Protein AF-0000000067925933 (afdb_homodimer)

pLDDT: mean 91.71, std 9.94, range [34.78, 98.81]

Foldseek 3Di:
DVLEEAAEEEEADLDPVQQVLVLLLQVLLCVVSVHQYHYEEAHDDSVVVSPYDYPDHSPLLPQPDDVSCVVCVVVLVVVLLVRLVVCLVVLGLAYEYEDSCVRRLSSQVSNCVSHVLHAYEYEADDPCVFFVLVVQQVSAVRHQEYEYAALCVQVSSVVSNHHHYDDLFHPLLVDPLLVLLLVLQPDDDDLDQADAAEEEEAQDADLVSCVVVLVLQLLLVVLLVVVPHHYAYAYEYADVCQVVNVVSCVPHPDHYDYHHDPSVVSVSLSRHLEYEYEADPVLLSSLSSLHHYAYETEDDPVCCVVCVVGTDDPDSHSLCVRLVHPLHHYYYHPRSHSNVRNVVVVCSSHPHPSVVSSSVSSVVSSVSRDDPDHSSNVVNVVRVVSSVVSVVVVD/DVLEEAAEEEEADLDPVQQVLVLLLQVLLCVVSVHQYHYEEAHDDSVVVSPYDYPDHSPLLPQPDDVSCVVCVVVLVVVLLVRLVVCLVVQGLAYEYEDSCVRRLSSQVSNCVSHVLHAYEYEADDPCVFFVLVVQQVSASRHQEYEYAALCVQVSSVVSNHHHYDDLFHPLLPDPLLVLLLVLQPDDDDLDQQDAAEEEEAQDADQVSCVVVLVLQLLLVVLLVVVPHHYAYAYEYADVCQVVNVVSQVPHPDHYDYHHDPSVVSVSLSRHLEYEYEADPVLLSSLSSLHHYAYETEDDPVCCVVCVVGTDDPDSHSLCVRLVHPLHHYYYHPRSHSNVRNVVVVCSSHPHPSVVSSSVSSVVSSVSRDDPDHSSNVVNVVRVVSSVVSVVVVD

InterPro domains:
  IPR003835 Glycosyl transferase, family 19 [PF02684] (10-360)
  IPR003835 Glycosyl transferase, family 19 [PTHR30372] (3-387)
  IPR003835 Glycosyl transferase, family 19 [TIGR00215] (1-377)

Secondary structure (DSSP, 8-state):
-GGGS-EEEEEEE-SHHHHHHHHHHHHHHHHHH---EEEEEE--HHHHHTT---SS-GGGT---SHHHHHHTHHHHHHHHHHHHHHHHHH--SEEEEES-HHHHHHHHHHHHHH-TTS-EEEES---TTTS-THHHHHHTTT--EEEESSTTHHHHHHHTT---EEE---GGGG-HHHHHHHHHHHS-----TTSEEEEEEE--SSHHHHHHHHHHHHHHHHHHHHTT-EEEEEEE--HHHHHHHHHHHTT-SS--EEE--HHHHHHHHHH-SEEEEESSTHHHHHHHHT--EEEEE---HHHHHHHTTT---S-S-HHHHHHTS--S-EEEGGG--HHHHHHHHHTTSSS-HHHHHHHHHHHHHHHHH--SS-HHHHHHHHHHHHHHHHHHHH-/-GGGS-EEEEEEE-SHHHHHHHHHHHHHHHHHH---EEEEEE--HHHHHTT---SS-GGGT---SHHHHHHTHHHHHHHHHHHHHHHHHH--SEEEEES-HHHHHHHHHHHHHH-TTS-EEEES---TTTS-THHHHHHTTT--EEEESSTTHHHHHHHTT---EEE---GGGG-HHHHHHHHHHHS-----TTSEEEEEEE--SSHHHHHHHHHHHHHHHHHHHHTT-EEEEEEE--HHHHHHHHHHHTT-SS--EEE--HHHHHHHHHH-SEEEEESSTHHHHHHHHT--EEEEE---HHHHHHHTTT---S-S-HHHHHHTS--S-EEEGGG--HHHHHHHHHTTSSS-HHHHHHHHHHHHHHHHH--SS-HHHHHHHHHHHHHHHHHHHH-

Nearest PDB structures (foldseek):
  5w8n-assembly1_A-2  TM=6.876E-01  e=6.886E-20  Escherichia coli BL21(DE3)
  5w8s-assembly1_A-2  TM=6.786E-01  e=6.526E-20  Escherichia coli BL21(DE3)
  8gym-assembly1_t1  TM=6.819E-01  e=8.592E-19  Tetrahymena thermophila SB210
  5w8x-assembly1_A-2  TM=6.739E-01  e=7.667E-20  Escherichia coli BL21(DE3)
  3l7j-assembly1_B  TM=4.997E-01  e=3.028E-06  Staphylococcus epidermidis RP62A

Organism: Mesorhizobium plurifarium (NCBI:txid69974)

Sequence (790 aa):
MVADRPLKLAIVAGEESGDLLGADIVRALERTTGRKVQLVGIGGRHLQQLGLTPLFDGSEIALMGFSAVLRDLPRLMRRISQTAAAIAAERPDCLLTIDSPDFSLRVAKKVRAAAPGIPIVHYVCPSVWAWRPGRAVAMKPYVDHILCILPFEVKALARLGGPPGTYVGHRLTRDPGVLGAAKGQSQPRDLSDDRVKTVLVLPGSRRGEVRRLMEPFGKAMSALRQRGHSLRLLLPTVPHVAELVKASVASWDDKPEIITEPERKWQAFGKADAALIASGTVSLELALAGVPMVSCYKLDPIARQLLQHMVTTWSALLPNLISDRALVPEFYDQYVRPENLARQLEALFADTGMRAWQKAGFAEIARRMATERPSGEIAAEVVMGCVRKAVGSRQMVADRPLKLAIVAGEESGDLLGADIVRALERTTGRKVQLVGIGGRHLQQLGLTPLFDGSEIALMGFSAVLRDLPRLMRRISQTAAAIAAERPDCLLTIDSPDFSLRVAKKVRAAAPGIPIVHYVCPSVWAWRPGRAVAMKPYVDHILCILPFEVKALARLGGPPGTYVGHRLTRDPGVLGAAKGQSQPRDLSDDRVKTVLVLPGSRRGEVRRLMEPFGKAMSALRQRGHSLRLLLPTVPHVAELVKASVASWDDKPEIITEPERKWQAFGKADAALIASGTVSLELALAGVPMVSCYKLDPIARQLLQHMVTTWSALLPNLISDRALVPEFYDQYVRPENLARQLEALFADTGMRAWQKAGFAEIARRMATERPSGEIAAEVVMGCVRKAVGSRQ

Structure (mmCIF, N/CA/C/O backbone):
data_AF-0000000067925933-model_v1
#
loop_
_entity.id
_entity.type
_entity.pdbx_description
1 polymer 'Lipid-A-disaccharide synthase'
#
loop_
_atom_site.group_PDB
_atom_site.id
_atom_site.type_symbol
_atom_site.label_atom_id
_atom_site.label_alt_id
_atom_site.label_comp_id
_atom_site.label_asym_id
_atom_site.label_entity_id
_atom_site.label_seq_id
_atom_site.pdbx_PDB_ins_code
_atom_site.Cartn_x
_atom_site.Cartn_y
_atom_site.Cartn_z
_atom_site.occupancy
_atom_site.B_iso_or_equiv
_atom_site.auth_seq_id
_atom_site.auth_comp_id
_atom_site.auth_asym_id
_atom_site.auth_atom_id
_atom_site.pdbx_PDB_model_num
ATOM 1 N N . MET A 1 1 ? 5.203 -51.938 -34.844 1 34.78 1 MET A N 1
ATOM 2 C CA . MET A 1 1 ? 3.793 -51.938 -34.469 1 34.78 1 MET A CA 1
ATOM 3 C C . MET A 1 1 ? 3.617 -51.594 -32.969 1 34.78 1 MET A C 1
ATOM 5 O O . MET A 1 1 ? 2.768 -52.188 -32.312 1 34.78 1 MET A O 1
ATOM 9 N N . VAL A 1 2 ? 4.617 -51.031 -32.406 1 47.81 2 VAL A N 1
ATOM 10 C CA . VAL A 1 2 ? 5.117 -50.5 -31.141 1 47.81 2 VAL A CA 1
ATOM 11 C C . VAL A 1 2 ? 4.176 -49.375 -30.656 1 47.81 2 VAL A C 1
ATOM 13 O O . VAL A 1 2 ? 4.195 -49.031 -29.484 1 47.81 2 VAL A O 1
ATOM 16 N N . ALA A 1 3 ? 3.471 -48.719 -31.641 1 53.84 3 ALA A N 1
ATOM 17 C CA . ALA A 1 3 ? 2.312 -47.844 -31.656 1 53.84 3 ALA A CA 1
ATOM 18 C C . ALA A 1 3 ? 1.137 -48.438 -30.906 1 53.84 3 ALA A C 1
ATOM 20 O O . ALA A 1 3 ? 0.185 -47.75 -30.547 1 53.84 3 ALA A O 1
ATOM 21 N N . ASP A 1 4 ? 1.271 -49.75 -30.656 1 63.41 4 ASP A N 1
ATOM 22 C CA . ASP A 1 4 ? 0.041 -50.438 -30.328 1 63.41 4 ASP A CA 1
ATOM 23 C C . ASP A 1 4 ? -0.086 -50.688 -28.828 1 63.41 4 ASP A C 1
ATOM 25 O O . ASP A 1 4 ? -1.178 -50.969 -28.328 1 63.41 4 ASP A O 1
ATOM 29 N N . ARG A 1 5 ? 1.119 -50.438 -27.984 1 87.12 5 ARG A N 1
ATOM 30 C CA . ARG A 1 5 ? 0.956 -50.781 -26.578 1 87.12 5 ARG A CA 1
ATOM 31 C C . ARG A 1 5 ? 0.407 -49.594 -25.797 1 87.12 5 ARG A C 1
ATOM 33 O O . ARG A 1 5 ? 0.842 -48.438 -26 1 87.12 5 ARG A O 1
ATOM 40 N N . PRO A 1 6 ? -0.507 -49.875 -24.922 1 94.12 6 PRO A N 1
ATOM 41 C CA . PRO A 1 6 ? -1.072 -48.812 -24.109 1 94.12 6 PRO A CA 1
ATOM 42 C C . PRO A 1 6 ? -0.026 -48.125 -23.25 1 94.12 6 PRO A C 1
ATOM 44 O O . PRO A 1 6 ? 0.98 -48.719 -22.875 1 94.12 6 PRO A O 1
ATOM 47 N N . LEU A 1 7 ? -0.134 -46.875 -23.141 1 96.19 7 LEU A N 1
ATOM 48 C CA . LEU A 1 7 ? 0.691 -46.094 -22.234 1 96.19 7 LEU A CA 1
ATOM 49 C C . LEU A 1 7 ? 0.173 -46.219 -20.797 1 96.19 7 LEU A C 1
ATOM 51 O O . LEU A 1 7 ? -0.973 -45.844 -20.516 1 96.19 7 LEU A O 1
ATOM 55 N N . LYS A 1 8 ? 0.935 -46.812 -19.906 1 97.56 8 LYS A N 1
ATOM 56 C CA . LYS A 1 8 ? 0.536 -46.906 -18.516 1 97.56 8 LYS A CA 1
ATOM 57 C C . LYS A 1 8 ? 0.99 -45.656 -17.734 1 97.56 8 LYS A C 1
ATOM 59 O O . LYS A 1 8 ? 2.189 -45.438 -17.562 1 97.56 8 LYS A O 1
ATOM 64 N N . LEU A 1 9 ? 0.029 -44.906 -17.328 1 98.12 9 LEU A N 1
ATOM 65 C CA . LEU A 1 9 ? 0.287 -43.656 -16.625 1 98.12 9 LEU A CA 1
ATOM 66 C C . LEU A 1 9 ? -0.205 -43.719 -15.188 1 98.12 9 LEU A C 1
ATOM 68 O O . LEU A 1 9 ? -1.385 -43.969 -14.938 1 98.12 9 LEU A O 1
ATOM 72 N N . ALA A 1 10 ? 0.714 -43.594 -14.25 1 98.56 10 ALA A N 1
ATOM 73 C CA . ALA A 1 10 ? 0.31 -43.375 -12.859 1 98.56 10 ALA A CA 1
ATOM 74 C C . ALA A 1 10 ? 0.02 -41.906 -12.602 1 98.56 10 ALA A C 1
ATOM 76 O O . ALA A 1 10 ? 0.785 -41.031 -13.023 1 98.56 10 ALA A O 1
ATOM 77 N N . ILE A 1 11 ? -1.091 -41.625 -11.969 1 97.88 11 ILE A N 1
ATOM 78 C CA . ILE A 1 11 ? -1.487 -40.25 -11.719 1 97.88 11 ILE A CA 1
ATOM 79 C C . ILE A 1 11 ? -1.898 -40.094 -10.258 1 97.88 11 ILE A C 1
ATOM 81 O O . ILE A 1 11 ? -2.578 -40.969 -9.703 1 97.88 11 ILE A O 1
ATOM 85 N N . VAL A 1 12 ? -1.375 -39.031 -9.641 1 96.31 12 VAL A N 1
ATOM 86 C CA . VAL A 1 12 ? -1.764 -38.656 -8.281 1 96.31 12 VAL A CA 1
ATOM 87 C C . VAL A 1 12 ? -2.365 -37.25 -8.281 1 96.31 12 VAL A C 1
ATOM 89 O O . VAL A 1 12 ? -1.637 -36.281 -8.328 1 96.31 12 VAL A O 1
ATOM 92 N N . ALA A 1 13 ? -3.645 -37.219 -8.227 1 92.56 13 ALA A N 1
ATOM 93 C CA . ALA A 1 13 ? -4.398 -35.969 -8.172 1 92.56 13 ALA A CA 1
ATOM 94 C C . ALA A 1 13 ? -5.328 -35.938 -6.961 1 92.56 13 ALA A C 1
ATOM 96 O O . ALA A 1 13 ? -6.297 -36.688 -6.898 1 92.56 13 ALA A O 1
ATOM 97 N N . GLY A 1 14 ? -5.082 -35.062 -6.004 1 81.06 14 GLY A N 1
ATOM 98 C CA . GLY A 1 14 ? -5.801 -35.094 -4.738 1 81.06 14 GLY A CA 1
ATOM 99 C C . GLY A 1 14 ? -7.008 -34.156 -4.73 1 81.06 14 GLY A C 1
ATOM 100 O O . GLY A 1 14 ? -7.91 -34.312 -3.908 1 81.06 14 GLY A O 1
ATOM 101 N N . GLU A 1 15 ? -7.02 -33.094 -5.531 1 81.75 15 GLU A N 1
ATOM 102 C CA . GLU A 1 15 ? -8.086 -32.094 -5.531 1 81.75 15 GLU A CA 1
ATOM 103 C C . GLU A 1 15 ? -8.797 -32.062 -6.87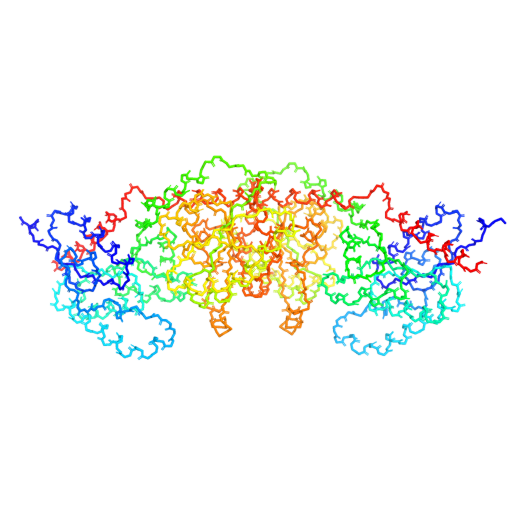9 1 81.75 15 GLU A C 1
ATOM 105 O O . GLU A 1 15 ? -8.281 -32.562 -7.879 1 81.75 15 GLU A O 1
ATOM 110 N N . GLU A 1 16 ? -9.977 -31.484 -6.844 1 77.75 16 GLU A N 1
ATOM 111 C CA . GLU A 1 16 ? -10.781 -31.406 -8.062 1 77.75 16 GLU A CA 1
ATOM 112 C C . GLU A 1 16 ? -10.031 -30.688 -9.172 1 77.75 16 GLU A C 1
ATOM 114 O O . GLU A 1 16 ? -10.07 -31.109 -10.328 1 77.75 16 GLU A O 1
ATOM 119 N N . SER A 1 17 ? -9.352 -29.656 -8.867 1 81.25 17 SER A N 1
ATOM 120 C CA . SER A 1 17 ? -8.594 -28.906 -9.875 1 81.25 17 SER A CA 1
ATOM 121 C C . SER A 1 17 ? -7.512 -29.781 -10.5 1 81.25 17 SER A C 1
ATOM 123 O O . SER A 1 17 ? -7.32 -29.766 -11.719 1 81.25 17 SER A O 1
ATOM 125 N N . GLY A 1 18 ? -6.867 -30.562 -9.672 1 88 18 GLY A N 1
ATOM 126 C CA . GLY A 1 18 ? -5.859 -31.484 -10.18 1 88 18 GLY A CA 1
ATOM 127 C C . GLY A 1 18 ? -6.441 -32.594 -11.039 1 88 18 GLY A C 1
ATOM 128 O O . GLY A 1 18 ? -5.836 -33 -12.039 1 88 18 GLY A O 1
ATOM 129 N N . ASP A 1 19 ? -7.633 -33.062 -10.602 1 89.19 19 ASP A N 1
ATOM 130 C CA . ASP A 1 19 ? -8.328 -34.094 -11.359 1 89.19 19 ASP A CA 1
ATOM 131 C C . ASP A 1 19 ? -8.641 -33.625 -12.773 1 89.19 19 ASP A C 1
ATOM 133 O O . ASP A 1 19 ? -8.461 -34.375 -13.742 1 89.19 19 ASP A O 1
ATOM 137 N N . LEU A 1 20 ? -9.031 -32.375 -12.898 1 87.19 20 LEU A N 1
ATOM 138 C CA . LEU A 1 20 ? -9.344 -31.797 -14.195 1 87.19 20 LEU A CA 1
ATOM 139 C C . LEU A 1 20 ? -8.086 -31.656 -15.055 1 87.19 20 LEU A C 1
ATOM 141 O O . LEU A 1 20 ? -8.117 -31.969 -16.25 1 87.19 20 LEU A O 1
ATOM 145 N N . LEU A 1 21 ? -7.004 -31.203 -14.469 1 92.31 21 LEU A N 1
ATOM 146 C CA . LEU A 1 21 ? -5.738 -31.078 -15.172 1 92.31 21 LEU A CA 1
ATOM 147 C C . LEU A 1 21 ? -5.238 -32.438 -15.664 1 92.31 21 LEU A C 1
ATOM 149 O O . LEU A 1 21 ? -4.785 -32.562 -16.797 1 92.31 21 LEU A O 1
ATOM 153 N N . GLY A 1 22 ? -5.375 -33.438 -14.828 1 95.25 22 GLY A N 1
ATOM 154 C CA . GLY A 1 22 ? -4.977 -34.781 -15.195 1 95.25 22 GLY A CA 1
ATOM 155 C C . GLY A 1 22 ? -5.762 -35.344 -16.359 1 95.25 22 GLY A C 1
ATOM 156 O O . GLY A 1 22 ? -5.184 -35.906 -17.297 1 95.25 22 GLY A O 1
ATOM 157 N N . ALA A 1 23 ? -7.051 -35.094 -16.266 1 94.5 23 ALA A N 1
ATOM 158 C CA . ALA A 1 23 ? -7.91 -35.594 -17.344 1 94.5 23 ALA A CA 1
ATOM 159 C C . ALA A 1 23 ? -7.535 -34.938 -18.688 1 94.5 23 ALA A C 1
ATOM 161 O O . ALA A 1 23 ? -7.543 -35.594 -19.719 1 94.5 23 ALA A O 1
ATOM 162 N N . ASP A 1 24 ? -7.242 -33.719 -18.609 1 94 24 ASP A N 1
ATOM 163 C CA . ASP A 1 24 ? -6.859 -33 -19.812 1 94 24 ASP A CA 1
ATOM 164 C C . ASP A 1 24 ? -5.59 -33.562 -20.438 1 94 24 ASP A C 1
ATOM 166 O O . ASP A 1 24 ? -5.508 -33.719 -21.656 1 94 24 ASP A O 1
ATOM 170 N N . ILE A 1 25 ? -4.633 -33.938 -19.656 1 95.88 25 ILE A N 1
ATOM 171 C CA . ILE A 1 25 ? -3.379 -34.5 -20.141 1 95.88 25 ILE A CA 1
ATOM 172 C C . ILE A 1 25 ? -3.635 -35.875 -20.75 1 95.88 25 ILE A C 1
ATOM 174 O O . ILE A 1 25 ? -3.074 -36.219 -21.797 1 95.88 25 ILE A O 1
ATOM 178 N N . VAL A 1 26 ? -4.453 -36.656 -20.078 1 97.06 26 VAL A N 1
ATOM 179 C CA . VAL A 1 26 ? -4.746 -38.031 -20.531 1 97.06 26 VAL A CA 1
ATOM 180 C C . VAL A 1 26 ? -5.379 -37.969 -21.922 1 97.06 26 VAL A C 1
ATOM 182 O O . VAL A 1 26 ? -4.957 -38.688 -22.828 1 97.06 26 VAL A O 1
ATOM 185 N N . ARG A 1 27 ? -6.316 -37.062 -22.062 1 96.44 27 ARG A N 1
ATOM 186 C CA . ARG A 1 27 ? -6.969 -36.906 -23.359 1 96.44 27 ARG A CA 1
ATOM 187 C C . ARG A 1 27 ? -5.973 -36.438 -24.422 1 96.44 27 ARG A C 1
ATOM 189 O O . ARG A 1 27 ? -6.004 -36.938 -25.547 1 96.44 27 ARG A O 1
ATOM 196 N N . ALA A 1 28 ? -5.16 -35.531 -24.047 1 95.94 28 ALA A N 1
ATOM 197 C CA . ALA A 1 28 ? -4.156 -35.031 -24.984 1 95.94 28 ALA A CA 1
ATOM 198 C C . ALA A 1 28 ? -3.162 -36.125 -25.375 1 95.94 28 ALA A C 1
ATOM 200 O O . ALA A 1 28 ? -2.76 -36.219 -26.531 1 95.94 28 ALA A O 1
ATOM 201 N N . LEU A 1 29 ? -2.754 -36.938 -24.422 1 96.81 29 LEU A N 1
ATOM 202 C CA . LEU A 1 29 ? -1.84 -38.062 -24.688 1 96.81 29 LEU A CA 1
ATOM 203 C C . LEU A 1 29 ? -2.451 -39.031 -25.672 1 96.81 29 LEU A C 1
ATOM 205 O O . LEU A 1 29 ? -1.79 -39.469 -26.625 1 96.81 29 LEU A O 1
ATOM 209 N N . GLU A 1 30 ? -3.68 -39.312 -25.391 1 96.62 30 GLU A N 1
ATOM 210 C CA . GLU A 1 30 ? -4.352 -40.25 -26.297 1 96.62 30 GLU A CA 1
ATOM 211 C C . GLU A 1 30 ? -4.453 -39.688 -27.703 1 96.62 30 GLU A C 1
ATOM 213 O O . GLU A 1 30 ? -4.184 -40.375 -28.688 1 96.62 30 GLU A O 1
ATOM 218 N N . ARG A 1 31 ? -4.77 -38.469 -27.781 1 94.75 31 ARG A N 1
ATOM 219 C CA . ARG A 1 31 ? -4.949 -37.812 -29.062 1 94.75 31 ARG A CA 1
ATOM 220 C C . ARG A 1 31 ? -3.621 -37.688 -29.812 1 94.75 31 ARG A C 1
ATOM 222 O O . ARG A 1 31 ? -3.559 -37.938 -31.016 1 94.75 31 ARG A O 1
ATOM 229 N N . THR A 1 32 ? -2.59 -37.406 -29.141 1 92.56 32 THR A N 1
ATOM 230 C CA . THR A 1 32 ? -1.329 -37.094 -29.797 1 92.56 32 THR A CA 1
ATOM 231 C C . THR A 1 32 ? -0.524 -38.344 -30.094 1 92.56 32 THR A C 1
ATOM 233 O O . THR A 1 32 ? 0.252 -38.375 -31.047 1 92.56 32 THR A O 1
ATOM 236 N N . THR A 1 33 ? -0.716 -39.406 -29.312 1 92.69 33 THR A N 1
ATOM 237 C CA . THR A 1 33 ? 0.082 -40.594 -29.484 1 92.69 33 THR A CA 1
ATOM 238 C C . THR A 1 33 ? -0.715 -41.688 -30.219 1 92.69 33 THR A C 1
ATOM 240 O O . THR A 1 33 ? -0.139 -42.625 -30.766 1 92.69 33 THR A O 1
ATOM 243 N N . GLY A 1 34 ? -1.971 -41.531 -30.141 1 92.88 34 GLY A N 1
ATOM 244 C CA . GLY A 1 34 ? -2.83 -42.562 -30.703 1 92.88 34 GLY A CA 1
ATOM 245 C C . GLY A 1 34 ? -2.881 -43.812 -29.859 1 92.88 34 GLY A C 1
ATOM 246 O O . GLY A 1 34 ? -3.445 -44.844 -30.281 1 92.88 34 GLY A O 1
ATOM 247 N N . ARG A 1 35 ? -2.35 -43.781 -28.672 1 93.75 35 ARG A N 1
ATOM 248 C CA . ARG A 1 35 ? -2.311 -44.938 -27.766 1 93.75 35 ARG A CA 1
ATOM 249 C C . ARG A 1 35 ? -3.381 -44.812 -26.688 1 93.75 35 ARG A C 1
ATOM 251 O O . ARG A 1 35 ? -3.715 -43.688 -26.25 1 93.75 35 ARG A O 1
ATOM 258 N N . LYS A 1 36 ? -3.883 -45.938 -26.312 1 95.25 36 LYS A N 1
ATOM 259 C CA . LYS A 1 36 ? -4.727 -45.938 -25.125 1 95.25 36 LYS A CA 1
ATOM 260 C C . LYS A 1 36 ? -3.896 -45.656 -23.875 1 95.25 36 LYS A C 1
ATOM 262 O O . LYS A 1 36 ? -2.768 -46.156 -23.75 1 95.25 36 LYS A O 1
ATOM 267 N N . VAL A 1 37 ? -4.512 -44.906 -22.969 1 97.25 37 VAL A N 1
ATOM 268 C CA . VAL A 1 37 ? -3.822 -44.625 -21.719 1 97.25 37 VAL A CA 1
ATOM 269 C C . VAL A 1 37 ? -4.445 -45.438 -20.578 1 97.25 37 VAL A C 1
ATOM 271 O O . VAL A 1 37 ? -5.652 -45.344 -20.344 1 97.25 37 VAL A O 1
ATOM 274 N N . GLN A 1 38 ? -3.68 -46.312 -20.031 1 97.5 38 GLN A N 1
ATOM 275 C CA . GLN A 1 38 ? -4.086 -47.031 -18.828 1 97.5 38 GLN A CA 1
ATOM 276 C C . GLN A 1 38 ? -3.68 -46.312 -17.562 1 97.5 38 GLN A C 1
ATOM 278 O O . GLN A 1 38 ? -2.502 -46 -17.375 1 97.5 38 GLN A O 1
ATOM 283 N N . LEU A 1 39 ? -4.652 -46.062 -16.734 1 98 39 LEU A N 1
ATOM 284 C CA . LEU A 1 39 ? -4.41 -45.219 -15.578 1 98 39 LEU A CA 1
ATOM 285 C C . LEU A 1 39 ? -4.309 -46.031 -14.297 1 98 39 LEU A C 1
ATOM 287 O O . LEU A 1 39 ? -5.047 -47 -14.125 1 98 39 LEU A O 1
ATOM 291 N N . VAL A 1 40 ? -3.41 -45.656 -13.414 1 97.06 40 VAL A N 1
ATOM 292 C CA . VAL A 1 40 ? -3.312 -46.188 -12.047 1 97.06 40 VAL A CA 1
ATOM 293 C C . VAL A 1 40 ? -3.043 -45.031 -11.078 1 97.06 40 VAL A C 1
ATOM 295 O O . VAL A 1 40 ? -2.418 -44.031 -11.445 1 97.06 40 VAL A O 1
ATOM 298 N N . GLY A 1 41 ? -3.559 -45.125 -9.93 1 96.62 41 GLY A N 1
ATOM 299 C CA . GLY A 1 41 ? -3.248 -44.094 -8.938 1 96.62 41 GLY A CA 1
ATOM 300 C C . GLY A 1 41 ? -4.48 -43.531 -8.258 1 96.62 41 GLY A C 1
ATOM 301 O O . GLY A 1 41 ? -5.363 -44.281 -7.836 1 96.62 41 GLY A O 1
ATOM 302 N N . ILE A 1 42 ? -4.406 -42.25 -8.023 1 95.38 42 ILE A N 1
ATOM 303 C CA . ILE A 1 42 ? -5.441 -41.531 -7.281 1 95.38 42 ILE A CA 1
ATOM 304 C C . ILE A 1 42 ? -6 -40.406 -8.133 1 95.38 42 ILE A C 1
ATOM 306 O O . ILE A 1 42 ? -5.242 -39.656 -8.766 1 95.38 42 ILE A O 1
ATOM 310 N N . GLY A 1 43 ? -7.348 -40.312 -8.188 1 92.25 43 GLY A N 1
ATOM 311 C CA . GLY A 1 43 ? -8.008 -39.25 -8.93 1 92.25 43 GLY A CA 1
ATOM 312 C C . GLY A 1 43 ? -9.5 -39.156 -8.672 1 92.25 43 GLY A C 1
ATOM 313 O O . GLY A 1 43 ? -10.07 -40.062 -8.039 1 92.25 43 GLY A O 1
ATOM 314 N N . GLY A 1 44 ? -10.078 -38.156 -9.109 1 90.12 44 GLY A N 1
ATOM 315 C CA . GLY A 1 44 ? -11.5 -37.906 -8.891 1 90.12 44 GLY A CA 1
ATOM 316 C C . GLY A 1 44 ? -12.367 -38.375 -10.055 1 90.12 44 GLY A C 1
ATOM 317 O O . GLY A 1 44 ? -12.023 -39.312 -10.758 1 90.12 44 GLY A O 1
ATOM 318 N N . ARG A 1 45 ? -13.531 -37.75 -10.18 1 89.19 45 ARG A N 1
ATOM 319 C CA . ARG A 1 45 ? -14.578 -38.188 -11.109 1 89.19 45 ARG A CA 1
ATOM 320 C C . ARG A 1 45 ? -14.094 -38.094 -12.555 1 89.19 45 ARG A C 1
ATOM 322 O O . ARG A 1 45 ? -14.422 -38.969 -13.375 1 89.19 45 ARG A O 1
ATOM 329 N N . HIS A 1 46 ? -13.352 -37.094 -12.992 1 91.62 46 HIS A N 1
ATOM 330 C CA . HIS A 1 46 ? -12.938 -36.906 -14.375 1 91.62 46 HIS A CA 1
ATOM 331 C C . HIS A 1 46 ? -11.961 -38 -14.82 1 91.62 46 HIS A C 1
ATOM 333 O O . HIS A 1 46 ? -12.078 -38.531 -15.922 1 91.62 46 HIS A O 1
ATOM 339 N N . LEU A 1 47 ? -11.062 -38.312 -13.938 1 95.31 47 LEU A N 1
ATOM 340 C CA . LEU A 1 47 ? -10.109 -39.344 -14.25 1 95.31 47 LEU A CA 1
ATOM 341 C C . LEU A 1 47 ? -10.773 -40.719 -14.203 1 95.31 47 LEU A C 1
ATOM 343 O O . LEU A 1 47 ? -10.422 -41.625 -14.969 1 95.31 47 LEU A O 1
ATOM 347 N N . GLN A 1 48 ? -11.672 -40.844 -13.32 1 95.31 48 GLN A N 1
ATOM 348 C CA . GLN A 1 48 ? -12.422 -42.094 -13.242 1 95.31 48 GLN A CA 1
ATOM 349 C C . GLN A 1 48 ? -13.211 -42.344 -14.523 1 95.31 48 GLN A C 1
ATOM 351 O O . GLN A 1 48 ? -13.32 -43.469 -14.984 1 95.31 48 GLN A O 1
ATOM 356 N N . GLN A 1 49 ? -13.711 -41.344 -15.062 1 95.12 49 GLN A N 1
ATOM 357 C CA . GLN A 1 49 ? -14.43 -41.438 -16.328 1 95.12 49 GLN A CA 1
ATOM 358 C C . GLN A 1 49 ? -13.5 -41.875 -17.453 1 95.12 49 GLN A C 1
ATOM 360 O O . GLN A 1 49 ? -13.953 -42.438 -18.469 1 95.12 49 GLN A O 1
ATOM 365 N N . LEU A 1 50 ? -12.219 -41.688 -17.25 1 95.94 50 LEU A N 1
ATOM 366 C CA . LEU A 1 50 ? -11.234 -42.062 -18.25 1 95.94 50 LEU A CA 1
ATOM 367 C C . LEU A 1 50 ? -10.641 -43.438 -17.938 1 95.94 50 LEU A C 1
ATOM 369 O O . LEU A 1 50 ? -9.664 -43.844 -18.562 1 95.94 50 LEU A O 1
ATOM 373 N N . GLY A 1 51 ? -11.18 -44.062 -16.844 1 95.19 51 GLY A N 1
ATOM 374 C CA . GLY A 1 51 ? -10.805 -45.438 -16.609 1 95.19 51 GLY A CA 1
ATOM 375 C C . GLY A 1 51 ? -9.977 -45.656 -15.359 1 95.19 51 GLY A C 1
ATOM 376 O O . GLY A 1 51 ? -9.562 -46.75 -15.055 1 95.19 51 GLY A O 1
ATOM 377 N N . LEU A 1 52 ? -9.82 -44.562 -14.578 1 96.25 52 LEU A N 1
ATOM 378 C CA . LEU A 1 52 ? -9.039 -44.688 -13.359 1 96.25 52 LEU A CA 1
ATOM 379 C C . LEU A 1 52 ? -9.875 -45.312 -12.234 1 96.25 52 LEU A C 1
ATOM 381 O O . LEU A 1 52 ? -11 -44.875 -11.984 1 96.25 52 LEU A O 1
ATOM 385 N N . THR A 1 53 ? -9.367 -46.344 -11.648 1 95 53 THR A N 1
ATOM 386 C CA . THR A 1 53 ? -9.875 -46.844 -10.375 1 95 53 THR A CA 1
ATOM 387 C C . THR A 1 53 ? -8.969 -46.406 -9.227 1 95 53 THR A C 1
ATOM 389 O O . THR A 1 53 ? -7.887 -46.969 -9.039 1 95 53 THR A O 1
ATOM 392 N N . PRO A 1 54 ? -9.445 -45.406 -8.484 1 94.12 54 PRO A N 1
ATOM 393 C CA . PRO A 1 54 ? -8.547 -44.844 -7.48 1 94.12 54 PRO A CA 1
ATOM 394 C C . PRO A 1 54 ? -8.188 -45.844 -6.375 1 94.12 54 PRO A C 1
ATOM 396 O O . PRO A 1 54 ? -9.016 -46.656 -5.984 1 94.12 54 PRO A O 1
ATOM 399 N N . LEU A 1 55 ? -6.973 -45.719 -5.855 1 92.25 55 LEU A N 1
ATOM 400 C CA . LEU A 1 55 ? -6.504 -46.531 -4.746 1 92.25 55 LEU A CA 1
ATOM 401 C C . LEU A 1 55 ? -7.309 -46.25 -3.482 1 92.25 55 LEU A C 1
ATOM 403 O O . LEU A 1 55 ? -7.504 -47.156 -2.654 1 92.25 55 LEU A O 1
ATOM 407 N N . PHE A 1 56 ? -7.641 -45.062 -3.336 1 89.5 56 PHE A N 1
ATOM 408 C CA . PHE A 1 56 ? -8.516 -44.594 -2.27 1 89.5 56 PHE A CA 1
ATOM 409 C C . PHE A 1 56 ? -9.164 -43.281 -2.645 1 89.5 56 PHE A C 1
ATOM 411 O O . PHE A 1 56 ? -8.898 -42.719 -3.717 1 89.5 56 PHE A O 1
ATOM 418 N N . ASP A 1 57 ? -10.023 -42.812 -1.762 1 80.75 57 ASP A N 1
ATOM 419 C CA . ASP A 1 57 ? -10.727 -41.562 -2.045 1 80.75 57 ASP A CA 1
ATOM 420 C C . ASP A 1 57 ? -9.797 -40.375 -1.893 1 80.75 57 ASP A C 1
ATOM 422 O O . ASP A 1 57 ? -9.117 -40.219 -0.872 1 80.75 57 ASP A O 1
ATOM 426 N N . GLY A 1 58 ? -9.75 -39.562 -2.996 1 76.44 58 GLY A N 1
ATOM 427 C CA . GLY A 1 58 ? -8.891 -38.406 -3.027 1 76.44 58 GLY A CA 1
ATOM 428 C C . GLY A 1 58 ? -9.109 -37.469 -1.856 1 76.44 58 GLY A C 1
ATOM 429 O O . GLY A 1 58 ? -8.203 -36.75 -1.446 1 76.44 58 GLY A O 1
ATOM 430 N N . SER A 1 59 ? -10.305 -37.406 -1.328 1 71.5 59 SER A N 1
ATOM 431 C CA . SER A 1 59 ? -10.656 -36.531 -0.194 1 71.5 59 SER A CA 1
ATOM 432 C C . SER A 1 59 ? -9.781 -36.844 1.019 1 71.5 59 SER A C 1
ATOM 434 O O . SER A 1 59 ? -9.648 -36.031 1.924 1 71.5 59 SER A O 1
ATOM 436 N N . GLU A 1 60 ? -9.188 -38.062 0.984 1 71.81 60 GLU A N 1
ATOM 437 C CA . GLU A 1 60 ? -8.328 -38.469 2.094 1 71.81 60 GLU A CA 1
ATOM 438 C C . GLU A 1 60 ? -7 -37.719 2.059 1 71.81 60 GLU A C 1
ATOM 440 O O . GLU A 1 60 ? -6.258 -37.688 3.045 1 71.81 60 GLU A O 1
ATOM 445 N N . ILE A 1 61 ? -6.691 -37.125 0.907 1 71.88 61 ILE A N 1
ATOM 446 C CA . ILE A 1 61 ? -5.465 -36.344 0.753 1 71.88 61 ILE A CA 1
ATOM 447 C C . ILE A 1 61 ? -5.707 -34.906 1.185 1 71.88 61 ILE A C 1
ATOM 449 O O . ILE A 1 61 ? -4.789 -34.219 1.654 1 71.88 61 ILE A O 1
ATOM 453 N N . ALA A 1 62 ? -6.871 -34.406 0.952 1 60.5 62 ALA A N 1
ATOM 454 C CA . ALA A 1 62 ? -7.199 -33 1.174 1 60.5 62 ALA A CA 1
ATOM 455 C C . ALA A 1 62 ? -7.18 -32.688 2.662 1 60.5 62 ALA A C 1
ATOM 457 O O . ALA A 1 62 ? -7.918 -33.281 3.449 1 60.5 62 ALA A O 1
ATOM 458 N N . LEU A 1 63 ? -5.824 -32.406 3.201 1 55.41 63 LEU A N 1
ATOM 459 C CA . LEU A 1 63 ? -5.711 -32.062 4.613 1 55.41 63 LEU A CA 1
ATOM 460 C C . LEU A 1 63 ? -6.113 -30.609 4.844 1 55.41 63 LEU A C 1
ATOM 462 O O . LEU A 1 63 ? -5.512 -29.703 4.281 1 55.41 63 LEU A O 1
ATOM 466 N N . MET A 1 64 ? -7.457 -30.312 5.082 1 48.81 64 MET A N 1
ATOM 467 C CA . MET A 1 64 ? -7.93 -28.984 5.434 1 48.81 64 MET A CA 1
ATOM 468 C C . MET A 1 64 ? -7.535 -28.625 6.863 1 48.81 64 MET A C 1
ATOM 470 O O . MET A 1 64 ? -7.672 -29.453 7.773 1 48.81 64 MET A O 1
ATOM 474 N N . GLY A 1 65 ? -6.801 -27.641 7.262 1 48.19 65 GLY A N 1
ATOM 475 C CA . GLY A 1 65 ? -6.5 -26.953 8.508 1 48.19 65 GLY A CA 1
ATOM 476 C C . GLY A 1 65 ? -5.332 -27.578 9.258 1 48.19 65 GLY A C 1
ATOM 477 O O . GLY A 1 65 ? -5.02 -28.75 9.07 1 48.19 65 GLY A O 1
ATOM 478 N N . PHE A 1 66 ? -4.535 -26.766 9.891 1 49.88 66 PHE A N 1
ATOM 479 C CA . PHE A 1 66 ? -3.32 -27.109 10.617 1 49.88 66 PHE A CA 1
ATOM 480 C C . PHE A 1 66 ? -3.568 -28.266 11.57 1 49.88 66 PHE A C 1
ATOM 482 O O . PHE A 1 66 ? -2.791 -29.219 11.617 1 49.88 66 PHE A O 1
ATOM 489 N N . SER A 1 67 ? -4.566 -28.125 12.367 1 52.19 67 SER A N 1
ATOM 490 C CA . SER A 1 67 ? -4.82 -29.125 13.398 1 52.19 67 SER A CA 1
ATOM 491 C C . SER A 1 67 ? -5.168 -30.469 12.773 1 52.19 67 SER A C 1
ATOM 493 O O . SER A 1 67 ? -4.773 -31.531 13.289 1 52.19 67 SER A O 1
ATOM 495 N N . ALA A 1 68 ? -5.809 -30.438 11.695 1 53.78 68 ALA A N 1
ATOM 496 C CA . ALA A 1 68 ? -6.184 -31.672 10.992 1 53.78 68 ALA A CA 1
ATOM 497 C C . ALA A 1 68 ? -4.957 -32.344 10.375 1 53.78 68 ALA A C 1
ATOM 499 O O . ALA A 1 68 ? -4.871 -33.562 10.336 1 53.78 68 ALA A O 1
ATOM 500 N N . VAL A 1 69 ? -4.102 -31.531 10.109 1 60 69 VAL A N 1
ATOM 501 C CA . VAL A 1 69 ? -2.891 -32.062 9.5 1 60 69 VAL A CA 1
ATOM 502 C C . VAL A 1 69 ? -2.154 -32.938 10.5 1 60 69 VAL A C 1
ATOM 504 O O . VAL A 1 69 ? -1.752 -34.062 10.18 1 60 69 VAL A O 1
ATOM 507 N N . LEU A 1 70 ? -2.17 -32.438 11.781 1 63.12 70 LEU A N 1
ATOM 508 C CA . LEU A 1 70 ? -1.415 -33.188 12.773 1 63.12 70 LEU A CA 1
ATOM 509 C C . LEU A 1 70 ? -2.107 -34.5 13.102 1 63.12 70 LEU A C 1
ATOM 511 O O . LEU A 1 70 ? -1.448 -35.531 13.258 1 63.12 70 LEU A O 1
ATOM 515 N N . ARG A 1 71 ? -3.43 -34.406 13.352 1 65.31 71 ARG A N 1
ATOM 516 C CA . ARG A 1 71 ? -4.203 -35.594 13.758 1 65.31 71 ARG A CA 1
ATOM 517 C C . ARG A 1 71 ? -4.203 -36.656 12.664 1 65.31 71 ARG A C 1
ATOM 519 O O . ARG A 1 71 ? -4.227 -37.844 12.953 1 65.31 71 ARG A O 1
ATOM 526 N N . ASP A 1 72 ? -4.008 -36.156 11.477 1 75.81 72 ASP A N 1
ATOM 527 C CA . ASP A 1 72 ? -4.164 -37.094 10.359 1 75.81 72 ASP A CA 1
ATOM 528 C C . ASP A 1 72 ? -2.811 -37.438 9.75 1 75.81 72 ASP A C 1
ATOM 530 O O . ASP A 1 72 ? -2.744 -38.156 8.758 1 75.81 72 ASP A O 1
ATOM 534 N N . LEU A 1 73 ? -1.85 -37.062 10.398 1 82.44 73 LEU A N 1
ATOM 535 C CA . LEU A 1 73 ? -0.508 -37.219 9.844 1 82.44 73 LEU A CA 1
ATOM 536 C C . LEU A 1 73 ? -0.153 -38.688 9.68 1 82.44 73 LEU A C 1
ATOM 538 O O . LEU A 1 73 ? 0.333 -39.094 8.625 1 82.44 73 LEU A O 1
ATOM 542 N N . PRO A 1 74 ? -0.454 -39.562 10.727 1 84.44 74 PRO A N 1
ATOM 543 C CA . PRO A 1 74 ? -0.125 -41 10.531 1 84.44 74 PRO A CA 1
ATOM 544 C C . PRO A 1 74 ? -0.886 -41.625 9.367 1 84.44 74 PRO A C 1
ATOM 546 O O . PRO A 1 74 ? -0.331 -42.438 8.633 1 84.44 74 PRO A O 1
ATOM 549 N N . ARG A 1 75 ? -2.084 -41.281 9.289 1 85.62 75 ARG A N 1
ATOM 550 C CA . ARG A 1 75 ? -2.891 -41.781 8.18 1 85.62 75 ARG A CA 1
ATOM 551 C C . ARG A 1 75 ? -2.338 -41.312 6.84 1 85.62 75 ARG A C 1
ATOM 553 O O . ARG A 1 75 ? -2.264 -42.062 5.883 1 85.62 75 ARG A O 1
ATOM 560 N N . LEU A 1 76 ? -2.008 -40.094 6.797 1 87.19 76 LEU A N 1
ATOM 561 C CA . LEU A 1 76 ? -1.448 -39.5 5.578 1 87.19 76 LEU A CA 1
ATOM 562 C C . LEU A 1 76 ? -0.146 -40.219 5.199 1 87.19 76 LEU A C 1
ATOM 564 O O . LEU A 1 76 ? 0.081 -40.5 4.023 1 87.19 76 LEU A O 1
ATOM 568 N N . MET A 1 77 ? 0.649 -40.562 6.184 1 91.06 77 MET A N 1
ATOM 569 C CA . MET A 1 77 ? 1.923 -41.219 5.93 1 91.06 77 MET A CA 1
ATOM 570 C C . MET A 1 77 ? 1.7 -42.656 5.406 1 91.06 77 MET A C 1
ATOM 572 O O . MET A 1 77 ? 2.426 -43.094 4.523 1 91.06 77 MET A O 1
ATOM 576 N N . ARG A 1 78 ? 0.729 -43.219 5.965 1 91.5 78 ARG A N 1
ATOM 577 C CA . ARG A 1 78 ? 0.382 -44.562 5.5 1 91.5 78 ARG A CA 1
ATOM 578 C C . ARG A 1 78 ? -0.107 -44.531 4.059 1 91.5 78 ARG A C 1
ATOM 580 O O . ARG A 1 78 ? 0.279 -45.375 3.248 1 91.5 78 ARG A O 1
ATOM 587 N N . ARG A 1 79 ? -0.93 -43.562 3.816 1 92.44 79 ARG A N 1
ATOM 588 C CA . ARG A 1 79 ? -1.471 -43.438 2.467 1 92.44 79 ARG A CA 1
ATOM 589 C C . ARG A 1 79 ? -0.37 -43.125 1.464 1 92.44 79 ARG A C 1
ATOM 591 O O . ARG A 1 79 ? -0.401 -43.594 0.324 1 92.44 79 ARG A O 1
ATOM 598 N N . ILE A 1 80 ? 0.542 -42.312 1.871 1 95.44 80 ILE A N 1
ATOM 599 C CA . ILE A 1 80 ? 1.681 -41.969 1.022 1 95.44 80 ILE A CA 1
ATOM 600 C C . ILE A 1 80 ? 2.447 -43.25 0.666 1 95.44 80 ILE A C 1
ATOM 602 O O . ILE A 1 80 ? 2.719 -43.5 -0.509 1 95.44 80 ILE A O 1
ATOM 606 N N . SER A 1 81 ? 2.701 -44.031 1.668 1 95.94 81 SER A N 1
ATOM 607 C CA . SER A 1 81 ? 3.457 -45.281 1.463 1 95.94 81 SER A CA 1
ATOM 608 C C . SER A 1 81 ? 2.668 -46.281 0.622 1 95.94 81 SER A C 1
ATOM 610 O O . SER A 1 81 ? 3.229 -46.938 -0.257 1 95.94 81 SER A O 1
ATOM 612 N N . GLN A 1 82 ? 1.457 -46.344 0.906 1 95.69 82 GLN A N 1
ATOM 613 C CA . GLN A 1 82 ? 0.58 -47.219 0.156 1 95.69 82 GLN A CA 1
ATOM 614 C C . GLN A 1 82 ? 0.532 -46.844 -1.319 1 95.69 82 GLN A C 1
ATOM 616 O O . GLN A 1 82 ? 0.616 -47.719 -2.195 1 95.69 82 GLN A O 1
ATOM 621 N N . THR A 1 83 ? 0.36 -45.594 -1.539 1 96.69 83 THR A N 1
ATOM 622 C CA . THR A 1 83 ? 0.297 -45.094 -2.904 1 96.69 83 THR A CA 1
ATOM 623 C C . THR A 1 83 ? 1.608 -45.344 -3.641 1 96.69 83 THR A C 1
ATOM 625 O O . THR A 1 83 ? 1.605 -45.844 -4.766 1 96.69 83 THR A O 1
ATOM 628 N N . ALA A 1 84 ? 2.674 -45.094 -2.996 1 98 84 ALA A N 1
ATOM 629 C CA . ALA A 1 84 ? 3.988 -45.281 -3.604 1 98 84 ALA A CA 1
ATOM 630 C C . ALA A 1 84 ? 4.238 -46.75 -3.936 1 98 84 ALA A C 1
ATOM 632 O O . ALA A 1 84 ? 4.719 -47.062 -5.027 1 98 84 ALA A O 1
ATOM 633 N N . ALA A 1 85 ? 3.918 -47.594 -3.012 1 97.44 85 ALA A N 1
ATOM 634 C CA . ALA A 1 85 ? 4.129 -49 -3.205 1 97.44 85 ALA A CA 1
ATOM 635 C C . ALA A 1 85 ? 3.287 -49.531 -4.363 1 97.44 85 ALA A C 1
ATOM 637 O O . ALA A 1 85 ? 3.766 -50.344 -5.176 1 97.44 85 ALA A O 1
ATOM 638 N N . ALA A 1 86 ? 2.07 -49.094 -4.391 1 97.38 86 ALA A N 1
ATOM 639 C CA . ALA A 1 86 ? 1.168 -49.531 -5.449 1 97.38 86 ALA A CA 1
ATOM 640 C C . ALA A 1 86 ? 1.672 -49.094 -6.82 1 97.38 86 ALA A C 1
ATOM 642 O O . ALA A 1 86 ? 1.646 -49.875 -7.781 1 97.38 86 ALA A O 1
ATOM 643 N N . ILE A 1 87 ? 2.1 -47.875 -6.91 1 97.81 87 ILE A N 1
ATOM 644 C CA . ILE A 1 87 ? 2.584 -47.344 -8.164 1 97.81 87 ILE A CA 1
ATOM 645 C C . ILE A 1 87 ? 3.863 -48.062 -8.594 1 97.81 87 ILE A C 1
ATOM 647 O O . ILE A 1 87 ? 4.004 -48.438 -9.75 1 97.81 87 ILE A O 1
ATOM 651 N N . ALA A 1 88 ? 4.734 -48.281 -7.676 1 97.56 88 ALA A N 1
ATOM 652 C CA . ALA A 1 88 ? 5.988 -48.969 -7.984 1 97.56 88 ALA A CA 1
ATOM 653 C C . ALA A 1 88 ? 5.727 -50.375 -8.5 1 97.56 88 ALA A C 1
ATOM 655 O O . ALA A 1 88 ? 6.398 -50.844 -9.43 1 97.56 88 ALA A O 1
ATOM 656 N N . ALA A 1 89 ? 4.742 -50.969 -7.906 1 97.06 89 ALA A N 1
ATOM 657 C CA . ALA A 1 89 ? 4.414 -52.344 -8.273 1 97.06 89 ALA A CA 1
ATOM 658 C C . ALA A 1 89 ? 3.838 -52.406 -9.688 1 97.06 89 ALA A C 1
ATOM 660 O O . ALA A 1 89 ? 4.043 -53.406 -10.398 1 97.06 89 ALA A O 1
ATOM 661 N N . GLU A 1 90 ? 3.219 -51.375 -10.148 1 96.75 90 GLU A N 1
ATOM 662 C CA . GLU A 1 90 ? 2.549 -51.344 -11.445 1 96.75 90 GLU A CA 1
ATOM 663 C C . GLU A 1 90 ? 3.537 -51.062 -12.57 1 96.75 90 GLU A C 1
ATOM 665 O O . GLU A 1 90 ? 3.236 -51.281 -13.742 1 96.75 90 GLU A O 1
ATOM 670 N N . ARG A 1 91 ? 4.676 -50.5 -12.211 1 95.31 91 ARG A N 1
ATOM 671 C CA . ARG A 1 91 ? 5.734 -50.156 -13.156 1 95.31 91 ARG A CA 1
ATOM 672 C C . ARG A 1 91 ? 5.188 -49.312 -14.312 1 95.31 91 ARG A C 1
ATOM 674 O O . ARG A 1 91 ? 5.363 -49.688 -15.484 1 95.31 91 ARG A O 1
ATOM 681 N N . PRO A 1 92 ? 4.594 -48.188 -14.016 1 97.75 92 PRO A N 1
ATOM 682 C CA . PRO A 1 92 ? 4.066 -47.312 -15.078 1 97.75 92 PRO A CA 1
ATOM 683 C C . PRO A 1 92 ? 5.164 -46.719 -15.961 1 97.75 92 PRO A C 1
ATOM 685 O O . PRO A 1 92 ? 6.336 -46.75 -15.578 1 97.75 92 PRO A O 1
ATOM 688 N N . ASP A 1 93 ? 4.727 -46.344 -17.156 1 97.12 93 ASP A N 1
ATOM 689 C CA . ASP A 1 93 ? 5.656 -45.656 -18.062 1 97.12 93 ASP A CA 1
ATOM 690 C C . ASP A 1 93 ? 6.059 -44.281 -17.516 1 97.12 93 ASP A C 1
ATOM 692 O O . ASP A 1 93 ? 7.125 -43.781 -17.859 1 97.12 93 ASP A O 1
ATOM 696 N N . CYS A 1 94 ? 5.195 -43.719 -16.719 1 98.25 94 CYS A N 1
ATOM 697 C CA . CYS A 1 94 ? 5.434 -42.406 -16.141 1 98.25 94 CYS A CA 1
ATOM 698 C C . CYS A 1 94 ? 4.555 -42.188 -14.914 1 98.25 94 CYS A C 1
ATOM 700 O O . CYS A 1 94 ? 3.428 -42.656 -14.859 1 98.25 94 CYS A O 1
ATOM 702 N N . LEU A 1 95 ? 5.086 -41.5 -13.945 1 98.75 95 LEU A N 1
ATOM 703 C CA . LEU A 1 95 ? 4.305 -41 -12.82 1 98.75 95 LEU A CA 1
ATOM 704 C C . LEU A 1 95 ? 4.062 -39.5 -12.953 1 98.75 95 LEU A C 1
ATOM 706 O O . LEU A 1 95 ? 5.008 -38.719 -13.062 1 98.75 95 LEU A O 1
ATOM 710 N N . LEU A 1 96 ? 2.793 -39.156 -12.992 1 98.56 96 LEU A N 1
ATOM 711 C CA . LEU A 1 96 ? 2.355 -37.75 -13.008 1 98.56 96 LEU A CA 1
ATOM 712 C C . LEU A 1 96 ? 1.714 -37.375 -11.68 1 98.56 96 LEU A C 1
ATOM 714 O O . LEU A 1 96 ? 0.603 -37.812 -11.375 1 98.56 96 LEU A O 1
ATOM 718 N N . THR A 1 97 ? 2.414 -36.562 -10.898 1 97.75 97 THR A N 1
ATOM 719 C CA . THR A 1 97 ? 1.805 -36 -9.695 1 97.75 97 THR A CA 1
ATOM 720 C C . THR A 1 97 ? 1.287 -34.594 -9.953 1 97.75 97 THR A C 1
ATOM 722 O O . THR A 1 97 ? 1.923 -33.812 -10.672 1 97.75 97 THR A O 1
ATOM 725 N N . ILE A 1 98 ? 0.098 -34.344 -9.383 1 95.75 98 ILE A N 1
ATOM 726 C CA . ILE A 1 98 ? -0.539 -33.062 -9.688 1 95.75 98 ILE A CA 1
ATOM 727 C C . ILE A 1 98 ? -0.878 -32.312 -8.391 1 95.75 98 ILE A C 1
ATOM 729 O O . ILE A 1 98 ? -1.68 -32.812 -7.586 1 95.75 98 ILE A O 1
ATOM 733 N N . ASP A 1 99 ? -0.323 -31.156 -8.203 1 91.38 99 ASP A N 1
ATOM 734 C CA . ASP A 1 99 ? -0.587 -30.281 -7.066 1 91.38 99 ASP A CA 1
ATOM 735 C C . ASP A 1 99 ? -0.463 -31.031 -5.742 1 91.38 99 ASP A C 1
ATOM 737 O O . ASP A 1 99 ? 0.132 -32.094 -5.691 1 91.38 99 ASP A O 1
ATOM 741 N N . SER A 1 100 ? -0.796 -30.422 -4.59 1 88 100 SER A N 1
ATOM 742 C CA . SER A 1 100 ? -0.715 -31.016 -3.26 1 88 100 SER A CA 1
ATOM 743 C C . SER A 1 100 ? 0.699 -31.5 -2.953 1 88 100 SER A C 1
ATOM 745 O O . SER A 1 100 ? 0.903 -32.656 -2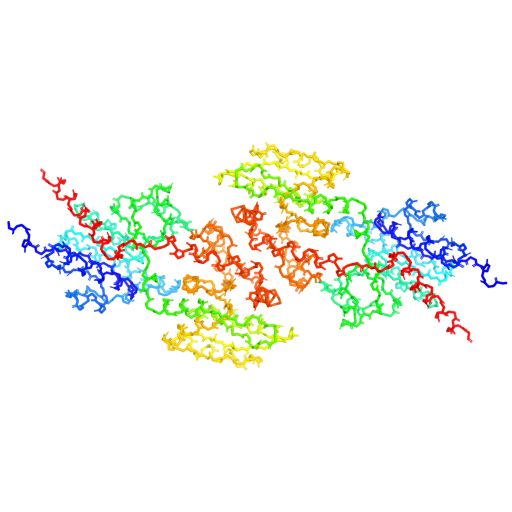.611 1 88 100 SER A O 1
ATOM 747 N N . PRO A 1 101 ? 1.565 -30.531 -2.992 1 90.12 101 PRO A N 1
ATOM 748 C CA . PRO A 1 101 ? 2.979 -30.922 -2.92 1 90.12 101 PRO A CA 1
ATOM 749 C C . PRO A 1 101 ? 3.311 -31.719 -1.656 1 90.12 101 PRO A C 1
ATOM 751 O O . PRO A 1 101 ? 4.168 -32.594 -1.688 1 90.12 101 PRO A O 1
ATOM 754 N N . ASP A 1 102 ? 2.744 -31.531 -0.583 1 86.5 102 ASP A N 1
ATOM 755 C CA . ASP A 1 102 ? 3.066 -32.219 0.667 1 86.5 102 ASP A CA 1
ATOM 756 C C . ASP A 1 102 ? 2.75 -33.688 0.576 1 86.5 102 ASP A C 1
ATOM 758 O O . ASP A 1 102 ? 3.375 -34.5 1.258 1 86.5 102 ASP A O 1
ATOM 762 N N . PHE A 1 103 ? 1.796 -34.062 -0.183 1 91 103 PHE A N 1
ATOM 763 C CA . PHE A 1 103 ? 1.457 -35.469 -0.415 1 91 103 PHE A CA 1
ATOM 764 C C . PHE A 1 103 ? 2.16 -36 -1.659 1 91 103 PHE A C 1
ATOM 766 O O . PHE A 1 103 ? 2.885 -37 -1.594 1 91 103 PHE A O 1
ATOM 773 N N . SER A 1 104 ? 1.994 -35.281 -2.744 1 94.56 104 SER A N 1
ATOM 774 C CA . SER A 1 104 ? 2.404 -35.719 -4.066 1 94.56 104 SER A CA 1
ATOM 775 C C . SER A 1 104 ? 3.918 -35.875 -4.156 1 94.56 104 SER A C 1
ATOM 777 O O . SER A 1 104 ? 4.418 -36.844 -4.73 1 94.56 104 SER A O 1
ATOM 779 N N . LEU A 1 105 ? 4.594 -34.969 -3.568 1 95.06 105 LEU A N 1
ATOM 780 C CA . LEU A 1 105 ? 6.047 -35.031 -3.676 1 95.06 105 LEU A CA 1
ATOM 781 C C . LEU A 1 105 ? 6.617 -36.125 -2.787 1 95.06 105 LEU A C 1
ATOM 783 O O . LEU A 1 105 ? 7.648 -36.719 -3.113 1 95.06 105 LEU A O 1
ATOM 787 N N . ARG A 1 106 ? 5.965 -36.406 -1.716 1 95.69 106 ARG A N 1
ATOM 788 C CA . ARG A 1 106 ? 6.395 -37.531 -0.868 1 95.69 106 ARG A CA 1
ATOM 789 C C . ARG A 1 106 ? 6.164 -38.875 -1.561 1 95.69 106 ARG A C 1
ATOM 791 O O . ARG A 1 106 ? 6.992 -39.781 -1.461 1 95.69 106 ARG A O 1
ATOM 798 N N . VAL A 1 107 ? 5.047 -38.906 -2.201 1 97.06 107 VAL A N 1
ATOM 799 C CA . VAL A 1 107 ? 4.785 -40.094 -3.004 1 97.06 107 VAL A CA 1
ATOM 800 C C . VAL A 1 107 ? 5.863 -40.25 -4.074 1 97.06 107 VAL A C 1
ATOM 802 O O . VAL A 1 107 ? 6.434 -41.344 -4.242 1 97.06 107 VAL A O 1
ATOM 805 N N . ALA A 1 108 ? 6.152 -39.188 -4.754 1 98.06 108 ALA A N 1
ATOM 806 C CA . ALA A 1 108 ? 7.156 -39.188 -5.812 1 98.06 108 ALA A CA 1
ATOM 807 C C . ALA A 1 108 ? 8.508 -39.656 -5.289 1 98.06 108 ALA A C 1
ATOM 809 O O . ALA A 1 108 ? 9.18 -40.469 -5.922 1 98.06 108 ALA A O 1
ATOM 810 N N . LYS A 1 109 ? 8.867 -39.156 -4.172 1 98.06 109 LYS A N 1
ATOM 811 C CA . LYS A 1 109 ? 10.148 -39.5 -3.566 1 98.06 109 LYS A CA 1
ATOM 812 C C . LYS A 1 109 ? 10.219 -41 -3.256 1 98.06 109 LYS A C 1
ATOM 814 O O . LYS A 1 109 ? 11.227 -41.656 -3.537 1 98.06 109 LYS A O 1
ATOM 819 N N . LYS A 1 110 ? 9.219 -41.5 -2.709 1 98.12 110 LYS A N 1
ATOM 820 C CA . LYS A 1 110 ? 9.172 -42.906 -2.355 1 98.12 110 LYS A CA 1
ATOM 821 C C . LYS A 1 110 ? 9.164 -43.781 -3.604 1 98.12 110 LYS A C 1
ATOM 823 O O . LYS A 1 110 ? 9.773 -44.875 -3.623 1 98.12 110 LYS A O 1
ATOM 828 N N . VAL A 1 111 ? 8.461 -43.344 -4.602 1 98.25 111 VAL A N 1
ATOM 829 C CA . VAL A 1 111 ? 8.422 -44.125 -5.848 1 98.25 111 VAL A CA 1
ATOM 830 C C . VAL A 1 111 ? 9.82 -44.156 -6.477 1 98.25 111 VAL A C 1
ATOM 832 O O . VAL A 1 111 ? 10.273 -45.188 -6.945 1 98.25 111 VAL A O 1
ATOM 835 N N . ARG A 1 112 ? 10.445 -42.969 -6.484 1 98.06 112 ARG A N 1
ATOM 836 C CA . ARG A 1 112 ? 11.797 -42.906 -7.012 1 98.06 112 ARG A CA 1
ATOM 837 C C . ARG A 1 112 ? 12.711 -43.906 -6.309 1 98.06 112 ARG A C 1
ATOM 839 O O . ARG A 1 112 ? 13.523 -44.562 -6.953 1 98.06 112 ARG A O 1
ATOM 846 N N . ALA A 1 113 ? 12.586 -44 -5.039 1 97.31 113 ALA A N 1
ATOM 847 C CA . ALA A 1 113 ? 13.414 -44.938 -4.25 1 97.31 113 ALA A CA 1
ATOM 848 C C . ALA A 1 113 ? 13.094 -46.375 -4.582 1 97.31 113 ALA A C 1
ATOM 850 O O . ALA A 1 113 ? 14 -47.219 -4.676 1 97.31 113 ALA A O 1
ATOM 851 N N . ALA A 1 114 ? 11.875 -46.688 -4.836 1 97.44 114 ALA A N 1
ATOM 852 C CA . ALA A 1 114 ? 11.422 -48.062 -5.035 1 97.44 114 ALA A CA 1
ATOM 853 C C . ALA A 1 114 ? 11.609 -48.5 -6.484 1 97.44 114 ALA A C 1
ATOM 855 O O . ALA A 1 114 ? 11.859 -49.688 -6.758 1 97.44 114 ALA A O 1
ATOM 856 N N . ALA A 1 115 ? 11.461 -47.562 -7.391 1 97.12 115 ALA A N 1
ATOM 857 C CA . ALA A 1 115 ? 11.531 -47.844 -8.82 1 97.12 115 ALA A CA 1
ATOM 858 C C . ALA A 1 115 ? 12.195 -46.688 -9.57 1 97.12 115 ALA A C 1
ATOM 860 O O . ALA A 1 115 ? 11.531 -45.969 -10.305 1 97.12 115 ALA A O 1
ATOM 861 N N . PRO A 1 116 ? 13.492 -46.594 -9.547 1 95.94 116 PRO A N 1
ATOM 862 C CA . PRO A 1 116 ? 14.234 -45.438 -10.055 1 95.94 116 PRO A CA 1
ATOM 863 C C . PRO A 1 116 ? 14.078 -45.25 -11.562 1 95.94 116 PRO A C 1
ATOM 865 O O . PRO A 1 116 ? 14.344 -44.156 -12.078 1 95.94 116 PRO A O 1
ATOM 868 N N . GLY A 1 117 ? 13.633 -46.219 -12.211 1 95.44 117 GLY A N 1
ATOM 869 C CA . GLY A 1 117 ? 13.531 -46.125 -13.664 1 95.44 117 GLY A CA 1
ATOM 870 C C . GLY A 1 117 ? 12.266 -45.438 -14.133 1 95.44 117 GLY A C 1
ATOM 871 O O . GLY A 1 117 ? 12.148 -45.094 -15.305 1 95.44 117 GLY A O 1
ATOM 872 N N . ILE A 1 118 ? 11.312 -45.219 -13.25 1 97.31 118 ILE A N 1
ATOM 873 C CA . ILE A 1 118 ? 10.047 -44.594 -13.609 1 97.31 118 ILE A CA 1
ATOM 874 C C . ILE A 1 118 ? 10.234 -43.062 -13.719 1 97.31 118 ILE A C 1
ATOM 876 O O . ILE A 1 118 ? 10.586 -42.406 -12.734 1 97.31 118 ILE A O 1
ATOM 880 N N . PRO A 1 119 ? 10.055 -42.5 -14.898 1 98.25 119 PRO A N 1
ATOM 881 C CA . PRO A 1 119 ? 10.094 -41.031 -14.953 1 98.25 119 PRO A CA 1
ATOM 882 C C . PRO A 1 119 ? 8.969 -40.375 -14.148 1 98.25 119 PRO A C 1
ATOM 884 O O . PRO A 1 119 ? 7.844 -40.875 -14.141 1 98.25 119 PRO A O 1
ATOM 887 N N . ILE A 1 120 ? 9.312 -39.25 -13.5 1 98.69 120 ILE A N 1
ATOM 888 C CA . ILE A 1 120 ? 8.359 -38.562 -12.625 1 98.69 120 ILE A CA 1
ATOM 889 C C . ILE A 1 120 ? 8.203 -37.125 -13.07 1 98.69 120 ILE A C 1
ATOM 891 O O . ILE A 1 120 ? 9.172 -36.344 -13.117 1 98.69 120 ILE A O 1
ATOM 895 N N . VAL A 1 121 ? 6.965 -36.75 -13.445 1 98.69 121 VAL A N 1
ATOM 896 C CA . VAL A 1 121 ? 6.586 -35.375 -13.805 1 98.69 121 VAL A CA 1
ATOM 897 C C . VAL A 1 121 ? 5.625 -34.812 -12.758 1 98.69 121 VAL A C 1
ATOM 899 O O . VAL A 1 121 ? 4.68 -35.5 -12.352 1 98.69 121 VAL A O 1
ATOM 902 N N . HIS A 1 122 ? 5.934 -33.625 -12.297 1 98.31 122 HIS A N 1
ATOM 903 C CA . HIS A 1 122 ? 5.031 -32.969 -11.359 1 98.31 122 HIS A CA 1
ATOM 904 C C . HIS A 1 122 ? 4.34 -31.781 -12.016 1 98.31 122 HIS A C 1
ATOM 906 O O . HIS A 1 122 ? 4.996 -30.922 -12.617 1 98.31 122 HIS A O 1
ATOM 912 N N . TYR A 1 123 ? 3.027 -31.797 -11.969 1 97.25 123 TYR A N 1
ATOM 913 C CA . TYR A 1 123 ? 2.193 -30.75 -12.547 1 97.25 123 TYR A CA 1
ATOM 914 C C . TYR A 1 123 ? 1.736 -29.766 -11.484 1 97.25 123 TYR A C 1
ATOM 916 O O . TYR A 1 123 ? 1.224 -30.172 -10.438 1 97.25 123 TYR A O 1
ATOM 924 N N . VAL A 1 124 ? 1.868 -28.469 -11.805 1 95.31 124 VAL A N 1
ATOM 925 C CA . VAL A 1 124 ? 1.637 -27.328 -10.914 1 95.31 124 VAL A CA 1
ATOM 926 C C . VAL A 1 124 ? 2.832 -27.156 -9.984 1 95.31 124 VAL A C 1
ATOM 928 O O . VAL A 1 124 ? 2.949 -27.859 -8.977 1 95.31 124 VAL A O 1
ATOM 931 N N . CYS A 1 125 ? 3.627 -26.266 -10.312 1 94.81 125 CYS A N 1
ATOM 932 C CA . CYS A 1 125 ? 4.855 -26 -9.57 1 94.81 125 CYS A CA 1
ATOM 933 C C . CYS A 1 125 ? 4.551 -25.578 -8.141 1 94.81 125 CYS A C 1
ATOM 935 O O . CYS A 1 125 ? 3.727 -24.688 -7.91 1 94.81 125 CYS A O 1
ATOM 937 N N . PRO A 1 126 ? 5.188 -26.297 -7.164 1 92 126 PRO A N 1
ATOM 938 C CA . PRO A 1 126 ? 5.074 -25.75 -5.805 1 92 126 PRO A CA 1
ATOM 939 C C . PRO A 1 126 ? 5.578 -24.312 -5.703 1 92 126 PRO A C 1
ATOM 941 O O . PRO A 1 126 ? 6.461 -23.906 -6.461 1 92 126 PRO A O 1
ATOM 944 N N . SER A 1 127 ? 5.039 -23.562 -4.852 1 87.19 127 SER A N 1
ATOM 945 C CA . SER A 1 127 ? 5.395 -22.156 -4.727 1 87.19 127 SER A CA 1
ATOM 946 C C . SER A 1 127 ? 6.742 -21.984 -4.031 1 87.19 127 SER A C 1
ATOM 948 O O . SER A 1 127 ? 6.859 -21.219 -3.074 1 87.19 127 SER A O 1
ATOM 950 N N . VAL A 1 128 ? 7.68 -22.625 -4.551 1 86 128 VAL A N 1
ATOM 951 C CA . VAL A 1 128 ? 9.016 -22.625 -3.957 1 86 128 VAL A CA 1
ATOM 952 C C . VAL A 1 128 ? 9.609 -21.219 -4.023 1 86 128 VAL A C 1
ATOM 954 O O . VAL A 1 128 ? 10.516 -20.891 -3.262 1 86 128 VAL A O 1
ATOM 957 N N . TRP A 1 129 ? 9.07 -20.438 -4.914 1 81.94 129 TRP A N 1
ATOM 958 C CA . TRP A 1 129 ? 9.547 -19.078 -5.105 1 81.94 129 TRP A CA 1
ATOM 959 C C . TRP A 1 129 ? 8.961 -18.141 -4.059 1 81.94 129 TRP A C 1
ATOM 961 O O . TRP A 1 129 ? 9.453 -17.031 -3.863 1 81.94 129 TRP A O 1
ATOM 971 N N . ALA A 1 130 ? 7.941 -18.531 -3.482 1 77.44 130 ALA A N 1
ATOM 972 C CA . ALA A 1 130 ? 7.277 -17.703 -2.486 1 77.44 130 ALA A CA 1
ATOM 973 C C . ALA A 1 130 ? 7.766 -18.031 -1.079 1 77.44 130 ALA A C 1
ATOM 975 O O . ALA A 1 130 ? 7.926 -17.141 -0.245 1 77.44 130 ALA A O 1
ATOM 976 N N . TRP A 1 131 ? 7.875 -19.328 -0.905 1 78.44 131 TRP A N 1
ATOM 977 C CA . TRP A 1 131 ? 8.25 -19.781 0.432 1 78.44 131 TRP A CA 1
ATOM 978 C C . TRP A 1 131 ? 8.992 -21.109 0.371 1 78.44 131 TRP A C 1
ATOM 980 O O . TRP A 1 131 ? 8.938 -21.812 -0.641 1 78.44 131 TRP A O 1
ATOM 990 N N . ARG A 1 132 ? 9.945 -21.484 1.196 1 80.06 132 ARG A N 1
ATOM 991 C CA . ARG A 1 132 ? 10.734 -22.703 1.337 1 80.06 132 ARG A CA 1
ATOM 992 C C . ARG A 1 132 ? 11.57 -22.969 0.087 1 80.06 132 ARG A C 1
ATOM 994 O O . ARG A 1 132 ? 11.453 -24.016 -0.537 1 80.06 132 ARG A O 1
ATOM 1001 N N . PRO A 1 133 ? 12.352 -22.062 -0.342 1 81.06 133 PRO A N 1
ATOM 1002 C CA . PRO A 1 133 ? 13.133 -22.219 -1.571 1 81.06 133 PRO A CA 1
ATOM 1003 C C . PRO A 1 133 ? 13.977 -23.484 -1.577 1 81.06 133 PRO A C 1
ATOM 1005 O O . PRO A 1 133 ? 14.297 -24.016 -2.645 1 81.06 133 PRO A O 1
ATOM 1008 N N . GLY A 1 134 ? 14.18 -24 -0.45 1 87.62 134 GLY A N 1
ATOM 1009 C CA . GLY A 1 134 ? 14.945 -25.234 -0.354 1 87.62 134 GLY A CA 1
ATOM 1010 C C . GLY A 1 134 ? 14.258 -26.422 -1.002 1 87.62 134 GLY A C 1
ATOM 1011 O O . GLY A 1 134 ? 14.914 -27.375 -1.415 1 87.62 134 GLY A O 1
ATOM 1012 N N . ARG A 1 135 ? 12.977 -26.328 -1.175 1 89.62 135 ARG A N 1
ATOM 1013 C CA . ARG A 1 135 ? 12.203 -27.406 -1.78 1 89.62 135 ARG A CA 1
ATOM 1014 C C . ARG A 1 135 ? 12.578 -27.594 -3.248 1 89.62 135 ARG A C 1
ATOM 1016 O O . ARG A 1 135 ? 12.516 -28.703 -3.775 1 89.62 135 ARG A O 1
ATOM 1023 N N . ALA A 1 136 ? 12.93 -26.531 -3.871 1 93.06 136 ALA A N 1
ATOM 1024 C CA . ALA A 1 136 ? 13.305 -26.625 -5.281 1 93.06 136 ALA A CA 1
ATOM 1025 C C . ALA A 1 136 ? 14.469 -27.594 -5.473 1 93.06 136 ALA A C 1
ATOM 1027 O O . ALA A 1 136 ? 14.391 -28.516 -6.285 1 93.06 136 ALA A O 1
ATOM 1028 N N . VAL A 1 137 ? 15.477 -27.469 -4.668 1 94.38 137 VAL A N 1
ATOM 1029 C CA . VAL A 1 137 ? 16.641 -28.344 -4.758 1 94.38 137 VAL A CA 1
ATOM 1030 C C . VAL A 1 137 ? 16.297 -29.75 -4.27 1 94.38 137 VAL A C 1
ATOM 1032 O O . VAL A 1 137 ? 16.766 -30.734 -4.828 1 94.38 137 VAL A O 1
ATOM 1035 N N . ALA A 1 138 ? 15.484 -29.75 -3.301 1 95.06 138 ALA A N 1
ATOM 1036 C CA . ALA A 1 138 ? 15.125 -31.016 -2.68 1 95.06 138 ALA A CA 1
ATOM 1037 C C . ALA A 1 138 ? 14.352 -31.906 -3.652 1 95.06 138 ALA A C 1
ATOM 1039 O O . ALA A 1 138 ? 14.414 -33.125 -3.562 1 95.06 138 ALA A O 1
ATOM 1040 N N . MET A 1 139 ? 13.68 -31.328 -4.617 1 95.94 139 MET A N 1
ATOM 1041 C CA . MET A 1 139 ? 12.852 -32.094 -5.555 1 95.94 139 MET A CA 1
ATOM 1042 C C . MET A 1 139 ? 13.703 -32.656 -6.68 1 95.94 139 MET A C 1
ATOM 1044 O O . MET A 1 139 ? 13.297 -33.625 -7.324 1 95.94 139 MET A O 1
ATOM 1048 N N . LYS A 1 140 ? 14.812 -32.156 -6.898 1 95.31 140 LYS A N 1
ATOM 1049 C CA . LYS A 1 140 ? 15.617 -32.438 -8.086 1 95.31 140 LYS A CA 1
ATOM 1050 C C . LYS A 1 140 ? 15.984 -33.906 -8.188 1 95.31 140 LYS A C 1
ATOM 1052 O O . LYS A 1 140 ? 15.938 -34.5 -9.273 1 95.31 140 LYS A O 1
ATOM 1057 N N . PRO A 1 141 ? 16.266 -34.562 -7.051 1 95.75 141 PRO A N 1
ATOM 1058 C CA . PRO A 1 141 ? 16.734 -35.938 -7.164 1 95.75 141 PRO A CA 1
ATOM 1059 C C . PRO A 1 141 ? 15.609 -36.906 -7.555 1 95.75 141 PRO A C 1
ATOM 1061 O O . PRO A 1 141 ? 15.875 -38.031 -7.996 1 95.75 141 PRO A O 1
ATOM 1064 N N . TYR A 1 142 ? 14.383 -36.406 -7.406 1 97 142 TYR A N 1
ATOM 1065 C CA . TYR A 1 142 ? 13.359 -37.438 -7.617 1 97 142 TYR A CA 1
ATOM 1066 C C . TYR A 1 142 ? 12.281 -36.938 -8.57 1 97 142 TYR A C 1
ATOM 1068 O O . TYR A 1 142 ? 11.414 -37.688 -8.984 1 97 142 TYR A O 1
ATOM 1076 N N . VAL A 1 143 ? 12.234 -35.719 -8.977 1 98.12 143 VAL A N 1
ATOM 1077 C CA . VAL A 1 143 ? 11.328 -35.188 -9.992 1 98.12 143 VAL A CA 1
ATOM 1078 C C . VAL A 1 143 ? 12.102 -34.875 -11.273 1 98.12 143 VAL A C 1
ATOM 1080 O O . VAL A 1 143 ? 13.055 -34.094 -11.266 1 98.12 143 VAL A O 1
ATOM 1083 N N . ASP A 1 144 ? 11.648 -35.469 -12.352 1 98 144 ASP A N 1
ATOM 1084 C CA . ASP A 1 144 ? 12.383 -35.344 -13.609 1 98 144 ASP A CA 1
ATOM 1085 C C . ASP A 1 144 ? 12 -34.031 -14.328 1 98 144 ASP A C 1
ATOM 1087 O O . ASP A 1 144 ? 12.789 -33.5 -15.086 1 98 144 ASP A O 1
ATOM 1091 N N . HIS A 1 145 ? 10.758 -33.594 -14.125 1 98.44 145 HIS A N 1
ATOM 1092 C CA . HIS A 1 145 ? 10.297 -32.406 -14.82 1 98.44 145 HIS A CA 1
ATOM 1093 C C . HIS A 1 145 ? 9.094 -31.781 -14.109 1 98.44 145 HIS A C 1
ATOM 1095 O O . HIS A 1 145 ? 8.281 -32.5 -13.516 1 98.44 145 HIS A O 1
ATOM 1101 N N . ILE A 1 146 ? 9.023 -30.469 -14.148 1 98.25 146 ILE A N 1
ATOM 1102 C CA . ILE A 1 146 ? 7.902 -29.766 -13.555 1 98.25 146 ILE A CA 1
ATOM 1103 C C . ILE A 1 146 ? 7.094 -29.062 -14.648 1 98.25 146 ILE A C 1
ATOM 1105 O O . ILE A 1 146 ? 7.66 -28.391 -15.516 1 98.25 146 ILE A O 1
ATOM 1109 N N . LEU A 1 147 ? 5.789 -29.297 -14.656 1 98.06 147 LEU A N 1
ATOM 1110 C CA . LEU A 1 147 ? 4.859 -28.547 -15.484 1 98.06 147 LEU A CA 1
ATOM 1111 C C . LEU A 1 147 ? 4.355 -27.312 -14.742 1 98.06 147 LEU A C 1
ATOM 1113 O O . LEU A 1 147 ? 3.592 -27.422 -13.781 1 98.06 147 LEU A O 1
ATOM 1117 N N . CYS A 1 148 ? 4.785 -26.156 -15.234 1 97.06 148 CYS A N 1
ATOM 1118 C CA . CYS A 1 148 ? 4.516 -24.891 -14.57 1 97.06 148 CYS A CA 1
ATOM 1119 C C . CYS A 1 148 ? 3.25 -24.234 -15.125 1 97.06 148 CYS A C 1
ATOM 1121 O O . CYS A 1 148 ? 3.025 -24.234 -16.328 1 97.06 148 CYS A O 1
ATOM 1123 N N . ILE A 1 149 ? 2.521 -23.641 -14.164 1 94.62 149 ILE A N 1
ATOM 1124 C CA . ILE A 1 149 ? 1.285 -23.031 -14.633 1 94.62 149 ILE A CA 1
ATOM 1125 C C . ILE A 1 149 ? 1.413 -21.516 -14.578 1 94.62 149 ILE A C 1
ATOM 1127 O O . ILE A 1 149 ? 0.494 -20.781 -14.977 1 94.62 149 ILE A O 1
ATOM 1131 N N . LEU A 1 150 ? 2.531 -20.969 -14.109 1 94.69 150 LEU A N 1
ATOM 1132 C CA . LEU A 1 150 ? 2.855 -19.547 -14.148 1 94.69 150 LEU A CA 1
ATOM 1133 C C . LEU A 1 150 ? 4.141 -19.297 -14.938 1 94.69 150 LEU A C 1
ATOM 1135 O O . LEU A 1 150 ? 5.094 -20.078 -14.82 1 94.69 150 LEU A O 1
ATOM 1139 N N . PRO A 1 151 ? 4.152 -18.297 -15.695 1 93.75 151 PRO A N 1
ATOM 1140 C CA . PRO A 1 151 ? 5.25 -18.094 -16.641 1 93.75 151 PRO A CA 1
ATOM 1141 C C . PRO A 1 151 ? 6.594 -17.875 -15.953 1 93.75 151 PRO A C 1
ATOM 1143 O O . PRO A 1 151 ? 7.637 -18.281 -16.484 1 93.75 151 PRO A O 1
ATOM 1146 N N . PHE A 1 152 ? 6.637 -17.312 -14.844 1 92.12 152 PHE A N 1
ATOM 1147 C CA . PHE A 1 152 ? 7.91 -16.969 -14.211 1 92.12 152 PHE A CA 1
ATOM 1148 C C . PHE A 1 152 ? 8.484 -18.172 -13.469 1 92.12 152 PHE A C 1
ATOM 1150 O O . PHE A 1 152 ? 9.648 -18.156 -13.062 1 92.12 152 PHE A O 1
ATOM 1157 N N . GLU A 1 153 ? 7.727 -19.219 -13.289 1 95.25 153 GLU A N 1
ATOM 1158 C CA . GLU A 1 153 ? 8.117 -20.359 -12.469 1 95.25 153 GLU A CA 1
ATOM 1159 C C . GLU A 1 153 ? 9.297 -21.094 -13.078 1 95.25 153 GLU A C 1
ATOM 1161 O O . GLU A 1 153 ? 10.148 -21.625 -12.359 1 95.25 153 GLU A O 1
ATOM 1166 N N . VAL A 1 154 ? 9.352 -21.156 -14.383 1 95.75 154 VAL A N 1
ATOM 1167 C CA . VAL A 1 154 ? 10.43 -21.859 -15.062 1 95.75 154 VAL A CA 1
ATOM 1168 C C . VAL A 1 154 ? 11.773 -21.234 -14.695 1 95.75 154 VAL A C 1
ATOM 1170 O O . VAL A 1 154 ? 12.688 -21.938 -14.258 1 95.75 154 VAL A O 1
ATOM 1173 N N . LYS A 1 155 ? 11.82 -19.922 -14.797 1 93.94 155 LYS A N 1
ATOM 1174 C CA . LYS A 1 155 ? 13.047 -19.203 -14.438 1 93.94 155 LYS A CA 1
ATOM 1175 C C . LYS A 1 155 ? 13.32 -19.328 -12.938 1 93.94 155 LYS A C 1
ATOM 1177 O O . LYS A 1 155 ? 14.477 -19.438 -12.523 1 93.94 155 LYS A O 1
ATOM 1182 N N . ALA A 1 156 ? 12.289 -19.312 -12.172 1 92.62 156 ALA A N 1
ATOM 1183 C CA . ALA A 1 156 ? 12.438 -19.422 -10.727 1 92.62 156 ALA A CA 1
ATOM 1184 C C . ALA A 1 156 ? 13.023 -20.781 -10.344 1 92.62 156 ALA A C 1
ATOM 1186 O O . ALA A 1 156 ? 13.906 -20.875 -9.492 1 92.62 156 ALA A O 1
ATOM 1187 N N . LEU A 1 157 ? 12.523 -21.859 -10.984 1 94.94 157 LEU A N 1
ATOM 1188 C CA . LEU A 1 157 ? 13.039 -23.203 -10.742 1 94.94 157 LEU A CA 1
ATOM 1189 C C . LEU A 1 157 ? 14.516 -23.297 -11.094 1 94.94 157 LEU A C 1
ATOM 1191 O O . LEU A 1 157 ? 15.312 -23.828 -10.312 1 94.94 157 LEU A O 1
ATOM 1195 N N . ALA A 1 158 ? 14.852 -22.734 -12.188 1 95.25 158 ALA A N 1
ATOM 1196 C CA . ALA A 1 158 ? 16.25 -22.75 -12.625 1 95.25 158 ALA A CA 1
ATOM 1197 C C . ALA A 1 158 ? 17.141 -22 -11.641 1 95.25 158 ALA A C 1
ATOM 1199 O O . ALA A 1 158 ? 18.188 -22.5 -11.234 1 95.25 158 ALA A O 1
ATOM 1200 N N . ARG A 1 159 ? 16.719 -20.859 -11.227 1 92.75 159 ARG A N 1
ATOM 1201 C CA . ARG A 1 159 ? 17.469 -20.016 -10.305 1 92.75 159 ARG A CA 1
ATOM 1202 C C . ARG A 1 159 ? 17.656 -20.719 -8.961 1 92.75 159 ARG A C 1
ATOM 1204 O O . ARG A 1 159 ? 18.719 -20.578 -8.336 1 92.75 159 ARG A O 1
ATOM 1211 N N . LEU A 1 160 ? 16.703 -21.438 -8.539 1 93.38 160 LEU A N 1
ATOM 1212 C CA . LEU A 1 160 ? 16.719 -22.047 -7.211 1 93.38 160 LEU A CA 1
ATOM 1213 C C . LEU A 1 160 ? 17.359 -23.438 -7.266 1 93.38 160 LEU A C 1
ATOM 1215 O O . LEU A 1 160 ? 17.422 -24.141 -6.25 1 93.38 160 LEU A O 1
ATOM 1219 N N . GLY A 1 161 ? 17.734 -23.891 -8.469 1 95.44 161 GLY A N 1
ATOM 1220 C CA . GLY A 1 161 ? 18.406 -25.172 -8.617 1 95.44 161 GLY A CA 1
ATOM 1221 C C . GLY A 1 161 ? 17.438 -26.344 -8.602 1 95.44 161 GLY A C 1
ATOM 1222 O O . GLY A 1 161 ? 17.797 -27.438 -8.18 1 95.44 161 GLY A O 1
ATOM 1223 N N . GLY A 1 162 ? 16.203 -26.078 -9.016 1 96.38 162 GLY A N 1
ATOM 1224 C CA . GLY A 1 162 ? 15.203 -27.141 -9.07 1 96.38 162 GLY A CA 1
ATOM 1225 C C . GLY A 1 162 ? 15.219 -27.922 -10.367 1 96.38 162 GLY A C 1
ATOM 1226 O O . GLY A 1 162 ? 16.141 -27.766 -11.18 1 96.38 162 GLY A O 1
ATOM 1227 N N . PRO A 1 163 ? 14.312 -28.875 -10.5 1 97.38 163 PRO A N 1
ATOM 1228 C CA . PRO A 1 163 ? 14.18 -29.609 -11.766 1 97.38 163 PRO A CA 1
ATOM 1229 C C . PRO A 1 163 ? 13.852 -28.688 -12.938 1 97.38 163 PRO A C 1
ATOM 1231 O O . PRO A 1 163 ? 13.43 -27.547 -12.742 1 97.38 163 PRO A O 1
ATOM 1234 N N . PRO A 1 164 ? 14.141 -29.203 -14.156 1 97.25 164 PRO A N 1
ATOM 1235 C CA . PRO A 1 164 ? 13.688 -28.406 -15.297 1 97.25 164 PRO A CA 1
ATOM 1236 C C . PRO A 1 164 ? 12.172 -28.234 -15.336 1 97.25 164 PRO A C 1
ATOM 1238 O O . PRO A 1 164 ? 11.438 -29.125 -14.93 1 97.25 164 PRO A O 1
ATOM 1241 N N . GLY A 1 165 ? 11.75 -27.047 -15.789 1 97.5 165 GLY A N 1
ATOM 1242 C CA . GLY A 1 165 ? 10.328 -26.75 -15.867 1 97.5 165 GLY A CA 1
ATOM 1243 C C . GLY A 1 165 ? 9.883 -26.312 -17.25 1 97.5 165 GLY A C 1
ATOM 1244 O O . GLY A 1 165 ? 10.695 -25.812 -18.047 1 97.5 165 GLY A O 1
ATOM 1245 N N . THR A 1 166 ? 8.648 -26.609 -17.562 1 97.62 166 THR A N 1
ATOM 1246 C CA . THR A 1 166 ? 8.008 -26.109 -18.781 1 97.62 166 THR A CA 1
ATOM 1247 C C . THR A 1 166 ? 6.695 -25.406 -18.438 1 97.62 166 THR A C 1
ATOM 1249 O O . THR A 1 166 ? 5.875 -25.922 -17.688 1 97.62 166 THR A O 1
ATOM 1252 N N . TYR A 1 167 ? 6.586 -24.219 -19.016 1 97.19 167 TYR A N 1
ATOM 1253 C CA . TYR A 1 167 ? 5.32 -23.5 -18.859 1 97.19 167 TYR A CA 1
ATOM 1254 C C . TYR A 1 167 ? 4.246 -24.094 -19.766 1 97.19 167 TYR A C 1
ATOM 1256 O O . TYR A 1 167 ? 4.383 -24.078 -21 1 97.19 167 TYR A O 1
ATOM 1264 N N . VAL A 1 168 ? 3.182 -24.531 -19.141 1 96.56 168 VAL A N 1
ATOM 1265 C CA . VAL A 1 168 ? 2.176 -25.219 -19.938 1 96.56 168 VAL A CA 1
ATOM 1266 C C . VAL A 1 168 ? 0.91 -24.375 -20.016 1 96.56 168 VAL A C 1
ATOM 1268 O O . VAL A 1 168 ? -0.032 -24.734 -20.734 1 96.56 168 VAL A O 1
ATOM 1271 N N . GLY A 1 169 ? 0.917 -23.312 -19.312 1 94.12 169 GLY A N 1
ATOM 1272 C CA . GLY A 1 169 ? -0.271 -22.469 -19.312 1 94.12 169 GLY A CA 1
ATOM 1273 C C . GLY A 1 169 ? -1.147 -22.688 -18.094 1 94.12 169 GLY A C 1
ATOM 1274 O O . GLY A 1 169 ? -0.882 -23.578 -17.281 1 94.12 169 GLY A O 1
ATOM 1275 N N . HIS A 1 170 ? -2.115 -21.766 -17.953 1 91.12 170 HIS A N 1
ATOM 1276 C CA . HIS A 1 170 ? -3.068 -21.828 -16.859 1 91.12 170 HIS A CA 1
ATOM 1277 C C . HIS A 1 170 ? -4.484 -22.062 -17.359 1 91.12 170 HIS A C 1
ATOM 1279 O O . HIS A 1 170 ? -4.898 -21.453 -18.359 1 91.12 170 HIS A O 1
ATOM 1285 N N . ARG A 1 171 ? -5.199 -22.969 -16.703 1 84.5 171 ARG A N 1
ATOM 1286 C CA . ARG A 1 171 ? -6.543 -23.344 -17.141 1 84.5 171 ARG A CA 1
ATOM 1287 C C . ARG A 1 171 ? -7.449 -22.109 -17.234 1 84.5 171 ARG A C 1
ATOM 1289 O O . ARG A 1 171 ? -8.367 -22.078 -18.047 1 84.5 171 ARG A O 1
ATOM 1296 N N . LEU A 1 172 ? -7.191 -21.078 -16.453 1 88.25 172 LEU A N 1
ATOM 1297 C CA . LEU A 1 172 ? -8.055 -19.906 -16.375 1 88.25 172 LEU A CA 1
ATOM 1298 C C . LEU A 1 172 ? -8.031 -19.109 -17.672 1 88.25 172 LEU A C 1
ATOM 1300 O O . LEU A 1 172 ? -8.969 -18.375 -17.969 1 88.25 172 LEU A O 1
ATOM 1304 N N . THR A 1 173 ? -6.965 -19.266 -18.438 1 91.5 173 THR A N 1
ATOM 1305 C CA . THR A 1 173 ? -6.828 -18.469 -19.656 1 91.5 173 THR A CA 1
ATOM 1306 C C . THR A 1 173 ? -7.84 -18.906 -20.703 1 91.5 173 THR A C 1
ATOM 1308 O O . THR A 1 173 ? -8.148 -18.156 -21.625 1 91.5 173 THR A O 1
ATOM 1311 N N . ARG A 1 174 ? -8.375 -20.125 -20.562 1 88.62 174 ARG A N 1
ATOM 1312 C CA . ARG A 1 174 ? -9.328 -20.641 -21.531 1 88.62 174 ARG A CA 1
ATOM 1313 C C . ARG A 1 174 ? -10.68 -20.922 -20.891 1 88.62 174 ARG A C 1
ATOM 1315 O O . ARG A 1 174 ? -11.57 -21.5 -21.516 1 88.62 174 ARG A O 1
ATOM 1322 N N . ASP A 1 175 ? -10.766 -20.516 -19.656 1 88.44 175 ASP A N 1
ATOM 1323 C CA . ASP A 1 175 ? -12.023 -20.734 -18.938 1 88.44 175 ASP A CA 1
ATOM 1324 C C . ASP A 1 175 ? -13.141 -19.891 -19.531 1 88.44 175 ASP A C 1
ATOM 1326 O O . ASP A 1 175 ? -13.008 -18.672 -19.656 1 88.44 175 ASP A O 1
ATOM 1330 N N . PRO A 1 176 ? -14.227 -20.562 -19.953 1 92.69 176 PRO A N 1
ATOM 1331 C CA . PRO A 1 176 ? -15.305 -19.812 -20.594 1 92.69 176 PRO A CA 1
ATOM 1332 C C . PRO A 1 176 ? -15.867 -18.703 -19.703 1 92.69 176 PRO A C 1
ATOM 1334 O O . PRO A 1 176 ? -16.281 -17.656 -20.203 1 92.69 176 PRO A O 1
ATOM 1337 N N . GLY A 1 177 ? -15.938 -18.938 -18.438 1 94.38 177 GLY A N 1
ATOM 1338 C CA . GLY A 1 177 ? -16.391 -17.922 -17.516 1 94.38 177 GLY A CA 1
ATOM 1339 C C . GLY A 1 177 ? -15.484 -16.688 -17.5 1 94.38 177 GLY A C 1
ATOM 1340 O O . GLY A 1 177 ? -15.969 -15.562 -17.594 1 94.38 177 GLY A O 1
ATOM 1341 N N . VAL A 1 178 ? -14.219 -16.906 -17.422 1 95.31 178 VAL A N 1
ATOM 1342 C CA . VAL A 1 178 ? -13.234 -15.82 -17.406 1 95.31 178 VAL A CA 1
ATOM 1343 C C . VAL A 1 178 ? -13.305 -15.039 -18.719 1 95.31 178 VAL A C 1
ATOM 1345 O O . VAL A 1 178 ? -13.32 -13.805 -18.719 1 95.31 178 VAL A O 1
ATOM 1348 N N . LEU A 1 179 ? -13.383 -15.781 -19.812 1 95.75 179 LEU A N 1
ATOM 1349 C CA . LEU A 1 179 ? -13.461 -15.148 -21.125 1 95.75 179 LEU A CA 1
ATOM 1350 C C . LEU A 1 179 ? -14.727 -14.312 -21.25 1 95.75 179 LEU A C 1
ATOM 1352 O O . LEU A 1 179 ? -14.695 -13.219 -21.812 1 95.75 179 LEU A O 1
ATOM 1356 N N . GLY A 1 180 ? -15.812 -14.898 -20.75 1 96.94 180 GLY A N 1
ATOM 1357 C CA . GLY A 1 180 ? -17.062 -14.148 -20.766 1 96.94 180 GLY A CA 1
ATOM 1358 C C . GLY A 1 180 ? -16.984 -12.875 -19.938 1 96.94 180 GLY A C 1
ATOM 1359 O O . GLY A 1 180 ? -17.469 -11.828 -20.375 1 96.94 180 GLY A O 1
ATOM 1360 N N . ALA A 1 181 ? -16.453 -12.914 -18.781 1 97.88 181 ALA A N 1
ATOM 1361 C CA . ALA A 1 181 ? -16.297 -11.742 -17.922 1 97.88 181 ALA A CA 1
ATOM 1362 C C . ALA A 1 181 ? -15.391 -10.703 -18.578 1 97.88 181 ALA A C 1
ATOM 1364 O O . ALA A 1 181 ? -15.672 -9.5 -18.5 1 97.88 181 ALA A O 1
ATOM 1365 N N . ALA A 1 182 ? -14.336 -11.188 -19.172 1 97.88 182 ALA A N 1
ATOM 1366 C CA . ALA A 1 182 ? -13.414 -10.297 -19.875 1 97.88 182 ALA A CA 1
ATOM 1367 C C . ALA A 1 182 ? -14.125 -9.539 -21 1 97.88 182 ALA A C 1
ATOM 1369 O O . ALA A 1 182 ? -13.867 -8.352 -21.203 1 97.88 182 ALA A O 1
ATOM 1370 N N . LYS A 1 183 ? -14.938 -10.266 -21.719 1 97.38 183 LYS A N 1
ATOM 1371 C CA . LYS A 1 183 ? -15.727 -9.625 -22.766 1 97.38 183 LYS A CA 1
ATOM 1372 C C . LYS A 1 183 ? -16.625 -8.531 -22.188 1 97.38 183 LYS A C 1
ATOM 1374 O O . LYS A 1 183 ? -16.75 -7.449 -22.766 1 97.38 183 LYS A O 1
ATOM 1379 N N . GLY A 1 184 ? -17.25 -8.852 -21.094 1 96.88 184 GLY A N 1
ATOM 1380 C CA . GLY A 1 184 ? -18.047 -7.844 -20.406 1 96.88 184 GLY A CA 1
ATOM 1381 C C . GLY A 1 184 ? -17.234 -6.633 -19.969 1 96.88 184 GLY A C 1
ATOM 1382 O O . GLY A 1 184 ? -17.688 -5.496 -20.141 1 96.88 184 GLY A O 1
ATOM 1383 N N . GLN A 1 185 ? -16.078 -6.859 -19.5 1 97.38 185 GLN A N 1
ATOM 1384 C CA . GLN A 1 185 ? -15.203 -5.809 -19 1 97.38 185 GLN A CA 1
ATOM 1385 C C . GLN A 1 185 ? -14.664 -4.945 -20.141 1 97.38 185 GLN A C 1
ATOM 1387 O O . GLN A 1 185 ? -14.266 -3.801 -19.922 1 97.38 185 GLN A O 1
ATOM 1392 N N . SER A 1 186 ? -14.602 -5.48 -21.266 1 95.12 186 SER A N 1
ATOM 1393 C CA . SER A 1 186 ? -14.047 -4.773 -22.422 1 95.12 186 SER A CA 1
ATOM 1394 C C . SER A 1 186 ? -15.07 -3.818 -23.031 1 95.12 186 SER A C 1
ATOM 1396 O O . SER A 1 186 ? -14.711 -2.955 -23.844 1 95.12 186 SER A O 1
ATOM 1398 N N . GLN A 1 187 ? -16.281 -3.984 -22.625 1 93.94 187 GLN A N 1
ATOM 1399 C CA . GLN A 1 187 ? -17.312 -3.082 -23.125 1 93.94 187 GLN A CA 1
ATOM 1400 C C . GLN A 1 187 ? -17.172 -1.693 -22.5 1 93.94 187 GLN A C 1
ATOM 1402 O O . GLN A 1 187 ? -16.703 -1.555 -21.375 1 93.94 187 GLN A O 1
ATOM 1407 N N . PRO A 1 188 ? -17.516 -0.674 -23.328 1 91.12 188 PRO A N 1
ATOM 1408 C CA . PRO A 1 188 ? -17.5 0.671 -22.75 1 91.12 188 PRO A CA 1
ATOM 1409 C C . PRO A 1 188 ? -18.344 0.785 -21.484 1 91.12 188 PRO A C 1
ATOM 1411 O O . PRO A 1 188 ? -19.422 0.194 -21.406 1 91.12 188 PRO A O 1
ATOM 1414 N N . ARG A 1 189 ? -17.766 1.48 -20.531 1 89.56 189 ARG A N 1
ATOM 1415 C CA . ARG A 1 189 ? -18.438 1.662 -19.25 1 89.56 189 ARG A CA 1
ATOM 1416 C C . ARG A 1 189 ? -18.578 3.143 -18.906 1 89.56 189 ARG A C 1
ATOM 1418 O O . ARG A 1 189 ? -17.641 3.922 -19.125 1 89.56 189 ARG A O 1
ATOM 1425 N N . ASP A 1 190 ? -19.75 3.445 -18.375 1 89.75 190 ASP A N 1
ATOM 1426 C CA . ASP A 1 190 ? -19.969 4.785 -17.844 1 89.75 190 ASP A CA 1
ATOM 1427 C C . ASP A 1 190 ? -19.328 4.926 -16.453 1 89.75 190 ASP A C 1
ATOM 1429 O O . ASP A 1 190 ? -19.766 4.297 -15.492 1 89.75 190 ASP A O 1
ATOM 1433 N N . LEU A 1 191 ? -18.297 5.754 -16.375 1 88.56 191 LEU A N 1
ATOM 1434 C CA . LEU A 1 191 ? -17.547 5.926 -15.133 1 88.56 191 LEU A CA 1
ATOM 1435 C C . LEU A 1 191 ? -17.844 7.289 -14.516 1 88.56 191 LEU A C 1
ATOM 1437 O O . LEU A 1 191 ? -17.031 7.809 -13.734 1 88.56 191 LEU A O 1
ATOM 1441 N N . SER A 1 192 ? -18.984 7.758 -14.883 1 89.31 192 SER A N 1
ATOM 1442 C CA . SER A 1 192 ? -19.359 9.062 -14.344 1 89.31 192 SER A CA 1
ATOM 1443 C C . SER A 1 192 ? -19.547 9 -12.828 1 89.31 192 SER A C 1
ATOM 1445 O O . SER A 1 192 ? -19.875 7.945 -12.289 1 89.31 192 SER A O 1
ATOM 1447 N N . ASP A 1 193 ? -19.406 10.117 -12.164 1 85.5 193 ASP A N 1
ATOM 1448 C CA . ASP A 1 193 ? -19.391 10.203 -10.703 1 85.5 193 ASP A CA 1
ATOM 1449 C C . ASP A 1 193 ? -20.766 9.875 -10.125 1 85.5 193 ASP A C 1
ATOM 1451 O O . ASP A 1 193 ? -20.875 9.266 -9.055 1 85.5 193 ASP A O 1
ATOM 1455 N N . ASP A 1 194 ? -21.812 10.172 -10.789 1 88.75 194 ASP A N 1
ATOM 1456 C CA . ASP A 1 194 ? -23.156 10.094 -10.227 1 88.75 194 ASP A CA 1
ATOM 1457 C C . ASP A 1 194 ? -23.781 8.719 -10.484 1 88.75 194 ASP A C 1
ATOM 1459 O O . ASP A 1 194 ? -24.859 8.422 -9.984 1 88.75 194 ASP A O 1
ATOM 1463 N N . ARG A 1 195 ? -23.078 7.93 -11.086 1 92.94 195 ARG A N 1
ATOM 1464 C CA . ARG A 1 195 ? -23.625 6.621 -11.422 1 92.94 195 ARG A CA 1
ATOM 1465 C C . ARG A 1 195 ? -23.5 5.66 -10.242 1 92.94 195 ARG A C 1
ATOM 1467 O O . ARG A 1 195 ? -22.609 5.82 -9.398 1 92.94 195 ARG A O 1
ATOM 1474 N N . VAL A 1 196 ? -24.406 4.703 -10.289 1 96.19 196 VAL A N 1
ATOM 1475 C CA . VAL A 1 196 ? -24.297 3.611 -9.328 1 96.19 196 VAL A CA 1
ATOM 1476 C C . VAL A 1 196 ? -23.062 2.766 -9.648 1 96.19 196 VAL A C 1
ATOM 1478 O O . VAL A 1 196 ? -22.891 2.309 -10.781 1 96.19 196 VAL A O 1
ATOM 1481 N N . LYS A 1 197 ? -22.188 2.656 -8.727 1 97.44 197 LYS A N 1
ATOM 1482 C CA . LYS A 1 197 ? -20.984 1.858 -8.914 1 97.44 197 LYS A CA 1
ATOM 1483 C C . LYS A 1 197 ? -21.219 0.406 -8.508 1 97.44 197 LYS A C 1
ATOM 1485 O O . LYS A 1 197 ? -21.688 0.133 -7.406 1 97.44 197 LYS A O 1
ATOM 1490 N N . THR A 1 198 ? -20.906 -0.508 -9.391 1 97.81 198 THR A N 1
ATOM 1491 C CA . THR A 1 198 ? -21 -1.931 -9.086 1 97.81 198 THR A CA 1
ATOM 1492 C C . THR A 1 198 ? -19.703 -2.434 -8.453 1 97.81 198 THR A C 1
ATOM 1494 O O . THR A 1 198 ? -18.641 -2.434 -9.102 1 97.81 198 THR A O 1
ATOM 1497 N N . VAL A 1 199 ? -19.797 -2.877 -7.199 1 98.56 199 VAL A N 1
ATOM 1498 C CA . VAL A 1 199 ? -18.609 -3.295 -6.457 1 98.56 199 VAL A CA 1
ATOM 1499 C C . VAL A 1 199 ? -18.719 -4.777 -6.113 1 98.56 199 VAL A C 1
ATOM 1501 O O . VAL A 1 199 ? -19.734 -5.227 -5.57 1 98.56 199 VAL A O 1
ATOM 1504 N N . LEU A 1 200 ? -17.641 -5.535 -6.484 1 98.75 200 LEU A N 1
ATOM 1505 C CA . LEU A 1 200 ? -17.5 -6.91 -6.02 1 98.75 200 LEU A CA 1
ATOM 1506 C C . LEU A 1 200 ? -16.875 -6.953 -4.629 1 98.75 200 LEU A C 1
ATOM 1508 O O . LEU A 1 200 ? -15.836 -6.336 -4.395 1 98.75 200 LEU A O 1
ATOM 1512 N N . VAL A 1 201 ? -17.547 -7.617 -3.766 1 98.56 201 VAL A N 1
ATOM 1513 C CA . VAL A 1 201 ? -17 -7.852 -2.43 1 98.56 201 VAL A CA 1
ATOM 1514 C C . VAL A 1 201 ? -16.734 -9.344 -2.234 1 98.56 201 VAL A C 1
ATOM 1516 O O . VAL A 1 201 ? -17.672 -10.141 -2.15 1 98.56 201 VAL A O 1
ATOM 1519 N N . LEU A 1 202 ? -15.414 -9.688 -2.176 1 98 202 LEU A N 1
ATOM 1520 C CA . LEU A 1 202 ? -15 -11.086 -2.102 1 98 202 LEU A CA 1
ATOM 1521 C C . LEU A 1 202 ? -14.172 -11.336 -0.848 1 98 202 LEU A C 1
ATOM 1523 O O . LEU A 1 202 ? -12.938 -11.344 -0.903 1 98 202 LEU A O 1
ATOM 1527 N N . PRO A 1 203 ? -14.836 -11.688 0.226 1 96.62 203 PRO A N 1
ATOM 1528 C CA . PRO A 1 203 ? -14.156 -11.766 1.521 1 96.62 203 PRO A CA 1
ATOM 1529 C C . PRO A 1 203 ? -13.383 -13.07 1.699 1 96.62 203 PRO A C 1
ATOM 1531 O O . PRO A 1 203 ? -12.734 -13.273 2.732 1 96.62 203 PRO A O 1
ATOM 1534 N N . GLY A 1 204 ? -13.422 -13.906 0.71 1 91.31 204 GLY A N 1
ATOM 1535 C CA . GLY A 1 204 ? -12.656 -15.141 0.792 1 91.31 204 GLY A CA 1
ATOM 1536 C C . GLY A 1 204 ? -13.516 -16.391 0.812 1 91.31 204 GLY A C 1
ATOM 1537 O O . GLY A 1 204 ? -14.742 -16.297 0.952 1 91.31 204 GLY A O 1
ATOM 1538 N N . SER A 1 205 ? -12.859 -17.547 0.729 1 85.12 205 SER A N 1
ATOM 1539 C CA . SER A 1 205 ? -13.57 -18.812 0.667 1 85.12 205 SER A CA 1
ATOM 1540 C C . SER A 1 205 ? -13.43 -19.594 1.972 1 85.12 205 SER A C 1
ATOM 1542 O O . SER A 1 205 ? -14.125 -20.578 2.189 1 85.12 205 SER A O 1
ATOM 1544 N N . ARG A 1 206 ? -12.492 -19.219 2.816 1 81.5 206 ARG A N 1
ATOM 1545 C CA . ARG A 1 206 ? -12.289 -19.875 4.102 1 81.5 206 ARG A CA 1
ATOM 1546 C C . ARG A 1 206 ? -13.039 -19.141 5.215 1 81.5 206 ARG A C 1
ATOM 1548 O O . ARG A 1 206 ? -13.094 -17.922 5.227 1 81.5 206 ARG A O 1
ATOM 1555 N N . ARG A 1 207 ? -13.57 -19.922 6.094 1 87.31 207 ARG A N 1
ATOM 1556 C CA . ARG A 1 207 ? -14.383 -19.375 7.176 1 87.31 207 ARG A CA 1
ATOM 1557 C C . ARG A 1 207 ? -13.602 -18.312 7.957 1 87.31 207 ARG A C 1
ATOM 1559 O O . ARG A 1 207 ? -14.148 -17.266 8.305 1 87.31 207 ARG A O 1
ATOM 1566 N N . GLY A 1 208 ? -12.352 -18.594 8.258 1 88.69 208 GLY A N 1
ATOM 1567 C CA . GLY A 1 208 ? -11.523 -17.656 8.992 1 88.69 208 GLY A CA 1
ATOM 1568 C C . GLY A 1 208 ? -11.359 -16.328 8.273 1 88.69 208 GLY A C 1
ATOM 1569 O O . GLY A 1 208 ? -11.391 -15.266 8.906 1 88.69 208 GLY A O 1
ATOM 1570 N N . GLU A 1 209 ? -11.164 -16.359 6.957 1 90.25 209 GLU A N 1
ATOM 1571 C CA . GLU A 1 209 ? -11.062 -15.148 6.145 1 90.25 209 GLU A CA 1
ATOM 1572 C C . GLU A 1 209 ? -12.344 -14.32 6.215 1 90.25 209 GLU A C 1
ATOM 1574 O O . GLU A 1 209 ? -12.297 -13.117 6.48 1 90.25 209 GLU A O 1
ATOM 1579 N N . VAL A 1 210 ? -13.414 -15.016 5.988 1 93.5 210 VAL A N 1
ATOM 1580 C CA . VAL A 1 210 ? -14.711 -14.352 5.973 1 93.5 210 VAL A CA 1
ATOM 1581 C C . VAL A 1 210 ? -14.969 -13.672 7.32 1 93.5 210 VAL A C 1
ATOM 1583 O O . VAL A 1 210 ? -15.328 -12.492 7.375 1 93.5 210 VAL A O 1
ATOM 1586 N N . ARG A 1 211 ? -14.711 -14.375 8.375 1 93.94 211 ARG A N 1
ATOM 1587 C CA . ARG A 1 211 ? -14.953 -13.852 9.719 1 93.94 211 ARG A CA 1
ATOM 1588 C C . ARG A 1 211 ? -14.133 -12.586 9.961 1 93.94 211 ARG A C 1
ATOM 1590 O O . ARG A 1 211 ? -14.609 -11.648 10.602 1 93.94 211 ARG A O 1
ATOM 1597 N N . ARG A 1 212 ? -12.977 -12.523 9.438 1 95.19 212 ARG A N 1
ATOM 1598 C CA . ARG A 1 212 ? -12.055 -11.445 9.781 1 95.19 212 ARG A CA 1
ATOM 1599 C C . ARG A 1 212 ? -12.211 -10.266 8.828 1 95.19 212 ARG A C 1
ATOM 1601 O O . ARG A 1 212 ? -11.898 -9.133 9.188 1 95.19 212 ARG A O 1
ATOM 1608 N N . LEU A 1 213 ? -12.727 -10.469 7.617 1 97.38 213 LEU A N 1
ATOM 1609 C CA . LEU A 1 213 ? -12.664 -9.414 6.609 1 97.38 213 LEU A CA 1
ATOM 1610 C C . LEU A 1 213 ? -14.047 -8.805 6.383 1 97.38 213 LEU A C 1
ATOM 1612 O O . LEU A 1 213 ? -14.164 -7.711 5.82 1 97.38 213 LEU A O 1
ATOM 1616 N N . MET A 1 214 ? -15.117 -9.461 6.82 1 97.31 214 MET A N 1
ATOM 1617 C CA . MET A 1 214 ? -16.469 -8.977 6.527 1 97.31 214 MET A CA 1
ATOM 1618 C C . MET A 1 214 ? -16.719 -7.625 7.191 1 97.31 214 MET A C 1
ATOM 1620 O O . MET A 1 214 ? -17.312 -6.734 6.59 1 97.31 214 MET A O 1
ATOM 1624 N N . GLU A 1 215 ? -16.266 -7.508 8.383 1 96.88 215 GLU A N 1
ATOM 1625 C CA . GLU A 1 215 ? -16.516 -6.258 9.102 1 96.88 215 GLU A CA 1
ATOM 1626 C C . GLU A 1 215 ? -15.797 -5.09 8.43 1 96.88 215 GLU A C 1
ATOM 1628 O O . GLU A 1 215 ? -16.422 -4.102 8.055 1 96.88 215 GLU A O 1
ATOM 1633 N N . PRO A 1 216 ? -14.453 -5.184 8.227 1 97.25 216 PRO A N 1
ATOM 1634 C CA . PRO A 1 216 ? -13.805 -4.047 7.562 1 97.25 216 PRO A CA 1
ATOM 1635 C C . PRO A 1 216 ? -14.328 -3.82 6.145 1 97.25 216 PRO A C 1
ATOM 1637 O O . PRO A 1 216 ? -14.359 -2.682 5.672 1 97.25 216 PRO A O 1
ATOM 1640 N N . PHE A 1 217 ? -14.742 -4.816 5.453 1 98.5 217 PHE A N 1
ATOM 1641 C CA . PHE A 1 217 ? -15.312 -4.652 4.121 1 98.5 217 PHE A CA 1
ATOM 1642 C C . PHE A 1 217 ? -16.625 -3.869 4.184 1 98.5 217 PHE A C 1
ATOM 1644 O O . PHE A 1 217 ? -16.828 -2.932 3.41 1 98.5 217 PHE A O 1
ATOM 1651 N N . GLY A 1 218 ? -17.469 -4.262 5.113 1 98.19 218 GLY A N 1
ATOM 1652 C CA . GLY A 1 218 ? -18.703 -3.521 5.297 1 98.19 218 GLY A CA 1
ATOM 1653 C C . GLY A 1 218 ? -18.484 -2.062 5.648 1 98.19 218 GLY A C 1
ATOM 1654 O O . GLY A 1 218 ? -19.141 -1.178 5.094 1 98.19 218 GLY A O 1
ATOM 1655 N N . LYS A 1 219 ? -17.562 -1.8 6.496 1 97.81 219 LYS A N 1
ATOM 1656 C CA . LYS A 1 219 ? -17.234 -0.433 6.891 1 97.81 219 LYS A CA 1
ATOM 1657 C C . LYS A 1 219 ? -16.688 0.359 5.707 1 97.81 219 LYS A C 1
ATOM 1659 O O . LYS A 1 219 ? -16.922 1.562 5.59 1 97.81 219 LYS A O 1
ATOM 1664 N N . ALA A 1 220 ? -15.93 -0.302 4.863 1 98.25 220 ALA A N 1
ATOM 1665 C CA . ALA A 1 220 ? -15.414 0.356 3.662 1 98.25 220 ALA A CA 1
ATOM 1666 C C . ALA A 1 220 ? -16.562 0.771 2.738 1 98.25 220 ALA A C 1
ATOM 1668 O O . ALA A 1 220 ? -16.547 1.864 2.17 1 98.25 220 ALA A O 1
ATOM 1669 N N . MET A 1 221 ? -17.531 -0.118 2.605 1 98.38 221 MET A N 1
ATOM 1670 C CA . MET A 1 221 ? -18.703 0.217 1.783 1 98.38 221 MET A CA 1
ATOM 1671 C C . MET A 1 221 ? -19.453 1.396 2.375 1 98.38 221 MET A C 1
ATOM 1673 O O . MET A 1 221 ? -19.891 2.295 1.646 1 98.38 221 MET A O 1
ATOM 1677 N N . SER A 1 222 ? -19.594 1.366 3.684 1 97.81 222 SER A N 1
ATOM 1678 C CA . SER A 1 222 ? -20.25 2.473 4.363 1 97.81 222 SER A CA 1
ATOM 1679 C C . SER A 1 222 ? -19.5 3.781 4.156 1 97.81 222 SER A C 1
ATOM 1681 O O . SER A 1 222 ? -20.109 4.832 3.939 1 97.81 222 SER A O 1
ATOM 1683 N N . ALA A 1 223 ? -18.219 3.699 4.258 1 97.31 223 ALA A N 1
ATOM 1684 C CA . ALA A 1 223 ? -17.391 4.879 4.035 1 97.31 223 ALA A CA 1
ATOM 1685 C C . ALA A 1 223 ? -17.594 5.43 2.625 1 97.31 223 ALA A C 1
ATOM 1687 O O . ALA A 1 223 ? -17.672 6.645 2.43 1 97.31 223 ALA A O 1
ATOM 1688 N N . LEU A 1 224 ? -17.672 4.57 1.628 1 97.56 224 LEU A N 1
ATOM 1689 C CA . LEU A 1 224 ? -17.906 4.984 0.249 1 97.56 224 LEU A CA 1
ATOM 1690 C C . LEU A 1 224 ? -19.25 5.691 0.109 1 97.56 224 LEU A C 1
ATOM 1692 O O . LEU A 1 224 ? -19.359 6.703 -0.589 1 97.56 224 LEU A O 1
ATOM 1696 N N . ARG A 1 225 ? -20.219 5.188 0.763 1 96.56 225 ARG A N 1
ATOM 1697 C CA . ARG A 1 225 ? -21.531 5.816 0.74 1 96.56 225 ARG A CA 1
ATOM 1698 C C . ARG A 1 225 ? -21.484 7.207 1.363 1 96.56 225 ARG A C 1
ATOM 1700 O O . ARG A 1 225 ? -22.062 8.156 0.826 1 96.56 225 ARG A O 1
ATOM 1707 N N . GLN A 1 226 ? -20.844 7.309 2.457 1 95.5 226 GLN A N 1
ATOM 1708 C CA . GLN A 1 226 ? -20.719 8.586 3.15 1 95.5 226 GLN A CA 1
ATOM 1709 C C . GLN A 1 226 ? -19.969 9.609 2.297 1 95.5 226 GLN A C 1
ATOM 1711 O O . GLN A 1 226 ? -20.203 10.812 2.416 1 95.5 226 GLN A O 1
ATOM 1716 N N . ARG A 1 227 ? -19.234 9.102 1.433 1 94.69 227 ARG A N 1
ATOM 1717 C CA . ARG A 1 227 ? -18.453 9.969 0.555 1 94.69 227 ARG A CA 1
ATOM 1718 C C . ARG A 1 227 ? -19.234 10.344 -0.693 1 94.69 227 ARG A C 1
ATOM 1720 O O . ARG A 1 227 ? -18.719 11.016 -1.586 1 94.69 227 ARG A O 1
ATOM 1727 N N . GLY A 1 228 ? -20.453 9.797 -0.812 1 94.88 228 GLY A N 1
ATOM 1728 C CA . GLY A 1 228 ? -21.375 10.273 -1.832 1 94.88 228 GLY A CA 1
ATOM 1729 C C . GLY A 1 228 ? -21.609 9.273 -2.945 1 94.88 228 GLY A C 1
ATOM 1730 O O . GLY A 1 228 ? -22.281 9.57 -3.928 1 94.88 228 GLY A O 1
ATOM 1731 N N . HIS A 1 229 ? -21.109 8.047 -2.783 1 96.31 229 HIS A N 1
ATOM 1732 C CA . HIS A 1 229 ? -21.266 7.066 -3.854 1 96.31 229 HIS A CA 1
ATOM 1733 C C . HIS A 1 229 ? -22.531 6.227 -3.652 1 96.31 229 HIS A C 1
ATOM 1735 O O . HIS A 1 229 ? -22.859 5.871 -2.523 1 96.31 229 HIS A O 1
ATOM 1741 N N . SER A 1 230 ? -23.188 5.988 -4.766 1 96.38 230 SER A N 1
ATOM 1742 C CA . SER A 1 230 ? -24.219 4.949 -4.797 1 96.38 230 SER A CA 1
ATOM 1743 C C . SER A 1 230 ? -23.625 3.611 -5.242 1 96.38 230 SER A C 1
ATOM 1745 O O . SER A 1 230 ? -22.938 3.533 -6.262 1 96.38 230 SER A O 1
ATOM 1747 N N . LEU A 1 231 ? -23.984 2.576 -4.457 1 97.31 231 LEU A N 1
ATOM 1748 C CA . LEU A 1 231 ? -23.281 1.318 -4.703 1 97.31 231 LEU A CA 1
ATOM 1749 C C . LEU A 1 231 ? -24.281 0.198 -4.996 1 97.31 231 LEU A C 1
ATOM 1751 O O . LEU A 1 231 ? -25.344 0.129 -4.375 1 97.31 231 LEU A O 1
ATOM 1755 N N . ARG A 1 232 ? -23.984 -0.611 -5.945 1 97.81 232 ARG A N 1
ATOM 1756 C CA . ARG A 1 232 ? -24.516 -1.96 -6.109 1 97.81 232 ARG A CA 1
ATOM 1757 C C . ARG A 1 232 ? -23.484 -3.008 -5.695 1 97.81 232 ARG A C 1
ATOM 1759 O O . ARG A 1 232 ? -22.453 -3.174 -6.355 1 97.81 232 ARG A O 1
ATOM 1766 N N . LEU A 1 233 ? -23.812 -3.68 -4.602 1 98.5 233 LEU A N 1
ATOM 1767 C CA . LEU A 1 233 ? -22.859 -4.629 -4.051 1 98.5 233 LEU A CA 1
ATOM 1768 C C . LEU A 1 233 ? -23.172 -6.047 -4.508 1 98.5 233 LEU A C 1
ATOM 1770 O O . LEU A 1 233 ? -24.312 -6.512 -4.367 1 98.5 233 LEU A O 1
ATOM 1774 N N . LEU A 1 234 ? -22.203 -6.684 -5.141 1 98.69 234 LEU A N 1
ATOM 1775 C CA . LEU A 1 234 ? -22.281 -8.094 -5.52 1 98.69 234 LEU A CA 1
ATOM 1776 C C . LEU A 1 234 ? -21.266 -8.922 -4.734 1 98.69 234 LEU A C 1
ATOM 1778 O O . LEU A 1 234 ? -20.078 -8.562 -4.672 1 98.69 234 LEU A O 1
ATOM 1782 N N . LEU A 1 235 ? -21.75 -10.023 -4.133 1 98.44 235 LEU A N 1
ATOM 1783 C CA . LEU A 1 235 ? -20.891 -10.82 -3.258 1 98.44 235 LEU A CA 1
ATOM 1784 C C . LEU A 1 235 ? -20.953 -12.297 -3.633 1 98.44 235 LEU A C 1
ATOM 1786 O O . LEU A 1 235 ? -21.656 -13.078 -2.994 1 98.44 235 LEU A O 1
ATOM 1790 N N . PRO A 1 236 ? -20.156 -12.633 -4.625 1 96.94 236 PRO A N 1
ATOM 1791 C CA . PRO A 1 236 ? -20 -14.062 -4.906 1 96.94 236 PRO A CA 1
ATOM 1792 C C . PRO A 1 236 ? -19.344 -14.82 -3.758 1 96.94 236 PRO A C 1
ATOM 1794 O O . PRO A 1 236 ? -18.375 -14.336 -3.17 1 96.94 236 PRO A O 1
ATOM 1797 N N . THR A 1 237 ? -19.875 -15.93 -3.402 1 94.56 237 THR A N 1
ATOM 1798 C CA . THR A 1 237 ? -19.312 -16.75 -2.342 1 94.56 237 THR A CA 1
ATOM 1799 C C . THR A 1 237 ? -19.516 -18.234 -2.646 1 94.56 237 THR A C 1
ATOM 1801 O O . THR A 1 237 ? -19.984 -18.594 -3.729 1 94.56 237 THR A O 1
ATOM 1804 N N . VAL A 1 238 ? -18.984 -19.078 -1.812 1 86.69 238 VAL A N 1
ATOM 1805 C CA . VAL A 1 238 ? -19.109 -20.516 -1.979 1 86.69 238 VAL A CA 1
ATOM 1806 C C . VAL A 1 238 ? -20.109 -21.078 -0.976 1 86.69 238 VAL A C 1
ATOM 1808 O O . VAL A 1 238 ? -20.312 -20.5 0.092 1 86.69 238 VAL A O 1
ATOM 1811 N N . PRO A 1 239 ? -20.672 -22.125 -1.314 1 87.06 239 PRO A N 1
ATOM 1812 C CA . PRO A 1 239 ? -21.781 -22.641 -0.521 1 87.06 239 PRO A CA 1
ATOM 1813 C C . PRO A 1 239 ? -21.422 -22.859 0.945 1 87.06 239 PRO A C 1
ATOM 1815 O O . PRO A 1 239 ? -22.203 -22.531 1.837 1 87.06 239 PRO A O 1
ATOM 1818 N N . HIS A 1 240 ? -20.281 -23.297 1.256 1 85.19 240 HIS A N 1
ATOM 1819 C CA . HIS A 1 240 ? -19.969 -23.734 2.613 1 85.19 240 HIS A CA 1
ATOM 1820 C C . HIS A 1 240 ? -19.734 -22.531 3.531 1 85.19 240 HIS A C 1
ATOM 1822 O O . HIS A 1 240 ? -19.703 -22.688 4.754 1 85.19 240 HIS A O 1
ATOM 1828 N N . VAL A 1 241 ? -19.625 -21.328 3.004 1 91.44 241 VAL A N 1
ATOM 1829 C CA . VAL A 1 241 ? -19.484 -20.172 3.869 1 91.44 241 VAL A CA 1
ATOM 1830 C C . VAL A 1 241 ? -20.656 -19.219 3.635 1 91.44 241 VAL A C 1
ATOM 1832 O O . VAL A 1 241 ? -20.688 -18.109 4.168 1 91.44 241 VAL A O 1
ATOM 1835 N N . ALA A 1 242 ? -21.625 -19.625 2.861 1 94.25 242 ALA A N 1
ATOM 1836 C CA . ALA A 1 242 ? -22.734 -18.766 2.459 1 94.25 242 ALA A CA 1
ATOM 1837 C C . ALA A 1 242 ? -23.531 -18.297 3.674 1 94.25 242 ALA A C 1
ATOM 1839 O O . ALA A 1 242 ? -23.906 -17.125 3.762 1 94.25 242 ALA A O 1
ATOM 1840 N N . GLU A 1 243 ? -23.766 -19.172 4.578 1 95.81 243 GLU A N 1
ATOM 1841 C CA . GLU A 1 243 ? -24.547 -18.812 5.762 1 95.81 243 GLU A CA 1
ATOM 1842 C C . GLU A 1 243 ? -23.797 -17.812 6.625 1 95.81 243 GLU A C 1
ATOM 1844 O O . GLU A 1 243 ? -24.391 -16.891 7.172 1 95.81 243 GLU A O 1
ATOM 1849 N N . LEU A 1 244 ? -22.562 -18.062 6.773 1 95.88 244 LEU A N 1
ATOM 1850 C CA . LEU A 1 244 ? -21.734 -17.125 7.523 1 95.88 244 LEU A CA 1
ATOM 1851 C C . LEU A 1 244 ? -21.75 -15.75 6.871 1 95.88 244 LEU A C 1
ATOM 1853 O O . LEU A 1 244 ? -21.859 -14.734 7.562 1 95.88 244 LEU A O 1
ATOM 1857 N N . VAL A 1 245 ? -21.656 -15.688 5.586 1 97 245 VAL A N 1
ATOM 1858 C CA . VAL A 1 245 ? -21.703 -14.445 4.82 1 97 245 VAL A CA 1
ATOM 1859 C C . VAL A 1 245 ? -23.047 -13.742 5.039 1 97 245 VAL A C 1
ATOM 1861 O O . VAL A 1 245 ? -23.078 -12.555 5.355 1 97 245 VAL A O 1
ATOM 1864 N N . LYS A 1 246 ? -24.141 -14.484 4.934 1 97 246 LYS A N 1
ATOM 1865 C CA . LYS A 1 246 ? -25.484 -13.945 5.105 1 97 246 LYS A CA 1
ATOM 1866 C C . LYS A 1 246 ? -25.641 -13.312 6.488 1 97 246 LYS A C 1
ATOM 1868 O O . LYS A 1 246 ? -26.203 -12.219 6.617 1 97 246 LYS A O 1
ATOM 1873 N N . ALA A 1 247 ? -25.156 -13.992 7.422 1 96.81 247 ALA A N 1
ATOM 1874 C CA . ALA A 1 247 ? -25.234 -13.492 8.789 1 96.81 247 ALA A CA 1
ATOM 1875 C C . ALA A 1 247 ? -24.406 -12.219 8.969 1 96.81 247 ALA A C 1
ATOM 1877 O O . ALA A 1 247 ? -24.812 -11.297 9.68 1 96.81 247 ALA A O 1
ATOM 1878 N N . SER A 1 248 ? -23.297 -12.188 8.367 1 95.88 248 SER A N 1
ATOM 1879 C CA . SER A 1 248 ? -22.359 -11.094 8.539 1 95.88 248 SER A CA 1
ATOM 1880 C C . SER A 1 248 ? -22.859 -9.82 7.859 1 95.88 248 SER A C 1
ATOM 1882 O O . SER A 1 248 ? -22.609 -8.711 8.344 1 95.88 248 SER A O 1
ATOM 1884 N N . VAL A 1 249 ? -23.562 -9.93 6.766 1 96.62 249 VAL A N 1
ATOM 1885 C CA . VAL A 1 249 ? -23.969 -8.758 5.992 1 96.62 249 VAL A CA 1
ATOM 1886 C C . VAL A 1 249 ? -25.219 -8.141 6.613 1 96.62 249 VAL A C 1
ATOM 1888 O O . VAL A 1 249 ? -25.625 -7.035 6.246 1 96.62 249 VAL A O 1
ATOM 1891 N N . ALA A 1 250 ? -25.828 -8.836 7.48 1 94.19 250 ALA A N 1
ATOM 1892 C CA . ALA A 1 250 ? -27.031 -8.336 8.133 1 94.19 250 ALA A CA 1
ATOM 1893 C C . ALA A 1 250 ? -26.781 -6.992 8.812 1 94.19 250 ALA A C 1
ATOM 1895 O O . ALA A 1 250 ? -27.672 -6.145 8.875 1 94.19 250 ALA A O 1
ATOM 1896 N N . SER A 1 251 ? -25.609 -6.75 9.203 1 91.94 251 SER A N 1
ATOM 1897 C CA . SER A 1 251 ? -25.266 -5.535 9.938 1 91.94 251 SER A CA 1
ATOM 1898 C C . SER A 1 251 ? -24.812 -4.426 8.992 1 91.94 251 SER A C 1
ATOM 1900 O O . SER A 1 251 ? -24.562 -3.299 9.422 1 91.94 251 SER A O 1
ATOM 1902 N N . TRP A 1 252 ? -24.672 -4.824 7.734 1 95.69 252 TRP A N 1
ATOM 1903 C CA . TRP A 1 252 ? -24.188 -3.832 6.789 1 95.69 252 TRP A CA 1
ATOM 1904 C C . TRP A 1 252 ? -25.266 -2.803 6.469 1 95.69 252 TRP A C 1
ATOM 1906 O O . TRP A 1 252 ? -26.453 -3.129 6.438 1 95.69 252 TRP A O 1
ATOM 1916 N N . ASP A 1 253 ? -24.891 -1.528 6.238 1 91.94 253 ASP A N 1
ATOM 1917 C CA . ASP A 1 253 ? -25.812 -0.482 5.805 1 91.94 253 ASP A CA 1
ATOM 1918 C C . ASP A 1 253 ? -26.406 -0.801 4.434 1 91.94 253 ASP A C 1
ATOM 1920 O O . ASP A 1 253 ? -27.609 -0.635 4.215 1 91.94 253 ASP A O 1
ATOM 1924 N N . ASP A 1 254 ? -25.547 -1.22 3.531 1 91.12 254 ASP A N 1
ATOM 1925 C CA . ASP A 1 254 ? -25.938 -1.643 2.189 1 91.12 254 ASP A CA 1
ATOM 1926 C C . ASP A 1 254 ? -25.828 -3.158 2.041 1 91.12 254 ASP A C 1
ATOM 1928 O O . ASP A 1 254 ? -24.766 -3.736 2.229 1 91.12 254 ASP A O 1
ATOM 1932 N N . LYS A 1 255 ? -26.906 -3.732 1.599 1 94.56 255 LYS A N 1
ATOM 1933 C CA . LYS A 1 255 ? -26.938 -5.188 1.501 1 94.56 255 LYS A CA 1
ATOM 1934 C C . LYS A 1 255 ? -26.469 -5.656 0.126 1 94.56 255 LYS A C 1
ATOM 1936 O O . LYS A 1 255 ? -27.016 -5.238 -0.896 1 94.56 255 LYS A O 1
ATOM 1941 N N . PRO A 1 256 ? -25.5 -6.488 0.168 1 98 256 PRO A N 1
ATOM 1942 C CA . PRO A 1 256 ? -25.062 -7.031 -1.121 1 98 256 PRO A CA 1
ATOM 1943 C C . PRO A 1 256 ? -25.984 -8.133 -1.64 1 98 256 PRO A C 1
ATOM 1945 O O . PRO A 1 256 ? -26.703 -8.758 -0.858 1 98 256 PRO A O 1
ATOM 1948 N N . GLU A 1 257 ? -26 -8.258 -2.932 1 98.12 257 GLU A N 1
ATOM 1949 C CA . GLU A 1 257 ? -26.547 -9.477 -3.537 1 98.12 257 GLU A CA 1
ATOM 1950 C C . GLU A 1 257 ? -25.578 -10.648 -3.367 1 98.12 257 GLU A C 1
ATOM 1952 O O . GLU A 1 257 ? -24.484 -10.641 -3.912 1 98.12 257 GLU A O 1
ATOM 1957 N N . ILE A 1 258 ? -26.031 -11.656 -2.615 1 98 258 ILE A N 1
ATOM 1958 C CA . ILE A 1 258 ? -25.188 -12.836 -2.383 1 98 258 ILE A CA 1
ATOM 1959 C C . ILE A 1 258 ? -25.359 -13.812 -3.541 1 98 258 ILE A C 1
ATOM 1961 O O . ILE A 1 258 ? -26.469 -14.211 -3.879 1 98 258 ILE A O 1
ATOM 1965 N N . ILE A 1 259 ? -24.266 -14.18 -4.137 1 97.56 259 ILE A N 1
ATOM 1966 C CA . ILE A 1 259 ? -24.281 -15.008 -5.34 1 97.56 259 ILE A CA 1
ATOM 1967 C C . ILE A 1 259 ? -23.562 -16.328 -5.066 1 97.56 259 ILE A C 1
ATOM 1969 O O . ILE A 1 259 ? -22.391 -16.344 -4.727 1 97.56 259 ILE A O 1
ATOM 1973 N N . THR A 1 260 ? -24.234 -17.438 -5.254 1 94.12 260 THR A N 1
ATOM 1974 C CA . THR A 1 260 ? -23.625 -18.734 -5.004 1 94.12 260 THR A CA 1
ATOM 1975 C C . THR A 1 260 ? -23.484 -19.531 -6.305 1 94.12 260 THR A C 1
ATOM 1977 O O . THR A 1 260 ? -22.766 -20.531 -6.355 1 94.12 260 THR A O 1
ATOM 1980 N N . GLU A 1 261 ? -24.141 -19.031 -7.387 1 91.75 261 GLU A N 1
ATOM 1981 C CA . GLU A 1 261 ? -24.109 -19.719 -8.672 1 91.75 261 GLU A CA 1
ATOM 1982 C C . GLU A 1 261 ? -22.859 -19.344 -9.461 1 91.75 261 GLU A C 1
ATOM 1984 O O . GLU A 1 261 ? -22.609 -18.172 -9.711 1 91.75 261 GLU A O 1
ATOM 1989 N N . PRO A 1 262 ? -22.172 -20.328 -9.922 1 87.38 262 PRO A N 1
ATOM 1990 C CA . PRO A 1 262 ? -20.922 -20.047 -10.633 1 87.38 262 PRO A CA 1
ATOM 1991 C C . PRO A 1 262 ? -21.125 -19.156 -11.859 1 87.38 262 PRO A C 1
ATOM 1993 O O . PRO A 1 262 ? -20.312 -18.266 -12.109 1 87.38 262 PRO A O 1
ATOM 1996 N N . GLU A 1 263 ? -22.125 -19.422 -12.625 1 91.06 263 GLU A N 1
ATOM 1997 C CA . GLU A 1 263 ? -22.359 -18.625 -13.828 1 91.06 263 GLU A CA 1
ATOM 1998 C C . GLU A 1 263 ? -22.625 -17.156 -13.477 1 91.06 263 GLU A C 1
ATOM 2000 O O . GLU A 1 263 ? -22.172 -16.266 -14.188 1 91.06 263 GLU A O 1
ATOM 2005 N N . ARG A 1 264 ? -23.266 -16.984 -12.406 1 96.12 264 ARG A N 1
ATOM 2006 C CA . ARG A 1 264 ? -23.594 -15.625 -11.977 1 96.12 264 ARG A CA 1
ATOM 2007 C C . ARG A 1 264 ? -22.359 -14.906 -11.445 1 96.12 264 ARG A C 1
ATOM 2009 O O . ARG A 1 264 ? -22.25 -13.68 -11.562 1 96.12 264 ARG A O 1
ATOM 2016 N N . LYS A 1 265 ? -21.516 -15.672 -10.922 1 96.62 265 LYS A N 1
ATOM 2017 C CA . LYS A 1 265 ? -20.234 -15.102 -10.5 1 96.62 265 LYS A CA 1
ATOM 2018 C C . LYS A 1 265 ? -19.531 -14.414 -11.664 1 96.62 265 LYS A C 1
ATOM 2020 O O . LYS A 1 265 ? -19.109 -13.258 -11.539 1 96.62 265 LYS A O 1
ATOM 2025 N N . TRP A 1 266 ? -19.5 -15.055 -12.758 1 97.25 266 TRP A N 1
ATOM 2026 C CA . TRP A 1 266 ? -18.781 -14.531 -13.914 1 97.25 266 TRP A CA 1
ATOM 2027 C C . TRP A 1 266 ? -19.516 -13.328 -14.516 1 97.25 266 TRP A C 1
ATOM 2029 O O . TRP A 1 266 ? -18.875 -12.375 -14.969 1 97.25 266 TRP A O 1
ATOM 2039 N N . GLN A 1 267 ? -20.797 -13.367 -14.477 1 97.69 267 GLN A N 1
ATOM 2040 C CA . GLN A 1 267 ? -21.578 -12.203 -14.914 1 97.69 267 GLN A CA 1
ATOM 2041 C C . GLN A 1 267 ? -21.281 -10.992 -14.031 1 97.69 267 GLN A C 1
ATOM 2043 O O . GLN A 1 267 ? -21.141 -9.875 -14.531 1 97.69 267 GLN A O 1
ATOM 2048 N N . ALA A 1 268 ? -21.188 -11.289 -12.781 1 98.44 268 ALA A N 1
ATOM 2049 C CA . ALA A 1 268 ? -20.859 -10.227 -11.836 1 98.44 268 ALA A CA 1
ATOM 2050 C C . ALA A 1 268 ? -19.484 -9.641 -12.117 1 98.44 268 ALA A C 1
ATOM 2052 O O . ALA A 1 268 ? -19.297 -8.414 -12.078 1 98.44 268 ALA A O 1
ATOM 2053 N N . PHE A 1 269 ? -18.516 -10.477 -12.391 1 98.56 269 PHE A N 1
ATOM 2054 C CA . PHE A 1 269 ? -17.188 -10.016 -12.758 1 98.56 269 PHE A CA 1
ATOM 2055 C C . PHE A 1 269 ? -17.234 -9.094 -13.969 1 98.56 269 PHE A C 1
ATOM 2057 O O . PHE A 1 269 ? -16.609 -8.039 -13.984 1 98.56 269 PHE A O 1
ATOM 2064 N N . GLY A 1 270 ? -18.062 -9.477 -14.922 1 97.81 270 GLY A N 1
ATOM 2065 C CA . GLY A 1 270 ? -18.156 -8.719 -16.156 1 97.81 270 GLY A CA 1
ATOM 2066 C C . GLY A 1 270 ? -18.75 -7.336 -15.961 1 97.81 270 GLY A C 1
ATOM 2067 O O . GLY A 1 270 ? -18.438 -6.402 -16.703 1 97.81 270 GLY A O 1
ATOM 2068 N N . LYS A 1 271 ? -19.531 -7.191 -14.898 1 96.69 271 LYS A N 1
ATOM 2069 C CA . LYS A 1 271 ? -20.281 -5.949 -14.688 1 96.69 271 LYS A CA 1
ATOM 2070 C C . LYS A 1 271 ? -19.594 -5.066 -13.648 1 96.69 271 LYS A C 1
ATOM 2072 O O . LYS A 1 271 ? -19.922 -3.889 -13.516 1 96.69 271 LYS A O 1
ATOM 2077 N N . ALA A 1 272 ? -18.656 -5.527 -13 1 97.94 272 ALA A N 1
ATOM 2078 C CA . ALA A 1 272 ? -18.109 -4.855 -11.828 1 97.94 272 ALA A CA 1
ATOM 2079 C C . ALA A 1 272 ? -17.25 -3.662 -12.234 1 97.94 272 ALA A C 1
ATOM 2081 O O . ALA A 1 272 ? -16.516 -3.727 -13.227 1 97.94 272 ALA A O 1
ATOM 2082 N N . ASP A 1 273 ? -17.328 -2.576 -11.492 1 97.81 273 ASP A N 1
ATOM 2083 C CA . ASP A 1 273 ? -16.438 -1.434 -11.672 1 97.81 273 ASP A CA 1
ATOM 2084 C C . ASP A 1 273 ? -15.125 -1.634 -10.898 1 97.81 273 ASP A C 1
ATOM 2086 O O . ASP A 1 273 ? -14.07 -1.165 -11.328 1 97.81 273 ASP A O 1
ATOM 2090 N N . ALA A 1 274 ? -15.234 -2.266 -9.805 1 98.44 274 ALA A N 1
ATOM 2091 C CA . ALA A 1 274 ? -14.078 -2.574 -8.969 1 98.44 274 ALA A CA 1
ATOM 2092 C C . ALA A 1 274 ? -14.383 -3.723 -8.008 1 98.44 274 ALA A C 1
ATOM 2094 O O . ALA A 1 274 ? -15.547 -4.105 -7.84 1 98.44 274 ALA A O 1
ATOM 2095 N N . ALA A 1 275 ? -13.336 -4.254 -7.418 1 98.81 275 ALA A N 1
ATOM 2096 C CA . ALA A 1 275 ? -13.484 -5.371 -6.488 1 98.81 275 ALA A CA 1
ATOM 2097 C C . ALA A 1 275 ? -12.641 -5.156 -5.23 1 98.81 275 ALA A C 1
ATOM 2099 O O . ALA A 1 275 ? -11.523 -4.656 -5.309 1 98.81 275 ALA A O 1
ATOM 2100 N N . LEU A 1 276 ? -13.195 -5.43 -4.09 1 98.81 276 LEU A N 1
ATOM 2101 C CA . LEU A 1 276 ? -12.484 -5.594 -2.824 1 98.81 276 LEU A CA 1
ATOM 2102 C C . LEU A 1 276 ? -12.398 -7.066 -2.439 1 98.81 276 LEU A C 1
ATOM 2104 O O . LEU A 1 276 ? -13.414 -7.73 -2.264 1 98.81 276 LEU A O 1
ATOM 2108 N N . ILE A 1 277 ? -11.117 -7.531 -2.289 1 98.38 277 ILE A N 1
ATOM 2109 C CA . ILE A 1 277 ? -11.016 -8.984 -2.258 1 98.38 277 ILE A CA 1
ATOM 2110 C C . ILE A 1 277 ? -10.117 -9.422 -1.103 1 98.38 277 ILE A C 1
ATOM 2112 O O . ILE A 1 277 ? -9.242 -8.664 -0.675 1 98.38 277 ILE A O 1
ATOM 2116 N N . ALA A 1 278 ? -10.375 -10.633 -0.622 1 96.06 278 ALA A N 1
ATOM 2117 C CA . ALA A 1 278 ? -9.367 -11.367 0.144 1 96.06 278 ALA A CA 1
ATOM 2118 C C . ALA A 1 278 ? -8.273 -11.906 -0.768 1 96.06 278 ALA A C 1
ATOM 2120 O O . ALA A 1 278 ? -8.562 -12.5 -1.81 1 96.06 278 ALA A O 1
ATOM 2121 N N . SER A 1 279 ? -7.055 -11.641 -0.318 1 92.44 279 SER A N 1
ATOM 2122 C CA . SER A 1 279 ? -5.926 -12.125 -1.104 1 92.44 279 SER A CA 1
ATOM 2123 C C . SER A 1 279 ? -6.062 -13.617 -1.395 1 92.44 279 SER A C 1
ATOM 2125 O O . SER A 1 279 ? -6.305 -14.414 -0.485 1 92.44 279 SER A O 1
ATOM 2127 N N . GLY A 1 280 ? -5.895 -14.047 -2.734 1 85.44 280 GLY A N 1
ATOM 2128 C CA . GLY A 1 280 ? -6.023 -15.445 -3.115 1 85.44 280 GLY A CA 1
ATOM 2129 C C . GLY A 1 280 ? -6.105 -15.648 -4.617 1 85.44 280 GLY A C 1
ATOM 2130 O O . GLY A 1 280 ? -5.781 -14.742 -5.391 1 85.44 280 GLY A O 1
ATOM 2131 N N . THR A 1 281 ? -6.594 -16.797 -5.004 1 81.44 281 THR A N 1
ATOM 2132 C CA . THR A 1 281 ? -6.621 -17.219 -6.398 1 81.44 281 THR A CA 1
ATOM 2133 C C . THR A 1 281 ? -7.605 -16.359 -7.199 1 81.44 281 THR A C 1
ATOM 2135 O O . THR A 1 281 ? -7.43 -16.172 -8.406 1 81.44 281 THR A O 1
ATOM 2138 N N . VAL A 1 282 ? -8.555 -15.766 -6.484 1 91.94 282 VAL A N 1
ATOM 2139 C CA . VAL A 1 282 ? -9.57 -14.961 -7.156 1 91.94 282 VAL A CA 1
ATOM 2140 C C . VAL A 1 282 ? -8.914 -13.758 -7.832 1 91.94 282 VAL A C 1
ATOM 2142 O O . VAL A 1 282 ? -9.422 -13.234 -8.828 1 91.94 282 VAL A O 1
ATOM 2145 N N . SER A 1 283 ? -7.758 -13.344 -7.301 1 96.62 283 SER A N 1
ATOM 2146 C CA . SER A 1 283 ? -7.078 -12.188 -7.871 1 96.62 283 SER A CA 1
ATOM 2147 C C . SER A 1 283 ? -6.68 -12.445 -9.32 1 96.62 283 SER A C 1
ATOM 2149 O O . SER A 1 283 ? -6.723 -11.531 -10.156 1 96.62 283 SER A O 1
ATOM 2151 N N . LEU A 1 284 ? -6.277 -13.68 -9.602 1 95.38 284 LEU A N 1
ATOM 2152 C CA . LEU A 1 284 ? -5.898 -13.992 -10.969 1 95.38 284 LEU A CA 1
ATOM 2153 C C . LEU A 1 284 ? -7.121 -14.031 -11.883 1 95.38 284 LEU A C 1
ATOM 2155 O O . LEU A 1 284 ? -7.066 -13.57 -13.023 1 95.38 284 LEU A O 1
ATOM 2159 N N . GLU A 1 285 ? -8.195 -14.609 -11.367 1 95.19 285 GLU A N 1
ATOM 2160 C CA . GLU A 1 285 ? -9.445 -14.602 -12.125 1 95.19 285 GLU A CA 1
ATOM 2161 C C . GLU A 1 285 ? -9.859 -13.18 -12.484 1 95.19 285 GLU A C 1
ATOM 2163 O O . GLU A 1 285 ? -10.195 -12.906 -13.641 1 95.19 285 GLU A O 1
ATOM 2168 N N . LEU A 1 286 ? -9.797 -12.328 -11.531 1 98.31 286 LEU A N 1
ATOM 2169 C CA . LEU A 1 286 ? -10.188 -10.938 -11.727 1 98.31 286 LEU A CA 1
ATOM 2170 C C . LEU A 1 286 ? -9.25 -10.242 -12.703 1 98.31 286 LEU A C 1
ATOM 2172 O O . LEU A 1 286 ? -9.688 -9.484 -13.57 1 98.31 286 LEU A O 1
ATOM 2176 N N . ALA A 1 287 ? -7.957 -10.5 -12.547 1 98.5 287 ALA A N 1
ATOM 2177 C CA . ALA A 1 287 ? -6.977 -9.883 -13.438 1 98.5 287 ALA A CA 1
ATOM 2178 C C . ALA A 1 287 ? -7.211 -10.297 -14.891 1 98.5 287 ALA A C 1
ATOM 2180 O O . ALA A 1 287 ? -7.23 -9.453 -15.789 1 98.5 287 ALA A O 1
ATOM 2181 N N . LEU A 1 288 ? -7.43 -11.586 -15.07 1 97.5 288 LEU A N 1
ATOM 2182 C CA . LEU A 1 288 ? -7.656 -12.094 -16.422 1 97.5 288 LEU A CA 1
ATOM 2183 C C . LEU A 1 288 ? -8.977 -11.586 -16.984 1 97.5 288 LEU A C 1
ATOM 2185 O O . LEU A 1 288 ? -9.117 -11.398 -18.188 1 97.5 288 LEU A O 1
ATOM 2189 N N . ALA A 1 289 ? -9.93 -11.336 -16.109 1 97.94 289 ALA A N 1
ATOM 2190 C CA . ALA A 1 289 ? -11.211 -10.773 -16.531 1 97.94 289 ALA A CA 1
ATOM 2191 C C . ALA A 1 289 ? -11.086 -9.273 -16.781 1 97.94 289 ALA A C 1
ATOM 2193 O O . ALA A 1 289 ? -11.953 -8.672 -17.422 1 97.94 289 ALA A O 1
ATOM 2194 N N . GLY A 1 290 ? -10.07 -8.641 -16.219 1 98.12 290 GLY A N 1
ATOM 2195 C CA . GLY A 1 290 ? -9.867 -7.211 -16.406 1 98.12 290 GLY A CA 1
ATOM 2196 C C . GLY A 1 290 ? -10.578 -6.371 -15.359 1 98.12 290 GLY A C 1
ATOM 2197 O O . GLY A 1 290 ? -10.906 -5.211 -15.609 1 98.12 290 GLY A O 1
ATOM 2198 N N . VAL A 1 291 ? -10.836 -6.883 -14.172 1 98.62 291 VAL A N 1
ATOM 2199 C CA . VAL A 1 291 ? -11.562 -6.164 -13.125 1 98.62 291 VAL A CA 1
ATOM 2200 C C . VAL A 1 291 ? -10.57 -5.48 -12.18 1 98.62 291 VAL A C 1
ATOM 2202 O O . VAL A 1 291 ? -9.789 -6.148 -11.5 1 98.62 291 VAL A O 1
ATOM 2205 N N . PRO A 1 292 ? -10.602 -4.148 -12.102 1 98.56 292 PRO A N 1
ATOM 2206 C CA . PRO A 1 292 ? -9.758 -3.482 -11.109 1 98.56 292 PRO A CA 1
ATOM 2207 C C . PRO A 1 292 ? -10.07 -3.93 -9.68 1 98.56 292 PRO A C 1
ATOM 2209 O O . PRO A 1 292 ? -11.227 -4.234 -9.367 1 98.56 292 PRO A O 1
ATOM 2212 N N . MET A 1 293 ? -8.992 -3.932 -8.852 1 98.81 293 MET A N 1
ATOM 2213 C CA . MET A 1 293 ? -9.258 -4.523 -7.547 1 98.81 293 MET A CA 1
ATOM 2214 C C . MET A 1 293 ? -8.32 -3.949 -6.492 1 98.81 293 MET A C 1
ATOM 2216 O O . MET A 1 293 ? -7.32 -3.307 -6.824 1 98.81 293 MET A O 1
ATOM 2220 N N . VAL A 1 294 ? -8.695 -4.09 -5.227 1 98.81 294 VAL A N 1
ATOM 2221 C CA . VAL A 1 294 ? -7.898 -3.887 -4.02 1 98.81 294 VAL A CA 1
ATOM 2222 C C . VAL A 1 294 ? -7.875 -5.172 -3.193 1 98.81 294 VAL A C 1
ATOM 2224 O O . VAL A 1 294 ? -8.914 -5.812 -3.006 1 98.81 294 VAL A O 1
ATOM 2227 N N . SER A 1 295 ? -6.672 -5.555 -2.719 1 98.31 295 SER A N 1
ATOM 2228 C CA . SER A 1 295 ? -6.543 -6.836 -2.031 1 98.31 295 SER A CA 1
ATOM 2229 C C . SER A 1 295 ? -6.25 -6.641 -0.548 1 98.31 295 SER A C 1
ATOM 2231 O O . SER A 1 295 ? -5.484 -5.75 -0.174 1 98.31 295 SER A O 1
ATOM 2233 N N . CYS A 1 296 ? -6.879 -7.5 0.235 1 97.38 296 CYS A N 1
ATOM 2234 C CA . CYS A 1 296 ? -6.703 -7.48 1.683 1 97.38 296 CYS A CA 1
ATOM 2235 C C . CYS A 1 296 ? -6.508 -8.891 2.229 1 97.38 296 CYS A C 1
ATOM 2237 O O . CYS A 1 296 ? -6.934 -9.867 1.609 1 97.38 296 CYS A O 1
ATOM 2239 N N . TYR A 1 297 ? -5.859 -8.914 3.381 1 93.62 297 TYR A N 1
ATOM 2240 C CA . TYR A 1 297 ? -5.781 -10.18 4.09 1 93.62 297 TYR A CA 1
ATOM 2241 C C . TYR A 1 297 ? -5.504 -9.961 5.574 1 93.62 297 TYR A C 1
ATOM 2243 O O . TYR A 1 297 ? -4.738 -9.07 5.941 1 93.62 297 TYR A O 1
ATOM 2251 N N . LYS A 1 298 ? -6.18 -10.719 6.379 1 92 298 LYS A N 1
ATOM 2252 C CA . LYS A 1 298 ? -5.945 -10.742 7.82 1 92 298 LYS A CA 1
ATOM 2253 C C . LYS A 1 298 ? -5.629 -12.156 8.305 1 92 298 LYS A C 1
ATOM 2255 O O . LYS A 1 298 ? -6.426 -13.078 8.117 1 92 298 LYS A O 1
ATOM 2260 N N . LEU A 1 299 ? -4.477 -12.281 8.828 1 81.62 299 LEU A N 1
ATOM 2261 C CA . LEU A 1 299 ? -4.078 -13.57 9.383 1 81.62 299 LEU A CA 1
ATOM 2262 C C . LEU A 1 299 ? -4.391 -13.648 10.875 1 81.62 299 LEU A C 1
ATOM 2264 O O . LEU A 1 299 ? -4.461 -12.617 11.547 1 81.62 299 LEU A O 1
ATOM 2268 N N . ASP A 1 300 ? -4.648 -14.914 11.281 1 79.69 300 ASP A N 1
ATOM 2269 C CA . ASP A 1 300 ? -4.68 -15.094 12.727 1 79.69 300 ASP A CA 1
ATOM 2270 C C . ASP A 1 300 ? -3.334 -14.742 13.352 1 79.69 300 ASP A C 1
ATOM 2272 O O . ASP A 1 300 ? -2.287 -14.891 12.719 1 79.69 300 ASP A O 1
ATOM 2276 N N . PRO A 1 301 ? -3.404 -14.18 14.531 1 74.75 301 PRO A N 1
ATOM 2277 C CA . PRO A 1 301 ? -2.174 -13.703 15.164 1 74.75 301 PRO A CA 1
ATOM 2278 C C . PRO A 1 301 ? -1.076 -14.758 15.195 1 74.75 301 PRO A C 1
ATOM 2280 O O . PRO A 1 301 ? 0.104 -14.438 15.039 1 74.75 301 PRO A O 1
ATOM 2283 N N . ILE A 1 302 ? -1.429 -16.031 15.375 1 71.19 302 ILE A N 1
ATOM 2284 C CA . ILE A 1 302 ? -0.438 -17.109 15.43 1 71.19 302 ILE A CA 1
ATOM 2285 C C . ILE A 1 302 ? 0.159 -17.328 14.047 1 71.19 302 ILE A C 1
ATOM 2287 O O . ILE A 1 302 ? 1.381 -17.422 13.898 1 71.19 302 ILE A O 1
ATOM 2291 N N . ALA A 1 303 ? -0.677 -17.328 13.109 1 71.94 303 ALA A N 1
ATOM 2292 C CA . ALA A 1 303 ? -0.214 -17.516 11.734 1 71.94 303 ALA A CA 1
ATOM 2293 C C . ALA A 1 303 ? 0.628 -16.328 11.273 1 71.94 303 ALA A C 1
ATOM 2295 O O . ALA A 1 303 ? 1.627 -16.516 10.57 1 71.94 303 ALA A O 1
ATOM 2296 N N . ARG A 1 304 ? 0.226 -15.242 11.758 1 72.94 304 ARG A N 1
ATOM 2297 C CA . ARG A 1 304 ? 0.94 -14.023 11.391 1 72.94 304 ARG A CA 1
ATOM 2298 C C . ARG A 1 304 ? 2.389 -14.078 11.867 1 72.94 304 ARG A C 1
ATOM 2300 O O . ARG A 1 304 ? 3.305 -13.742 11.117 1 72.94 304 ARG A O 1
ATOM 2307 N N . GLN A 1 305 ? 2.529 -14.539 12.977 1 70.19 305 GLN A N 1
ATOM 2308 C CA . GLN A 1 305 ? 3.863 -14.602 13.562 1 70.19 305 GLN A CA 1
ATOM 2309 C C . GLN A 1 305 ? 4.723 -15.656 12.867 1 70.19 305 GLN A C 1
ATOM 2311 O O . GLN A 1 305 ? 5.934 -15.477 12.711 1 70.19 305 GLN A O 1
ATOM 2316 N N . LEU A 1 306 ? 4.074 -16.656 12.406 1 67.38 306 LEU A N 1
ATOM 2317 C CA . LEU A 1 306 ? 4.805 -17.766 11.812 1 67.38 306 LEU A CA 1
ATOM 2318 C C . LEU A 1 306 ? 5.148 -17.484 10.359 1 67.38 306 LEU A C 1
ATOM 2320 O O . LEU A 1 306 ? 6.266 -17.766 9.914 1 67.38 306 LEU A O 1
ATOM 2324 N N . LEU A 1 307 ? 4.25 -16.828 9.742 1 66.88 307 LEU A N 1
ATOM 2325 C CA . LEU A 1 307 ? 4.359 -16.75 8.297 1 66.88 307 LEU A CA 1
ATOM 2326 C C . LEU A 1 307 ? 5.125 -15.5 7.871 1 66.88 307 LEU A C 1
ATOM 2328 O O . LEU A 1 307 ? 5.707 -15.453 6.785 1 66.88 307 LEU A O 1
ATOM 2332 N N . GLN A 1 308 ? 5.109 -14.555 8.75 1 65.56 308 GLN A N 1
ATOM 2333 C CA . GLN A 1 308 ? 5.695 -13.266 8.391 1 65.56 308 GLN A CA 1
ATOM 2334 C C . GLN A 1 308 ? 7.176 -13.414 8.039 1 65.56 308 GLN A C 1
ATOM 2336 O O . GLN A 1 308 ? 7.699 -12.672 7.203 1 65.56 308 GLN A O 1
ATOM 2341 N N . HIS A 1 309 ? 7.754 -14.484 8.523 1 67.56 309 HIS A N 1
ATOM 2342 C CA . HIS A 1 309 ? 9.188 -14.625 8.297 1 67.56 309 HIS A CA 1
ATOM 2343 C C . HIS A 1 309 ? 9.477 -15.641 7.195 1 67.56 309 HIS A C 1
ATOM 2345 O O . HIS A 1 309 ? 10.594 -15.719 6.688 1 67.56 309 HIS A O 1
ATOM 2351 N N . MET A 1 310 ? 8.414 -16.266 6.762 1 69.94 310 MET A N 1
ATOM 2352 C CA . MET A 1 310 ? 8.625 -17.328 5.797 1 69.94 310 MET A CA 1
ATOM 2353 C C . MET A 1 310 ? 8.383 -16.844 4.371 1 69.94 310 MET A C 1
ATOM 2355 O O . MET A 1 310 ? 8.977 -17.359 3.424 1 69.94 310 MET A O 1
ATOM 2359 N N . VAL A 1 311 ? 7.602 -15.836 4.281 1 72.81 311 VAL A N 1
ATOM 2360 C CA . VAL A 1 311 ? 7.258 -15.336 2.951 1 72.81 311 VAL A CA 1
ATOM 2361 C C . VAL A 1 311 ? 8.344 -14.383 2.463 1 72.81 311 VAL A C 1
ATOM 2363 O O . VAL A 1 311 ? 8.648 -13.391 3.129 1 72.81 311 VAL A O 1
ATOM 2366 N N . THR A 1 312 ? 8.898 -14.742 1.36 1 77.56 312 THR A N 1
ATOM 2367 C CA . THR A 1 312 ? 10.039 -13.977 0.869 1 77.56 312 THR A CA 1
ATOM 2368 C C . THR A 1 312 ? 9.648 -13.156 -0.356 1 77.56 312 THR A C 1
ATOM 2370 O O . THR A 1 312 ? 10.414 -12.297 -0.799 1 77.56 312 THR A O 1
ATOM 2373 N N . THR A 1 313 ? 8.461 -13.43 -0.847 1 87.56 313 THR A N 1
ATOM 2374 C CA . THR A 1 313 ? 8.047 -12.719 -2.053 1 87.56 313 THR A CA 1
ATOM 2375 C C . THR A 1 313 ? 7.703 -11.273 -1.731 1 87.56 313 THR A C 1
ATOM 2377 O O . THR A 1 313 ? 7.262 -10.961 -0.622 1 87.56 313 THR A O 1
ATOM 2380 N N . TRP A 1 314 ? 7.883 -10.445 -2.705 1 92.19 314 TRP A N 1
ATOM 2381 C CA . TRP A 1 314 ? 7.625 -9.023 -2.525 1 92.19 314 TRP A CA 1
ATOM 2382 C C . TRP A 1 314 ? 6.133 -8.727 -2.609 1 92.19 314 TRP A C 1
ATOM 2384 O O . TRP A 1 314 ? 5.68 -7.66 -2.184 1 92.19 314 TRP A O 1
ATOM 2394 N N . SER A 1 315 ? 5.391 -9.594 -3.15 1 93.5 315 SER A N 1
ATOM 2395 C CA . SER A 1 315 ? 3.938 -9.547 -3.266 1 93.5 315 SER A CA 1
ATOM 2396 C C . SER A 1 315 ? 3.314 -10.906 -2.982 1 93.5 315 SER A C 1
ATOM 2398 O O . SER A 1 315 ? 3.959 -11.945 -3.168 1 93.5 315 SER A O 1
ATOM 2400 N N . ALA A 1 316 ? 2.105 -10.867 -2.555 1 90.5 316 ALA A N 1
ATOM 2401 C CA . ALA A 1 316 ? 1.374 -12.109 -2.334 1 90.5 316 ALA A CA 1
ATOM 2402 C C . ALA A 1 316 ? 0.365 -12.359 -3.451 1 90.5 316 ALA A C 1
ATOM 2404 O O . ALA A 1 316 ? -0.317 -13.391 -3.463 1 90.5 316 ALA A O 1
ATOM 2405 N N . LEU A 1 317 ? 0.327 -11.477 -4.395 1 94.38 317 LEU A N 1
ATOM 2406 C CA . LEU A 1 317 ? -0.7 -11.562 -5.43 1 94.38 317 LEU A CA 1
ATOM 2407 C C . LEU A 1 317 ? -0.107 -12.07 -6.742 1 94.38 317 LEU A C 1
ATOM 2409 O O . LEU A 1 317 ? 0.871 -11.508 -7.238 1 94.38 317 LEU A O 1
ATOM 2413 N N . LEU A 1 318 ? -0.746 -13.016 -7.27 1 93.75 318 LEU A N 1
ATOM 2414 C CA . LEU A 1 318 ? -0.284 -13.617 -8.516 1 93.75 318 LEU A CA 1
ATOM 2415 C C . LEU A 1 318 ? -0.228 -12.578 -9.633 1 93.75 318 LEU A C 1
ATOM 2417 O O . LEU A 1 318 ? 0.745 -12.523 -10.391 1 93.75 318 LEU A O 1
ATOM 2421 N N . PRO A 1 319 ? -1.271 -11.688 -9.766 1 97.06 319 PRO A N 1
ATOM 2422 C CA . PRO A 1 319 ? -1.183 -10.695 -10.844 1 97.06 319 PRO A CA 1
ATOM 2423 C C . PRO A 1 319 ? 0.067 -9.82 -10.734 1 97.06 319 PRO A C 1
ATOM 2425 O O . PRO A 1 319 ? 0.734 -9.57 -11.742 1 97.06 319 PRO A O 1
ATOM 2428 N N . ASN A 1 320 ? 0.397 -9.375 -9.539 1 97.31 320 ASN A N 1
ATOM 2429 C CA . ASN A 1 320 ? 1.616 -8.594 -9.359 1 97.31 320 ASN A CA 1
ATOM 2430 C C . ASN A 1 320 ? 2.859 -9.406 -9.719 1 97.31 320 ASN A C 1
ATOM 2432 O O . ASN A 1 320 ? 3.746 -8.914 -10.414 1 97.31 320 ASN A O 1
ATOM 2436 N N . LEU A 1 321 ? 2.895 -10.633 -9.266 1 94.19 321 LEU A N 1
ATOM 2437 C CA . LEU A 1 321 ? 4.055 -11.492 -9.469 1 94.19 321 LEU A CA 1
ATOM 2438 C C . LEU A 1 321 ? 4.23 -11.82 -10.953 1 94.19 321 LEU A C 1
ATOM 2440 O O . LEU A 1 321 ? 5.352 -11.797 -11.469 1 94.19 321 LEU A O 1
ATOM 2444 N N . ILE A 1 322 ? 3.121 -12.102 -11.648 1 95.44 322 ILE A N 1
ATOM 2445 C CA . ILE A 1 322 ? 3.176 -12.484 -13.055 1 95.44 322 ILE A CA 1
ATOM 2446 C C . ILE A 1 322 ? 3.637 -11.297 -13.898 1 95.44 322 ILE A C 1
ATOM 2448 O O . ILE A 1 322 ? 4.473 -11.453 -14.789 1 95.44 322 ILE A O 1
ATOM 2452 N N . SER A 1 323 ? 3.123 -10.164 -13.609 1 96.31 323 SER A N 1
ATOM 2453 C CA . SER A 1 323 ? 3.473 -8.977 -14.391 1 96.31 323 SER A CA 1
ATOM 2454 C C . SER A 1 323 ? 4.805 -8.391 -13.93 1 96.31 323 SER A C 1
ATOM 2456 O O . SER A 1 323 ? 5.387 -7.547 -14.617 1 96.31 323 SER A O 1
ATOM 2458 N N . ASP A 1 324 ? 5.223 -8.828 -12.727 1 95.38 324 ASP A N 1
ATOM 2459 C CA . ASP A 1 324 ? 6.402 -8.258 -12.086 1 95.38 324 ASP A CA 1
ATOM 2460 C C . ASP A 1 324 ? 6.246 -6.746 -11.906 1 95.38 324 ASP A C 1
ATOM 2462 O O . ASP A 1 324 ? 7.18 -5.984 -12.164 1 95.38 324 ASP A O 1
ATOM 2466 N N . ARG A 1 325 ? 5.059 -6.309 -11.578 1 96.62 325 ARG A N 1
ATOM 2467 C CA . ARG A 1 325 ? 4.68 -4.922 -11.32 1 96.62 325 ARG A CA 1
ATOM 2468 C C . ARG A 1 325 ? 3.766 -4.828 -10.102 1 96.62 325 ARG A C 1
ATOM 2470 O O . ARG A 1 325 ? 3.002 -5.754 -9.82 1 96.62 325 ARG A O 1
ATOM 2477 N N . ALA A 1 326 ? 3.883 -3.684 -9.414 1 96.56 326 ALA A N 1
ATOM 2478 C CA . ALA A 1 326 ? 2.969 -3.424 -8.297 1 96.56 326 ALA A CA 1
ATOM 2479 C C . ALA A 1 326 ? 1.641 -2.867 -8.805 1 96.56 326 ALA A C 1
ATOM 2481 O O . ALA A 1 326 ? 1.338 -1.688 -8.602 1 96.56 326 ALA A O 1
ATOM 2482 N N . LEU A 1 327 ? 0.833 -3.713 -9.383 1 98.06 327 LEU A N 1
ATOM 2483 C CA . LEU A 1 327 ? -0.414 -3.291 -10.008 1 98.06 327 LEU A CA 1
ATOM 2484 C C . LEU A 1 327 ? -1.502 -3.076 -8.961 1 98.06 327 LEU A C 1
ATOM 2486 O O . LEU A 1 327 ? -2.16 -2.033 -8.945 1 98.06 327 LEU A O 1
ATOM 2490 N N . VAL A 1 328 ? -1.688 -4.113 -8.148 1 98.38 328 VAL A N 1
ATOM 2491 C CA . VAL A 1 328 ? -2.807 -4.16 -7.215 1 98.38 328 VAL A CA 1
ATOM 2492 C C . VAL A 1 328 ? -2.318 -3.814 -5.809 1 98.38 328 VAL A C 1
ATOM 2494 O O . VAL A 1 328 ? -1.388 -4.441 -5.297 1 98.38 328 VAL A O 1
ATOM 2497 N N . PRO A 1 329 ? -2.902 -2.781 -5.203 1 97.94 329 PRO A N 1
ATOM 2498 C CA . PRO A 1 329 ? -2.523 -2.514 -3.814 1 97.94 329 PRO A CA 1
ATOM 2499 C C . PRO A 1 329 ? -2.936 -3.635 -2.865 1 97.94 329 PRO A C 1
ATOM 2501 O O . PRO A 1 329 ? -4.008 -4.223 -3.027 1 97.94 329 PRO A O 1
ATOM 2504 N N . GLU A 1 330 ? -2.023 -3.93 -1.896 1 96.94 330 GLU A N 1
ATOM 2505 C CA . GLU A 1 330 ? -2.223 -4.984 -0.908 1 96.94 330 GLU A CA 1
ATOM 2506 C C . GLU A 1 330 ? -2.176 -4.43 0.512 1 96.94 330 GLU A C 1
ATOM 2508 O O . GLU A 1 330 ? -1.263 -3.68 0.862 1 96.94 330 GLU A O 1
ATOM 2513 N N . PHE A 1 331 ? -3.162 -4.805 1.298 1 96.19 331 PHE A N 1
ATOM 2514 C CA . PHE A 1 331 ? -3.178 -4.395 2.697 1 96.19 331 PHE A CA 1
ATOM 2515 C C . PHE A 1 331 ? -3.34 -5.598 3.615 1 96.19 331 PHE A C 1
ATOM 2517 O O . PHE A 1 331 ? -4.164 -6.477 3.355 1 96.19 331 PHE A O 1
ATOM 2524 N N . TYR A 1 332 ? -2.596 -5.613 4.707 1 92.62 332 TYR A N 1
ATOM 2525 C CA . TYR A 1 332 ? -2.562 -6.773 5.59 1 92.62 332 TYR A CA 1
ATOM 2526 C C . TYR A 1 332 ? -2.805 -6.367 7.035 1 92.62 332 TYR A C 1
ATOM 2528 O O . TYR A 1 332 ? -2.324 -5.324 7.484 1 92.62 332 TYR A O 1
ATOM 2536 N N . ASP A 1 333 ? -3.572 -7.09 7.699 1 90.88 333 ASP A N 1
ATOM 2537 C CA . ASP A 1 333 ? -3.746 -7.035 9.148 1 90.88 333 ASP A CA 1
ATOM 2538 C C . ASP A 1 333 ? -4.137 -5.633 9.602 1 90.88 333 ASP A C 1
ATOM 2540 O O . ASP A 1 333 ? -5.168 -5.105 9.188 1 90.88 333 ASP A O 1
ATOM 2544 N N . GLN A 1 334 ? -3.277 -4.926 10.375 1 87.88 334 GLN A N 1
ATOM 2545 C CA . GLN A 1 334 ? -3.643 -3.641 10.969 1 87.88 334 GLN A CA 1
ATOM 2546 C C . GLN A 1 334 ? -3.779 -2.564 9.891 1 87.88 334 GLN A C 1
ATOM 2548 O O . GLN A 1 334 ? -4.332 -1.492 10.148 1 87.88 334 GLN A O 1
ATOM 2553 N N . TYR A 1 335 ? -3.41 -2.859 8.727 1 91.19 335 TYR A N 1
ATOM 2554 C CA . TYR A 1 335 ? -3.455 -1.85 7.672 1 91.19 335 TYR A CA 1
ATOM 2555 C C . TYR A 1 335 ? -4.688 -2.027 6.797 1 91.19 335 TYR A C 1
ATOM 2557 O O . TYR A 1 335 ? -4.91 -1.259 5.859 1 91.19 335 TYR A O 1
ATOM 2565 N N . VAL A 1 336 ? -5.434 -3.049 7.102 1 94.75 336 VAL A N 1
ATOM 2566 C CA . VAL A 1 336 ? -6.762 -3.152 6.512 1 94.75 336 VAL A CA 1
ATOM 2567 C C . VAL A 1 336 ? -7.699 -2.145 7.176 1 94.75 336 VAL A C 1
ATOM 2569 O O . VAL A 1 336 ? -8.453 -2.494 8.086 1 94.75 336 VAL A O 1
ATOM 2572 N N . ARG A 1 337 ? -7.637 -0.927 6.707 1 94.94 337 ARG A N 1
ATOM 2573 C CA . ARG A 1 337 ? -8.398 0.19 7.258 1 94.94 337 ARG A CA 1
ATOM 2574 C C . ARG A 1 337 ? -9.539 0.588 6.324 1 94.94 337 ARG A C 1
ATOM 2576 O O . ARG A 1 337 ? -9.297 1.009 5.191 1 94.94 337 ARG A O 1
ATOM 2583 N N . PRO A 1 338 ? -10.734 0.569 6.809 1 97.31 338 PRO A N 1
ATOM 2584 C CA . PRO A 1 338 ? -11.906 0.817 5.965 1 97.31 338 PRO A CA 1
ATOM 2585 C C . PRO A 1 338 ? -11.812 2.137 5.203 1 97.31 338 PRO A C 1
ATOM 2587 O O . PRO A 1 338 ? -12.102 2.182 4 1 97.31 338 PRO A O 1
ATOM 2590 N N . GLU A 1 339 ? -11.359 3.221 5.875 1 96.75 339 GLU A N 1
ATOM 2591 C CA . GLU A 1 339 ? -11.297 4.543 5.254 1 96.75 339 GLU A CA 1
ATOM 2592 C C . GLU A 1 339 ? -10.266 4.578 4.133 1 96.75 339 GLU A C 1
ATOM 2594 O O . GLU A 1 339 ? -10.461 5.258 3.121 1 96.75 339 GLU A O 1
ATOM 2599 N N . ASN A 1 340 ? -9.188 3.846 4.344 1 97.44 340 ASN A N 1
ATOM 2600 C CA . ASN A 1 340 ? -8.195 3.732 3.281 1 97.44 340 ASN A CA 1
ATOM 2601 C C . ASN A 1 340 ? -8.711 2.9 2.111 1 97.44 340 ASN A C 1
ATOM 2603 O O . ASN A 1 340 ? -8.555 3.285 0.952 1 97.44 340 ASN A O 1
ATOM 2607 N N . LEU A 1 341 ? -9.328 1.774 2.439 1 98.44 341 LEU A N 1
ATOM 2608 C CA . LEU A 1 341 ? -9.875 0.896 1.41 1 98.44 341 LEU A CA 1
ATOM 2609 C C . LEU A 1 341 ? -10.891 1.633 0.55 1 98.44 341 LEU A C 1
ATOM 2611 O O . LEU A 1 341 ? -10.922 1.467 -0.672 1 98.44 341 LEU A O 1
ATOM 2615 N N . ALA A 1 342 ? -11.703 2.445 1.194 1 98.38 342 ALA A N 1
ATOM 2616 C CA . ALA A 1 342 ? -12.703 3.23 0.47 1 98.38 342 ALA A CA 1
ATOM 2617 C C . ALA A 1 342 ? -12.039 4.141 -0.56 1 98.38 342 ALA A C 1
ATOM 2619 O O . ALA A 1 342 ? -12.477 4.207 -1.712 1 98.38 342 ALA A O 1
ATOM 2620 N N . ARG A 1 343 ? -10.977 4.785 -0.197 1 97.94 343 ARG A N 1
ATOM 2621 C CA . ARG A 1 343 ? -10.297 5.723 -1.085 1 97.94 343 ARG A CA 1
ATOM 2622 C C . ARG A 1 343 ? -9.578 4.988 -2.211 1 97.94 343 ARG A C 1
ATOM 2624 O O . ARG A 1 343 ? -9.508 5.484 -3.338 1 97.94 343 ARG A O 1
ATOM 2631 N N . GLN A 1 344 ? -9.047 3.75 -1.86 1 98.19 344 GLN A N 1
ATOM 2632 C CA . GLN A 1 344 ? -8.453 2.912 -2.9 1 98.19 344 GLN A CA 1
ATOM 2633 C C . GLN A 1 344 ? -9.492 2.547 -3.961 1 98.19 344 GLN A C 1
ATOM 2635 O O . GLN A 1 344 ? -9.219 2.635 -5.16 1 98.19 344 GLN A O 1
ATOM 2640 N N . LEU A 1 345 ? -10.656 2.191 -3.508 1 98.38 345 LEU A N 1
ATOM 2641 C CA . LEU A 1 345 ? -11.727 1.795 -4.422 1 98.38 345 LEU A CA 1
ATOM 2642 C C . LEU A 1 345 ? -12.227 2.99 -5.227 1 98.38 345 LEU A C 1
ATOM 2644 O O . LEU A 1 345 ? -12.508 2.863 -6.422 1 98.38 345 LEU A O 1
ATOM 2648 N N . GLU A 1 346 ? -12.312 4.105 -4.578 1 97 346 GLU A N 1
ATOM 2649 C CA . GLU A 1 346 ? -12.766 5.32 -5.246 1 97 346 GLU A CA 1
ATOM 2650 C C . GLU A 1 346 ? -11.867 5.668 -6.43 1 97 346 GLU A C 1
ATOM 2652 O O . GLU A 1 346 ? -12.352 6.113 -7.473 1 97 346 GLU A O 1
ATOM 2657 N N . ALA A 1 347 ? -10.602 5.445 -6.273 1 96.94 347 ALA A N 1
ATOM 2658 C CA . ALA A 1 347 ? -9.641 5.703 -7.344 1 96.94 347 ALA A CA 1
ATOM 2659 C C . ALA A 1 347 ? -9.906 4.805 -8.547 1 96.94 347 ALA A C 1
ATOM 2661 O O . ALA A 1 347 ? -9.492 5.121 -9.672 1 96.94 347 ALA A O 1
ATOM 2662 N N . LEU A 1 348 ? -10.609 3.68 -8.32 1 97.62 348 LEU A N 1
ATOM 2663 C CA . LEU A 1 348 ? -10.859 2.715 -9.383 1 97.62 348 LEU A CA 1
ATOM 2664 C C . LEU A 1 348 ? -12.227 2.943 -10.016 1 97.62 348 LEU A C 1
ATOM 2666 O O . LEU A 1 348 ? -12.562 2.322 -11.023 1 97.62 348 LEU A O 1
ATOM 2670 N N . PHE A 1 349 ? -13.023 3.875 -9.484 1 96.12 349 PHE A N 1
ATOM 2671 C CA . PHE A 1 349 ? -14.398 4.109 -9.906 1 96.12 349 PHE A CA 1
ATOM 2672 C C . PHE A 1 349 ? -14.438 5.039 -11.117 1 96.12 349 PHE A C 1
ATOM 2674 O O . PHE A 1 349 ? -15.461 5.145 -11.789 1 96.12 349 PHE A O 1
ATOM 2681 N N . ALA A 1 350 ? -13.344 5.695 -11.367 1 93.81 350 ALA A N 1
ATOM 2682 C CA . ALA A 1 350 ? -13.297 6.676 -12.445 1 93.81 350 ALA A CA 1
ATOM 2683 C C . ALA A 1 350 ? -12.148 6.383 -13.406 1 93.81 350 ALA A C 1
ATOM 2685 O O . ALA A 1 350 ? -11.438 5.387 -13.25 1 93.81 350 ALA A O 1
ATOM 2686 N N . ASP A 1 351 ? -12.133 7.18 -14.445 1 93.12 351 ASP A N 1
ATOM 2687 C CA . ASP A 1 351 ? -11.055 7.027 -15.422 1 93.12 351 ASP A CA 1
ATOM 2688 C C . ASP A 1 351 ? -9.773 7.691 -14.93 1 93.12 351 ASP A C 1
ATOM 2690 O O . ASP A 1 351 ? -9.281 8.648 -15.547 1 93.12 351 ASP A O 1
ATOM 2694 N N . THR A 1 352 ? -9.188 7.152 -13.906 1 95.56 352 THR A N 1
ATOM 2695 C CA . THR A 1 352 ? -7.984 7.699 -13.289 1 95.56 352 THR A CA 1
ATOM 2696 C C . THR A 1 352 ? -6.738 6.965 -13.781 1 95.56 352 THR A C 1
ATOM 2698 O O . THR A 1 352 ? -6.844 5.93 -14.438 1 95.56 352 THR A O 1
ATOM 2701 N N . GLY A 1 353 ? -5.594 7.535 -13.5 1 96.94 353 GLY A N 1
ATOM 2702 C CA . GLY A 1 353 ? -4.34 6.852 -13.766 1 96.94 353 GLY A CA 1
ATOM 2703 C C . GLY A 1 353 ? -4.227 5.512 -13.062 1 96.94 353 GLY A C 1
ATOM 2704 O O . GLY A 1 353 ? -3.662 4.562 -13.609 1 96.94 353 GLY A O 1
ATOM 2705 N N . MET A 1 354 ? -4.789 5.438 -11.859 1 97 354 MET A N 1
ATOM 2706 C CA . MET A 1 354 ? -4.734 4.195 -11.094 1 97 354 MET A CA 1
ATOM 2707 C C . MET A 1 354 ? -5.5 3.082 -11.797 1 97 354 MET A C 1
ATOM 2709 O O . MET A 1 354 ? -5.012 1.956 -11.906 1 97 354 MET A O 1
ATOM 2713 N N . ARG A 1 355 ? -6.719 3.412 -12.25 1 97.31 355 ARG A N 1
ATOM 2714 C CA . ARG A 1 355 ? -7.512 2.447 -13 1 97.31 355 ARG A CA 1
ATOM 2715 C C . ARG A 1 355 ? -6.797 2.031 -14.281 1 97.31 355 ARG A C 1
ATOM 2717 O O . ARG A 1 355 ? -6.719 0.843 -14.602 1 97.31 355 ARG A O 1
ATOM 2724 N N . ALA A 1 356 ? -6.242 2.967 -14.992 1 96.81 356 ALA A N 1
ATOM 2725 C CA . ALA A 1 356 ? -5.512 2.689 -16.234 1 96.81 356 ALA A CA 1
ATOM 2726 C C . ALA A 1 356 ? -4.305 1.795 -15.969 1 96.81 356 ALA A C 1
ATOM 2728 O O . ALA A 1 356 ? -4.008 0.895 -16.75 1 96.81 356 ALA A O 1
ATOM 2729 N N . TRP A 1 357 ? -3.633 2.051 -14.914 1 97.69 357 TRP A N 1
ATOM 2730 C CA . TRP A 1 357 ? -2.459 1.278 -14.523 1 97.69 357 TRP A CA 1
ATOM 2731 C C . TRP A 1 357 ? -2.814 -0.191 -14.328 1 97.69 357 TRP A C 1
ATOM 2733 O O . TRP A 1 357 ? -2.15 -1.075 -14.875 1 97.69 357 TRP A O 1
ATOM 2743 N N . GLN A 1 358 ? -3.893 -0.463 -13.648 1 98.31 358 GLN A N 1
ATOM 2744 C CA . GLN A 1 358 ? -4.289 -1.846 -13.398 1 98.31 358 GLN A CA 1
ATOM 2745 C C . GLN A 1 358 ? -4.777 -2.514 -14.688 1 98.31 358 GLN A C 1
ATOM 2747 O O . GLN A 1 358 ? -4.359 -3.629 -15.008 1 98.31 358 GLN A O 1
ATOM 2752 N N . LYS A 1 359 ? -5.594 -1.792 -15.398 1 97.56 359 LYS A N 1
ATOM 2753 C CA . LYS A 1 359 ? -6.164 -2.377 -16.609 1 97.56 359 LYS A CA 1
ATOM 2754 C C . LYS A 1 359 ? -5.07 -2.727 -17.609 1 97.56 359 LYS A C 1
ATOM 2756 O O . LYS A 1 359 ? -5.098 -3.799 -18.219 1 97.56 359 LYS A O 1
ATOM 2761 N N . ALA A 1 360 ? -4.117 -1.827 -17.781 1 97.19 360 ALA A N 1
ATOM 2762 C CA . ALA A 1 360 ? -3.002 -2.096 -18.688 1 97.19 360 ALA A CA 1
ATOM 2763 C C . ALA A 1 360 ? -2.184 -3.291 -18.219 1 97.19 360 ALA A C 1
ATOM 2765 O O . ALA A 1 360 ? -1.758 -4.121 -19.016 1 97.19 360 ALA A O 1
ATOM 2766 N N . GLY A 1 361 ? -1.981 -3.34 -16.953 1 98 361 GLY A N 1
ATOM 2767 C CA . GLY A 1 361 ? -1.263 -4.469 -16.375 1 98 361 GLY A CA 1
ATOM 2768 C C . GLY A 1 361 ? -1.981 -5.789 -16.562 1 98 361 GLY A C 1
ATOM 2769 O O . GLY A 1 361 ? -1.352 -6.809 -16.859 1 98 361 GLY A O 1
ATOM 2770 N N . PHE A 1 362 ? -3.262 -5.77 -16.422 1 98.31 362 PHE A N 1
ATOM 2771 C CA . PHE A 1 362 ? -4.051 -6.988 -16.578 1 98.31 362 PHE A CA 1
ATOM 2772 C C . PHE A 1 362 ? -4.023 -7.465 -18.031 1 98.31 362 PHE A C 1
ATOM 2774 O O . PHE A 1 362 ? -3.959 -8.664 -18.281 1 98.31 362 PHE A O 1
ATOM 2781 N N . ALA A 1 363 ? -4.062 -6.543 -18.906 1 96.94 363 ALA A N 1
ATOM 2782 C CA . ALA A 1 363 ? -3.93 -6.906 -20.312 1 96.94 363 ALA A CA 1
ATOM 2783 C C . ALA A 1 363 ? -2.58 -7.566 -20.578 1 96.94 363 ALA A C 1
ATOM 2785 O O . ALA A 1 363 ? -2.5 -8.547 -21.328 1 96.94 363 ALA A O 1
ATOM 2786 N N . GLU A 1 364 ? -1.562 -7.051 -19.969 1 96.62 364 GLU A N 1
ATOM 2787 C CA . GLU A 1 364 ? -0.228 -7.629 -20.125 1 96.62 364 GLU A CA 1
ATOM 2788 C C . GLU A 1 364 ? -0.167 -9.039 -19.547 1 96.62 364 GLU A C 1
ATOM 2790 O O . GLU A 1 364 ? 0.477 -9.922 -20.109 1 96.62 364 GLU A O 1
ATOM 2795 N N . ILE A 1 365 ? -0.76 -9.188 -18.422 1 97.31 365 ILE A N 1
ATOM 2796 C CA . ILE A 1 365 ? -0.816 -10.5 -17.797 1 97.31 365 ILE A CA 1
ATOM 2797 C C . ILE A 1 365 ? -1.477 -11.5 -18.734 1 97.31 365 ILE A C 1
ATOM 2799 O O . ILE A 1 365 ? -0.967 -12.609 -18.938 1 97.31 365 ILE A O 1
ATOM 2803 N N . ALA A 1 366 ? -2.588 -11.102 -19.328 1 96.06 366 ALA A N 1
ATOM 2804 C CA . ALA A 1 366 ? -3.287 -11.969 -20.281 1 96.06 366 ALA A CA 1
ATOM 2805 C C . ALA A 1 366 ? -2.377 -12.359 -21.438 1 96.06 366 ALA A C 1
ATOM 2807 O O . ALA A 1 366 ? -2.344 -13.523 -21.844 1 96.06 366 ALA A O 1
ATOM 2808 N N . ARG A 1 367 ? -1.622 -11.43 -21.906 1 94.94 367 ARG A N 1
ATOM 2809 C CA . ARG A 1 367 ? -0.707 -11.695 -23 1 94.94 367 ARG A CA 1
ATOM 2810 C C . ARG A 1 367 ? 0.407 -12.641 -22.578 1 94.94 367 ARG A C 1
ATOM 2812 O O . ARG A 1 367 ? 0.73 -13.594 -23.297 1 94.94 367 ARG A O 1
ATOM 2819 N N . ARG A 1 368 ? 0.936 -12.406 -21.406 1 94.44 368 ARG A N 1
ATOM 2820 C CA . ARG A 1 368 ? 2.053 -13.203 -20.922 1 94.44 368 ARG A CA 1
ATOM 2821 C C . ARG A 1 368 ? 1.612 -14.633 -20.625 1 94.44 368 ARG A C 1
ATOM 2823 O O . ARG A 1 368 ? 2.406 -15.57 -20.75 1 94.44 368 ARG A O 1
ATOM 2830 N N . MET A 1 369 ? 0.379 -14.805 -20.312 1 95.88 369 MET A N 1
ATOM 2831 C CA . MET A 1 369 ? -0.089 -16.125 -19.891 1 95.88 369 MET A CA 1
ATOM 2832 C C . MET A 1 369 ? -0.664 -16.906 -21.062 1 95.88 369 MET A C 1
ATOM 2834 O O . MET A 1 369 ? -0.971 -18.094 -20.938 1 95.88 369 MET A O 1
ATOM 2838 N N . ALA A 1 370 ? -0.765 -16.219 -22.156 1 91.62 370 ALA A N 1
ATOM 2839 C CA . ALA A 1 370 ? -1.312 -16.875 -23.344 1 91.62 370 ALA A CA 1
ATOM 2840 C C . ALA A 1 370 ? -0.354 -17.953 -23.875 1 91.62 370 ALA A C 1
ATOM 2842 O O . ALA A 1 370 ? 0.866 -17.766 -23.828 1 91.62 370 ALA A O 1
ATOM 2843 N N . THR A 1 371 ? -0.891 -19.078 -24.234 1 91.62 371 THR A N 1
ATOM 2844 C CA . THR A 1 371 ? -0.128 -20.125 -24.891 1 91.62 371 THR A CA 1
ATOM 2845 C C . THR A 1 371 ? -0.627 -20.344 -26.312 1 91.62 371 THR A C 1
ATOM 2847 O O . THR A 1 371 ? -1.81 -20.141 -26.594 1 91.62 371 THR A O 1
ATOM 2850 N N . GLU A 1 372 ? 0.275 -20.688 -27.141 1 88.3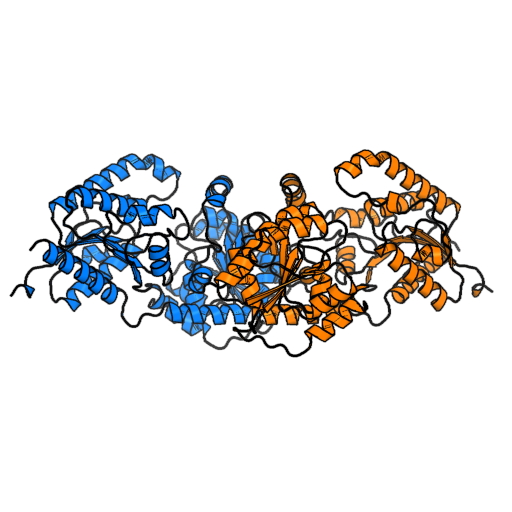1 372 GLU A N 1
ATOM 2851 C CA . GLU A 1 372 ? -0.08 -20.938 -28.547 1 88.31 372 GLU A CA 1
ATOM 2852 C C . GLU A 1 372 ? -0.873 -22.234 -28.688 1 88.31 372 GLU A C 1
ATOM 2854 O O . GLU A 1 372 ? -1.714 -22.344 -29.594 1 88.31 372 GLU A O 1
ATOM 2859 N N . ARG A 1 373 ? -0.544 -23.172 -27.828 1 90.5 373 ARG A N 1
ATOM 2860 C CA . ARG A 1 373 ? -1.193 -24.484 -27.828 1 90.5 373 ARG A CA 1
ATOM 2861 C C . ARG A 1 373 ? -1.903 -24.75 -26.516 1 90.5 373 ARG A C 1
ATOM 2863 O O . ARG A 1 373 ? -1.578 -24.125 -25.484 1 90.5 373 ARG A O 1
ATOM 2870 N N . PRO A 1 374 ? -2.922 -25.656 -26.594 1 88.88 374 PRO A N 1
ATOM 2871 C CA . PRO A 1 374 ? -3.602 -26 -25.328 1 88.88 374 PRO A CA 1
ATOM 2872 C C . PRO A 1 374 ? -2.66 -26.609 -24.297 1 88.88 374 PRO A C 1
ATOM 2874 O O . PRO A 1 374 ? -1.749 -27.359 -24.656 1 88.88 374 PRO A O 1
ATOM 2877 N N . SER A 1 375 ? -2.949 -26.297 -23.047 1 91.44 375 SER A N 1
ATOM 2878 C CA . SER A 1 375 ? -2.109 -26.719 -21.922 1 91.44 375 SER A CA 1
ATOM 2879 C C . SER A 1 375 ? -1.906 -28.234 -21.938 1 91.44 375 SER A C 1
ATOM 2881 O O . SER A 1 375 ? -0.793 -28.719 -21.719 1 91.44 375 SER A O 1
ATOM 2883 N N . GLY A 1 376 ? -2.998 -28.953 -22.188 1 91.81 376 GLY A N 1
ATOM 2884 C CA . GLY A 1 376 ? -2.93 -30.406 -22.188 1 91.81 376 GLY A CA 1
ATOM 2885 C C . GLY A 1 376 ? -1.951 -30.953 -23.219 1 91.81 376 GLY A C 1
ATOM 2886 O O . GLY A 1 376 ? -1.249 -31.922 -22.953 1 91.81 376 GLY A O 1
ATOM 2887 N N . GLU A 1 377 ? -1.896 -30.328 -24.344 1 93.75 377 GLU A N 1
ATOM 2888 C CA . GLU A 1 377 ? -1.008 -30.781 -25.406 1 93.75 377 GLU A CA 1
ATOM 2889 C C . GLU A 1 377 ? 0.454 -30.516 -25.062 1 93.75 377 GLU A C 1
ATOM 2891 O O . GLU A 1 377 ? 1.315 -31.359 -25.297 1 93.75 377 GLU A O 1
ATOM 2896 N N . ILE A 1 378 ? 0.694 -29.359 -24.547 1 95.75 378 ILE A N 1
ATOM 2897 C CA . ILE A 1 378 ? 2.055 -29.047 -24.125 1 95.75 378 ILE A CA 1
ATOM 2898 C C . ILE A 1 378 ? 2.504 -30.016 -23.031 1 95.75 378 ILE A C 1
ATOM 2900 O O . ILE A 1 378 ? 3.611 -30.547 -23.094 1 95.75 378 ILE A O 1
ATOM 2904 N N . ALA A 1 379 ? 1.634 -30.25 -22.125 1 96.38 379 ALA A N 1
ATOM 2905 C CA . ALA A 1 379 ? 1.931 -31.156 -21.016 1 96.38 379 ALA A CA 1
ATOM 2906 C C . ALA A 1 379 ? 2.176 -32.562 -21.531 1 96.38 379 ALA A C 1
ATOM 2908 O O . ALA A 1 379 ? 3.107 -33.25 -21.078 1 96.38 379 ALA A O 1
ATOM 2909 N N . ALA A 1 380 ? 1.338 -33 -22.438 1 96.5 380 ALA A N 1
ATOM 2910 C CA . ALA A 1 380 ? 1.478 -34.344 -23.016 1 96.5 380 ALA A CA 1
ATOM 2911 C C . ALA A 1 380 ? 2.834 -34.5 -23.688 1 96.5 380 ALA A C 1
ATOM 2913 O O . ALA A 1 380 ? 3.465 -35.562 -23.594 1 96.5 380 ALA A O 1
ATOM 2914 N N . GLU A 1 381 ? 3.236 -33.531 -24.359 1 96.5 381 GLU A N 1
ATOM 2915 C CA . GLU A 1 381 ? 4.531 -33.562 -25.031 1 96.5 381 GLU A CA 1
ATOM 2916 C C . GLU A 1 381 ? 5.672 -33.719 -24.031 1 96.5 381 GLU A C 1
ATOM 2918 O O . GLU A 1 381 ? 6.621 -34.469 -24.266 1 96.5 381 GLU A O 1
ATOM 2923 N N . VAL A 1 382 ? 5.59 -33 -22.953 1 97.25 382 VAL A N 1
ATOM 2924 C CA . VAL A 1 382 ? 6.613 -33.094 -21.922 1 97.25 382 VAL A CA 1
ATOM 2925 C C . VAL A 1 382 ? 6.633 -34.5 -21.312 1 97.25 382 VAL A C 1
ATOM 2927 O O . VAL A 1 382 ? 7.699 -35.094 -21.141 1 97.25 382 VAL A O 1
ATOM 2930 N N . VAL A 1 383 ? 5.469 -35.031 -21 1 97.5 383 VAL A N 1
ATOM 2931 C CA . VAL A 1 383 ? 5.352 -36.344 -20.422 1 97.5 383 VAL A CA 1
ATOM 2932 C C . VAL A 1 383 ? 5.973 -37.375 -21.375 1 97.5 383 VAL A C 1
ATOM 2934 O O . VAL A 1 383 ? 6.789 -38.219 -20.953 1 97.5 383 VAL A O 1
ATOM 2937 N N . MET A 1 384 ? 5.664 -37.312 -22.625 1 96.88 384 MET A N 1
ATOM 2938 C CA . MET A 1 384 ? 6.184 -38.25 -23.609 1 96.88 384 MET A CA 1
ATOM 2939 C C . MET A 1 384 ? 7.695 -38.094 -23.766 1 96.88 384 MET A C 1
ATOM 2941 O O . MET A 1 384 ? 8.398 -39.062 -24 1 96.88 384 MET A O 1
ATOM 2945 N N . GLY A 1 385 ? 8.125 -36.812 -23.703 1 96.5 385 GLY A N 1
ATOM 2946 C CA . GLY A 1 385 ? 9.562 -36.594 -23.719 1 96.5 385 GLY A CA 1
ATOM 2947 C C . GLY A 1 385 ? 10.289 -37.312 -22.594 1 96.5 385 GLY A C 1
ATOM 2948 O O . GLY A 1 385 ? 11.344 -37.906 -22.812 1 96.5 385 GLY A O 1
ATOM 2949 N N . CYS A 1 386 ? 9.695 -37.281 -21.438 1 96.5 386 CYS A N 1
ATOM 2950 C CA . CYS A 1 386 ? 10.281 -37.969 -20.281 1 96.5 386 CYS A CA 1
ATOM 2951 C C . CYS A 1 386 ? 10.234 -39.469 -20.438 1 96.5 386 CYS A C 1
ATOM 2953 O O . CYS A 1 386 ? 11.18 -40.156 -20.078 1 96.5 386 CYS A O 1
ATOM 2955 N N . VAL A 1 387 ? 9.18 -40 -21 1 95.69 387 VAL A N 1
ATOM 2956 C CA . VAL A 1 387 ? 9.023 -41.438 -21.234 1 95.69 387 VAL A CA 1
ATOM 2957 C C . VAL A 1 387 ? 10.078 -41.906 -22.234 1 95.69 387 VAL A C 1
ATOM 2959 O O . VAL A 1 387 ? 10.727 -42.938 -22 1 95.69 387 VAL A O 1
ATOM 2962 N N . ARG A 1 388 ? 10.25 -41.156 -23.266 1 94.75 388 ARG A N 1
ATOM 2963 C CA . ARG A 1 388 ? 11.219 -41.531 -24.297 1 94.75 388 ARG A CA 1
ATOM 2964 C C . ARG A 1 388 ? 12.633 -41.531 -23.734 1 94.75 388 ARG A C 1
ATOM 2966 O O . ARG A 1 388 ? 13.438 -42.406 -24.062 1 94.75 388 ARG A O 1
ATOM 2973 N N . LYS A 1 389 ? 12.883 -40.531 -22.969 1 93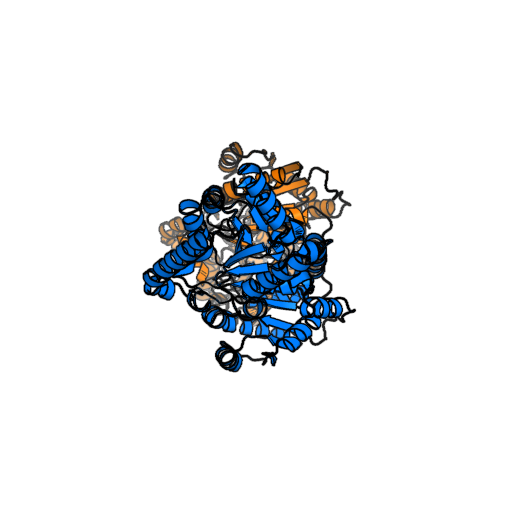.31 389 LYS A N 1
ATOM 2974 C CA . LYS A 1 389 ? 14.211 -40.438 -22.375 1 93.31 389 LYS A CA 1
ATOM 2975 C C . LYS A 1 389 ? 14.484 -41.625 -21.453 1 93.31 389 LYS A C 1
ATOM 2977 O O . LYS A 1 389 ? 15.609 -42.125 -21.406 1 93.31 389 LYS A O 1
ATOM 2982 N N . ALA A 1 390 ? 13.516 -42.031 -20.734 1 90.62 390 ALA A N 1
ATOM 2983 C CA . ALA A 1 390 ? 13.664 -43.156 -19.797 1 90.62 390 ALA A CA 1
ATOM 2984 C C . ALA A 1 390 ? 13.883 -44.469 -20.562 1 90.62 390 ALA A C 1
ATOM 2986 O O . ALA A 1 390 ? 14.664 -45.312 -20.125 1 90.62 390 ALA A O 1
ATOM 2987 N N . VAL A 1 391 ? 13.195 -44.688 -21.672 1 86.19 391 VAL A N 1
ATOM 2988 C CA . VAL A 1 391 ? 13.352 -45.875 -22.484 1 86.19 391 VAL A CA 1
ATOM 2989 C C . VAL A 1 391 ? 14.727 -45.906 -23.141 1 86.19 391 VAL A C 1
ATOM 2991 O O . VAL A 1 391 ? 15.383 -46.938 -23.219 1 86.19 391 VAL A O 1
ATOM 2994 N N . GLY A 1 392 ? 15.125 -44.75 -23.609 1 82.56 392 GLY A N 1
ATOM 2995 C CA . GLY A 1 392 ? 16.438 -44.656 -24.219 1 82.56 392 GLY A CA 1
ATOM 2996 C C . GLY A 1 392 ? 17.578 -44.938 -23.234 1 82.56 392 GLY A C 1
ATOM 2997 O O . GLY A 1 392 ? 18.609 -45.469 -23.625 1 82.56 392 GLY A O 1
ATOM 2998 N N . SER A 1 393 ? 17.359 -44.594 -22.062 1 74.25 393 SER A N 1
ATOM 2999 C CA . SER A 1 393 ? 18.391 -44.781 -21.062 1 74.25 393 SER A CA 1
ATOM 3000 C C . SER A 1 393 ? 18.438 -46.25 -20.625 1 74.25 393 SER A C 1
ATOM 3002 O O . SER A 1 393 ? 19.469 -46.719 -20.109 1 74.25 393 SER A O 1
ATOM 3004 N N . ARG A 1 394 ? 17.406 -47.062 -20.75 1 70.38 394 ARG A N 1
ATOM 3005 C CA . ARG A 1 394 ? 17.328 -48.469 -20.375 1 70.38 394 ARG A CA 1
ATOM 3006 C C . ARG A 1 394 ? 17.953 -49.344 -21.438 1 70.38 394 ARG A C 1
ATOM 3008 O O . ARG A 1 394 ? 18.422 -50.438 -21.156 1 70.38 394 ARG A O 1
ATOM 3015 N N . GLN A 1 395 ? 18.047 -48.906 -22.703 1 57.19 395 GLN A N 1
ATOM 3016 C CA . GLN A 1 395 ? 18.688 -49.656 -23.75 1 57.19 395 GLN A CA 1
ATOM 3017 C C . GLN A 1 395 ? 20.188 -49.406 -23.797 1 57.19 395 GLN A C 1
ATOM 3019 O O . GLN A 1 395 ? 20.969 -50.312 -24.078 1 57.19 395 GLN A O 1
ATOM 3024 N N . MET B 1 1 ? -6.25 59.469 19.188 1 38.66 1 MET B N 1
ATOM 3025 C CA . MET B 1 1 ? -6.531 58.969 17.859 1 38.66 1 MET B CA 1
ATOM 3026 C C . MET B 1 1 ? -6.18 57.469 17.75 1 38.66 1 MET B C 1
ATOM 3028 O O . MET B 1 1 ? -5.039 57.094 17.984 1 38.66 1 MET B O 1
ATOM 3032 N N . VAL B 1 2 ? -7.078 56.594 17.984 1 49.59 2 VAL B N 1
ATOM 3033 C CA . VAL B 1 2 ? -7.133 55.219 18.469 1 49.59 2 VAL B CA 1
ATOM 3034 C C . VAL B 1 2 ? -6.125 54.375 17.703 1 49.59 2 VAL B C 1
ATOM 3036 O O . VAL B 1 2 ? -5.715 53.312 18.172 1 49.59 2 VAL B O 1
ATOM 3039 N N . ALA B 1 3 ? -5.887 54.812 16.406 1 56.41 3 ALA B N 1
ATOM 3040 C CA . ALA B 1 3 ? -4.883 54.406 15.422 1 56.41 3 ALA B CA 1
ATOM 3041 C C . ALA B 1 3 ? -3.471 54.594 15.984 1 56.41 3 ALA B C 1
ATOM 3043 O O . ALA B 1 3 ? -2.502 54.094 15.391 1 56.41 3 ALA B O 1
ATOM 3044 N N . ASP B 1 4 ? -3.408 55.219 17.125 1 65.56 4 ASP B N 1
ATOM 3045 C CA . ASP B 1 4 ? -2.059 55.656 17.438 1 65.56 4 ASP B CA 1
ATOM 3046 C C . ASP B 1 4 ? -1.409 54.781 18.484 1 65.56 4 ASP B C 1
ATOM 3048 O O . ASP B 1 4 ? -0.191 54.812 18.672 1 65.56 4 ASP B O 1
ATOM 3052 N N . ARG B 1 5 ? -2.266 53.812 19.234 1 87.31 5 ARG B N 1
ATOM 3053 C CA . ARG B 1 5 ? -1.621 53.031 20.297 1 87.31 5 ARG B CA 1
ATOM 3054 C C . ARG B 1 5 ? -1.033 51.75 19.75 1 87.31 5 ARG B C 1
ATOM 3056 O O . ARG B 1 5 ? -1.669 51.062 18.938 1 87.31 5 ARG B O 1
ATOM 3063 N N . PRO B 1 6 ? 0.17 51.438 20.234 1 94.12 6 PRO B N 1
ATOM 3064 C CA . PRO B 1 6 ? 0.797 50.219 19.781 1 94.12 6 PRO B CA 1
ATOM 3065 C C . PRO B 1 6 ? -0.015 48.969 20.141 1 94.12 6 PRO B C 1
ATOM 3067 O O . PRO B 1 6 ? -0.748 48.969 21.141 1 94.12 6 PRO B O 1
ATOM 3070 N N . LEU B 1 7 ? -0.051 48.062 19.297 1 96.25 7 LEU B N 1
ATOM 3071 C CA . LEU B 1 7 ? -0.652 46.75 19.562 1 96.25 7 LEU B CA 1
ATOM 3072 C C . LEU B 1 7 ? 0.3 45.875 20.359 1 96.25 7 LEU B C 1
ATOM 3074 O O . LEU B 1 7 ? 1.412 45.594 19.906 1 96.25 7 LEU B O 1
ATOM 3078 N N . LYS B 1 8 ? -0.049 45.531 21.594 1 97.56 8 LYS B N 1
ATOM 3079 C CA . LYS B 1 8 ? 0.777 44.625 22.375 1 97.56 8 LYS B CA 1
ATOM 3080 C C . LYS B 1 8 ? 0.413 43.188 22.109 1 97.56 8 LYS B C 1
ATOM 3082 O O . LYS B 1 8 ? -0.69 42.75 22.438 1 97.56 8 LYS B O 1
ATOM 3087 N N . LEU B 1 9 ? 1.333 42.5 21.516 1 98.19 9 LEU B N 1
ATOM 3088 C CA . LEU B 1 9 ? 1.123 41.094 21.109 1 98.19 9 LEU B CA 1
ATOM 3089 C C . LEU B 1 9 ? 2.045 40.156 21.891 1 98.19 9 LEU B C 1
ATOM 3091 O O . LEU B 1 9 ? 3.268 40.312 21.844 1 98.19 9 LEU B O 1
ATOM 3095 N N . ALA B 1 10 ? 1.462 39.281 22.672 1 98.56 10 ALA B N 1
ATOM 3096 C CA . ALA B 1 10 ? 2.244 38.188 23.234 1 98.56 10 ALA B CA 1
ATOM 3097 C C . ALA B 1 10 ? 2.379 37.031 22.25 1 98.56 10 ALA B C 1
ATOM 3099 O O . ALA B 1 10 ? 1.401 36.656 21.594 1 98.56 10 ALA B O 1
ATOM 3100 N N . ILE B 1 11 ? 3.584 36.562 22.094 1 97.88 11 ILE B N 1
ATOM 3101 C CA . ILE B 1 11 ? 3.828 35.5 21.125 1 97.88 11 ILE B CA 1
ATOM 3102 C C . ILE B 1 11 ? 4.648 34.375 21.781 1 97.88 11 ILE B C 1
ATOM 3104 O O . ILE B 1 11 ? 5.59 34.656 22.531 1 97.88 11 ILE B O 1
ATOM 3108 N N . VAL B 1 12 ? 4.203 33.156 21.562 1 96.38 12 VAL B N 1
ATOM 3109 C CA . VAL B 1 12 ? 4.941 31.969 22 1 96.38 12 VAL B CA 1
ATOM 3110 C C . VAL B 1 12 ? 5.297 31.094 20.797 1 96.38 12 VAL B C 1
ATOM 3112 O O . VAL B 1 12 ? 4.453 30.359 20.297 1 96.38 12 VAL B O 1
ATOM 3115 N N . ALA B 1 13 ? 6.5 31.188 20.391 1 92.56 13 ALA B N 1
ATOM 3116 C CA . ALA B 1 13 ? 7.039 30.406 19.297 1 92.56 13 ALA B CA 1
ATOM 3117 C C . ALA B 1 13 ? 8.281 29.641 19.719 1 92.56 13 ALA B C 1
ATOM 3119 O O . ALA B 1 13 ? 9.32 30.234 20 1 92.56 13 ALA B O 1
ATOM 3120 N N . GLY B 1 14 ? 8.227 28.328 19.766 1 81.19 14 GLY B N 1
ATOM 3121 C CA . GLY B 1 14 ? 9.297 27.516 20.312 1 81.19 14 GLY B CA 1
ATOM 3122 C C . GLY B 1 14 ? 10.297 27.047 19.281 1 81.19 14 GLY B C 1
ATOM 3123 O O . GLY B 1 14 ? 11.422 26.672 19.625 1 81.19 14 GLY B O 1
ATOM 3124 N N . GLU B 1 15 ? 9.898 26.922 18.016 1 81.69 15 GLU B N 1
ATOM 3125 C CA . GLU B 1 15 ? 10.75 26.391 16.953 1 81.69 15 GLU B CA 1
ATOM 3126 C C . GLU B 1 15 ? 10.984 27.422 15.859 1 81.69 15 GLU B C 1
ATOM 3128 O O . GLU B 1 15 ? 10.266 28.422 15.781 1 81.69 15 GLU B O 1
ATOM 3133 N N . GLU B 1 16 ? 12.016 27.172 15.086 1 77.62 16 GLU B N 1
ATOM 3134 C CA . GLU B 1 16 ? 12.375 28.109 14.031 1 77.62 16 GLU B CA 1
ATOM 3135 C C . GLU B 1 16 ? 11.211 28.312 13.062 1 77.62 16 GLU B C 1
ATOM 3137 O O . GLU B 1 16 ? 10.953 29.453 12.633 1 77.62 16 GLU B O 1
ATOM 3142 N N . SER B 1 17 ? 10.523 27.297 12.711 1 80.94 17 SER B N 1
ATOM 3143 C CA . SER B 1 17 ? 9.383 27.422 11.812 1 80.94 17 SER B CA 1
ATOM 3144 C C . SER B 1 17 ? 8.305 28.312 12.398 1 80.94 17 SER B C 1
ATOM 3146 O O . SER B 1 17 ? 7.738 29.156 11.703 1 80.94 17 SER B O 1
ATOM 3148 N N . GLY B 1 18 ? 8.078 28.172 13.68 1 87.88 18 GLY B N 1
ATOM 3149 C CA . GLY B 1 18 ? 7.113 29.031 14.352 1 87.88 18 GLY B CA 1
ATOM 3150 C C . GLY B 1 18 ? 7.555 30.484 14.438 1 87.88 18 GLY B C 1
ATOM 3151 O O . GLY B 1 18 ? 6.734 31.391 14.312 1 87.88 18 GLY B O 1
ATOM 3152 N N . ASP B 1 19 ? 8.883 30.641 14.664 1 89.19 19 ASP B N 1
ATOM 3153 C CA . ASP B 1 19 ? 9.453 31.984 14.719 1 89.19 19 ASP B CA 1
ATOM 3154 C C . ASP B 1 19 ? 9.227 32.719 13.406 1 89.19 19 ASP B C 1
ATOM 3156 O O . ASP B 1 19 ? 8.875 33.906 13.406 1 89.19 19 ASP B O 1
ATOM 3160 N N . LEU B 1 20 ? 9.359 32.031 12.312 1 87.06 20 LEU B N 1
ATOM 3161 C CA . LEU B 1 20 ? 9.164 32.625 10.984 1 87.06 20 LEU B CA 1
ATOM 3162 C C . LEU B 1 20 ? 7.695 32.969 10.766 1 87.06 20 LEU B C 1
ATOM 3164 O O . LEU B 1 20 ? 7.391 34.031 10.234 1 87.06 20 LEU B O 1
ATOM 3168 N N . LEU B 1 21 ? 6.797 32.094 11.148 1 92.12 21 LEU B N 1
ATOM 3169 C CA . LEU B 1 21 ? 5.367 32.344 11.023 1 92.12 21 LEU B CA 1
ATOM 3170 C C . LEU B 1 21 ? 4.949 33.531 11.859 1 92.12 21 LEU B C 1
ATOM 3172 O O . LEU B 1 21 ? 4.18 34.406 11.398 1 92.12 21 LEU B O 1
ATOM 3176 N N . GLY B 1 22 ? 5.484 33.656 13.047 1 95.19 22 GLY B N 1
ATOM 3177 C CA . GLY B 1 22 ? 5.199 34.781 13.922 1 95.19 22 GLY B CA 1
ATOM 3178 C C . GLY B 1 22 ? 5.652 36.094 13.352 1 95.19 22 GLY B C 1
ATOM 3179 O O . GLY B 1 22 ? 4.902 37.062 13.375 1 95.19 22 GLY B O 1
ATOM 3180 N N . ALA B 1 23 ? 6.855 36.031 12.828 1 94.44 23 ALA B N 1
ATOM 3181 C CA . ALA B 1 23 ? 7.395 37.281 12.242 1 94.44 23 ALA B CA 1
ATOM 3182 C C . ALA B 1 23 ? 6.531 37.75 11.078 1 94.44 23 ALA B C 1
ATOM 3184 O O . ALA B 1 23 ? 6.309 38.938 10.906 1 94.44 23 ALA B O 1
ATOM 3185 N N . ASP B 1 24 ? 6.09 36.844 10.344 1 93.94 24 ASP B N 1
ATOM 3186 C CA . ASP B 1 24 ? 5.246 37.156 9.195 1 93.94 24 ASP B CA 1
ATOM 3187 C C . ASP B 1 24 ? 3.947 37.812 9.633 1 93.94 24 ASP B C 1
ATOM 3189 O O . ASP B 1 24 ? 3.51 38.781 9.023 1 93.94 24 ASP B O 1
ATOM 3193 N N . ILE B 1 25 ? 3.348 37.375 10.68 1 95.81 25 ILE B N 1
ATOM 3194 C CA . ILE B 1 25 ? 2.104 37.938 11.188 1 95.81 25 ILE B CA 1
ATOM 3195 C C . ILE B 1 25 ? 2.357 39.344 11.727 1 95.81 25 ILE B C 1
ATOM 3197 O O . ILE B 1 25 ? 1.55 40.25 11.516 1 95.81 25 ILE B O 1
ATOM 3201 N N . VAL B 1 26 ? 3.455 39.5 12.445 1 97.06 26 VAL B N 1
ATOM 3202 C CA . VAL B 1 26 ? 3.783 40.781 13.047 1 97.06 26 VAL B CA 1
ATOM 3203 C C . VAL B 1 26 ? 3.939 41.844 11.953 1 97.06 26 VAL B C 1
ATOM 3205 O O . VAL B 1 26 ? 3.363 42.938 12.047 1 97.06 26 VAL B O 1
ATOM 3208 N N . ARG B 1 27 ? 4.641 41.469 10.922 1 96.38 27 ARG B N 1
ATOM 3209 C CA . ARG B 1 27 ? 4.824 42.375 9.805 1 96.38 27 ARG B CA 1
ATOM 3210 C C . ARG B 1 27 ? 3.49 42.719 9.141 1 96.38 27 ARG B C 1
ATOM 3212 O O . ARG B 1 27 ? 3.236 43.844 8.773 1 96.38 27 ARG B O 1
ATOM 3219 N N . ALA B 1 28 ? 2.707 41.719 8.969 1 95.94 28 ALA B N 1
ATOM 3220 C CA . ALA B 1 28 ? 1.397 41.906 8.352 1 95.94 28 ALA B CA 1
ATOM 3221 C C . ALA B 1 28 ? 0.507 42.781 9.211 1 95.94 28 ALA B C 1
ATOM 3223 O O . ALA B 1 28 ? -0.224 43.625 8.688 1 95.94 28 ALA B O 1
ATOM 3224 N N . LEU B 1 29 ? 0.541 42.625 10.523 1 96.81 29 LEU B N 1
ATOM 3225 C CA . LEU B 1 29 ? -0.235 43.438 11.445 1 96.81 29 LEU B CA 1
ATOM 3226 C C . LEU B 1 29 ? 0.177 44.906 11.352 1 96.81 29 LEU B C 1
ATOM 3228 O O . LEU B 1 29 ? -0.677 45.781 11.281 1 96.81 29 LEU B O 1
ATOM 3232 N N . GLU B 1 30 ? 1.464 45.062 11.344 1 96.69 30 GLU B N 1
ATOM 3233 C CA . GLU B 1 30 ? 1.951 46.438 11.242 1 96.69 30 GLU B CA 1
ATOM 3234 C C . GLU B 1 30 ? 1.52 47.062 9.93 1 96.69 30 GLU B C 1
ATOM 3236 O O . GLU B 1 30 ? 1.061 48.219 9.914 1 96.69 30 GLU B O 1
ATOM 3241 N N . ARG B 1 31 ? 1.619 46.344 8.906 1 94.75 31 ARG B N 1
ATOM 3242 C CA . ARG B 1 31 ? 1.289 46.844 7.582 1 94.75 31 ARG B CA 1
ATOM 3243 C C . ARG B 1 31 ? -0.205 47.125 7.461 1 94.75 31 ARG B C 1
ATOM 3245 O O . ARG B 1 31 ? -0.606 48.156 6.902 1 94.75 31 ARG B O 1
ATOM 3252 N N . THR B 1 32 ? -1.01 46.312 7.984 1 92.62 32 THR B N 1
ATOM 3253 C CA . THR B 1 32 ? -2.445 46.375 7.742 1 92.62 32 THR B CA 1
ATOM 3254 C C . THR B 1 32 ? -3.107 47.344 8.727 1 92.62 32 THR B C 1
ATOM 3256 O O . THR B 1 32 ? -4.129 47.969 8.414 1 92.62 32 THR B O 1
ATOM 3259 N N . THR B 1 33 ? -2.527 47.531 9.914 1 92.75 33 THR B N 1
ATOM 3260 C CA . THR B 1 33 ? -3.152 48.375 10.93 1 92.75 33 THR B CA 1
ATOM 3261 C C . THR B 1 33 ? -2.479 49.719 11 1 92.75 33 THR B C 1
ATOM 3263 O O . THR B 1 33 ? -3.049 50.688 11.531 1 92.75 33 THR B O 1
ATOM 3266 N N . GLY B 1 34 ? -1.309 49.75 10.539 1 92.94 34 GLY B N 1
ATOM 3267 C CA . GLY B 1 34 ? -0.527 50.969 10.664 1 92.94 34 GLY B CA 1
ATOM 3268 C C . GLY B 1 34 ? -0.028 51.219 12.078 1 92.94 34 GLY B C 1
ATOM 3269 O O . GLY B 1 34 ? 0.517 52.281 12.367 1 92.94 34 GLY B O 1
ATOM 3270 N N . ARG B 1 35 ? -0.158 50.25 12.945 1 93.81 35 ARG B N 1
ATOM 3271 C CA . ARG B 1 35 ? 0.258 50.375 14.336 1 93.81 35 ARG B CA 1
ATOM 3272 C C . ARG B 1 35 ? 1.581 49.656 14.57 1 93.81 35 ARG B C 1
ATOM 3274 O O . ARG B 1 35 ? 1.864 48.625 13.93 1 93.81 35 ARG B O 1
ATOM 3281 N N . LYS B 1 36 ? 2.332 50.219 15.469 1 95.25 36 LYS B N 1
ATOM 3282 C CA . LYS B 1 36 ? 3.494 49.469 15.93 1 95.25 36 LYS B CA 1
ATOM 3283 C C . LYS B 1 36 ? 3.07 48.281 16.781 1 95.25 36 LYS B C 1
ATOM 3285 O O . LYS B 1 36 ? 2.115 48.375 17.562 1 95.25 36 LYS B O 1
ATOM 3290 N N . VAL B 1 37 ? 3.822 47.188 16.594 1 97.25 37 VAL B N 1
ATOM 3291 C CA . VAL B 1 37 ? 3.527 46 17.375 1 97.25 37 VAL B CA 1
ATOM 3292 C C . VAL B 1 37 ? 4.586 45.812 18.469 1 97.25 37 VAL B C 1
ATOM 3294 O O . VAL B 1 37 ? 5.781 45.75 18.172 1 97.25 37 VAL B O 1
ATOM 3297 N N . GLN B 1 38 ? 4.176 45.906 19.688 1 97.56 38 GLN B N 1
ATOM 3298 C CA . GLN B 1 38 ? 5.043 45.594 20.812 1 97.56 38 GLN B CA 1
ATOM 3299 C C . GLN B 1 38 ? 4.949 44.125 21.188 1 97.56 38 GLN B C 1
ATOM 3301 O O . GLN B 1 38 ? 3.857 43.594 21.453 1 97.56 38 GLN B O 1
ATOM 3306 N N . LEU B 1 39 ? 6.086 43.469 21.219 1 98 39 LEU B N 1
ATOM 3307 C CA . LEU B 1 39 ? 6.098 42.031 21.391 1 98 39 LEU B CA 1
ATOM 3308 C C . LEU B 1 39 ? 6.523 41.656 22.812 1 98 39 LEU B C 1
ATOM 3310 O O . LEU B 1 39 ? 7.41 42.281 23.391 1 98 39 LEU B O 1
ATOM 3314 N N . VAL B 1 40 ? 5.91 40.625 23.375 1 97.12 40 VAL B N 1
ATOM 3315 C CA . VAL B 1 40 ? 6.316 39.969 24.625 1 97.12 40 VAL B CA 1
ATOM 3316 C C . VAL B 1 40 ? 6.199 38.469 24.484 1 97.12 40 VAL B C 1
ATOM 3318 O O . VAL B 1 40 ? 5.348 37.969 23.734 1 97.12 40 VAL B O 1
ATOM 3321 N N . GLY B 1 41 ? 7.066 37.75 25.062 1 96.69 41 GLY B N 1
ATOM 3322 C CA . GLY B 1 41 ? 6.934 36.312 25.047 1 96.69 41 GLY B CA 1
ATOM 3323 C C . GLY B 1 41 ? 8.219 35.594 24.672 1 96.69 41 GLY B C 1
ATOM 3324 O O . GLY B 1 41 ? 9.289 35.938 25.188 1 96.69 41 GLY B O 1
ATOM 3325 N N . ILE B 1 42 ? 8.031 34.562 23.906 1 95.44 42 ILE B N 1
ATOM 3326 C CA . ILE B 1 42 ? 9.133 33.688 23.516 1 95.44 42 ILE B CA 1
ATOM 3327 C C . ILE B 1 42 ? 9.219 33.594 22 1 95.44 42 ILE B C 1
ATOM 3329 O O . ILE B 1 42 ? 8.195 33.438 21.312 1 95.44 42 ILE B O 1
ATOM 3333 N N . GLY B 1 43 ? 10.453 33.75 21.453 1 92.31 43 GLY B N 1
ATOM 3334 C CA . GLY B 1 43 ? 10.672 33.656 20.016 1 92.31 43 GLY B CA 1
ATOM 3335 C C . GLY B 1 43 ? 12.141 33.625 19.641 1 92.31 43 GLY B C 1
ATOM 3336 O O . GLY B 1 43 ? 13.008 33.844 20.484 1 92.31 43 GLY B O 1
ATOM 3337 N N . GLY B 1 44 ? 12.398 33.312 18.469 1 90.12 44 GLY B N 1
ATOM 3338 C CA . GLY B 1 44 ? 13.758 33.219 17.984 1 90.12 44 GLY B CA 1
ATOM 3339 C C . GLY B 1 44 ? 14.273 34.469 17.312 1 90.12 44 GLY B C 1
ATOM 3340 O O . GLY B 1 44 ? 13.875 35.562 17.672 1 90.12 44 GLY B O 1
ATOM 3341 N N . ARG B 1 45 ? 15.227 34.312 16.406 1 89.12 45 ARG B N 1
ATOM 3342 C CA . ARG B 1 45 ? 15.984 35.406 15.812 1 89.12 45 ARG B CA 1
ATOM 3343 C C . ARG B 1 45 ? 15.062 36.344 15.016 1 89.12 45 ARG B C 1
ATOM 3345 O O . ARG B 1 45 ? 15.242 37.562 15.031 1 89.12 45 ARG B O 1
ATOM 3352 N N . HIS B 1 46 ? 14.078 35.875 14.266 1 91.56 46 HIS B N 1
ATOM 3353 C CA . HIS B 1 46 ? 13.234 36.688 13.406 1 91.56 46 HIS B CA 1
ATOM 3354 C C . HIS B 1 46 ? 12.336 37.594 14.227 1 91.56 46 HIS B C 1
ATOM 3356 O O . HIS B 1 46 ? 12.18 38.781 13.898 1 91.56 46 HIS B O 1
ATOM 3362 N N . LEU B 1 47 ? 11.812 37.062 15.273 1 95.31 47 LEU B N 1
ATOM 3363 C CA . LEU B 1 47 ? 10.977 37.875 16.156 1 95.31 47 LEU B CA 1
ATOM 3364 C C . LEU B 1 47 ? 11.828 38.844 16.953 1 95.31 47 LEU B C 1
ATOM 3366 O O . LEU B 1 47 ? 11.391 39.969 17.234 1 95.31 47 LEU B O 1
ATOM 3370 N N . GLN B 1 48 ? 12.969 38.406 17.297 1 95.25 48 GLN B N 1
ATOM 3371 C CA . GLN B 1 48 ? 13.883 39.312 18 1 95.25 48 GLN B CA 1
ATOM 3372 C C . GLN B 1 48 ? 14.258 40.5 17.141 1 95.25 48 GLN B C 1
ATOM 3374 O O . GLN B 1 48 ? 14.383 41.625 17.656 1 95.25 48 GLN B O 1
ATOM 3379 N N . GLN B 1 49 ? 14.391 40.281 15.93 1 95.06 49 GLN B N 1
ATOM 3380 C CA . GLN B 1 49 ? 14.68 41.375 15 1 95.06 49 GLN B CA 1
ATOM 3381 C C . GLN B 1 49 ? 13.523 42.375 14.93 1 95.06 49 GLN B C 1
ATOM 3383 O O . GLN B 1 49 ? 13.711 43.531 14.547 1 95.06 49 GLN B O 1
ATOM 3388 N N . LEU B 1 50 ? 12.359 41.906 15.305 1 95.94 50 LEU B N 1
ATOM 3389 C CA . LEU B 1 50 ? 11.18 42.75 15.273 1 95.94 50 LEU B CA 1
ATOM 3390 C C . LEU B 1 50 ? 10.93 43.375 16.641 1 95.94 50 LEU B C 1
ATOM 3392 O O . LEU B 1 50 ? 9.875 43.969 16.875 1 95.94 50 LEU B O 1
ATOM 3396 N N . GLY B 1 51 ? 11.875 43.062 17.609 1 95.19 51 GLY B N 1
ATOM 3397 C CA . GLY B 1 51 ? 11.805 43.812 18.859 1 95.19 51 GLY B CA 1
ATOM 3398 C C . GLY B 1 51 ? 11.453 42.906 20.047 1 95.19 51 GLY B C 1
ATOM 3399 O O . GLY B 1 51 ? 11.32 43.406 21.172 1 95.19 51 GLY B O 1
ATOM 3400 N N . LEU B 1 52 ? 11.391 41.594 19.797 1 96.31 52 LEU B N 1
ATOM 3401 C CA . LEU B 1 52 ? 11.062 40.688 20.891 1 96.31 52 LEU B CA 1
ATOM 3402 C C . LEU B 1 52 ? 12.289 40.406 21.75 1 96.31 52 LEU B C 1
ATOM 3404 O O . LEU B 1 52 ? 13.352 40.094 21.234 1 96.31 52 LEU B O 1
ATOM 3408 N N . THR B 1 53 ? 12.156 40.625 23.031 1 95.12 53 THR B N 1
ATOM 3409 C CA . THR B 1 53 ? 13.102 40.094 24.016 1 95.12 53 THR B CA 1
ATOM 3410 C C . THR B 1 53 ? 12.547 38.844 24.688 1 95.12 53 THR B C 1
ATOM 3412 O O . THR B 1 53 ? 11.68 38.938 25.562 1 95.12 53 THR B O 1
ATOM 3415 N N . PRO B 1 54 ? 13.078 37.719 24.281 1 94.31 54 PRO B N 1
ATOM 3416 C CA . PRO B 1 54 ? 12.469 36.469 24.781 1 94.31 54 PRO B CA 1
ATOM 3417 C C . PRO B 1 54 ? 12.625 36.312 26.281 1 94.31 54 PRO B C 1
ATOM 3419 O O . PRO B 1 54 ? 13.648 36.688 26.859 1 94.31 54 PRO B O 1
ATOM 3422 N N . LEU B 1 55 ? 11.633 35.688 26.922 1 92.56 55 LEU B N 1
ATOM 3423 C CA . LEU B 1 55 ? 11.664 35.375 28.344 1 92.56 55 LEU B CA 1
ATOM 3424 C C . LEU B 1 55 ? 12.773 34.375 28.656 1 92.56 55 LEU B C 1
ATOM 3426 O O . LEU B 1 55 ? 13.352 34.406 29.75 1 92.56 55 LEU B O 1
ATOM 3430 N N . PHE B 1 56 ? 12.953 33.5 27.781 1 89.69 56 PHE B N 1
ATOM 3431 C CA . PHE B 1 56 ? 14.039 32.531 27.828 1 89.69 56 PHE B CA 1
ATOM 3432 C C . PHE B 1 56 ? 14.328 32 26.422 1 89.69 56 PHE B C 1
ATOM 3434 O O . PHE B 1 56 ? 13.656 32.375 25.453 1 89.69 56 PHE B O 1
ATOM 3441 N N . ASP B 1 57 ? 15.344 31.172 26.359 1 81.06 57 ASP B N 1
ATOM 3442 C CA . ASP B 1 57 ? 15.727 30.625 25.062 1 81.06 57 ASP B CA 1
ATOM 3443 C C . ASP B 1 57 ? 14.727 29.578 24.594 1 81.06 57 ASP B C 1
ATOM 3445 O O . ASP B 1 57 ? 14.383 28.656 25.328 1 81.06 57 ASP B O 1
ATOM 3449 N N . GLY B 1 58 ? 14.219 29.812 23.328 1 76.62 58 GLY B N 1
ATOM 3450 C CA . GLY B 1 58 ? 13.219 28.922 22.75 1 76.62 58 GLY B CA 1
ATOM 3451 C C . GLY B 1 58 ? 13.656 27.469 22.719 1 76.62 58 GLY B C 1
ATOM 3452 O O . GLY B 1 58 ? 12.82 26.578 22.734 1 76.62 58 GLY B O 1
ATOM 3453 N N . SER B 1 59 ? 14.93 27.203 22.625 1 71.69 59 SER B N 1
ATOM 3454 C CA . SER B 1 59 ? 15.477 25.859 22.594 1 71.69 59 SER B CA 1
ATOM 3455 C C . SER B 1 59 ? 15.086 25.078 23.844 1 71.69 59 SER B C 1
ATOM 3457 O O . SER B 1 59 ? 15.117 23.844 23.859 1 71.69 59 SER B O 1
ATOM 3459 N N . GLU B 1 60 ? 14.703 25.828 24.875 1 71.94 60 GLU B N 1
ATOM 3460 C CA . GLU B 1 60 ? 14.305 25.172 26.125 1 71.94 60 GLU B CA 1
ATOM 3461 C C . GLU B 1 60 ? 12.93 24.531 26 1 71.94 60 GLU B C 1
ATOM 3463 O O . GLU B 1 60 ? 12.539 23.719 26.828 1 71.94 60 GLU B O 1
ATOM 3468 N N . ILE B 1 61 ? 12.203 24.922 24.953 1 71.88 61 ILE B N 1
ATOM 3469 C CA . ILE B 1 61 ? 10.883 24.344 24.688 1 71.88 61 ILE B CA 1
ATOM 3470 C C . ILE B 1 61 ? 11.031 23.078 23.844 1 71.88 61 ILE B C 1
ATOM 3472 O O . ILE B 1 61 ? 10.211 22.156 23.938 1 71.88 61 ILE B O 1
ATOM 3476 N N . ALA B 1 62 ? 11.984 23.062 22.984 1 60.62 62 ALA B N 1
ATOM 3477 C CA . ALA B 1 62 ? 12.148 21.984 22 1 60.62 62 ALA B CA 1
ATOM 3478 C C . ALA B 1 62 ? 12.547 20.688 22.688 1 60.62 62 ALA B C 1
ATOM 3480 O O . ALA B 1 62 ? 13.578 20.609 23.359 1 60.62 62 ALA B O 1
ATOM 3481 N N . LEU B 1 63 ? 11.422 19.953 23.281 1 55.69 63 LEU B N 1
ATOM 3482 C CA . LEU B 1 63 ? 11.703 18.672 23.938 1 55.69 63 LEU B CA 1
ATOM 3483 C C . LEU B 1 63 ? 11.938 17.578 22.922 1 55.69 63 LEU B C 1
ATOM 3485 O O . LEU B 1 63 ? 11.07 17.281 22.094 1 55.69 63 LEU B O 1
ATOM 3489 N N . MET B 1 64 ? 13.242 17.375 22.422 1 48.84 64 MET B N 1
ATOM 3490 C CA . MET B 1 64 ? 13.594 16.281 21.531 1 48.84 64 MET B CA 1
ATOM 3491 C C . MET B 1 64 ? 13.625 14.953 22.281 1 48.84 64 MET B C 1
ATOM 3493 O O . MET B 1 64 ? 14.148 14.875 23.391 1 48.84 64 MET B O 1
ATOM 3497 N N . GLY B 1 65 ? 12.93 13.883 22.047 1 47.81 65 GLY B N 1
ATOM 3498 C CA . GLY B 1 65 ? 12.938 12.477 22.422 1 47.81 65 GLY B CA 1
ATOM 3499 C C . GLY B 1 65 ? 12.18 12.195 23.703 1 47.81 65 GLY B C 1
ATOM 3500 O O . GLY B 1 65 ? 12 13.086 24.531 1 47.81 65 GLY B O 1
ATOM 3501 N N . PHE B 1 66 ? 11.531 11.07 23.766 1 49.69 66 PHE B N 1
ATOM 3502 C CA . PHE B 1 66 ? 10.68 10.609 24.859 1 49.69 66 PHE B CA 1
ATOM 3503 C C . PHE B 1 66 ? 11.391 10.742 26.203 1 49.69 66 PHE B C 1
ATOM 3505 O O . PHE B 1 66 ? 10.82 11.258 27.156 1 49.69 66 PHE B O 1
ATOM 3512 N N . SER B 1 67 ? 12.555 10.203 26.266 1 52.06 67 SER B N 1
ATOM 3513 C CA . SER B 1 67 ? 13.258 10.188 27.531 1 52.06 67 SER B CA 1
ATOM 3514 C C . SER B 1 67 ? 13.586 11.602 28 1 52.06 67 SER B C 1
ATOM 3516 O O . SER B 1 67 ? 13.531 11.898 29.203 1 52.06 67 SER B O 1
ATOM 3518 N N . ALA B 1 68 ? 13.844 12.445 27.109 1 53.75 68 ALA B N 1
ATOM 3519 C CA . ALA B 1 68 ? 14.141 13.836 27.438 1 53.75 68 ALA B CA 1
ATOM 3520 C C . ALA B 1 68 ? 12.898 14.57 27.922 1 53.75 68 ALA B C 1
ATOM 3522 O O . ALA B 1 68 ? 12.984 15.422 28.812 1 53.75 68 ALA B O 1
ATOM 3523 N N . VAL B 1 69 ? 11.898 14.086 27.438 1 59.84 69 VAL B N 1
ATOM 3524 C CA . VAL B 1 69 ? 10.648 14.727 27.828 1 59.84 69 VAL B CA 1
ATOM 3525 C C . VAL B 1 69 ? 10.398 14.5 29.312 1 59.84 69 VAL B C 1
ATOM 3527 O O . VAL B 1 69 ? 10.086 15.445 30.047 1 59.84 69 VAL B O 1
ATOM 3530 N N . LEU B 1 70 ? 10.75 13.234 29.734 1 63 70 LEU B N 1
ATOM 3531 C CA . LEU B 1 70 ? 10.461 12.922 31.125 1 63 70 LEU B CA 1
ATOM 3532 C C . LEU B 1 70 ? 11.406 13.68 32.062 1 63 70 LEU B C 1
ATOM 3534 O O . LEU B 1 70 ? 10.984 14.188 33.094 1 63 70 LEU B O 1
ATOM 3538 N N . ARG B 1 71 ? 12.711 13.633 31.75 1 65.31 71 ARG B N 1
ATOM 3539 C CA . ARG B 1 71 ? 13.734 14.242 32.594 1 65.31 71 ARG B CA 1
ATOM 3540 C C . ARG B 1 71 ? 13.539 15.758 32.688 1 65.31 71 ARG B C 1
ATOM 3542 O O . ARG B 1 71 ? 13.828 16.375 33.719 1 65.31 71 ARG B O 1
ATOM 3549 N N . ASP B 1 72 ? 12.906 16.266 31.641 1 75.75 72 ASP B N 1
ATOM 3550 C CA . ASP B 1 72 ? 12.836 17.719 31.562 1 75.75 72 ASP B CA 1
ATOM 3551 C C . ASP B 1 72 ? 11.422 18.219 31.875 1 75.75 72 ASP B C 1
ATOM 3553 O O . ASP B 1 72 ? 11.156 19.422 31.812 1 75.75 72 ASP B O 1
ATOM 3557 N N . LEU B 1 73 ? 10.664 17.359 32.312 1 82.5 73 LEU B N 1
ATOM 3558 C CA . LEU B 1 73 ? 9.258 17.688 32.5 1 82.5 73 LEU B CA 1
ATOM 3559 C C . LEU B 1 73 ? 9.094 18.75 33.594 1 82.5 73 LEU B C 1
ATOM 3561 O O . LEU B 1 73 ? 8.367 19.734 33.406 1 82.5 73 LEU B O 1
ATOM 3565 N N . PRO B 1 74 ? 9.828 18.641 34.781 1 84.5 74 PRO B N 1
ATOM 3566 C CA . PRO B 1 74 ? 9.672 19.703 35.781 1 84.5 74 PRO B CA 1
ATOM 3567 C C . PRO B 1 74 ? 10.117 21.062 35.281 1 84.5 74 PRO B C 1
ATOM 3569 O O . PRO B 1 74 ? 9.484 22.078 35.594 1 84.5 74 PRO B O 1
ATOM 3572 N N . ARG B 1 75 ? 11.164 21.062 34.594 1 85.62 75 ARG B N 1
ATOM 3573 C CA . ARG B 1 75 ? 11.648 22.297 34 1 85.62 75 ARG B CA 1
ATOM 3574 C C . ARG B 1 75 ? 10.633 22.875 33.031 1 85.62 75 ARG B C 1
ATOM 3576 O O . ARG B 1 75 ? 10.383 24.078 33 1 85.62 75 ARG B O 1
ATOM 3583 N N . LEU B 1 76 ? 10.133 22.047 32.25 1 87.25 76 LEU B N 1
ATOM 3584 C CA . LEU B 1 76 ? 9.141 22.453 31.266 1 87.25 76 LEU B CA 1
ATOM 3585 C C . LEU B 1 76 ? 7.902 23.031 31.938 1 87.25 76 LEU B C 1
ATOM 3587 O O . LEU B 1 76 ? 7.359 24.047 31.516 1 87.25 76 LEU B O 1
ATOM 3591 N N . MET B 1 77 ? 7.516 22.453 33.062 1 91.19 77 MET B N 1
ATOM 3592 C CA . MET B 1 77 ? 6.34 22.906 33.781 1 91.19 77 MET B CA 1
ATOM 3593 C C . MET B 1 77 ? 6.594 24.281 34.406 1 91.19 77 MET B C 1
ATOM 3595 O O . MET B 1 77 ? 5.703 25.125 34.438 1 91.19 77 MET B O 1
ATOM 3599 N N . ARG B 1 78 ? 7.766 24.391 34.844 1 91.62 78 ARG B N 1
ATOM 3600 C CA . ARG B 1 78 ? 8.141 25.688 35.406 1 91.62 78 ARG B CA 1
ATOM 3601 C C . ARG B 1 78 ? 8.141 26.781 34.344 1 91.62 78 ARG B C 1
ATOM 3603 O O . ARG B 1 78 ? 7.648 27.875 34.594 1 91.62 78 ARG B O 1
ATOM 3610 N N . ARG B 1 79 ? 8.688 26.422 33.25 1 92.62 79 ARG B N 1
ATOM 3611 C CA . ARG B 1 79 ? 8.758 27.391 32.156 1 92.62 79 ARG B CA 1
ATOM 3612 C C . ARG B 1 79 ? 7.355 27.75 31.656 1 92.62 79 ARG B C 1
ATOM 3614 O O . ARG B 1 79 ? 7.098 28.891 31.281 1 92.62 79 ARG B O 1
ATOM 3621 N N . ILE B 1 80 ? 6.516 26.781 31.609 1 95.5 80 ILE B N 1
ATOM 3622 C CA . ILE B 1 80 ? 5.129 27.016 31.219 1 95.5 80 ILE B CA 1
ATOM 3623 C C . ILE B 1 80 ? 4.488 28.031 32.156 1 95.5 80 ILE B C 1
ATOM 3625 O O . ILE B 1 80 ? 3.898 29.016 31.719 1 95.5 80 ILE B O 1
ATOM 3629 N N . SER B 1 81 ? 4.68 27.812 33.438 1 96.06 81 SER B N 1
ATOM 3630 C CA . SER B 1 81 ? 4.09 28.688 34.438 1 96.06 81 SER B CA 1
ATOM 3631 C C . SER B 1 81 ? 4.711 30.078 34.406 1 96.06 81 SER B C 1
ATOM 3633 O O . SER B 1 81 ? 4.004 31.078 34.5 1 96.06 81 SER B O 1
ATOM 3635 N N . GLN B 1 82 ? 5.945 30.078 34.219 1 95.75 82 GLN B N 1
ATOM 3636 C CA . GLN B 1 82 ? 6.664 31.344 34.125 1 95.75 82 GLN B CA 1
ATOM 3637 C C . GLN B 1 82 ? 6.184 32.156 32.938 1 95.75 82 GLN B C 1
ATOM 3639 O O . GLN B 1 82 ? 5.957 33.375 33.031 1 95.75 82 GLN B O 1
ATOM 3644 N N . THR B 1 83 ? 6.09 31.5 31.828 1 96.75 83 THR B N 1
ATOM 3645 C CA . THR B 1 83 ? 5.641 32.156 30.609 1 96.75 83 THR B CA 1
ATOM 3646 C C . THR B 1 83 ? 4.219 32.688 30.766 1 96.75 83 THR B C 1
ATOM 3648 O O . THR B 1 83 ? 3.938 33.844 30.438 1 96.75 83 THR B O 1
ATOM 3651 N N . ALA B 1 84 ? 3.393 31.891 31.312 1 98.06 84 ALA B N 1
ATOM 3652 C CA . ALA B 1 84 ? 1.994 32.281 31.5 1 98.06 84 ALA B CA 1
ATOM 3653 C C . ALA B 1 84 ? 1.871 33.469 32.438 1 98.06 84 ALA B C 1
ATOM 3655 O O . ALA B 1 84 ? 1.125 34.406 32.156 1 98.06 84 ALA B O 1
ATOM 3656 N N . ALA B 1 85 ? 2.594 33.406 33.5 1 97.5 85 ALA B N 1
ATOM 3657 C CA . ALA B 1 85 ? 2.549 34.5 34.5 1 97.5 85 ALA B CA 1
ATOM 3658 C C . ALA B 1 85 ? 3.051 35.812 33.875 1 97.5 85 ALA B C 1
ATOM 3660 O O . ALA B 1 85 ? 2.463 36.875 34.125 1 97.5 85 ALA B O 1
ATOM 3661 N N . ALA B 1 86 ? 4.109 35.688 33.156 1 97.44 86 ALA B N 1
ATOM 3662 C CA . ALA B 1 86 ? 4.684 36.875 32.531 1 97.44 86 ALA B CA 1
ATOM 3663 C C . ALA B 1 86 ? 3.713 37.5 31.531 1 97.44 86 ALA B C 1
ATOM 3665 O O . ALA B 1 86 ? 3.551 38.719 31.484 1 97.44 86 ALA B O 1
ATOM 3666 N N . ILE B 1 87 ? 3.105 36.688 30.734 1 97.88 87 ILE B N 1
ATOM 3667 C CA . ILE B 1 87 ? 2.17 37.156 29.719 1 97.88 87 ILE B CA 1
ATOM 3668 C C . ILE B 1 87 ? 0.945 37.781 30.391 1 97.88 87 ILE B C 1
ATOM 3670 O O . ILE B 1 87 ? 0.501 38.875 30 1 97.88 87 ILE B O 1
ATOM 3674 N N . ALA B 1 88 ? 0.45 37.156 31.391 1 97.56 88 ALA B N 1
ATOM 3675 C CA . ALA B 1 88 ? -0.717 37.688 32.094 1 97.56 88 ALA B CA 1
ATOM 3676 C C . ALA B 1 88 ? -0.426 39.031 32.719 1 97.56 88 ALA B C 1
ATOM 3678 O O . ALA B 1 88 ? -1.281 39.938 32.719 1 97.56 88 ALA B O 1
ATOM 3679 N N . ALA B 1 89 ? 0.779 39.156 33.219 1 97.12 89 ALA B N 1
ATOM 3680 C CA . ALA B 1 89 ? 1.178 40.406 33.875 1 97.12 89 ALA B CA 1
ATOM 3681 C C . ALA B 1 89 ? 1.281 41.562 32.875 1 97.12 89 ALA B C 1
ATOM 3683 O O . ALA B 1 89 ? 1.007 42.719 33.188 1 97.12 89 ALA B O 1
ATOM 3684 N N . GLU B 1 90 ? 1.551 41.25 31.625 1 96.75 90 GLU B N 1
ATOM 3685 C CA . GLU B 1 90 ? 1.763 42.25 30.594 1 96.75 90 GLU B CA 1
ATOM 3686 C C . GLU B 1 90 ? 0.437 42.75 30 1 96.75 90 GLU B C 1
ATOM 3688 O O . GLU B 1 90 ? 0.38 43.781 29.359 1 96.75 90 GLU B O 1
ATOM 3693 N N . ARG B 1 91 ? -0.598 41.969 30.188 1 95.31 91 ARG B N 1
ATOM 3694 C CA . ARG B 1 91 ? -1.939 42.25 29.688 1 95.31 91 ARG B CA 1
ATOM 3695 C C . ARG B 1 91 ? -1.912 42.625 28.203 1 95.31 91 ARG B C 1
ATOM 3697 O O . ARG B 1 91 ? -2.391 43.688 27.812 1 95.31 91 ARG B O 1
ATOM 3704 N N . PRO B 1 92 ? -1.432 41.688 27.375 1 97.81 92 PRO B N 1
ATOM 3705 C CA . PRO B 1 92 ? -1.394 41.969 25.938 1 97.81 92 PRO B CA 1
ATOM 3706 C C . PRO B 1 92 ? -2.787 42.062 25.312 1 97.81 92 PRO B C 1
ATOM 3708 O O . PRO B 1 92 ? -3.768 41.625 25.922 1 97.81 92 PRO B O 1
ATOM 3711 N N . ASP B 1 93 ? -2.812 42.719 24.141 1 97.12 93 ASP B N 1
ATOM 3712 C CA . ASP B 1 93 ? -4.066 42.781 23.406 1 97.12 93 ASP B CA 1
ATOM 3713 C C . ASP B 1 93 ? -4.473 41.406 22.875 1 97.12 93 ASP B C 1
ATOM 3715 O O . ASP B 1 93 ? -5.656 41.156 22.641 1 97.12 93 ASP B O 1
ATOM 3719 N N . CYS B 1 94 ? -3.496 40.562 22.672 1 98.25 94 CYS B N 1
ATOM 3720 C CA . CYS B 1 94 ? -3.73 39.219 22.156 1 98.25 94 CYS B CA 1
ATOM 3721 C C . CYS B 1 94 ? -2.555 38.281 22.484 1 98.25 94 CYS B C 1
ATOM 3723 O O . CYS B 1 94 ? -1.407 38.75 22.516 1 98.25 94 CYS B O 1
ATOM 3725 N N . LEU B 1 95 ? -2.848 37.062 22.766 1 98.75 95 LEU B N 1
ATOM 3726 C CA . LEU B 1 95 ? -1.836 36 22.844 1 98.75 95 LEU B CA 1
ATOM 3727 C C . LEU B 1 95 ? -1.872 35.125 21.594 1 98.75 95 LEU B C 1
ATOM 3729 O O . LEU B 1 95 ? -2.912 34.562 21.266 1 98.75 95 LEU B O 1
ATOM 3733 N N . LEU B 1 96 ? -0.747 35.094 20.922 1 98.62 96 LEU B N 1
ATOM 3734 C CA . LEU B 1 96 ? -0.549 34.219 19.766 1 98.62 96 LEU B CA 1
ATOM 3735 C C . LEU B 1 96 ? 0.414 33.094 20.094 1 98.62 96 LEU B C 1
ATOM 3737 O O . LEU B 1 96 ? 1.618 33.312 20.234 1 98.62 96 LEU B O 1
ATOM 3741 N N . THR B 1 97 ? -0.116 31.875 20.219 1 97.75 97 THR B N 1
ATOM 3742 C CA . THR B 1 97 ? 0.75 30.719 20.359 1 97.75 97 THR B CA 1
ATOM 3743 C C . THR B 1 97 ? 0.945 30.016 19.016 1 97.75 97 THR B C 1
ATOM 3745 O O . THR B 1 97 ? 0.009 29.922 18.219 1 97.75 97 THR B O 1
ATOM 3748 N N . ILE B 1 98 ? 2.197 29.578 18.812 1 95.75 98 ILE B N 1
ATOM 3749 C CA . ILE B 1 98 ? 2.508 29.016 17.5 1 95.75 98 ILE B CA 1
ATOM 3750 C C . ILE B 1 98 ? 3.129 27.641 17.656 1 95.75 98 ILE B C 1
ATOM 3752 O O . ILE B 1 98 ? 4.207 27.5 18.234 1 95.75 98 ILE B O 1
ATOM 3756 N N . ASP B 1 99 ? 2.494 26.625 17.094 1 91.31 99 ASP B N 1
ATOM 3757 C CA . ASP B 1 99 ? 2.971 25.25 17.078 1 91.31 99 ASP B CA 1
ATOM 3758 C C . ASP B 1 99 ? 3.387 24.797 18.469 1 91.31 99 ASP B C 1
ATOM 3760 O O . ASP B 1 99 ? 3.004 25.406 19.469 1 91.31 99 ASP B O 1
ATOM 3764 N N . SER B 1 100 ? 3.973 23.594 18.641 1 87.94 100 SER B N 1
ATOM 3765 C CA . SER B 1 100 ? 4.402 23.016 19.906 1 87.94 100 SER B CA 1
ATOM 3766 C C . SER B 1 100 ? 3.246 22.922 20.906 1 87.94 100 SER B C 1
ATOM 3768 O O . SER B 1 100 ? 3.334 23.453 22.016 1 87.94 100 SER B O 1
ATOM 3770 N N . PRO B 1 101 ? 2.273 22.188 20.469 1 90.19 101 PRO B N 1
ATOM 3771 C CA . PRO B 1 101 ? 1.03 22.203 21.234 1 90.19 101 PRO B CA 1
ATOM 3772 C C . PRO B 1 101 ? 1.235 21.781 22.688 1 90.19 101 PRO B C 1
ATOM 3774 O O . PRO B 1 101 ? 0.554 22.281 23.578 1 90.19 101 PRO B O 1
ATOM 3777 N N . ASP B 1 102 ? 2.074 20.953 23.031 1 86.5 102 ASP B N 1
ATOM 3778 C CA . ASP B 1 102 ? 2.268 20.469 24.391 1 86.5 102 ASP B CA 1
ATOM 3779 C C . ASP B 1 102 ? 2.756 21.594 25.312 1 86.5 102 ASP B C 1
ATOM 3781 O O . ASP B 1 102 ? 2.506 21.562 26.516 1 86.5 102 ASP B O 1
ATOM 3785 N N . PHE B 1 103 ? 3.475 22.516 24.812 1 91.12 103 PHE B N 1
ATOM 3786 C CA . PHE B 1 103 ? 3.926 23.688 25.578 1 91.12 103 PHE B CA 1
ATOM 3787 C C . PHE B 1 103 ? 2.951 24.844 25.422 1 91.12 103 PHE B C 1
ATOM 3789 O O . PHE B 1 103 ? 2.447 25.375 26.406 1 91.12 103 PHE B O 1
ATOM 3796 N N . SER B 1 104 ? 2.654 25.156 24.156 1 94.56 104 SER B N 1
ATOM 3797 C CA . SER B 1 104 ? 1.918 26.359 23.812 1 94.56 104 SER B CA 1
ATOM 3798 C C . SER B 1 104 ? 0.495 26.328 24.359 1 94.56 104 SER B C 1
ATOM 3800 O O . SER B 1 104 ? -0.01 27.328 24.859 1 94.56 104 SER B O 1
ATOM 3802 N N . LEU B 1 105 ? -0.087 25.203 24.281 1 95.12 105 LEU B N 1
ATOM 3803 C CA . LEU B 1 105 ? -1.476 25.125 24.719 1 95.12 105 LEU B CA 1
ATOM 3804 C C . LEU B 1 105 ? -1.568 25.141 26.25 1 95.12 105 LEU B C 1
ATOM 3806 O O . LEU B 1 105 ? -2.549 25.641 26.812 1 95.12 105 LEU B O 1
ATOM 3810 N N . ARG B 1 106 ? -0.579 24.641 26.891 1 95.75 106 ARG B N 1
ATOM 3811 C CA . ARG B 1 106 ? -0.547 24.734 28.359 1 95.75 106 ARG B CA 1
ATOM 3812 C C . ARG B 1 106 ? -0.352 26.172 28.812 1 95.75 106 ARG B C 1
ATOM 3814 O O . ARG B 1 106 ? -0.961 26.594 29.797 1 95.75 106 ARG B O 1
ATOM 3821 N N . VAL B 1 107 ? 0.5 26.812 28.109 1 97.12 107 VAL B N 1
ATOM 3822 C CA . VAL B 1 107 ? 0.669 28.234 28.375 1 97.12 107 VAL B CA 1
ATOM 3823 C C . VAL B 1 107 ? -0.657 28.969 28.172 1 97.12 107 VAL B C 1
ATOM 3825 O O . VAL B 1 107 ? -1.087 29.75 29.031 1 97.12 107 VAL B O 1
ATOM 3828 N N . ALA B 1 108 ? -1.3 28.688 27.078 1 98.06 108 ALA B N 1
ATOM 3829 C CA . ALA B 1 108 ? -2.574 29.328 26.75 1 98.06 108 ALA B CA 1
ATOM 3830 C C . ALA B 1 108 ? -3.607 29.078 27.844 1 98.06 108 ALA B C 1
ATOM 3832 O O . ALA B 1 108 ? -4.316 30 28.266 1 98.06 108 ALA B O 1
ATOM 3833 N N . LYS B 1 109 ? -3.666 27.875 28.281 1 98.06 109 LYS B N 1
ATOM 3834 C CA . LYS B 1 109 ? -4.625 27.5 29.312 1 98.06 109 LYS B CA 1
ATOM 3835 C C . LYS B 1 109 ? -4.367 28.281 30.609 1 98.06 109 LYS B C 1
ATOM 3837 O O . LYS B 1 109 ? -5.305 28.781 31.219 1 98.06 109 LYS B O 1
ATOM 3842 N N . LYS B 1 110 ? -3.188 28.359 30.984 1 98.12 110 LYS B N 1
ATOM 3843 C CA . LYS B 1 110 ? -2.824 29.062 32.219 1 98.12 110 LYS B CA 1
ATOM 3844 C C . LYS B 1 110 ? -3.076 30.562 32.062 1 98.12 110 LYS B C 1
ATOM 3846 O O . LYS B 1 110 ? -3.496 31.219 33.031 1 98.12 110 LYS B O 1
ATOM 3851 N N . VAL B 1 111 ? -2.795 31.094 30.922 1 98.31 111 VAL B N 1
ATOM 3852 C CA . VAL B 1 111 ? -3.041 32.531 30.688 1 98.31 111 VAL B CA 1
ATOM 3853 C C . VAL B 1 111 ? -4.539 32.812 30.766 1 98.31 111 VAL B C 1
ATOM 3855 O O . VAL B 1 111 ? -4.961 33.781 31.391 1 98.31 111 VAL B O 1
ATOM 3858 N N . ARG B 1 112 ? -5.309 31.938 30.125 1 98.12 112 ARG B N 1
ATOM 3859 C CA . ARG B 1 112 ? -6.758 32.094 30.188 1 98.12 112 ARG B CA 1
ATOM 3860 C C . ARG B 1 112 ? -7.246 32.125 31.625 1 98.12 112 ARG B C 1
ATOM 3862 O O . ARG B 1 112 ? -8.109 32.938 31.969 1 98.12 112 ARG B O 1
ATOM 3869 N N . ALA B 1 113 ? -6.711 31.297 32.469 1 97.31 113 ALA B N 1
ATOM 3870 C CA . ALA B 1 113 ? -7.102 31.219 33.875 1 97.31 113 ALA B CA 1
ATOM 3871 C C . ALA B 1 113 ? -6.691 32.5 34.594 1 97.31 113 ALA B C 1
ATOM 3873 O O . ALA B 1 113 ? -7.441 33 35.438 1 97.31 113 ALA B O 1
ATOM 3874 N N . ALA B 1 114 ? -5.578 33.062 34.281 1 97.5 114 ALA B N 1
ATOM 3875 C CA . ALA B 1 114 ? -5.008 34.188 35.031 1 97.5 114 ALA B CA 1
ATOM 3876 C C . ALA B 1 114 ? -5.574 35.531 34.5 1 97.5 114 ALA B C 1
ATOM 3878 O O . ALA B 1 114 ? -5.719 36.469 35.281 1 97.5 114 ALA B O 1
ATOM 3879 N N . ALA B 1 115 ? -5.855 35.562 33.219 1 97.12 115 ALA B N 1
ATOM 3880 C CA . ALA B 1 115 ? -6.332 36.75 32.562 1 97.12 115 ALA B CA 1
ATOM 3881 C C . ALA B 1 115 ? -7.363 36.438 31.484 1 97.12 115 ALA B C 1
ATOM 3883 O O . ALA B 1 115 ? -7.082 36.562 30.281 1 97.12 115 ALA B O 1
ATOM 3884 N N . PRO B 1 116 ? -8.586 36.188 31.828 1 95.94 116 PRO B N 1
ATOM 3885 C CA . PRO B 1 116 ? -9.609 35.656 30.922 1 95.94 116 PRO B CA 1
ATOM 3886 C C . PRO B 1 116 ? -9.969 36.656 29.812 1 95.94 116 PRO B C 1
ATOM 3888 O O . PRO B 1 116 ? -10.539 36.25 28.797 1 95.94 116 PRO B O 1
ATOM 3891 N N . GLY B 1 117 ? -9.609 37.844 29.953 1 95.5 117 GLY B N 1
ATOM 3892 C CA . GLY B 1 117 ? -9.977 38.844 28.984 1 95.5 117 GLY B CA 1
ATOM 3893 C C . GLY B 1 117 ? -9.047 38.875 27.781 1 95.5 117 GLY B C 1
ATOM 3894 O O . GLY B 1 117 ? -9.359 39.5 26.766 1 95.5 117 GLY B O 1
ATOM 3895 N N . ILE B 1 118 ? -7.902 38.219 27.859 1 97.31 118 ILE B N 1
ATOM 3896 C CA . ILE B 1 118 ? -6.926 38.219 26.766 1 97.31 118 ILE B CA 1
ATOM 3897 C C . ILE B 1 118 ? -7.367 37.25 25.672 1 97.31 118 ILE B C 1
ATOM 3899 O O . ILE B 1 118 ? -7.48 36.062 25.922 1 97.31 118 ILE B O 1
ATOM 3903 N N . PRO B 1 119 ? -7.652 37.75 24.484 1 98.25 119 PRO B N 1
ATOM 3904 C CA . PRO B 1 119 ? -7.926 36.781 23.406 1 98.25 119 PRO B CA 1
ATOM 3905 C C . PRO B 1 119 ? -6.723 35.906 23.062 1 98.25 119 PRO B C 1
ATOM 3907 O O . PRO B 1 119 ? -5.586 36.406 23.062 1 98.25 119 PRO B O 1
ATOM 3910 N N . ILE B 1 120 ? -7.004 34.656 22.75 1 98.69 120 ILE B N 1
ATOM 3911 C CA . ILE B 1 120 ? -5.941 33.688 2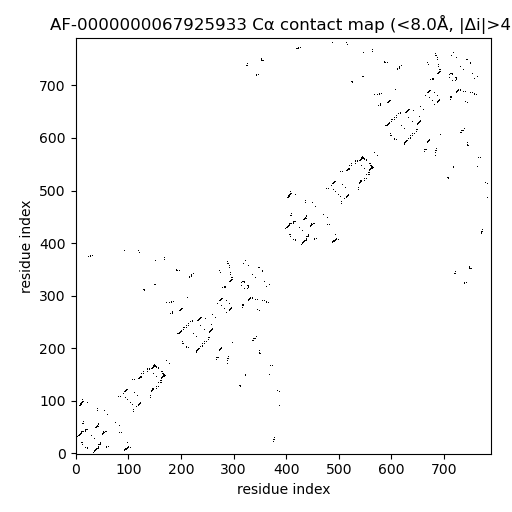2.5 1 98.69 120 ILE B CA 1
ATOM 3912 C C . ILE B 1 120 ? -6.145 33.031 21.125 1 98.69 120 ILE B C 1
ATOM 3914 O O . ILE B 1 120 ? -7.188 32.438 20.875 1 98.69 120 ILE B O 1
ATOM 3918 N N . VAL B 1 121 ? -5.156 33.219 20.25 1 98.69 121 VAL B N 1
ATOM 3919 C CA . VAL B 1 121 ? -5.117 32.594 18.922 1 98.69 121 VAL B CA 1
ATOM 3920 C C . VAL B 1 121 ? -3.967 31.609 18.844 1 98.69 121 VAL B C 1
ATOM 3922 O O . VAL B 1 121 ? -2.852 31.891 19.281 1 98.69 121 VAL B O 1
ATOM 3925 N N . HIS B 1 122 ? -4.293 30.422 18.375 1 98.31 122 HIS B N 1
ATOM 3926 C CA . HIS B 1 122 ? -3.256 29.422 18.172 1 98.31 122 HIS B CA 1
ATOM 3927 C C . HIS B 1 122 ? -2.986 29.188 16.688 1 98.31 122 HIS B C 1
ATOM 3929 O O . HIS B 1 122 ? -3.916 28.938 15.922 1 98.31 122 HIS B O 1
ATOM 3935 N N . TYR B 1 123 ? -1.727 29.344 16.328 1 97.25 123 TYR B N 1
ATOM 3936 C CA . TYR B 1 123 ? -1.283 29.172 14.953 1 97.25 123 TYR B CA 1
ATOM 3937 C C . TYR B 1 123 ? -0.661 27.797 14.742 1 97.25 123 TYR B C 1
ATOM 3939 O O . TYR B 1 123 ? 0.211 27.375 15.508 1 97.25 123 TYR B O 1
ATOM 3947 N N . VAL B 1 124 ? -1.077 27.125 13.641 1 95.25 124 VAL B N 1
ATOM 3948 C CA . VAL B 1 124 ? -0.749 25.75 13.297 1 95.25 124 VAL B CA 1
ATOM 3949 C C . VAL B 1 124 ? -1.605 24.797 14.125 1 95.25 124 VAL B C 1
ATOM 3951 O O . VAL B 1 124 ? -1.297 24.531 15.289 1 95.25 124 VAL B O 1
ATOM 3954 N N . CYS B 1 125 ? -2.586 24.328 13.531 1 94.81 125 CYS B N 1
ATOM 3955 C CA . CYS B 1 125 ? -3.547 23.438 14.188 1 94.81 125 CYS B CA 1
ATOM 3956 C C . CYS B 1 125 ? -2.873 22.172 14.672 1 94.81 125 CYS B C 1
ATOM 3958 O O . CYS B 1 125 ? -2.16 21.516 13.914 1 94.81 125 CYS B O 1
ATOM 3960 N N . PRO B 1 126 ? -3.062 21.844 15.992 1 92 126 PRO B N 1
ATOM 3961 C CA . PRO B 1 126 ? -2.611 20.516 16.406 1 92 126 PRO B CA 1
ATOM 3962 C C . PRO B 1 126 ? -3.262 19.406 15.586 1 92 126 PRO B C 1
ATOM 3964 O O . PRO B 1 126 ? -4.391 19.562 15.109 1 92 126 PRO B O 1
ATOM 3967 N N . SER B 1 127 ? -2.586 18.344 15.391 1 87.06 127 SER B N 1
ATOM 3968 C CA . SER B 1 127 ? -3.09 17.25 14.57 1 87.06 127 SER B CA 1
ATOM 3969 C C . SER B 1 127 ? -4.156 16.453 15.305 1 87.06 127 SER B C 1
ATOM 3971 O O . SER B 1 127 ? -4.078 15.227 15.375 1 87.06 127 SER B O 1
ATOM 3973 N N . VAL B 1 128 ? -5.117 17.125 15.75 1 85.88 128 VAL B N 1
ATOM 3974 C CA . VAL B 1 128 ? -6.18 16.516 16.531 1 85.88 128 VAL B CA 1
ATOM 3975 C C . VAL B 1 128 ? -6.961 15.531 15.672 1 85.88 128 VAL B C 1
ATOM 3977 O O . VAL B 1 128 ? -7.629 14.633 16.188 1 85.88 128 VAL B O 1
ATOM 3980 N N . TRP B 1 129 ? -6.844 15.727 14.391 1 81.62 129 TRP B N 1
ATOM 3981 C CA . TRP B 1 129 ? -7.551 14.875 13.445 1 81.62 129 TRP B CA 1
ATOM 3982 C C . TRP B 1 129 ? -6.805 13.562 13.219 1 81.62 129 TRP B C 1
ATOM 3984 O O . TRP B 1 129 ? -7.367 12.602 12.695 1 81.62 129 TRP B O 1
ATOM 3994 N N . ALA B 1 130 ? -5.609 13.57 13.531 1 77.5 130 ALA B N 1
ATOM 3995 C CA . ALA B 1 130 ? -4.793 12.383 13.328 1 77.5 130 ALA B CA 1
ATOM 3996 C C . ALA B 1 130 ? -4.766 11.508 14.578 1 77.5 130 ALA B C 1
ATOM 3998 O O . ALA B 1 130 ? -4.773 10.281 14.492 1 77.5 130 ALA B O 1
ATOM 3999 N N . TRP B 1 131 ? -4.621 12.258 15.656 1 78.44 131 TRP B N 1
ATOM 4000 C CA . TRP B 1 131 ? -4.496 11.531 16.906 1 78.44 131 TRP B CA 1
ATOM 4001 C C . TRP B 1 131 ? -5.016 12.367 18.078 1 78.44 131 TRP B C 1
ATOM 4003 O O . TRP B 1 131 ? -5.188 13.586 17.953 1 78.44 131 TRP B O 1
ATOM 4013 N N . ARG B 1 132 ? -5.605 11.906 19.156 1 80.25 132 ARG B N 1
ATOM 4014 C CA . ARG B 1 132 ? -6.121 12.516 20.375 1 80.25 132 ARG B CA 1
ATOM 4015 C C . ARG B 1 132 ? -7.262 13.477 20.062 1 80.25 132 ARG B C 1
ATOM 4017 O O . ARG B 1 132 ? -7.191 14.656 20.406 1 80.25 132 ARG B O 1
ATOM 4024 N N . PRO B 1 133 ? -8.258 13.078 19.406 1 80.94 133 PRO B N 1
ATOM 4025 C CA . PRO B 1 133 ? -9.359 13.969 19.016 1 80.94 133 PRO B CA 1
ATOM 4026 C C . PRO B 1 133 ? -9.961 14.711 20.203 1 80.94 133 PRO B C 1
ATOM 4028 O O . PRO B 1 133 ? -10.516 15.805 20.031 1 80.94 133 PRO B O 1
ATOM 4031 N N . GLY B 1 134 ? -9.711 14.219 21.328 1 87.75 134 GLY B N 1
ATOM 4032 C CA . GLY B 1 134 ? -10.219 14.875 22.531 1 87.75 134 GLY B CA 1
ATOM 4033 C C . GLY B 1 134 ? -9.602 16.234 22.766 1 87.75 134 GLY B C 1
ATOM 4034 O O . GLY B 1 134 ? -10.203 17.094 23.422 1 87.75 134 GLY B O 1
ATOM 4035 N N . ARG B 1 135 ? -8.469 16.469 22.188 1 89.5 135 ARG B N 1
ATOM 4036 C CA . ARG B 1 135 ? -7.773 17.75 22.344 1 89.5 135 ARG B CA 1
ATOM 4037 C C . ARG B 1 135 ? -8.555 18.891 21.703 1 89.5 135 ARG B C 1
ATOM 4039 O O . ARG B 1 135 ? -8.5 20.031 22.156 1 89.5 135 ARG B O 1
ATOM 4046 N N . ALA B 1 136 ? -9.242 18.562 20.672 1 93.06 136 ALA B N 1
ATOM 4047 C CA . ALA B 1 136 ? -10.016 19.609 20 1 93.06 136 ALA B CA 1
ATOM 4048 C C . ALA B 1 136 ? -11.031 20.234 20.938 1 93.06 136 ALA B C 1
ATOM 4050 O O . ALA B 1 136 ? -11.07 21.469 21.094 1 93.06 136 ALA B O 1
ATOM 4051 N N . VAL B 1 137 ? -11.742 19.438 21.672 1 94.38 137 VAL B N 1
ATOM 4052 C CA . VAL B 1 137 ? -12.742 19.938 22.609 1 94.38 137 VAL B CA 1
ATOM 4053 C C . VAL B 1 137 ? -12.055 20.578 23.812 1 94.38 137 VAL B C 1
ATOM 4055 O O . VAL B 1 137 ? -12.523 21.578 24.344 1 94.38 137 VAL B O 1
ATOM 4058 N N . ALA B 1 138 ? -10.992 19.984 24.156 1 95 138 ALA B N 1
ATOM 4059 C CA . ALA B 1 138 ? -10.273 20.453 25.328 1 95 138 ALA B CA 1
ATOM 4060 C C . ALA B 1 138 ? -9.719 21.859 25.125 1 95 138 ALA B C 1
ATOM 4062 O O . ALA B 1 138 ? -9.562 22.609 26.094 1 95 138 ALA B O 1
ATOM 4063 N N . MET B 1 139 ? -9.484 22.25 23.906 1 95.94 139 MET B N 1
ATOM 4064 C CA . MET B 1 139 ? -8.891 23.547 23.609 1 95.94 139 MET B CA 1
ATOM 4065 C C . MET B 1 139 ? -9.953 24.641 23.609 1 95.94 139 MET B C 1
ATOM 4067 O O . MET B 1 139 ? -9.633 25.828 23.781 1 95.94 139 MET B O 1
ATOM 4071 N N . LYS B 1 140 ? -11.133 24.312 23.469 1 95.25 140 LYS B N 1
ATOM 4072 C CA . LYS B 1 140 ? -12.227 25.25 23.188 1 95.25 140 LYS B CA 1
ATOM 4073 C C . LYS B 1 140 ? -12.383 26.266 24.312 1 95.25 140 LYS B C 1
ATOM 4075 O O . LYS B 1 140 ? -12.602 27.453 24.062 1 95.25 140 LYS B O 1
ATOM 4080 N N . PRO B 1 141 ? -12.203 25.859 25.578 1 95.75 141 PRO B N 1
ATOM 4081 C CA . PRO B 1 141 ? -12.461 26.812 26.656 1 95.75 141 PRO B CA 1
ATOM 4082 C C . PRO B 1 141 ? -11.398 27.891 26.75 1 95.75 141 PRO B C 1
ATOM 4084 O O . PRO B 1 141 ? -11.625 28.938 27.375 1 95.75 141 PRO B O 1
ATOM 4087 N N . TYR B 1 142 ? -10.273 27.609 26.078 1 96.94 142 TYR B N 1
ATOM 4088 C CA . TYR B 1 142 ? -9.234 28.609 26.359 1 96.94 142 TYR B CA 1
ATOM 4089 C C . TYR B 1 142 ? -8.594 29.109 25.078 1 96.94 142 TYR B C 1
ATOM 4091 O O . TYR B 1 142 ? -7.805 30.047 25.094 1 96.94 142 TYR B O 1
ATOM 4099 N N . VAL B 1 143 ? -8.852 28.578 23.938 1 98.12 143 VAL B N 1
ATOM 4100 C CA . VAL B 1 143 ? -8.391 29.078 22.641 1 98.12 143 VAL B CA 1
ATOM 4101 C C . VAL B 1 143 ? -9.562 29.703 21.875 1 98.12 143 VAL B C 1
ATOM 4103 O O . VAL B 1 143 ? -10.57 29.031 21.625 1 98.12 143 VAL B O 1
ATOM 4106 N N . ASP B 1 144 ? -9.398 30.938 21.5 1 98 144 ASP B N 1
ATOM 4107 C CA . ASP B 1 144 ? -10.5 31.656 20.859 1 98 144 ASP B CA 1
ATOM 4108 C C . ASP B 1 144 ? -10.555 31.344 19.359 1 98 144 ASP B C 1
ATOM 4110 O O . ASP B 1 144 ? -11.625 31.406 18.75 1 98 144 ASP B O 1
ATOM 4114 N N . HIS B 1 145 ? -9.398 31.078 18.766 1 98.44 145 HIS B N 1
ATOM 4115 C CA . HIS B 1 145 ? -9.359 30.828 17.328 1 98.44 145 HIS B CA 1
ATOM 4116 C C . HIS B 1 145 ? -8.094 30.062 16.938 1 98.44 145 HIS B C 1
ATOM 4118 O O . HIS B 1 145 ? -7.047 30.219 17.562 1 98.44 145 HIS B O 1
ATOM 4124 N N . ILE B 1 146 ? -8.242 29.203 15.938 1 98.25 146 ILE B N 1
ATOM 4125 C CA . ILE B 1 146 ? -7.105 28.438 15.438 1 98.25 146 ILE B CA 1
ATOM 4126 C C . ILE B 1 146 ? -6.793 28.875 14 1 98.25 146 ILE B C 1
ATOM 4128 O O . ILE B 1 146 ? -7.695 28.969 13.164 1 98.25 146 ILE B O 1
ATOM 4132 N N . LEU B 1 147 ? -5.539 29.234 13.758 1 98.06 147 LEU B N 1
ATOM 4133 C CA . LEU B 1 147 ? -5.043 29.438 12.398 1 98.06 147 LEU B CA 1
ATOM 4134 C C . LEU B 1 147 ? -4.52 28.141 11.805 1 98.06 147 LEU B C 1
ATOM 4136 O O . LEU B 1 147 ? -3.484 27.625 12.242 1 98.06 147 LEU B O 1
ATOM 4140 N N . CYS B 1 148 ? -5.246 27.641 10.812 1 97 148 CYS B N 1
ATOM 4141 C CA . CYS B 1 148 ? -4.973 26.344 10.219 1 97 148 CYS B CA 1
ATOM 4142 C C . CYS B 1 148 ? -4.059 26.484 9.008 1 97 148 CYS B C 1
ATOM 4144 O O . CYS B 1 148 ? -4.227 27.391 8.195 1 97 148 CYS B O 1
ATOM 4146 N N . ILE B 1 149 ? -3.154 25.484 8.938 1 94.5 149 ILE B N 1
ATOM 4147 C CA . ILE B 1 149 ? -2.232 25.578 7.809 1 94.5 149 ILE B CA 1
ATOM 4148 C C . ILE B 1 149 ? -2.562 24.5 6.785 1 94.5 149 ILE B C 1
ATOM 4150 O O . ILE B 1 149 ? -1.936 24.422 5.723 1 94.5 149 ILE B O 1
ATOM 4154 N N . LEU B 1 150 ? -3.541 23.641 7.035 1 94.56 150 LEU B N 1
ATOM 4155 C CA . LEU B 1 150 ? -4.066 22.656 6.086 1 94.56 150 LEU B CA 1
ATOM 4156 C C . LEU B 1 150 ? -5.555 22.891 5.84 1 94.56 150 LEU B C 1
ATOM 4158 O O . LEU B 1 150 ? -6.301 23.203 6.77 1 94.56 150 LEU B O 1
ATOM 4162 N N . PRO B 1 151 ? -5.957 22.75 4.648 1 93.69 151 PRO B N 1
ATOM 4163 C CA . PRO B 1 151 ? -7.312 23.156 4.277 1 93.69 151 PRO B CA 1
ATOM 4164 C C . PRO B 1 151 ? -8.391 22.328 4.973 1 93.69 151 PRO B C 1
ATOM 4166 O O . PRO B 1 151 ? -9.469 22.828 5.277 1 93.69 151 PRO B O 1
ATOM 4169 N N . PHE B 1 152 ? -8.164 21.125 5.27 1 91.94 152 PHE B N 1
ATOM 4170 C CA . PHE B 1 152 ? -9.211 20.266 5.816 1 91.94 152 PHE B CA 1
ATOM 4171 C C . PHE B 1 152 ? -9.336 20.469 7.324 1 91.94 152 PHE B C 1
ATOM 4173 O O . PHE B 1 152 ? -10.297 20 7.938 1 91.94 152 PHE B O 1
ATOM 4180 N N . GLU B 1 153 ? -8.414 21.141 7.938 1 95.19 153 GLU B N 1
ATOM 4181 C CA . GLU B 1 153 ? -8.359 21.266 9.391 1 95.19 153 GLU B CA 1
ATOM 4182 C C . GLU B 1 153 ? -9.547 22.047 9.93 1 95.19 153 GLU B C 1
ATOM 4184 O O . GLU B 1 153 ? -10.039 21.766 11.023 1 95.19 153 GLU B O 1
ATOM 4189 N N . VAL B 1 154 ? -9.992 23.031 9.188 1 95.69 154 VAL B N 1
ATOM 4190 C CA . VAL B 1 154 ? -11.117 23.844 9.625 1 95.69 154 VAL B CA 1
ATOM 4191 C C . VAL B 1 154 ? -12.352 22.984 9.836 1 95.69 154 VAL B C 1
ATOM 4193 O O . VAL B 1 154 ? -12.969 23.016 10.898 1 95.69 154 VAL B O 1
ATOM 4196 N N . LYS B 1 155 ? -12.617 22.141 8.836 1 93.88 155 LYS B N 1
ATOM 4197 C CA . LYS B 1 155 ? -13.758 21.234 8.938 1 93.88 155 LYS B CA 1
ATOM 4198 C C . LYS B 1 155 ? -13.523 20.188 10.023 1 93.88 155 LYS B C 1
ATOM 4200 O O . LYS B 1 155 ? -14.461 19.812 10.734 1 93.88 155 LYS B O 1
ATOM 4205 N N . ALA B 1 156 ? -12.328 19.781 10.156 1 92.56 156 ALA B N 1
ATOM 4206 C CA . ALA B 1 156 ? -11.992 18.797 11.18 1 92.56 156 ALA B CA 1
ATOM 4207 C 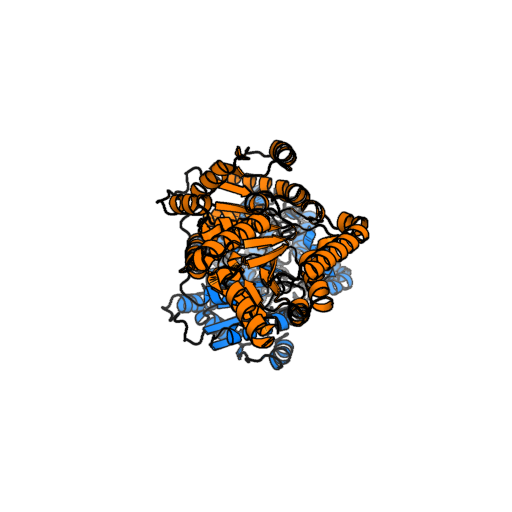C . ALA B 1 156 ? -12.227 19.359 12.578 1 92.56 156 ALA B C 1
ATOM 4209 O O . ALA B 1 156 ? -12.773 18.672 13.453 1 92.56 156 ALA B O 1
ATOM 4210 N N . LEU B 1 157 ? -11.797 20.609 12.797 1 94.94 157 LEU B N 1
ATOM 4211 C CA . LEU B 1 157 ? -12 21.281 14.078 1 94.94 157 LEU B CA 1
ATOM 4212 C C . LEU B 1 157 ? -13.484 21.391 14.406 1 94.94 157 LEU B C 1
ATOM 4214 O O . LEU B 1 157 ? -13.906 21.078 15.523 1 94.94 157 LEU B O 1
ATOM 4218 N N . ALA B 1 158 ? -14.227 21.75 13.43 1 95.25 158 ALA B N 1
ATOM 4219 C CA . ALA B 1 158 ? -15.664 21.891 13.609 1 95.25 158 ALA B CA 1
ATOM 4220 C C . ALA B 1 158 ? -16.297 20.547 13.961 1 95.25 158 ALA B C 1
ATOM 4222 O O . ALA B 1 158 ? -17.094 20.453 14.906 1 95.25 158 ALA B O 1
ATOM 4223 N N . ARG B 1 159 ? -15.945 19.547 13.273 1 92.75 159 ARG B N 1
ATOM 4224 C CA . ARG B 1 159 ? -16.484 18.203 13.469 1 92.75 159 ARG B CA 1
ATOM 4225 C C . ARG B 1 159 ? -16.141 17.672 14.859 1 92.75 159 ARG B C 1
ATOM 4227 O O . ARG B 1 159 ? -16.953 16.984 15.484 1 92.75 159 ARG B O 1
ATOM 4234 N N . LEU B 1 160 ? -15.008 17.984 15.336 1 93.38 160 LEU B N 1
ATOM 4235 C CA . LEU B 1 160 ? -14.523 17.438 16.594 1 93.38 160 LEU B CA 1
ATOM 4236 C C . LEU B 1 160 ? -14.93 18.328 17.766 1 93.38 160 LEU B C 1
ATOM 4238 O O . LEU B 1 160 ? -14.57 18.062 18.922 1 93.38 160 LEU B O 1
ATOM 4242 N N . GLY B 1 161 ? -15.594 19.453 17.469 1 95.44 161 GLY B N 1
ATOM 4243 C CA . GLY B 1 161 ? -16.078 20.344 18.516 1 95.44 161 GLY B CA 1
ATOM 4244 C C . GLY B 1 161 ? -14.992 21.25 19.062 1 95.44 161 GLY B C 1
ATOM 4245 O O . GLY B 1 161 ? -15.039 21.641 20.234 1 95.44 161 GLY B O 1
ATOM 4246 N N . GLY B 1 162 ? -14.008 21.547 18.234 1 96.38 162 GLY B N 1
ATOM 4247 C CA . GLY B 1 162 ? -12.93 22.438 18.641 1 96.38 162 GLY B CA 1
ATOM 4248 C C . GLY B 1 162 ? -13.242 23.906 18.422 1 96.38 162 GLY B C 1
ATOM 4249 O O . GLY B 1 162 ? -14.375 24.266 18.094 1 96.38 162 GLY B O 1
ATOM 4250 N N . PRO B 1 163 ? -12.281 24.766 18.734 1 97.38 163 PRO B N 1
ATOM 4251 C CA . PRO B 1 163 ? -12.445 26.188 18.438 1 97.38 163 PRO B CA 1
ATOM 4252 C C . PRO B 1 163 ? -12.648 26.469 16.953 1 97.38 163 PRO B C 1
ATOM 4254 O O . PRO B 1 163 ? -12.352 25.609 16.109 1 97.38 163 PRO B O 1
ATOM 4257 N N . PRO B 1 164 ? -13.227 27.641 16.656 1 97.19 164 PRO B N 1
ATOM 4258 C CA . PRO B 1 164 ? -13.281 28 15.242 1 97.19 164 PRO B CA 1
ATOM 4259 C C . PRO B 1 164 ? -11.898 28.109 14.609 1 97.19 164 PRO B C 1
ATOM 4261 O O . PRO B 1 164 ? -10.945 28.516 15.273 1 97.19 164 PRO B O 1
ATOM 4264 N N . GLY B 1 165 ? -11.812 27.703 13.336 1 97.44 165 GLY B N 1
ATOM 4265 C CA . GLY B 1 165 ? -10.555 27.75 12.617 1 97.44 165 GLY B CA 1
ATOM 4266 C C . GLY B 1 165 ? -10.641 28.516 11.312 1 97.44 165 GLY B C 1
ATOM 4267 O O . GLY B 1 165 ? -11.719 28.641 10.734 1 97.44 165 GLY B O 1
ATOM 4268 N N . THR B 1 166 ? -9.523 29.109 10.945 1 97.62 166 THR B N 1
ATOM 4269 C CA . THR B 1 166 ? -9.375 29.75 9.641 1 97.62 166 THR B CA 1
ATOM 4270 C C . THR B 1 166 ? -8.148 29.203 8.914 1 97.62 166 THR B C 1
ATOM 4272 O O . THR B 1 166 ? -7.062 29.125 9.492 1 97.62 166 THR B O 1
ATOM 4275 N N . TYR B 1 167 ? -8.414 28.812 7.664 1 97.12 167 TYR B N 1
ATOM 4276 C CA . TYR B 1 167 ? -7.281 28.391 6.848 1 97.12 167 TYR B CA 1
ATOM 4277 C C . TYR B 1 167 ? -6.473 29.594 6.371 1 97.12 167 TYR B C 1
ATOM 4279 O O . TYR B 1 167 ? -6.988 30.453 5.641 1 97.12 167 TYR B O 1
ATOM 4287 N N . VAL B 1 168 ? -5.215 29.594 6.742 1 96.5 168 VAL B N 1
ATOM 4288 C CA . VAL B 1 168 ? -4.426 30.781 6.434 1 96.5 168 VAL B CA 1
ATOM 4289 C C . VAL B 1 168 ? -3.398 30.453 5.352 1 96.5 168 VAL B C 1
ATOM 4291 O O . VAL B 1 168 ? -2.691 31.344 4.867 1 96.5 168 VAL B O 1
ATOM 4294 N N . GLY B 1 169 ? -3.338 29.219 5.023 1 94 169 GLY B N 1
ATOM 4295 C CA . GLY B 1 169 ? -2.346 28.797 4.043 1 94 169 GLY B CA 1
ATOM 4296 C C . GLY B 1 169 ? -1.106 28.188 4.668 1 94 169 GLY B C 1
ATOM 4297 O O . GLY B 1 169 ? -0.966 28.172 5.891 1 94 169 GLY B O 1
ATOM 4298 N N . HIS B 1 170 ? -0.299 27.594 3.768 1 91 170 HIS B N 1
ATOM 4299 C CA . HIS B 1 170 ? 0.955 26.984 4.18 1 91 170 HIS B CA 1
ATOM 4300 C C . HIS B 1 170 ? 2.154 27.703 3.574 1 91 170 HIS B C 1
ATOM 4302 O O . HIS B 1 170 ? 2.137 28.062 2.395 1 91 170 HIS B O 1
ATOM 4308 N N . ARG B 1 171 ? 3.164 27.953 4.41 1 84.31 171 ARG B N 1
ATOM 4309 C CA . ARG B 1 171 ? 4.336 28.719 3.98 1 84.31 171 ARG B CA 1
ATOM 4310 C C . ARG B 1 171 ? 4.98 28.078 2.754 1 84.31 171 ARG B C 1
ATOM 4312 O O . ARG B 1 171 ? 5.566 28.766 1.923 1 84.31 171 ARG B O 1
ATOM 4319 N N . LEU B 1 172 ? 4.832 26.781 2.564 1 88.06 172 LEU B N 1
ATOM 4320 C CA . LEU B 1 172 ? 5.492 26.031 1.497 1 88.06 172 LEU B CA 1
ATOM 4321 C C . LEU B 1 172 ? 4.941 26.438 0.133 1 88.06 172 LEU B C 1
ATOM 4323 O O . LEU B 1 172 ? 5.621 26.281 -0.885 1 88.06 172 LEU B O 1
ATOM 4327 N N . THR B 1 173 ? 3.723 26.938 0.108 1 91.5 173 THR B N 1
ATOM 4328 C CA . THR B 1 173 ? 3.09 27.266 -1.169 1 91.5 173 THR B CA 1
ATOM 4329 C C . THR B 1 173 ? 3.768 28.453 -1.824 1 91.5 173 THR B C 1
ATOM 4331 O O . THR B 1 173 ? 3.65 28.656 -3.035 1 91.5 173 THR B O 1
ATOM 4334 N N . ARG B 1 174 ? 4.492 29.25 -1.034 1 88.62 174 ARG B N 1
ATOM 4335 C CA . ARG B 1 174 ? 5.152 30.438 -1.572 1 88.62 174 ARG B CA 1
ATOM 4336 C C . ARG B 1 174 ? 6.664 30.344 -1.4 1 88.62 174 ARG B C 1
ATOM 4338 O O . ARG B 1 174 ? 7.383 31.328 -1.646 1 88.62 174 ARG B O 1
ATOM 4345 N N . ASP B 1 175 ? 7.082 29.203 -0.945 1 88.25 175 ASP B N 1
ATOM 4346 C CA . ASP B 1 175 ? 8.516 29.016 -0.751 1 88.25 175 ASP B CA 1
ATOM 4347 C C . ASP B 1 175 ? 9.258 29.031 -2.086 1 88.25 175 ASP B C 1
ATOM 4349 O O . ASP B 1 175 ? 8.922 28.281 -2.998 1 88.25 175 ASP B O 1
ATOM 4353 N N . PRO B 1 176 ? 10.242 29.953 -2.189 1 92.56 176 PRO B N 1
ATOM 4354 C CA . PRO B 1 176 ? 10.938 30.062 -3.475 1 92.56 176 PRO B CA 1
ATOM 4355 C C . PRO B 1 176 ? 11.586 28.75 -3.904 1 92.56 176 PRO B C 1
ATOM 4357 O O . PRO B 1 176 ? 11.672 28.453 -5.102 1 92.56 176 PRO B O 1
ATOM 4360 N N . GLY B 1 177 ? 12.086 28 -2.977 1 94.31 177 GLY B N 1
ATOM 4361 C CA . GLY B 1 177 ? 12.656 26.703 -3.293 1 94.31 177 GLY B CA 1
ATOM 4362 C C . GLY B 1 177 ? 11.648 25.734 -3.877 1 94.31 177 GLY B C 1
ATOM 4363 O O . GLY B 1 177 ? 11.906 25.109 -4.906 1 94.31 177 GLY B O 1
ATOM 4364 N N . VAL B 1 178 ? 10.508 25.641 -3.279 1 95.19 178 VAL B N 1
ATOM 4365 C CA . VAL B 1 178 ? 9.438 24.766 -3.738 1 95.19 178 VAL B CA 1
ATOM 4366 C C . VAL B 1 178 ? 8.977 25.188 -5.129 1 95.19 178 VAL B C 1
ATOM 4368 O O . VAL B 1 178 ? 8.812 24.359 -6.023 1 95.19 178 VAL B O 1
ATOM 4371 N N . LEU B 1 179 ? 8.805 26.5 -5.281 1 95.69 179 LEU B N 1
ATOM 4372 C CA . LEU B 1 179 ? 8.367 27.031 -6.562 1 95.69 179 LEU B CA 1
ATOM 4373 C C . LEU B 1 179 ? 9.391 26.734 -7.652 1 95.69 179 LEU B C 1
ATOM 4375 O O . LEU B 1 179 ? 9.023 26.406 -8.781 1 95.69 179 LEU B O 1
ATOM 4379 N N . GLY B 1 180 ? 10.648 26.922 -7.273 1 96.94 180 GLY B N 1
ATOM 4380 C CA . GLY B 1 180 ? 11.703 26.609 -8.219 1 96.94 180 GLY B CA 1
ATOM 4381 C C . GLY B 1 180 ? 11.719 25.141 -8.617 1 96.94 180 GLY B C 1
ATOM 4382 O O . GLY B 1 180 ? 11.867 24.812 -9.797 1 96.94 180 GLY B O 1
ATOM 4383 N N . ALA B 1 181 ? 11.602 24.25 -7.707 1 97.81 181 ALA B N 1
ATOM 4384 C CA . ALA B 1 181 ? 11.547 22.812 -7.973 1 97.81 181 ALA B CA 1
ATOM 4385 C C . ALA B 1 181 ? 10.344 22.453 -8.844 1 97.81 181 ALA B C 1
ATOM 4387 O O . ALA B 1 181 ? 10.453 21.625 -9.758 1 97.81 181 ALA B O 1
ATOM 4388 N N . ALA B 1 182 ? 9.242 23.078 -8.523 1 97.81 182 ALA B N 1
ATOM 4389 C CA . ALA B 1 182 ? 8.023 22.844 -9.297 1 97.81 182 ALA B CA 1
ATOM 4390 C C . ALA B 1 182 ? 8.219 23.234 -10.758 1 97.81 182 ALA B C 1
ATOM 4392 O O . ALA B 1 182 ? 7.738 22.547 -11.664 1 97.81 182 ALA B O 1
ATOM 4393 N N . LYS B 1 183 ? 8.859 24.375 -10.93 1 97.31 183 LYS B N 1
ATOM 4394 C CA . LYS B 1 183 ? 9.172 24.812 -12.289 1 97.31 183 LYS B CA 1
ATOM 4395 C C . LYS B 1 183 ? 10.031 23.781 -13.008 1 97.31 183 LYS B C 1
ATOM 4397 O O . LYS B 1 183 ? 9.805 23.484 -14.188 1 97.31 183 LYS B O 1
ATOM 4402 N N . GLY B 1 184 ? 11.016 23.281 -12.312 1 96.81 184 GLY B N 1
ATOM 4403 C CA . GLY B 1 184 ? 11.836 22.219 -12.875 1 96.81 184 GLY B CA 1
ATOM 4404 C C . GLY B 1 184 ? 11.031 20.984 -13.234 1 96.81 184 GLY B C 1
ATOM 4405 O O . GLY B 1 184 ? 11.234 20.391 -14.297 1 96.81 184 GLY B O 1
ATOM 4406 N N . GLN B 1 185 ? 10.133 20.625 -12.422 1 97.31 185 GLN B N 1
ATOM 4407 C CA . GLN B 1 185 ? 9.32 19.438 -12.586 1 97.31 185 GLN B CA 1
ATOM 4408 C C . GLN B 1 185 ? 8.32 19.594 -13.734 1 97.31 185 GLN B C 1
ATOM 4410 O O . GLN B 1 185 ? 7.844 18.609 -14.297 1 97.31 185 GLN B O 1
ATOM 4415 N N . SER B 1 186 ? 7.988 20.766 -14.016 1 95.06 186 SER B N 1
ATOM 4416 C CA . SER B 1 186 ? 6.996 21.047 -15.055 1 95.06 186 SER B CA 1
ATOM 4417 C C . SER B 1 186 ? 7.617 20.984 -16.438 1 95.06 186 SER B C 1
ATOM 4419 O O . SER B 1 186 ? 6.898 20.938 -17.453 1 95.06 186 SER B O 1
ATOM 4421 N N . GLN B 1 187 ? 8.898 20.984 -16.469 1 93.81 187 GLN B N 1
ATOM 4422 C CA . GLN B 1 187 ? 9.578 20.875 -17.75 1 93.81 187 GLN B CA 1
ATOM 4423 C C . GLN B 1 187 ? 9.438 19.469 -18.344 1 93.81 187 GLN B C 1
ATOM 4425 O O . GLN B 1 187 ? 9.328 18.5 -17.594 1 93.81 187 GLN B O 1
ATOM 4430 N N . PRO B 1 188 ? 9.352 19.438 -19.703 1 90.94 188 PRO B N 1
ATOM 4431 C CA . PRO B 1 188 ? 9.32 18.109 -20.312 1 90.94 188 PRO B CA 1
ATOM 4432 C C . PRO B 1 188 ? 10.492 17.234 -19.891 1 90.94 188 PRO B C 1
ATOM 4434 O O . PRO B 1 188 ? 11.617 17.719 -19.75 1 90.94 188 PRO B O 1
ATOM 4437 N N . ARG B 1 189 ? 10.164 15.992 -19.625 1 89 189 ARG B N 1
ATOM 4438 C CA . ARG B 1 189 ? 11.18 15.039 -19.172 1 89 189 ARG B CA 1
ATOM 4439 C C . ARG B 1 189 ? 11.211 13.812 -20.078 1 89 189 ARG B C 1
ATOM 4441 O O . ARG B 1 189 ? 10.164 13.312 -20.5 1 89 189 ARG B O 1
ATOM 4448 N N . ASP B 1 190 ? 12.445 13.406 -20.344 1 89.25 190 ASP B N 1
ATOM 4449 C CA . ASP B 1 190 ? 12.633 12.133 -21.031 1 89.25 190 ASP B CA 1
ATOM 4450 C C . ASP B 1 190 ? 12.414 10.953 -20.078 1 89.25 190 ASP B C 1
ATOM 4452 O O . ASP B 1 190 ? 13.172 10.766 -19.125 1 89.25 190 ASP B O 1
ATOM 4456 N N . LEU B 1 191 ? 11.375 10.18 -20.344 1 88.06 191 LEU B N 1
ATOM 4457 C CA . LEU B 1 191 ? 11.031 9.055 -19.484 1 88.06 191 LEU B CA 1
ATOM 4458 C C . LEU B 1 191 ? 11.312 7.727 -20.188 1 88.06 191 LEU B C 1
ATOM 4460 O O . LEU B 1 191 ? 10.703 6.703 -19.859 1 88.06 191 LEU B O 1
ATOM 4464 N N . SER B 1 192 ? 12.25 7.84 -21.078 1 88.62 192 SER B N 1
ATOM 4465 C CA . SER B 1 192 ? 12.594 6.621 -21.797 1 88.62 192 SER B CA 1
ATOM 4466 C C . SER B 1 192 ? 13.242 5.594 -20.875 1 88.62 192 SER B C 1
ATOM 4468 O O . SER B 1 192 ? 13.836 5.953 -19.859 1 88.62 192 SER B O 1
ATOM 4470 N N . ASP B 1 193 ? 13.156 4.324 -21.25 1 85.25 193 ASP B N 1
ATOM 4471 C CA . ASP B 1 193 ? 13.57 3.209 -20.406 1 85.25 193 ASP B CA 1
ATOM 4472 C C . ASP B 1 193 ? 15.086 3.191 -20.219 1 85.25 193 ASP B C 1
ATOM 4474 O O . ASP B 1 193 ? 15.586 2.852 -19.141 1 85.25 193 ASP B O 1
ATOM 4478 N N . ASP B 1 194 ? 15.836 3.602 -21.172 1 88.38 194 ASP B N 1
ATOM 4479 C CA . ASP B 1 194 ? 17.281 3.396 -21.172 1 88.38 194 ASP B CA 1
ATOM 4480 C C . ASP B 1 194 ? 18 4.586 -20.547 1 88.38 194 ASP B C 1
ATOM 4482 O O . ASP B 1 194 ? 19.219 4.547 -20.359 1 88.38 194 ASP B O 1
ATOM 4486 N N . ARG B 1 195 ? 17.312 5.492 -20.156 1 92.81 195 ARG B N 1
ATOM 4487 C CA . ARG B 1 195 ? 17.953 6.68 -19.609 1 92.81 195 ARG B CA 1
ATOM 4488 C C . ARG B 1 195 ? 18.328 6.477 -18.141 1 92.81 195 ARG B C 1
ATOM 4490 O O . ARG B 1 195 ? 17.75 5.625 -17.469 1 92.81 195 ARG B O 1
ATOM 4497 N N . VAL B 1 196 ? 19.266 7.312 -17.734 1 96 196 VAL B N 1
ATOM 4498 C CA . VAL B 1 196 ? 19.609 7.34 -16.312 1 96 196 VAL B CA 1
ATOM 4499 C C . VAL B 1 196 ? 18.469 7.965 -15.516 1 96 196 VAL B C 1
ATOM 4501 O O . VAL B 1 196 ? 18.016 9.07 -15.828 1 96 196 VAL B O 1
ATOM 4504 N N . LYS B 1 197 ? 17.953 7.242 -14.594 1 97.38 197 LYS B N 1
ATOM 4505 C CA . LYS B 1 197 ? 16.875 7.746 -13.75 1 97.38 197 LYS B CA 1
ATOM 4506 C C . LYS B 1 197 ? 17.422 8.484 -12.531 1 97.38 197 LYS B C 1
ATOM 4508 O O . LYS B 1 197 ? 18.281 7.953 -11.812 1 97.38 197 LYS B O 1
ATOM 4513 N N . THR B 1 198 ? 16.984 9.695 -12.32 1 97.75 198 THR B N 1
ATOM 4514 C CA . THR B 1 198 ? 17.359 10.453 -11.133 1 97.75 198 THR B CA 1
ATOM 4515 C C . THR B 1 198 ? 16.422 10.156 -9.969 1 97.75 198 THR B C 1
ATOM 4517 O O . THR B 1 198 ? 15.234 10.469 -10.031 1 97.75 198 THR B O 1
ATOM 4520 N N . VAL B 1 199 ? 16.984 9.562 -8.906 1 98.56 199 VAL B N 1
ATOM 4521 C CA . VAL B 1 199 ? 16.172 9.141 -7.773 1 98.56 199 VAL B CA 1
ATOM 4522 C C . VAL B 1 199 ? 16.594 9.914 -6.523 1 98.56 199 VAL B C 1
ATOM 4524 O O . VAL B 1 199 ? 17.766 9.969 -6.184 1 98.56 199 VAL B O 1
ATOM 4527 N N . LEU B 1 200 ? 15.57 10.547 -5.863 1 98.69 200 LEU B N 1
ATOM 4528 C CA . LEU B 1 200 ? 15.781 11.125 -4.543 1 98.69 200 LEU B CA 1
ATOM 4529 C C . LEU B 1 200 ? 15.648 10.062 -3.457 1 98.69 200 LEU B C 1
ATOM 4531 O O . LEU B 1 200 ? 14.656 9.328 -3.426 1 98.69 200 LEU B O 1
ATOM 4535 N N . VAL B 1 201 ? 16.641 9.977 -2.65 1 98.56 201 VAL B N 1
ATOM 4536 C CA . VAL B 1 201 ? 16.578 9.094 -1.49 1 98.56 201 VAL B CA 1
ATOM 4537 C C . VAL B 1 201 ? 16.609 9.93 -0.208 1 98.56 201 VAL B C 1
ATOM 4539 O O . VAL B 1 201 ? 17.625 10.539 0.121 1 98.56 201 VAL B O 1
ATOM 4542 N N . LEU B 1 202 ? 15.445 9.938 0.5 1 97.94 202 LEU B N 1
ATOM 4543 C CA . LEU B 1 202 ? 15.281 10.773 1.688 1 97.94 202 LEU B CA 1
ATOM 4544 C C . LEU B 1 202 ? 14.945 9.922 2.906 1 97.94 202 LEU B C 1
ATOM 4546 O O . LEU B 1 202 ? 13.773 9.781 3.268 1 97.94 202 LEU B O 1
ATOM 4550 N N . PRO B 1 203 ? 15.961 9.477 3.602 1 96.5 203 PRO B N 1
ATOM 4551 C CA . PRO B 1 203 ? 15.75 8.5 4.672 1 96.5 203 PRO B CA 1
ATOM 4552 C C . PRO B 1 203 ? 15.266 9.141 5.969 1 96.5 203 PRO B C 1
ATOM 4554 O O . PRO B 1 203 ? 15.031 8.445 6.961 1 96.5 203 PRO B O 1
ATOM 4557 N N . GLY B 1 204 ? 15.109 10.43 5.953 1 91.12 204 GLY B N 1
ATOM 4558 C CA . GLY B 1 204 ? 14.586 11.094 7.137 1 91.12 204 GLY B CA 1
ATOM 4559 C C . GLY B 1 204 ? 15.578 12.039 7.777 1 91.12 204 GLY B C 1
ATOM 4560 O O . GLY B 1 204 ? 16.75 12.055 7.406 1 91.12 204 GLY B O 1
ATOM 4561 N N . SER B 1 205 ? 15.094 12.797 8.773 1 84.75 205 SER B N 1
ATOM 4562 C CA . SER B 1 205 ? 15.922 13.797 9.43 1 84.75 205 SER B CA 1
ATOM 4563 C C . SER B 1 205 ? 16.312 13.359 10.836 1 84.75 205 SER B C 1
ATOM 4565 O O . SER B 1 205 ? 17.188 13.977 11.461 1 84.75 205 SER B O 1
ATOM 4567 N N . ARG B 1 206 ? 15.641 12.367 11.375 1 81 206 ARG B N 1
ATOM 4568 C CA . ARG B 1 206 ? 15.961 11.859 12.703 1 81 206 ARG B CA 1
ATOM 4569 C C . ARG B 1 206 ? 16.906 10.664 12.625 1 81 206 ARG B C 1
ATOM 4571 O O . ARG B 1 206 ? 16.781 9.828 11.719 1 81 206 ARG B O 1
ATOM 4578 N N . ARG B 1 207 ? 17.797 10.625 13.562 1 86.94 207 ARG B N 1
ATOM 4579 C CA . ARG B 1 207 ? 18.828 9.586 13.57 1 86.94 207 ARG B CA 1
ATOM 4580 C C . ARG B 1 207 ? 18.188 8.203 13.539 1 86.94 207 ARG B C 1
ATOM 4582 O O . ARG B 1 207 ? 18.672 7.316 12.82 1 86.94 207 ARG B O 1
ATOM 4589 N N . GLY B 1 208 ? 17.172 7.992 14.32 1 88.44 208 GLY B N 1
ATOM 4590 C CA . GLY B 1 208 ? 16.484 6.711 14.352 1 88.44 208 GLY B CA 1
ATOM 4591 C C . GLY B 1 208 ? 15.906 6.301 13.008 1 88.44 208 GLY B C 1
ATOM 4592 O O . GLY B 1 208 ? 15.992 5.133 12.625 1 88.44 208 GLY B O 1
ATOM 4593 N N . GLU B 1 209 ? 15.32 7.25 12.281 1 90.06 209 GLU B N 1
ATOM 4594 C CA . GLU B 1 209 ? 14.789 7.004 10.945 1 90.06 209 GLU B CA 1
ATOM 4595 C C . GLU B 1 209 ? 15.891 6.574 9.977 1 90.06 209 GLU B C 1
ATOM 4597 O O . GLU B 1 209 ? 15.758 5.559 9.289 1 90.06 209 GLU B O 1
ATOM 4602 N N . VAL B 1 210 ? 16.922 7.363 10 1 93.38 210 VAL B N 1
ATOM 4603 C CA . VAL B 1 210 ? 18.047 7.109 9.094 1 93.38 210 VAL B CA 1
ATOM 4604 C C . VAL B 1 210 ? 18.609 5.715 9.359 1 93.38 210 VAL B C 1
ATOM 4606 O O . VAL B 1 210 ? 18.797 4.93 8.422 1 93.38 210 VAL B O 1
ATOM 4609 N N . ARG B 1 211 ? 18.797 5.387 10.594 1 93.88 211 ARG B N 1
ATOM 4610 C CA . ARG B 1 211 ? 19.375 4.098 10.961 1 93.88 211 ARG B CA 1
ATOM 4611 C C . ARG B 1 211 ? 18.516 2.945 10.461 1 93.88 211 ARG B C 1
ATOM 4613 O O . ARG B 1 211 ? 19.031 1.914 10.023 1 93.88 211 ARG B O 1
ATOM 4620 N N . ARG B 1 212 ? 17.25 3.121 10.469 1 95.06 212 ARG B N 1
ATOM 4621 C CA . ARG B 1 212 ? 16.344 2.016 10.188 1 95.06 212 ARG B CA 1
ATOM 4622 C C . ARG B 1 212 ? 16.031 1.926 8.703 1 95.06 212 ARG B C 1
ATOM 4624 O O . ARG B 1 212 ? 15.688 0.853 8.195 1 95.06 212 ARG B O 1
ATOM 4631 N N . LEU B 1 213 ? 16.156 3.006 7.938 1 97.38 213 LEU B N 1
ATOM 4632 C CA . LEU B 1 213 ? 15.625 3.014 6.574 1 97.38 213 LEU B CA 1
ATOM 4633 C C . LEU B 1 213 ? 16.766 2.965 5.555 1 97.38 213 LEU B C 1
ATOM 4635 O O . LEU B 1 213 ? 16.531 2.646 4.387 1 97.38 213 LEU B O 1
ATOM 4639 N N . MET B 1 214 ? 18 3.242 5.961 1 97.31 214 MET B N 1
ATOM 4640 C CA . MET B 1 214 ? 19.094 3.32 5 1 97.31 214 MET B CA 1
ATOM 4641 C C . MET B 1 214 ? 19.359 1.962 4.355 1 97.31 214 MET B C 1
ATOM 4643 O O . MET B 1 214 ? 19.609 1.879 3.152 1 97.31 214 MET B O 1
ATOM 4647 N N . GLU B 1 215 ? 19.281 0.95 5.152 1 96.88 215 GLU B N 1
ATOM 4648 C CA . GLU B 1 215 ? 19.562 -0.376 4.609 1 96.88 215 GLU B CA 1
ATOM 4649 C C . GLU B 1 215 ? 18.516 -0.789 3.582 1 96.88 215 GLU B C 1
ATOM 4651 O O . GLU B 1 215 ? 18.859 -1.096 2.436 1 96.88 215 GLU B O 1
ATOM 4656 N N . PRO B 1 216 ? 17.219 -0.771 3.953 1 97.25 216 PRO B N 1
ATOM 4657 C CA . PRO B 1 216 ? 16.234 -1.155 2.932 1 97.25 216 PRO B CA 1
ATOM 4658 C C . PRO B 1 216 ? 16.234 -0.212 1.73 1 97.25 216 PRO B C 1
ATOM 4660 O O . PRO B 1 216 ? 15.961 -0.637 0.606 1 97.25 216 PRO B O 1
ATOM 4663 N N . PHE B 1 217 ? 16.547 1.022 1.889 1 98.5 217 PHE B N 1
ATOM 4664 C CA . PHE B 1 217 ? 16.641 1.952 0.769 1 98.5 217 PHE B CA 1
ATOM 4665 C C . PHE B 1 217 ? 17.766 1.562 -0.175 1 98.5 217 PHE B C 1
ATOM 4667 O O . PHE B 1 217 ? 17.578 1.515 -1.392 1 98.5 217 PHE B O 1
ATOM 4674 N N . GLY B 1 218 ? 18.922 1.28 0.406 1 98.25 218 GLY B N 1
ATOM 4675 C CA . GLY B 1 218 ? 20.031 0.823 -0.412 1 98.25 218 GLY B CA 1
ATOM 4676 C C . GLY B 1 218 ? 19.719 -0.45 -1.178 1 98.25 218 GLY B C 1
ATOM 4677 O O . GLY B 1 218 ? 20.031 -0.556 -2.365 1 98.25 218 GLY B O 1
ATOM 4678 N N . LYS B 1 219 ? 19.094 -1.367 -0.543 1 97.81 219 LYS B N 1
ATOM 4679 C CA . LYS B 1 219 ? 18.719 -2.623 -1.184 1 97.81 219 LYS B CA 1
ATOM 4680 C C . LYS B 1 219 ? 17.703 -2.389 -2.305 1 97.81 219 LYS B C 1
ATOM 4682 O O . LYS B 1 219 ? 17.734 -3.084 -3.322 1 97.81 219 LYS B O 1
ATOM 4687 N N . ALA B 1 220 ? 16.828 -1.439 -2.113 1 98.25 220 ALA B N 1
ATOM 4688 C CA . ALA B 1 220 ? 15.875 -1.093 -3.164 1 98.25 220 ALA B CA 1
ATOM 4689 C C . ALA B 1 220 ? 16.594 -0.544 -4.395 1 98.25 220 ALA B C 1
ATOM 4691 O O . ALA B 1 220 ? 16.234 -0.877 -5.527 1 98.25 220 ALA B O 1
ATOM 4692 N N . MET B 1 221 ? 17.594 0.297 -4.148 1 98.38 221 MET B N 1
ATOM 4693 C CA . MET B 1 221 ? 18.375 0.829 -5.266 1 98.38 221 MET B CA 1
ATOM 4694 C C . MET B 1 221 ? 19.109 -0.289 -5.996 1 98.38 221 MET B C 1
ATOM 4696 O O . MET B 1 221 ? 19.141 -0.312 -7.227 1 98.38 221 MET B O 1
ATOM 4700 N N . SER B 1 222 ? 19.641 -1.199 -5.207 1 97.81 222 SER B N 1
ATOM 4701 C CA . SER B 1 222 ? 20.328 -2.344 -5.801 1 97.81 222 SER B CA 1
ATOM 4702 C C . SER B 1 222 ? 19.359 -3.191 -6.629 1 97.81 222 SER B C 1
ATOM 4704 O O . SER B 1 222 ? 19.719 -3.658 -7.715 1 97.81 222 SER B O 1
ATOM 4706 N N . ALA B 1 223 ? 18.219 -3.385 -6.102 1 97.25 223 ALA B N 1
ATOM 4707 C CA . ALA B 1 223 ? 17.203 -4.141 -6.828 1 97.25 223 ALA B CA 1
ATOM 4708 C C . ALA B 1 223 ? 16.859 -3.469 -8.148 1 97.25 223 ALA B C 1
ATOM 4710 O O . ALA B 1 223 ? 16.703 -4.141 -9.172 1 97.25 223 ALA B O 1
ATOM 4711 N N . LEU B 1 224 ? 16.75 -2.154 -8.172 1 97.56 224 LEU B N 1
ATOM 4712 C CA . LEU B 1 224 ? 16.469 -1.409 -9.398 1 97.56 224 LEU B CA 1
ATOM 4713 C C . LEU B 1 224 ? 17.578 -1.596 -10.422 1 97.56 224 LEU B C 1
ATOM 4715 O O . LEU B 1 224 ? 17.312 -1.763 -11.609 1 97.56 224 LEU B O 1
ATOM 4719 N N . ARG B 1 225 ? 18.766 -1.587 -9.961 1 96.5 225 ARG B N 1
ATOM 4720 C CA . ARG B 1 225 ? 19.906 -1.81 -10.844 1 96.5 225 ARG B CA 1
ATOM 4721 C C . ARG B 1 225 ? 19.859 -3.209 -11.453 1 96.5 225 ARG B C 1
ATOM 4723 O O . ARG B 1 225 ? 20.094 -3.381 -12.648 1 96.5 225 ARG B O 1
ATOM 4730 N N . GLN B 1 226 ? 19.594 -4.164 -10.641 1 95.5 226 GLN B N 1
ATOM 4731 C CA . GLN B 1 226 ? 19.516 -5.547 -11.102 1 95.5 226 GLN B CA 1
ATOM 4732 C C . GLN B 1 226 ? 18.391 -5.73 -12.117 1 95.5 226 GLN B C 1
ATOM 4734 O O . GLN B 1 226 ? 18.484 -6.602 -12.984 1 95.5 226 GLN B O 1
ATOM 4739 N N . ARG B 1 227 ? 17.5 -4.875 -12.055 1 94.69 227 ARG B N 1
ATOM 4740 C CA . ARG B 1 227 ? 16.359 -4.945 -12.969 1 94.69 227 ARG B CA 1
ATOM 4741 C C . ARG B 1 227 ? 16.641 -4.184 -14.258 1 94.69 227 ARG B C 1
ATOM 4743 O O . ARG B 1 227 ? 15.781 -4.07 -15.133 1 94.69 227 ARG B O 1
ATOM 4750 N N . GLY B 1 228 ? 17.828 -3.545 -14.32 1 94.88 228 GLY B N 1
ATOM 4751 C CA . GLY B 1 228 ? 18.297 -3.004 -15.594 1 94.88 228 GLY B CA 1
ATOM 4752 C C . GLY B 1 228 ? 18.297 -1.487 -15.625 1 94.88 228 GLY B C 1
ATOM 4753 O O . GLY B 1 228 ? 18.594 -0.886 -16.656 1 94.88 228 GLY B O 1
ATOM 4754 N N . HIS B 1 229 ? 18.078 -0.852 -14.5 1 96.31 229 HIS B N 1
ATOM 4755 C CA . HIS B 1 229 ? 18.016 0.606 -14.5 1 96.31 229 HIS B CA 1
ATOM 4756 C C . HIS B 1 229 ? 19.375 1.212 -14.164 1 96.31 229 HIS B C 1
ATOM 4758 O O . HIS B 1 229 ? 20.109 0.682 -13.328 1 96.31 229 HIS B O 1
ATOM 4764 N N . SER B 1 230 ? 19.688 2.277 -14.875 1 96.31 230 SER B N 1
ATOM 4765 C CA . SER B 1 230 ? 20.781 3.15 -14.469 1 96.31 230 SER B CA 1
ATOM 4766 C C . SER B 1 230 ? 20.281 4.297 -13.594 1 96.31 230 SER B C 1
ATOM 4768 O O . SER B 1 230 ? 19.328 4.992 -13.961 1 96.31 230 SER B O 1
ATOM 4770 N N . LEU B 1 231 ? 21 4.477 -12.469 1 97.25 231 LEU B N 1
ATOM 4771 C CA . LEU B 1 231 ? 20.438 5.414 -11.5 1 97.25 231 LEU B CA 1
ATOM 4772 C C . LEU B 1 231 ? 21.438 6.523 -11.188 1 97.25 231 LEU B C 1
ATOM 4774 O O . LEU B 1 231 ? 22.641 6.273 -11.094 1 97.25 231 LEU B O 1
ATOM 4778 N N . ARG B 1 232 ? 20.984 7.711 -11.094 1 97.81 232 ARG B N 1
ATOM 4779 C CA . ARG B 1 232 ? 21.625 8.82 -10.391 1 97.81 232 ARG B CA 1
ATOM 4780 C C . ARG B 1 232 ? 20.938 9.086 -9.055 1 97.81 232 ARG B C 1
ATOM 4782 O O . ARG B 1 232 ? 19.797 9.539 -9.008 1 97.81 232 ARG B O 1
ATOM 4789 N N . LEU B 1 233 ? 21.703 8.797 -8.008 1 98.5 233 LEU B N 1
ATOM 4790 C CA . LEU B 1 233 ? 21.109 8.906 -6.676 1 98.5 233 LEU B CA 1
ATOM 4791 C C . LEU B 1 233 ? 21.453 10.242 -6.031 1 98.5 233 LEU B C 1
ATOM 4793 O O . LEU B 1 233 ? 22.625 10.617 -5.973 1 98.5 233 LEU B O 1
ATOM 4797 N N . LEU B 1 234 ? 20.422 11 -5.656 1 98.69 234 LEU B N 1
ATOM 4798 C CA . LEU B 1 234 ? 20.578 12.234 -4.902 1 98.69 234 LEU B CA 1
ATOM 4799 C C . LEU B 1 234 ? 20 12.086 -3.5 1 98.69 234 LEU B C 1
ATOM 4801 O O . LEU B 1 234 ? 18.859 11.641 -3.34 1 98.69 234 LEU B O 1
ATOM 4805 N N . LEU B 1 235 ? 20.812 12.461 -2.484 1 98.38 235 LEU B N 1
ATOM 4806 C CA . LEU B 1 235 ? 20.391 12.242 -1.103 1 98.38 235 LEU B CA 1
ATOM 4807 C C . LEU B 1 235 ? 20.547 13.523 -0.285 1 98.38 235 LEU B C 1
ATOM 4809 O O . LEU B 1 235 ? 21.516 13.695 0.44 1 98.38 235 LEU B O 1
ATOM 4813 N N . PRO B 1 236 ? 19.531 14.359 -0.388 1 96.88 236 PRO B N 1
ATOM 4814 C CA . PRO B 1 236 ? 19.5 15.508 0.52 1 96.88 236 PRO B CA 1
ATOM 4815 C C . PRO B 1 236 ? 19.359 15.102 1.983 1 96.88 236 PRO B C 1
ATOM 4817 O O . PRO B 1 236 ? 18.562 14.203 2.301 1 96.88 236 PRO B O 1
ATOM 4820 N N . THR B 1 237 ? 20.125 15.664 2.824 1 94.56 237 THR B N 1
ATOM 4821 C CA . THR B 1 237 ? 20.062 15.375 4.254 1 94.56 237 THR B CA 1
ATOM 4822 C C . THR B 1 237 ? 20.359 16.625 5.07 1 94.56 237 THR B C 1
ATOM 4824 O O . THR B 1 237 ? 20.516 17.719 4.512 1 94.56 237 THR B O 1
ATOM 4827 N N . VAL B 1 238 ? 20.25 16.531 6.352 1 86.62 238 VAL B N 1
ATOM 4828 C CA . VAL B 1 238 ? 20.516 17.641 7.254 1 86.62 238 VAL B CA 1
ATOM 4829 C C . VAL B 1 238 ? 21.844 17.438 7.957 1 86.62 238 VAL B C 1
ATOM 4831 O O . VAL B 1 238 ? 22.297 16.297 8.125 1 86.62 238 VAL B O 1
ATOM 4834 N N . PRO B 1 239 ? 22.422 18.469 8.336 1 86.94 239 PRO B N 1
ATOM 4835 C CA . PRO B 1 239 ? 23.797 18.406 8.836 1 86.94 239 PRO B CA 1
ATOM 4836 C C . PRO B 1 239 ? 23.953 17.438 10.016 1 86.94 239 PRO B C 1
ATOM 4838 O O . PRO B 1 239 ? 24.922 16.688 10.078 1 86.94 239 PRO B O 1
ATOM 4841 N N . HIS B 1 240 ? 23.031 17.359 10.883 1 84.88 240 HIS B N 1
ATOM 4842 C CA . HIS B 1 240 ? 23.234 16.625 12.125 1 84.88 240 HIS B CA 1
ATOM 4843 C C . HIS B 1 240 ? 23.141 15.117 11.906 1 84.88 240 HIS B C 1
ATOM 4845 O O . HIS B 1 240 ? 23.516 14.328 12.773 1 84.88 240 HIS B O 1
ATOM 4851 N N . VAL B 1 241 ? 22.688 14.672 10.742 1 91.25 241 VAL B N 1
ATOM 4852 C CA . VAL B 1 241 ? 22.688 13.234 10.469 1 91.25 241 VAL B CA 1
ATOM 4853 C C . VAL B 1 241 ? 23.562 12.93 9.266 1 91.25 241 VAL B C 1
ATOM 4855 O O . VAL B 1 241 ? 23.594 11.797 8.781 1 91.25 241 VAL B O 1
ATOM 4858 N N . ALA B 1 242 ? 24.281 13.898 8.789 1 94.25 242 ALA B N 1
ATOM 4859 C CA . ALA B 1 242 ? 25.062 13.766 7.566 1 94.25 242 ALA B CA 1
ATOM 4860 C C . ALA B 1 242 ? 26.141 12.688 7.723 1 94.25 242 ALA B C 1
ATOM 4862 O O . ALA B 1 242 ? 26.359 11.883 6.812 1 94.25 242 ALA B O 1
ATOM 4863 N N . GLU B 1 243 ? 26.781 12.664 8.844 1 95.81 243 GLU B N 1
ATOM 4864 C CA . GLU B 1 243 ? 27.828 11.672 9.062 1 95.81 243 GLU B CA 1
ATOM 4865 C C . GLU B 1 243 ? 27.25 10.258 9.102 1 95.81 243 GLU B C 1
ATOM 4867 O O . GLU B 1 243 ? 27.859 9.32 8.578 1 95.81 243 GLU B O 1
ATOM 4872 N N . LEU B 1 244 ? 26.188 10.148 9.766 1 95.81 244 LEU B N 1
ATOM 4873 C CA . LEU B 1 244 ? 25.516 8.852 9.812 1 95.81 244 LEU B CA 1
ATOM 4874 C C . LEU B 1 244 ? 25.125 8.391 8.406 1 95.81 244 LEU B C 1
ATOM 4876 O O . LEU B 1 244 ? 25.297 7.223 8.07 1 95.81 244 LEU B O 1
ATOM 4880 N N . VAL B 1 245 ? 24.625 9.266 7.605 1 97 245 VAL B N 1
ATOM 4881 C CA . VAL B 1 245 ? 24.25 8.984 6.227 1 97 245 VAL B CA 1
ATOM 4882 C C . VAL B 1 245 ? 25.469 8.539 5.434 1 97 245 VAL B C 1
ATOM 4884 O O . VAL B 1 245 ? 25.438 7.512 4.754 1 97 245 VAL B O 1
ATOM 4887 N N . LYS B 1 246 ? 26.562 9.281 5.551 1 97 246 LYS B N 1
ATOM 4888 C CA . LYS B 1 246 ? 27.797 8.977 4.84 1 97 246 LYS B CA 1
ATOM 4889 C C . LYS B 1 246 ? 28.312 7.582 5.184 1 97 246 LYS B C 1
ATOM 4891 O O . LYS B 1 246 ? 28.703 6.824 4.297 1 97 246 LYS B O 1
ATOM 4896 N N . ALA B 1 247 ? 28.234 7.285 6.402 1 96.81 247 ALA B N 1
ATOM 4897 C CA . ALA B 1 247 ? 28.672 5.973 6.855 1 96.81 247 ALA B CA 1
ATOM 4898 C C . ALA B 1 247 ? 27.781 4.867 6.309 1 96.81 247 ALA B C 1
ATOM 4900 O O . ALA B 1 247 ? 28.25 3.789 5.953 1 96.81 247 ALA B O 1
ATOM 4901 N N . SER B 1 248 ? 26.547 5.125 6.27 1 95.88 248 SER B N 1
ATOM 4902 C CA . SER B 1 248 ? 25.562 4.125 5.879 1 95.88 248 SER B CA 1
ATOM 4903 C C . SER B 1 248 ? 25.641 3.824 4.383 1 95.88 248 SER B C 1
ATOM 4905 O O . SER B 1 248 ? 25.406 2.689 3.961 1 95.88 248 SER B O 1
ATOM 4907 N N . VAL B 1 249 ? 25.953 4.793 3.572 1 96.62 249 VAL B N 1
ATOM 4908 C CA . VAL B 1 249 ? 25.922 4.617 2.125 1 96.62 249 VAL B CA 1
ATOM 4909 C C . VAL B 1 249 ? 27.203 3.926 1.661 1 96.62 249 VAL B C 1
ATOM 4911 O O . VAL B 1 249 ? 27.297 3.492 0.511 1 96.62 249 VAL B O 1
ATOM 4914 N N . ALA B 1 250 ? 28.156 3.846 2.502 1 94.19 250 ALA B N 1
ATOM 4915 C CA . ALA B 1 250 ? 29.422 3.207 2.154 1 94.19 250 ALA B CA 1
ATOM 4916 C C . ALA B 1 250 ? 29.203 1.771 1.688 1 94.19 250 ALA B C 1
ATOM 4918 O O . ALA B 1 250 ? 29.938 1.268 0.836 1 94.19 250 ALA B O 1
ATOM 4919 N N . SER B 1 251 ? 28.188 1.163 2.131 1 91.88 251 SER B N 1
ATOM 4920 C CA . SER B 1 251 ? 27.922 -0.237 1.816 1 91.88 251 SER B CA 1
ATOM 4921 C C . SER B 1 251 ? 27.031 -0.371 0.581 1 91.88 251 SER B C 1
ATOM 4923 O O . SER B 1 251 ? 26.766 -1.481 0.114 1 91.88 251 SER B O 1
ATOM 4925 N N . TRP B 1 252 ? 26.562 0.785 0.137 1 95.69 252 TRP B N 1
ATOM 4926 C CA . TRP B 1 252 ? 25.656 0.728 -1.005 1 95.69 252 TRP B CA 1
ATOM 4927 C C . TRP B 1 252 ? 26.422 0.411 -2.289 1 95.69 252 TRP B C 1
ATOM 4929 O O . TRP B 1 252 ? 27.578 0.816 -2.449 1 95.69 252 TRP B O 1
ATOM 4939 N N . ASP B 1 253 ? 25.812 -0.333 -3.238 1 91.94 253 ASP B N 1
ATOM 4940 C CA . ASP B 1 253 ? 26.391 -0.601 -4.551 1 91.94 253 ASP B CA 1
ATOM 4941 C C . ASP B 1 253 ? 26.562 0.688 -5.352 1 91.94 253 ASP B C 1
ATOM 4943 O O . ASP B 1 253 ? 27.594 0.902 -5.992 1 91.94 253 ASP B O 1
ATOM 4947 N N . ASP B 1 254 ? 25.531 1.499 -5.324 1 90.88 254 ASP B N 1
ATOM 4948 C CA . ASP B 1 254 ? 25.531 2.809 -5.969 1 90.88 254 ASP B CA 1
ATOM 4949 C C . ASP B 1 254 ? 25.609 3.93 -4.934 1 90.88 254 ASP B C 1
ATOM 4951 O O . ASP B 1 254 ? 24.734 4.035 -4.062 1 90.88 254 ASP B O 1
ATOM 4955 N N . LYS B 1 255 ? 26.547 4.793 -5.133 1 94.44 255 LYS B N 1
ATOM 4956 C CA . LYS B 1 255 ? 26.75 5.852 -4.152 1 94.44 255 LYS B CA 1
ATOM 4957 C C . LYS B 1 255 ? 25.953 7.098 -4.512 1 94.44 255 LYS B C 1
ATOM 4959 O O . LYS B 1 255 ? 26.078 7.633 -5.613 1 94.44 255 LYS B O 1
ATOM 4964 N N . PRO B 1 256 ? 25.172 7.496 -3.578 1 98 256 PRO B N 1
ATOM 4965 C CA . PRO B 1 256 ? 24.438 8.734 -3.84 1 98 256 PRO B CA 1
ATOM 4966 C C . PRO B 1 256 ? 25.281 9.984 -3.662 1 98 256 PRO B C 1
ATOM 4968 O O . PRO B 1 256 ? 26.297 9.945 -2.955 1 98 256 PRO B O 1
ATOM 4971 N N . GLU B 1 257 ? 24.922 11 -4.375 1 98.12 257 GLU B N 1
ATOM 4972 C CA . GLU B 1 257 ? 25.406 12.336 -4.043 1 98.12 257 GLU B CA 1
ATOM 4973 C C . GLU B 1 257 ? 24.719 12.875 -2.787 1 98.12 257 GLU B C 1
ATOM 4975 O O . GLU B 1 257 ? 23.516 13.102 -2.777 1 98.12 257 GLU B O 1
ATOM 4980 N N . ILE B 1 258 ? 25.531 13.078 -1.742 1 98 258 ILE B N 1
ATOM 4981 C CA . ILE B 1 258 ? 24.984 13.586 -0.484 1 98 258 ILE B CA 1
ATOM 4982 C C . ILE B 1 258 ? 24.906 15.109 -0.535 1 98 258 ILE B C 1
ATOM 4984 O O . ILE B 1 258 ? 25.906 15.773 -0.818 1 98 258 ILE B O 1
ATOM 4988 N N . ILE B 1 259 ? 23.75 15.625 -0.296 1 97.56 259 ILE B N 1
ATOM 4989 C CA . ILE B 1 259 ? 23.5 17.062 -0.442 1 97.56 259 ILE B CA 1
ATOM 4990 C C . ILE B 1 259 ? 23.109 17.656 0.909 1 97.56 259 ILE B C 1
ATOM 4992 O O . ILE B 1 259 ? 22.109 17.25 1.507 1 97.56 259 ILE B O 1
ATOM 4996 N N . THR B 1 260 ? 23.844 18.641 1.383 1 94.12 260 THR B N 1
ATOM 4997 C CA . THR B 1 260 ? 23.531 19.25 2.67 1 94.12 260 THR B CA 1
ATOM 4998 C C . THR B 1 260 ? 23.109 20.703 2.488 1 94.12 260 THR B C 1
ATOM 5000 O O . THR B 1 260 ? 22.578 21.328 3.412 1 94.12 260 THR B O 1
ATOM 5003 N N . GLU B 1 261 ? 23.312 21.25 1.261 1 91.69 261 GLU B N 1
ATOM 5004 C CA . GLU B 1 261 ? 22.969 22.641 0.986 1 91.69 261 GLU B CA 1
ATOM 5005 C C . GLU B 1 261 ? 21.484 22.781 0.628 1 91.69 261 GLU B C 1
ATOM 5007 O O . GLU B 1 261 ? 21 22.125 -0.302 1 91.69 261 GLU B O 1
ATOM 5012 N N . PRO B 1 262 ? 20.844 23.672 1.269 1 87.38 262 PRO B N 1
ATOM 5013 C CA . PRO B 1 262 ? 19.406 23.828 1.028 1 87.38 262 PRO B CA 1
ATOM 5014 C C . PRO B 1 262 ? 19.078 24.141 -0.43 1 87.38 262 PRO B C 1
ATOM 5016 O O . PRO B 1 262 ? 18.109 23.594 -0.982 1 87.38 262 PRO B O 1
ATOM 5019 N N . GLU B 1 263 ? 19.812 25.016 -1.033 1 91.06 263 GLU B N 1
ATOM 5020 C CA . GLU B 1 263 ? 19.531 25.375 -2.422 1 91.06 263 GLU B CA 1
ATOM 5021 C C . GLU B 1 263 ? 19.688 24.172 -3.346 1 91.06 263 GLU B C 1
ATOM 5023 O O . GLU B 1 263 ? 18.906 24.016 -4.293 1 91.06 263 GLU B O 1
ATOM 5028 N N . ARG B 1 264 ? 20.594 23.359 -3.027 1 96.12 264 ARG B N 1
ATOM 5029 C CA . ARG B 1 264 ? 20.844 22.188 -3.85 1 96.12 264 ARG B CA 1
ATOM 5030 C C . ARG B 1 264 ? 19.75 21.141 -3.652 1 96.12 264 ARG B C 1
ATOM 5032 O O . ARG B 1 264 ? 19.438 20.391 -4.57 1 96.12 264 ARG B O 1
ATOM 5039 N N . LYS B 1 265 ? 19.234 21.156 -2.51 1 96.62 265 LYS B N 1
ATOM 5040 C CA . LYS B 1 265 ? 18.094 20.281 -2.258 1 96.62 265 LYS B CA 1
ATOM 5041 C C . LYS B 1 265 ? 16.953 20.562 -3.242 1 96.62 265 LYS B C 1
ATOM 5043 O O . LYS B 1 265 ? 16.422 19.641 -3.863 1 96.62 265 LYS B O 1
ATOM 5048 N N . TRP B 1 266 ? 16.672 21.781 -3.436 1 97.19 266 TRP B N 1
ATOM 5049 C CA . TRP B 1 266 ? 15.555 22.156 -4.297 1 97.19 266 TRP B CA 1
ATOM 5050 C C . TRP B 1 266 ? 15.883 21.875 -5.762 1 97.19 266 TRP B C 1
ATOM 5052 O O . TRP B 1 266 ? 15.008 21.469 -6.531 1 97.19 266 TRP B O 1
ATOM 5062 N N . GLN B 1 267 ? 17.109 22.062 -6.133 1 97.62 267 GLN B N 1
ATOM 5063 C CA . GLN B 1 267 ? 17.516 21.703 -7.484 1 97.62 267 GLN B CA 1
ATOM 5064 C C . GLN B 1 267 ? 17.359 20.203 -7.727 1 97.62 267 GLN B C 1
ATOM 5066 O O . GLN B 1 267 ? 16.906 19.781 -8.797 1 97.62 267 GLN B O 1
ATOM 5071 N N . ALA B 1 268 ? 17.703 19.484 -6.719 1 98.38 268 ALA B N 1
ATOM 5072 C CA . ALA B 1 268 ? 17.562 18.031 -6.797 1 98.38 268 ALA B CA 1
ATOM 5073 C C . ALA B 1 268 ? 16.094 17.641 -6.953 1 98.38 268 ALA B C 1
ATOM 5075 O O . ALA B 1 268 ? 15.758 16.766 -7.75 1 98.38 268 ALA B O 1
ATOM 5076 N N . PHE B 1 269 ? 15.219 18.281 -6.207 1 98.5 269 PHE B N 1
ATOM 5077 C CA . PHE B 1 269 ? 13.789 18.047 -6.336 1 98.5 269 PHE B CA 1
ATOM 5078 C C . PHE B 1 269 ? 13.32 18.297 -7.762 1 98.5 269 PHE B C 1
ATOM 5080 O O . PHE B 1 269 ? 12.57 17.516 -8.328 1 98.5 269 PHE B O 1
ATOM 5087 N N . GLY B 1 270 ? 13.844 19.375 -8.328 1 97.75 270 GLY B N 1
ATOM 5088 C CA . GLY B 1 270 ? 13.438 19.766 -9.672 1 97.75 270 GLY B CA 1
ATOM 5089 C C . GLY B 1 270 ? 13.867 18.766 -10.734 1 97.75 270 GLY B C 1
ATOM 5090 O O . GLY B 1 270 ? 13.203 18.625 -11.766 1 97.75 270 GLY B O 1
ATOM 5091 N N . LYS B 1 271 ? 14.906 18 -10.438 1 96.56 271 LYS B N 1
ATOM 5092 C CA . LYS B 1 271 ? 15.492 17.109 -11.438 1 96.56 271 LYS B CA 1
ATOM 5093 C C . LYS B 1 271 ? 15.047 15.672 -11.219 1 96.56 271 LYS B C 1
ATOM 5095 O O . LYS B 1 271 ? 15.234 14.82 -12.094 1 96.56 271 LYS B O 1
ATOM 5100 N N . ALA B 1 272 ? 14.445 15.383 -10.195 1 97.88 272 ALA B N 1
ATOM 5101 C CA . ALA B 1 272 ? 14.203 14 -9.781 1 97.88 272 ALA B CA 1
ATOM 5102 C C . ALA B 1 272 ? 13.094 13.367 -10.617 1 97.88 272 ALA B C 1
ATOM 5104 O O . ALA B 1 272 ? 12.102 14.023 -10.945 1 97.88 272 ALA B O 1
ATOM 5105 N N . ASP B 1 273 ? 13.25 12.102 -10.961 1 97.75 273 ASP B N 1
ATOM 5106 C CA . ASP B 1 273 ? 12.195 11.328 -11.609 1 97.75 273 ASP B CA 1
ATOM 5107 C C . ASP B 1 273 ? 11.242 10.727 -10.578 1 97.75 273 ASP B C 1
ATOM 5109 O O . ASP B 1 273 ? 10.055 10.57 -1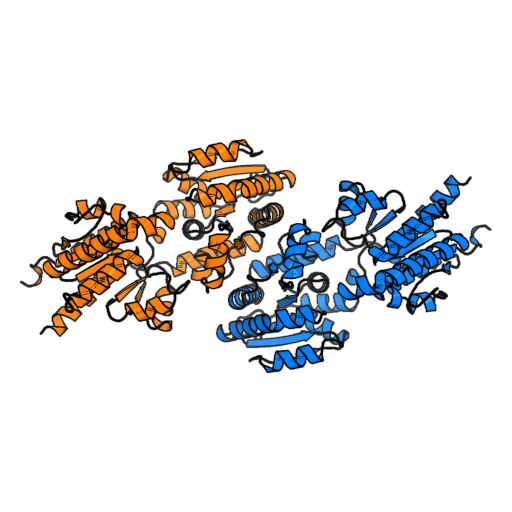0.844 1 97.75 273 ASP B O 1
ATOM 5113 N N . ALA B 1 274 ? 11.781 10.383 -9.484 1 98.38 274 ALA B N 1
ATOM 5114 C CA . ALA B 1 274 ? 11.008 9.82 -8.375 1 98.38 274 ALA B CA 1
ATOM 5115 C C . ALA B 1 274 ? 11.766 9.953 -7.059 1 98.38 274 ALA B C 1
ATOM 5117 O O . ALA B 1 274 ? 12.961 10.25 -7.047 1 98.38 274 ALA B O 1
ATOM 5118 N N . ALA B 1 275 ? 11.039 9.742 -5.973 1 98.81 275 ALA B N 1
ATOM 5119 C CA . ALA B 1 275 ? 11.641 9.844 -4.645 1 98.81 275 ALA B CA 1
ATOM 5120 C C . ALA B 1 275 ? 11.227 8.672 -3.76 1 98.81 275 ALA B C 1
ATOM 5122 O O . ALA B 1 275 ? 10.07 8.234 -3.807 1 98.81 275 ALA B O 1
ATOM 5123 N N . LEU B 1 276 ? 12.141 8.109 -3.045 1 98.81 276 LEU B N 1
ATOM 5124 C CA . LEU B 1 276 ? 11.914 7.203 -1.923 1 98.81 276 LEU B CA 1
ATOM 5125 C C . LEU B 1 276 ? 12.156 7.91 -0.594 1 98.81 276 LEU B C 1
ATOM 5127 O O . LEU B 1 276 ? 13.266 8.383 -0.334 1 98.81 276 LEU B O 1
ATOM 5131 N N . ILE B 1 277 ? 11.078 7.938 0.247 1 98.31 277 ILE B N 1
ATOM 5132 C CA . ILE B 1 277 ? 11.203 8.883 1.348 1 98.31 277 ILE B CA 1
ATOM 5133 C C . ILE B 1 277 ? 10.797 8.219 2.658 1 98.31 277 ILE B C 1
ATOM 5135 O O . ILE B 1 277 ? 10 7.273 2.658 1 98.31 277 ILE B O 1
ATOM 5139 N N . ALA B 1 278 ? 11.367 8.734 3.742 1 96 278 ALA B N 1
ATOM 5140 C CA . ALA B 1 278 ? 10.766 8.531 5.059 1 96 278 ALA B CA 1
ATOM 5141 C C . ALA B 1 278 ? 9.531 9.398 5.238 1 96 278 ALA B C 1
ATOM 5143 O O . ALA B 1 278 ? 9.555 10.602 4.941 1 96 278 ALA B O 1
ATOM 5144 N N . SER B 1 279 ? 8.492 8.711 5.715 1 92.25 279 SER B N 1
ATOM 5145 C CA . SER B 1 279 ? 7.254 9.453 5.945 1 92.25 279 SER B CA 1
ATOM 5146 C C . SER B 1 279 ? 7.504 10.688 6.797 1 92.25 279 SER B C 1
ATOM 5148 O O . SER B 1 279 ? 8.141 10.609 7.848 1 92.25 279 SER B O 1
ATOM 5150 N N . GLY B 1 280 ? 6.965 11.93 6.332 1 85.25 280 GLY B N 1
ATOM 5151 C CA . GLY B 1 280 ? 7.168 13.172 7.062 1 85.25 280 GLY B CA 1
ATOM 5152 C C . GLY B 1 280 ? 6.793 14.398 6.262 1 85.25 280 GLY B C 1
ATOM 5153 O O . GLY B 1 280 ? 6.121 14.297 5.234 1 85.25 280 GLY B O 1
ATOM 5154 N N . THR B 1 281 ? 7.285 15.523 6.703 1 81.31 281 THR B N 1
ATOM 5155 C CA . THR B 1 281 ? 6.922 16.828 6.137 1 81.31 281 THR B CA 1
ATOM 5156 C C . THR B 1 281 ? 7.469 16.969 4.719 1 81.31 281 THR B C 1
ATOM 5158 O O . THR B 1 281 ? 6.898 17.688 3.896 1 81.31 281 THR B O 1
ATOM 5161 N N . VAL B 1 282 ? 8.508 16.188 4.426 1 91.94 282 VAL B N 1
ATOM 5162 C CA . VAL B 1 282 ? 9.133 16.266 3.111 1 91.94 282 VAL B CA 1
ATOM 5163 C C . VAL B 1 282 ? 8.133 15.852 2.035 1 91.94 282 VAL B C 1
ATOM 5165 O O . VAL B 1 282 ? 8.227 16.297 0.888 1 91.94 282 VAL B O 1
ATOM 5168 N N . SER B 1 283 ? 7.168 15.023 2.436 1 96.56 283 SER B N 1
ATOM 5169 C CA . SER B 1 283 ? 6.188 14.555 1.462 1 96.56 283 SER B CA 1
ATOM 5170 C C . SER B 1 283 ? 5.383 15.711 0.884 1 96.56 283 SER B C 1
ATOM 5172 O O . SER B 1 283 ? 5.027 15.703 -0.296 1 96.56 283 SER B O 1
ATOM 5174 N N . LEU B 1 284 ? 5.094 16.688 1.731 1 95.25 284 LEU B N 1
ATOM 5175 C CA . LEU B 1 284 ? 4.344 17.844 1.237 1 95.25 284 LEU B CA 1
ATOM 5176 C C . LEU B 1 284 ? 5.207 18.703 0.319 1 95.25 284 LEU B C 1
ATOM 5178 O O . LEU B 1 284 ? 4.727 19.203 -0.698 1 95.25 284 LEU B O 1
ATOM 5182 N N . GLU B 1 285 ? 6.465 18.875 0.71 1 95.06 285 GLU B N 1
ATOM 5183 C CA . GLU B 1 285 ? 7.395 19.594 -0.156 1 95.06 285 GLU B CA 1
ATOM 5184 C C . GLU B 1 285 ? 7.469 18.953 -1.54 1 95.06 285 GLU B C 1
ATOM 5186 O O . GLU B 1 285 ? 7.375 19.641 -2.555 1 95.06 285 GLU B O 1
ATOM 5191 N N . LEU B 1 286 ? 7.582 17.672 -1.552 1 98.31 286 LEU B N 1
ATOM 5192 C CA . LEU B 1 286 ? 7.691 16.938 -2.803 1 98.31 286 LEU B CA 1
ATOM 5193 C C . LEU B 1 286 ? 6.398 17.031 -3.605 1 98.31 286 LEU B C 1
ATOM 5195 O O . LEU B 1 286 ? 6.43 17.203 -4.824 1 98.31 286 LEU B O 1
ATOM 5199 N N . ALA B 1 287 ? 5.273 16.906 -2.912 1 98.5 287 ALA B N 1
ATOM 5200 C CA . ALA B 1 287 ? 3.984 16.984 -3.592 1 98.5 287 ALA B CA 1
ATOM 5201 C C . ALA B 1 287 ? 3.801 18.344 -4.258 1 98.5 287 ALA B C 1
ATOM 5203 O O . ALA B 1 287 ? 3.414 18.422 -5.426 1 98.5 287 ALA B O 1
ATOM 5204 N N . LEU B 1 288 ? 4.129 19.391 -3.506 1 97.5 288 LEU B N 1
ATOM 5205 C CA . LEU B 1 288 ? 3.982 20.734 -4.039 1 97.5 288 LEU B CA 1
ATOM 5206 C C . LEU B 1 288 ? 4.973 20.984 -5.172 1 97.5 288 LEU B C 1
ATOM 5208 O O . LEU B 1 288 ? 4.691 21.75 -6.094 1 97.5 288 LEU B O 1
ATOM 5212 N N . ALA B 1 289 ? 6.102 20.328 -5.129 1 97.88 289 ALA B N 1
ATOM 5213 C CA . ALA B 1 289 ? 7.086 20.422 -6.203 1 97.88 289 ALA B CA 1
ATOM 5214 C C . ALA B 1 289 ? 6.684 19.578 -7.402 1 97.88 289 ALA B C 1
ATOM 5216 O O . ALA B 1 289 ? 7.203 19.75 -8.508 1 97.88 289 ALA B O 1
ATOM 5217 N N . GLY B 1 290 ? 5.816 18.609 -7.195 1 98.12 290 GLY B N 1
ATOM 5218 C CA . GLY B 1 290 ? 5.363 17.734 -8.273 1 98.12 290 GLY B CA 1
ATOM 5219 C C . GLY B 1 290 ? 6.242 16.516 -8.461 1 98.12 290 GLY B C 1
ATOM 5220 O O . GLY B 1 290 ? 6.305 15.945 -9.555 1 98.12 290 GLY B O 1
ATOM 5221 N N . VAL B 1 291 ? 6.938 16.047 -7.441 1 98.62 291 VAL B N 1
ATOM 5222 C CA . VAL B 1 291 ? 7.848 14.906 -7.547 1 98.62 291 VAL B CA 1
ATOM 5223 C C . VAL B 1 291 ? 7.121 13.625 -7.145 1 98.62 291 VAL B C 1
ATOM 5225 O O . VAL B 1 291 ? 6.703 13.477 -5.992 1 98.62 291 VAL B O 1
ATOM 5228 N N . PRO B 1 292 ? 6.98 12.664 -8.07 1 98.56 292 PRO B N 1
ATOM 5229 C CA . PRO B 1 292 ? 6.418 11.375 -7.664 1 98.56 292 PRO B CA 1
ATOM 5230 C C . PRO B 1 292 ? 7.23 10.695 -6.566 1 98.56 292 PRO B C 1
ATOM 5232 O O . PRO B 1 292 ? 8.453 10.836 -6.516 1 98.56 292 PRO B O 1
ATOM 5235 N N . MET B 1 293 ? 6.48 9.938 -5.707 1 98.81 293 MET B N 1
ATOM 5236 C CA . MET B 1 293 ? 7.23 9.43 -4.559 1 98.81 293 MET B CA 1
ATOM 5237 C C . MET B 1 293 ? 6.602 8.148 -4.027 1 98.81 293 MET B C 1
ATOM 5239 O O . MET B 1 293 ? 5.469 7.812 -4.379 1 98.81 293 MET B O 1
ATOM 5243 N N . VAL B 1 294 ? 7.379 7.387 -3.27 1 98.81 294 VAL B N 1
ATOM 5244 C CA . VAL B 1 294 ? 6.988 6.266 -2.42 1 98.81 294 VAL B CA 1
ATOM 5245 C C . VAL B 1 294 ? 7.41 6.535 -0.979 1 98.81 294 VAL B C 1
ATOM 5247 O O . VAL B 1 294 ? 8.531 6.984 -0.729 1 98.81 294 VAL B O 1
ATOM 5250 N N . SER B 1 295 ? 6.496 6.281 -0.023 1 98.31 295 SER B N 1
ATOM 5251 C CA . SER B 1 295 ? 6.773 6.637 1.365 1 98.31 295 SER B CA 1
ATOM 5252 C C . SER B 1 295 ? 6.945 5.391 2.229 1 98.31 295 SER B C 1
ATOM 5254 O O . SER B 1 295 ? 6.215 4.41 2.064 1 98.31 295 SER B O 1
ATOM 5256 N N . CYS B 1 296 ? 7.914 5.484 3.121 1 97.38 296 CYS B N 1
ATOM 5257 C CA . CYS B 1 296 ? 8.203 4.402 4.055 1 97.38 296 CYS B CA 1
ATOM 5258 C C . CYS B 1 296 ? 8.391 4.938 5.469 1 97.38 296 CYS B C 1
ATOM 5260 O O . CYS B 1 296 ? 8.734 6.105 5.656 1 97.38 296 CYS B O 1
ATOM 5262 N N . TYR B 1 297 ? 8.148 4.039 6.406 1 93.5 297 TYR B N 1
ATOM 5263 C CA . TYR B 1 297 ? 8.477 4.375 7.785 1 93.5 297 TYR B CA 1
ATOM 5264 C C . TYR B 1 297 ? 8.656 3.117 8.625 1 93.5 297 TYR B C 1
ATOM 5266 O O . TYR B 1 297 ? 7.934 2.137 8.453 1 93.5 297 TYR B O 1
ATOM 5274 N N . LYS B 1 298 ? 9.648 3.154 9.453 1 91.94 298 LYS B N 1
ATOM 5275 C CA . LYS B 1 298 ? 9.898 2.096 10.422 1 91.94 298 LYS B CA 1
ATOM 5276 C C . LYS B 1 298 ? 9.953 2.656 11.844 1 91.94 298 LYS B C 1
ATOM 5278 O O . LYS B 1 298 ? 10.766 3.531 12.141 1 91.94 298 LYS B O 1
ATOM 5283 N N . LEU B 1 299 ? 9.055 2.193 12.625 1 81.31 299 LEU B N 1
ATOM 5284 C CA . LEU B 1 299 ? 9.031 2.607 14.023 1 81.31 299 LEU B CA 1
ATOM 5285 C C . LEU B 1 299 ? 9.797 1.617 14.898 1 81.31 299 LEU B C 1
ATOM 5287 O O . LEU B 1 299 ? 9.922 0.441 14.547 1 81.31 299 LEU B O 1
ATOM 5291 N N . ASP B 1 300 ? 10.352 2.215 15.984 1 79.19 300 ASP B N 1
ATOM 5292 C CA . ASP B 1 300 ? 10.859 1.293 17 1 79.19 300 ASP B CA 1
ATOM 5293 C C . ASP B 1 300 ? 9.734 0.417 17.547 1 79.19 300 ASP B C 1
ATOM 5295 O O . ASP B 1 300 ? 8.578 0.832 17.578 1 79.19 300 ASP B O 1
ATOM 5299 N N . PRO B 1 301 ? 10.086 -0.801 17.859 1 74.12 301 PRO B N 1
ATOM 5300 C CA . PRO B 1 301 ? 9.055 -1.75 18.297 1 74.12 301 PRO B CA 1
ATOM 5301 C C . PRO B 1 301 ? 8.18 -1.195 19.406 1 74.12 301 PRO B C 1
ATOM 5303 O O . PRO B 1 301 ? 6.977 -1.461 19.453 1 74.12 301 PRO B O 1
ATOM 5306 N N . ILE B 1 302 ? 8.758 -0.413 20.344 1 71.12 302 ILE B N 1
ATOM 5307 C CA . ILE B 1 302 ? 7.992 0.139 21.453 1 71.12 302 ILE B CA 1
ATOM 5308 C C . ILE B 1 302 ? 7.035 1.213 20.938 1 71.12 302 ILE B C 1
ATOM 5310 O O . ILE B 1 302 ? 5.852 1.216 21.297 1 71.12 302 ILE B O 1
ATOM 5314 N N . ALA B 1 303 ? 7.527 1.992 20.094 1 71.69 303 ALA B N 1
ATOM 5315 C CA . ALA B 1 303 ? 6.699 3.051 19.516 1 71.69 303 ALA B CA 1
ATOM 5316 C C . ALA B 1 303 ? 5.594 2.467 18.641 1 71.69 303 ALA B C 1
ATOM 5318 O O . ALA B 1 303 ? 4.465 2.961 18.641 1 71.69 303 ALA B O 1
ATOM 5319 N N . ARG B 1 304 ? 5.973 1.438 18.047 1 72.62 304 ARG B N 1
ATOM 5320 C CA . ARG B 1 304 ? 5.016 0.779 17.156 1 72.62 304 ARG B CA 1
ATOM 5321 C C . ARG B 1 304 ? 3.807 0.277 17.953 1 72.62 304 ARG B C 1
ATOM 5323 O O . ARG B 1 304 ? 2.664 0.468 17.531 1 72.62 304 ARG B O 1
ATOM 5330 N N . GLN B 1 305 ? 4.086 -0.231 19.016 1 70 305 GLN B N 1
ATOM 5331 C CA . GLN B 1 305 ? 3.021 -0.791 19.844 1 70 305 GLN B CA 1
ATOM 5332 C C . GLN B 1 305 ? 2.148 0.312 20.422 1 70 305 GLN B C 1
ATOM 5334 O O . GLN B 1 305 ? 0.935 0.141 20.578 1 70 305 GLN B O 1
ATOM 5339 N N . LEU B 1 306 ? 2.754 1.389 20.672 1 67.06 306 LEU B N 1
ATOM 5340 C CA . LEU B 1 306 ? 2.045 2.477 21.328 1 67.06 306 LEU B CA 1
ATOM 5341 C C . LEU B 1 306 ? 1.221 3.279 20.328 1 67.06 306 LEU B C 1
ATOM 5343 O O . LEU B 1 306 ? 0.07 3.629 20.609 1 67.06 306 LEU B O 1
ATOM 5347 N N . LEU B 1 307 ? 1.786 3.4 19.188 1 66.56 307 LEU B N 1
ATOM 5348 C CA . LEU B 1 307 ? 1.206 4.367 18.266 1 66.56 307 LEU B CA 1
ATOM 5349 C C . LEU B 1 307 ? 0.168 3.703 17.359 1 66.56 307 LEU B C 1
ATOM 5351 O O . LEU B 1 307 ? -0.735 4.371 16.859 1 66.56 307 LEU B O 1
ATOM 5355 N N . GLN B 1 308 ? 0.341 2.436 17.219 1 65.56 308 GLN B N 1
ATOM 5356 C CA . GLN B 1 308 ? -0.522 1.724 16.297 1 65.56 308 GLN B CA 1
ATOM 5357 C C . GLN B 1 308 ? -1.991 1.87 16.672 1 65.56 308 GLN B C 1
ATOM 5359 O O . GLN B 1 308 ? -2.867 1.886 15.805 1 65.56 308 GLN B O 1
ATOM 5364 N N . HIS B 1 309 ? -2.203 2.168 17.922 1 67.5 309 HIS B N 1
ATOM 5365 C CA . HIS B 1 309 ? -3.59 2.225 18.375 1 67.5 309 HIS B CA 1
ATOM 5366 C C . HIS B 1 309 ? -4.066 3.668 18.516 1 67.5 309 HIS B C 1
ATOM 5368 O O . HIS B 1 309 ? -5.266 3.922 18.625 1 67.5 309 HIS B O 1
ATOM 5374 N N . MET B 1 310 ? -3.133 4.543 18.344 1 69.75 310 MET B N 1
ATOM 5375 C CA . MET B 1 310 ? -3.488 5.938 18.594 1 69.75 310 MET B CA 1
ATOM 5376 C C . MET B 1 310 ? -3.785 6.668 17.281 1 69.75 310 MET B C 1
ATOM 5378 O O . MET B 1 310 ? -4.59 7.602 17.266 1 69.75 310 MET B O 1
ATOM 5382 N N . VAL B 1 311 ? -3.219 6.164 16.25 1 72.94 311 VAL B N 1
ATOM 5383 C CA . VAL B 1 311 ? -3.396 6.832 14.969 1 72.94 311 VAL B CA 1
ATOM 5384 C C . VAL B 1 311 ? -4.703 6.379 14.32 1 72.94 311 VAL B C 1
ATOM 5386 O O . VAL B 1 311 ? -4.922 5.184 14.117 1 72.94 311 VAL B O 1
ATOM 5389 N N . THR B 1 312 ? -5.52 7.34 14.078 1 77.75 312 THR B N 1
ATOM 5390 C CA . THR B 1 312 ? -6.852 7.016 13.586 1 77.75 312 THR B CA 1
ATOM 5391 C C . THR B 1 312 ? -6.988 7.398 12.109 1 77.75 312 THR B C 1
ATOM 5393 O O . THR B 1 312 ? -7.973 7.039 11.461 1 77.75 312 THR B O 1
ATOM 5396 N N . THR B 1 313 ? -5.988 8.109 11.633 1 87.56 313 THR B N 1
ATOM 5397 C CA . THR B 1 313 ? -6.078 8.547 10.25 1 87.56 313 THR B CA 1
ATOM 5398 C C . THR B 1 313 ? -5.855 7.383 9.289 1 87.56 313 THR B C 1
ATOM 5400 O O . THR B 1 313 ? -5.141 6.434 9.617 1 87.56 313 THR B O 1
ATOM 5403 N N . TRP B 1 314 ? -6.445 7.504 8.148 1 92.19 314 TRP B N 1
ATOM 5404 C CA . TRP B 1 314 ? -6.348 6.445 7.152 1 92.19 314 TRP B CA 1
ATOM 5405 C C . TRP B 1 314 ? -5.016 6.516 6.414 1 92.19 314 TRP B C 1
ATOM 5407 O O . TRP B 1 314 ? -4.605 5.547 5.77 1 92.19 314 TRP B O 1
ATOM 5417 N N . SER B 1 315 ? -4.375 7.586 6.469 1 93.5 315 SER B N 1
ATOM 5418 C CA . SER B 1 315 ? -3.055 7.844 5.902 1 93.5 315 SER B CA 1
ATOM 5419 C C . SER B 1 315 ? -2.188 8.648 6.859 1 93.5 315 SER B C 1
ATOM 5421 O O . SER B 1 315 ? -2.705 9.391 7.703 1 93.5 315 SER B O 1
ATOM 5423 N N . ALA B 1 316 ? -0.92 8.5 6.707 1 90.44 316 ALA B N 1
ATOM 5424 C CA . ALA B 1 316 ? 0.011 9.297 7.508 1 90.44 316 ALA B CA 1
ATOM 5425 C C . ALA B 1 316 ? 0.636 10.414 6.68 1 90.44 316 ALA B C 1
ATOM 5427 O O . ALA B 1 316 ? 1.416 11.211 7.199 1 90.44 316 ALA B O 1
ATOM 5428 N N . LEU B 1 317 ? 0.245 10.492 5.434 1 94.19 317 LEU B N 1
ATOM 5429 C CA . LEU B 1 317 ? 0.892 11.445 4.539 1 94.19 317 LEU B CA 1
ATOM 5430 C C . LEU B 1 317 ? -0.009 12.656 4.285 1 94.19 317 LEU B C 1
ATOM 5432 O O . LEU B 1 317 ? -1.164 12.492 3.883 1 94.19 317 LEU B O 1
ATOM 5436 N N . LEU B 1 318 ? 0.563 13.773 4.445 1 93.62 318 LEU B N 1
ATOM 5437 C CA . LEU B 1 318 ? -0.182 15.016 4.258 1 93.62 318 LEU B CA 1
ATOM 5438 C C . LEU B 1 318 ? -0.739 15.109 2.842 1 93.62 318 LEU B C 1
ATOM 5440 O O . LEU B 1 318 ? -1.9 15.477 2.65 1 93.62 318 LEU B O 1
ATOM 5444 N N . PRO B 1 319 ? 0.068 14.742 1.778 1 97 319 PRO B N 1
ATOM 5445 C CA . PRO B 1 319 ? -0.504 14.836 0.433 1 97 319 PRO B CA 1
ATOM 5446 C C . PRO B 1 319 ? -1.766 13.992 0.27 1 97 319 PRO B C 1
ATOM 5448 O O . PRO B 1 319 ? -2.75 14.453 -0.314 1 97 319 PRO B O 1
ATOM 5451 N N . ASN B 1 320 ? -1.759 12.781 0.792 1 97.25 320 ASN B N 1
ATOM 5452 C CA . ASN B 1 320 ? -2.955 11.945 0.729 1 97.25 320 ASN B CA 1
ATOM 5453 C C . ASN B 1 320 ? -4.117 12.578 1.492 1 97.25 320 ASN B C 1
ATOM 5455 O O . ASN B 1 320 ? -5.242 12.617 0.993 1 97.25 320 ASN B O 1
ATOM 5459 N N . LEU B 1 321 ? -3.822 13.07 2.668 1 94.19 321 LEU B N 1
ATOM 5460 C CA . LEU B 1 321 ? -4.852 13.633 3.531 1 94.19 321 LEU B CA 1
ATOM 5461 C C . LEU B 1 321 ? -5.445 14.898 2.914 1 94.19 321 LEU B C 1
ATOM 5463 O O . LEU B 1 321 ? -6.66 15.102 2.945 1 94.19 321 LEU B O 1
ATOM 5467 N N . ILE B 1 322 ? -4.59 15.758 2.33 1 95.44 322 ILE B N 1
ATOM 5468 C CA . ILE B 1 322 ? -5.039 17.016 1.765 1 95.44 322 ILE B CA 1
ATOM 5469 C C . ILE B 1 322 ? -5.91 16.766 0.538 1 95.44 322 ILE B C 1
ATOM 5471 O O . ILE B 1 322 ? -6.957 17.391 0.368 1 95.44 322 ILE B O 1
ATOM 5475 N N . SER B 1 323 ? -5.5 15.852 -0.279 1 96.31 323 SER B N 1
ATOM 5476 C CA . SER B 1 323 ? -6.25 15.562 -1.498 1 96.31 323 SER B CA 1
ATOM 5477 C C . SER B 1 323 ? -7.43 14.641 -1.216 1 96.31 323 SER B C 1
ATOM 5479 O O . SER B 1 323 ? -8.32 14.484 -2.057 1 96.31 323 SER B O 1
ATOM 5481 N N . ASP B 1 324 ? -7.375 14.016 -0.018 1 95.31 324 ASP B N 1
ATOM 5482 C CA . ASP B 1 324 ? -8.352 12.992 0.34 1 95.31 324 ASP B CA 1
ATOM 5483 C C . ASP B 1 324 ? -8.367 11.859 -0.685 1 95.31 324 ASP B C 1
ATOM 5485 O O . ASP B 1 324 ? -9.438 11.391 -1.09 1 95.31 324 ASP B O 1
ATOM 5489 N N . ARG B 1 325 ? -7.215 11.508 -1.191 1 96.56 325 ARG B N 1
ATOM 5490 C CA . ARG B 1 325 ? -6.973 10.43 -2.148 1 96.56 325 ARG B CA 1
ATOM 5491 C C . ARG B 1 325 ? -5.742 9.617 -1.764 1 96.56 325 ARG B C 1
ATOM 5493 O O . ARG B 1 325 ? -4.805 10.148 -1.168 1 96.56 325 ARG B O 1
ATOM 5500 N N . ALA B 1 326 ? -5.801 8.32 -2.135 1 96.5 326 ALA B N 1
ATOM 5501 C CA . ALA B 1 326 ? -4.629 7.473 -1.93 1 96.5 326 ALA B CA 1
ATOM 5502 C C . ALA B 1 326 ? -3.621 7.648 -3.062 1 96.5 326 ALA B C 1
ATOM 5504 O O . ALA B 1 326 ? -3.434 6.742 -3.881 1 96.5 326 ALA B O 1
ATOM 5505 N N . LEU B 1 327 ? -2.926 8.766 -3.062 1 98.06 327 LEU B N 1
ATOM 5506 C CA . LEU B 1 327 ? -2.018 9.109 -4.152 1 98.06 327 LEU B CA 1
ATOM 5507 C C . LEU B 1 327 ? -0.695 8.367 -4.012 1 98.06 327 LEU B C 1
ATOM 5509 O O . LEU B 1 327 ? -0.224 7.746 -4.969 1 98.06 327 LEU B O 1
ATOM 5513 N N . VAL B 1 328 ? -0.11 8.516 -2.824 1 98.38 328 VAL B N 1
ATOM 5514 C CA . VAL B 1 328 ? 1.242 8.031 -2.574 1 98.38 328 VAL B CA 1
ATOM 5515 C C . VAL B 1 328 ? 1.183 6.707 -1.808 1 98.38 328 VAL B C 1
ATOM 5517 O O . VAL B 1 328 ? 0.562 6.629 -0.744 1 98.38 328 VAL B O 1
ATOM 5520 N N . PRO B 1 329 ? 1.775 5.656 -2.363 1 97.94 329 PRO B N 1
ATOM 5521 C CA . PRO B 1 329 ? 1.826 4.414 -1.586 1 97.94 329 PRO B CA 1
ATOM 5522 C C . PRO B 1 329 ? 2.674 4.547 -0.322 1 97.94 329 PRO B C 1
ATOM 5524 O O . PRO B 1 329 ? 3.709 5.215 -0.336 1 97.94 329 PRO B O 1
ATOM 5527 N N . GLU B 1 330 ? 2.17 3.918 0.774 1 97 330 GLU B N 1
ATOM 5528 C CA . GLU B 1 330 ? 2.822 3.949 2.08 1 97 330 GLU B CA 1
ATOM 5529 C C . GLU B 1 330 ? 3.152 2.541 2.564 1 97 330 GLU B C 1
ATOM 5531 O O . GLU B 1 330 ? 2.301 1.65 2.535 1 97 330 GLU B O 1
ATOM 5536 N N . PHE B 1 331 ? 4.379 2.367 3.004 1 96.19 331 PHE B N 1
ATOM 5537 C CA . PHE B 1 331 ? 4.781 1.08 3.561 1 96.19 331 PHE B CA 1
ATOM 5538 C C . PHE B 1 331 ? 5.395 1.257 4.945 1 96.19 331 PHE B C 1
ATOM 5540 O O . PHE B 1 331 ? 6.207 2.16 5.16 1 96.19 331 PHE B O 1
ATOM 5547 N N . TYR B 1 332 ? 5.043 0.373 5.859 1 92.62 332 TYR B N 1
ATOM 5548 C CA . TYR B 1 332 ? 5.457 0.518 7.25 1 92.62 332 TYR B CA 1
ATOM 5549 C C . TYR B 1 332 ? 6.082 -0.769 7.773 1 92.62 332 TYR B C 1
ATOM 5551 O O . TYR B 1 332 ? 5.629 -1.867 7.441 1 92.62 332 TYR B O 1
ATOM 5559 N N . ASP B 1 333 ? 7.117 -0.645 8.461 1 90.81 333 ASP B N 1
ATOM 5560 C CA . ASP B 1 333 ? 7.73 -1.704 9.258 1 90.81 333 ASP B CA 1
ATOM 5561 C C . ASP B 1 333 ? 8.039 -2.928 8.398 1 90.81 333 ASP B C 1
ATOM 5563 O O . ASP B 1 333 ? 8.805 -2.838 7.438 1 90.81 333 ASP B O 1
ATOM 5567 N N . GLN B 1 334 ? 7.387 -4.09 8.641 1 87.81 334 GLN B N 1
ATOM 5568 C CA . GLN B 1 334 ? 7.734 -5.332 7.957 1 87.81 334 GLN B CA 1
ATOM 5569 C C . GLN B 1 334 ? 7.371 -5.266 6.477 1 87.81 334 GLN B C 1
ATOM 5571 O O . GLN B 1 334 ? 7.82 -6.098 5.684 1 87.81 334 GLN B O 1
ATOM 5576 N N . TYR B 1 335 ? 6.691 -4.281 6.09 1 91.12 335 TYR B N 1
ATOM 5577 C CA . TYR B 1 335 ? 6.258 -4.199 4.703 1 91.12 335 TYR B CA 1
ATOM 5578 C C . TYR B 1 335 ? 7.16 -3.268 3.9 1 91.12 335 TYR B C 1
ATOM 5580 O O . TYR B 1 335 ? 6.953 -3.074 2.701 1 91.12 335 TYR B O 1
ATOM 5588 N N . VAL B 1 336 ? 8.102 -2.689 4.59 1 94.69 336 VAL B N 1
ATOM 5589 C CA . VAL B 1 336 ? 9.18 -2.006 3.879 1 94.69 336 VAL B CA 1
ATOM 5590 C C . VAL B 1 336 ? 10.125 -3.031 3.26 1 94.69 336 VAL B C 1
ATOM 5592 O O . VAL B 1 336 ? 11.172 -3.348 3.834 1 94.69 336 VAL B O 1
ATOM 5595 N N . ARG B 1 337 ? 9.742 -3.525 2.107 1 94.94 337 ARG B N 1
ATOM 5596 C CA . ARG B 1 337 ? 10.477 -4.57 1.397 1 94.94 337 ARG B CA 1
ATOM 5597 C C . ARG B 1 337 ? 11.188 -4.008 0.172 1 94.94 337 ARG B C 1
ATOM 5599 O O . ARG B 1 337 ? 10.539 -3.512 -0.753 1 94.94 337 ARG B O 1
ATOM 5606 N N . PRO B 1 338 ? 12.461 -4.176 0.105 1 97.31 338 PRO B N 1
ATOM 5607 C CA . PRO B 1 338 ? 13.258 -3.564 -0.966 1 97.31 338 PRO B CA 1
ATOM 5608 C C . PRO B 1 338 ? 12.742 -3.922 -2.357 1 97.31 338 PRO B C 1
ATOM 5610 O O . PRO B 1 338 ? 12.617 -3.045 -3.219 1 97.31 338 PRO B O 1
ATOM 5613 N N . GLU B 1 339 ? 12.375 -5.207 -2.59 1 96.69 339 GLU B N 1
ATOM 5614 C CA . GLU B 1 339 ? 11.93 -5.66 -3.904 1 96.69 339 GLU B CA 1
ATOM 5615 C C . GLU B 1 339 ? 10.602 -5.023 -4.289 1 96.69 339 GLU B C 1
ATOM 5617 O O . GLU B 1 339 ? 10.367 -4.723 -5.461 1 96.69 339 GLU B O 1
ATOM 5622 N N . ASN B 1 340 ? 9.758 -4.832 -3.285 1 97.44 340 ASN B N 1
ATOM 5623 C CA . ASN B 1 340 ? 8.508 -4.129 -3.539 1 97.44 340 ASN B CA 1
ATOM 5624 C C . ASN B 1 340 ? 8.742 -2.648 -3.822 1 97.44 340 ASN B C 1
ATOM 5626 O O . ASN B 1 340 ? 8.164 -2.094 -4.762 1 97.44 340 ASN B O 1
ATOM 5630 N N . LEU B 1 341 ? 9.586 -2.033 -3.006 1 98.38 341 LEU B N 1
ATOM 5631 C CA . LEU B 1 341 ? 9.891 -0.618 -3.178 1 98.38 341 LEU B CA 1
ATOM 5632 C C . LEU B 1 341 ? 10.469 -0.351 -4.562 1 98.38 341 LEU B C 1
ATOM 5634 O O . LEU B 1 341 ? 10.133 0.647 -5.203 1 98.38 341 LEU B O 1
ATOM 5638 N N . ALA B 1 342 ? 11.32 -1.25 -5.012 1 98.38 342 ALA B N 1
ATOM 5639 C CA . ALA B 1 342 ? 11.906 -1.117 -6.34 1 98.38 342 ALA B CA 1
ATOM 5640 C C . ALA B 1 342 ? 10.828 -1.084 -7.418 1 98.38 342 ALA B C 1
ATOM 5642 O O . ALA B 1 342 ? 10.867 -0.234 -8.312 1 98.38 342 ALA B O 1
ATOM 5643 N N . ARG B 1 343 ? 9.859 -1.929 -7.324 1 97.94 343 ARG B N 1
ATOM 5644 C CA . ARG B 1 343 ? 8.805 -2.02 -8.328 1 97.94 343 ARG B CA 1
ATOM 5645 C C . ARG B 1 343 ? 7.879 -0.811 -8.258 1 97.94 343 ARG B C 1
ATOM 5647 O O . ARG B 1 343 ? 7.383 -0.342 -9.289 1 97.94 343 ARG B O 1
ATOM 5654 N N . GLN B 1 344 ? 7.664 -0.307 -6.984 1 98.19 344 GLN B N 1
ATOM 5655 C CA . GLN B 1 344 ? 6.906 0.929 -6.828 1 98.19 344 GLN B CA 1
ATOM 5656 C C . GLN B 1 344 ? 7.59 2.088 -7.547 1 98.19 344 GLN B C 1
ATOM 5658 O O . GLN B 1 344 ? 6.938 2.855 -8.258 1 98.19 344 GLN B O 1
ATOM 5663 N N . LEU B 1 345 ? 8.867 2.176 -7.379 1 98.38 345 LEU B N 1
ATOM 5664 C CA . LEU B 1 345 ? 9.633 3.254 -7.996 1 98.38 345 LEU B CA 1
ATOM 5665 C C . LEU B 1 345 ? 9.672 3.098 -9.516 1 98.38 345 LEU B C 1
ATOM 5667 O O . LEU B 1 345 ? 9.586 4.086 -10.242 1 98.38 345 LEU B O 1
ATOM 5671 N N . GLU B 1 346 ? 9.805 1.886 -9.953 1 96.94 346 GLU B N 1
ATOM 5672 C CA . GLU B 1 346 ? 9.844 1.612 -11.383 1 96.94 346 GLU B CA 1
ATOM 5673 C C . GLU B 1 346 ? 8.578 2.105 -12.07 1 96.94 346 GLU B C 1
ATOM 5675 O O . GLU B 1 346 ? 8.633 2.629 -13.188 1 96.94 346 GLU B O 1
ATOM 5680 N N . ALA B 1 347 ? 7.477 1.964 -11.406 1 96.81 347 ALA B N 1
ATOM 5681 C CA . ALA B 1 347 ? 6.199 2.426 -11.945 1 96.81 347 ALA B CA 1
ATOM 5682 C C . ALA B 1 347 ? 6.191 3.941 -12.117 1 96.81 347 ALA B C 1
ATOM 5684 O O . ALA B 1 347 ? 5.402 4.48 -12.891 1 96.81 347 ALA B O 1
ATOM 5685 N N . LEU B 1 348 ? 7.082 4.641 -11.391 1 97.56 348 LEU B N 1
ATOM 5686 C CA . LEU B 1 348 ? 7.113 6.098 -11.422 1 97.56 348 LEU B CA 1
ATOM 5687 C C . LEU B 1 348 ? 8.164 6.602 -12.406 1 97.56 348 LEU B C 1
ATOM 5689 O O . LEU B 1 348 ? 8.234 7.801 -12.68 1 97.56 348 LEU B O 1
ATOM 5693 N N . PHE B 1 349 ? 8.945 5.699 -13.016 1 96.06 349 PHE B N 1
ATOM 5694 C CA . PHE B 1 349 ? 10.062 6.059 -13.883 1 96.06 349 PHE B CA 1
ATOM 5695 C C . PHE B 1 349 ? 9.578 6.316 -15.305 1 96.06 349 PHE B C 1
ATOM 5697 O O . PHE B 1 349 ? 10.305 6.898 -16.125 1 96.06 349 PHE B O 1
ATOM 5704 N N . ALA B 1 350 ? 8.391 5.883 -15.594 1 93.56 350 ALA B N 1
ATOM 5705 C CA . ALA B 1 350 ? 7.863 5.992 -16.953 1 93.56 350 ALA B CA 1
ATOM 5706 C C . ALA B 1 350 ? 6.52 6.715 -16.969 1 93.56 350 ALA B C 1
ATOM 5708 O O . ALA B 1 350 ? 6.047 7.176 -15.93 1 93.56 350 ALA B O 1
ATOM 5709 N N . ASP B 1 351 ? 6.062 6.898 -18.172 1 93 351 ASP B N 1
ATOM 5710 C CA . ASP B 1 351 ? 4.762 7.547 -18.328 1 93 351 ASP B CA 1
ATOM 5711 C C . ASP B 1 351 ? 3.625 6.559 -18.094 1 93 351 ASP B C 1
ATOM 5713 O O . ASP B 1 351 ? 2.84 6.273 -19 1 93 351 ASP B O 1
ATOM 5717 N N . THR B 1 352 ? 3.479 6.117 -16.875 1 95.5 352 THR B N 1
ATOM 5718 C CA . THR B 1 352 ? 2.479 5.125 -16.5 1 95.5 352 THR B CA 1
ATOM 5719 C C . THR B 1 352 ? 1.259 5.797 -15.883 1 95.5 352 THR B C 1
ATOM 5721 O O . THR B 1 352 ? 1.291 6.992 -15.57 1 95.5 352 THR B O 1
ATOM 5724 N N . GLY B 1 353 ? 0.197 5.039 -15.75 1 96.88 353 GLY B N 1
ATOM 5725 C CA . GLY B 1 353 ? -0.969 5.516 -15.023 1 96.88 353 GLY B CA 1
ATOM 5726 C C . GLY B 1 353 ? -0.661 5.902 -13.594 1 96.88 353 GLY B C 1
ATOM 5727 O O . GLY B 1 353 ? -1.23 6.859 -13.062 1 96.88 353 GLY B O 1
ATOM 5728 N N . MET B 1 354 ? 0.267 5.168 -12.977 1 97 354 MET B N 1
ATOM 5729 C CA . MET B 1 354 ? 0.638 5.449 -11.586 1 97 354 MET B CA 1
ATOM 5730 C C . MET B 1 354 ? 1.286 6.824 -11.469 1 97 354 MET B C 1
ATOM 5732 O O . MET B 1 354 ? 0.955 7.598 -10.57 1 97 354 MET B O 1
ATOM 5736 N N . ARG B 1 355 ? 2.238 7.102 -12.375 1 97.31 355 ARG B N 1
ATOM 5737 C CA . ARG B 1 355 ? 2.877 8.414 -12.398 1 97.31 355 ARG B CA 1
ATOM 5738 C C . ARG B 1 355 ? 1.854 9.516 -12.656 1 97.31 355 ARG B C 1
ATOM 5740 O O . ARG B 1 355 ? 1.849 10.539 -11.969 1 97.31 355 ARG B O 1
ATOM 5747 N N . ALA B 1 356 ? 0.973 9.312 -13.586 1 96.75 356 ALA B N 1
ATOM 5748 C CA . ALA B 1 356 ? -0.066 10.289 -13.914 1 96.75 356 ALA B CA 1
ATOM 5749 C C . ALA B 1 356 ? -0.986 10.531 -12.719 1 96.75 356 ALA B C 1
ATOM 5751 O O . ALA B 1 356 ? -1.388 11.664 -12.461 1 96.75 356 ALA B O 1
ATOM 5752 N N . TRP B 1 357 ? -1.314 9.5 -12.055 1 97.69 357 TRP B N 1
ATOM 5753 C CA . TRP B 1 357 ? -2.182 9.578 -10.883 1 97.69 357 TRP B CA 1
ATOM 5754 C C . TRP B 1 357 ? -1.578 10.484 -9.812 1 97.69 357 TRP B C 1
ATOM 5756 O O . TRP B 1 357 ? -2.25 11.383 -9.297 1 97.69 357 TRP B O 1
ATOM 5766 N N . GLN B 1 358 ? -0.311 10.328 -9.539 1 98.25 358 GLN B N 1
ATOM 5767 C CA . GLN B 1 358 ? 0.334 11.141 -8.516 1 98.25 358 GLN B CA 1
ATOM 5768 C C . GLN B 1 358 ? 0.477 12.586 -8.977 1 98.25 358 GLN B C 1
ATOM 5770 O O . GLN B 1 358 ? 0.148 13.516 -8.234 1 98.25 358 GLN B O 1
ATOM 5775 N N . LYS B 1 359 ? 0.909 12.742 -10.195 1 97.5 359 LYS B N 1
ATOM 5776 C CA . LYS B 1 359 ? 1.138 14.094 -10.703 1 97.5 359 LYS B CA 1
ATOM 5777 C C . LYS B 1 359 ? -0.158 14.898 -10.719 1 97.5 359 LYS B C 1
ATOM 5779 O O . LYS B 1 359 ? -0.173 16.062 -10.328 1 97.5 359 LYS B O 1
ATOM 5784 N N . ALA B 1 360 ? -1.231 14.266 -11.164 1 97.19 360 ALA B N 1
ATOM 5785 C CA . ALA B 1 360 ? -2.529 14.938 -11.164 1 97.19 360 ALA B CA 1
ATOM 5786 C C . ALA B 1 360 ? -2.971 15.289 -9.75 1 97.19 360 ALA B C 1
ATOM 5788 O O . ALA B 1 360 ? -3.508 16.375 -9.508 1 97.19 360 ALA B O 1
ATOM 5789 N N . GLY B 1 361 ? -2.746 14.383 -8.875 1 98 361 GLY B N 1
ATOM 5790 C CA . GLY B 1 361 ? -3.074 14.633 -7.48 1 98 361 GLY B CA 1
ATOM 5791 C C . GLY B 1 361 ? -2.273 15.773 -6.875 1 98 361 GLY B C 1
ATOM 5792 O O . GLY B 1 361 ? -2.812 16.578 -6.117 1 98 361 GLY B O 1
ATOM 5793 N N . PHE B 1 362 ? -1.037 15.836 -7.211 1 98.31 362 PHE B N 1
ATOM 5794 C CA . PHE B 1 362 ? -0.174 16.891 -6.684 1 98.31 362 PHE B CA 1
ATOM 5795 C C . PHE B 1 362 ? -0.594 18.25 -7.215 1 98.31 362 PHE B C 1
ATOM 5797 O O . PHE B 1 362 ? -0.564 19.234 -6.488 1 98.31 362 PHE B O 1
ATOM 5804 N N . ALA B 1 363 ? -0.964 18.25 -8.422 1 96.94 363 ALA B N 1
ATOM 5805 C CA . ALA B 1 363 ? -1.489 19.5 -8.984 1 96.94 363 ALA B CA 1
ATOM 5806 C C . ALA B 1 363 ? -2.744 19.953 -8.242 1 96.94 363 ALA B C 1
ATOM 5808 O O . ALA B 1 363 ? -2.916 21.141 -7.969 1 96.94 363 ALA B O 1
ATOM 5809 N N . GLU B 1 364 ? -3.58 19.016 -7.918 1 96.62 364 GLU B N 1
ATOM 5810 C CA . GLU B 1 364 ? -4.797 19.328 -7.168 1 96.62 364 GLU B CA 1
ATOM 5811 C C . GLU B 1 364 ? -4.465 19.859 -5.773 1 96.62 364 GLU B C 1
ATOM 5813 O O . GLU B 1 364 ? -5.125 20.766 -5.277 1 96.62 364 GLU B O 1
ATOM 5818 N N . ILE B 1 365 ? -3.537 19.234 -5.164 1 97.31 365 ILE B N 1
ATOM 5819 C CA . ILE B 1 365 ? -3.098 19.672 -3.846 1 97.31 365 ILE B CA 1
ATOM 5820 C C . ILE B 1 365 ? -2.635 21.125 -3.916 1 97.31 365 ILE B C 1
ATOM 5822 O O . ILE B 1 365 ? -3.018 21.953 -3.078 1 97.31 365 ILE B O 1
ATOM 5826 N N . ALA B 1 366 ? -1.837 21.453 -4.922 1 96 366 ALA B N 1
ATOM 5827 C CA . ALA B 1 366 ? -1.355 22.812 -5.102 1 96 366 ALA B CA 1
ATOM 5828 C C . ALA B 1 366 ? -2.52 23.797 -5.242 1 96 366 ALA B C 1
ATOM 5830 O O . ALA B 1 366 ? -2.512 24.875 -4.637 1 96 366 ALA B O 1
ATOM 5831 N N . ARG B 1 367 ? -3.508 23.391 -5.961 1 95 367 ARG B N 1
ATOM 5832 C CA . ARG B 1 367 ? -4.68 24.234 -6.156 1 95 367 ARG B CA 1
ATOM 5833 C C . ARG B 1 367 ? -5.453 24.406 -4.852 1 95 367 ARG B C 1
ATOM 5835 O O . ARG B 1 367 ? -5.852 25.531 -4.504 1 95 367 ARG B O 1
ATOM 5842 N N . ARG B 1 368 ? -5.609 23.328 -4.141 1 94.44 368 ARG B N 1
ATOM 5843 C CA . ARG B 1 368 ? -6.383 23.359 -2.904 1 94.44 368 ARG B CA 1
ATOM 5844 C C . ARG B 1 368 ? -5.676 24.188 -1.831 1 94.44 368 ARG B C 1
ATOM 5846 O O . ARG B 1 368 ? -6.324 24.797 -0.979 1 94.44 368 ARG B O 1
ATOM 5853 N N . MET B 1 369 ? -4.391 24.234 -1.907 1 95.81 369 MET B N 1
ATOM 5854 C CA . MET B 1 369 ? -3.629 24.891 -0.844 1 95.81 369 MET B CA 1
ATOM 5855 C C . MET B 1 369 ? -3.352 26.344 -1.186 1 95.81 369 MET B C 1
ATOM 5857 O O . MET B 1 369 ? -2.859 27.109 -0.346 1 95.81 369 MET B O 1
ATOM 5861 N N . ALA B 1 370 ? -3.703 26.703 -2.385 1 91.69 370 ALA B N 1
ATOM 5862 C CA . ALA B 1 370 ? -3.471 28.078 -2.809 1 91.69 370 ALA B CA 1
ATOM 5863 C C . ALA B 1 370 ? -4.379 29.047 -2.053 1 91.69 370 ALA B C 1
ATOM 5865 O O . ALA B 1 370 ? -5.531 28.734 -1.763 1 91.69 370 ALA B O 1
ATOM 5866 N N . THR B 1 371 ? -3.828 30.141 -1.64 1 91.56 371 THR B N 1
ATOM 5867 C CA . THR B 1 371 ? -4.594 31.219 -1.038 1 91.56 371 THR B CA 1
ATOM 5868 C C . THR B 1 371 ? -4.543 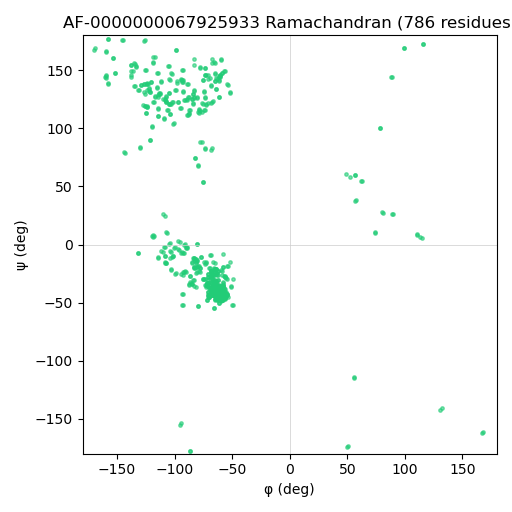32.469 -1.913 1 91.56 371 THR B C 1
ATOM 5870 O O . THR B 1 371 ? -3.559 32.719 -2.615 1 91.56 371 THR B O 1
ATOM 5873 N N . GLU B 1 372 ? -5.602 33.188 -1.875 1 88.19 372 GLU B N 1
ATOM 5874 C CA . GLU B 1 372 ? -5.672 34.406 -2.666 1 88.19 372 GLU B CA 1
ATOM 5875 C C . GLU B 1 372 ? -4.777 35.5 -2.084 1 88.19 372 GLU B C 1
ATOM 5877 O O . GLU B 1 372 ? -4.246 36.344 -2.818 1 88.19 372 GLU B O 1
ATOM 5882 N N . ARG B 1 373 ? -4.672 35.469 -0.764 1 90.38 373 ARG B N 1
ATOM 5883 C CA . ARG B 1 373 ? -3.861 36.438 -0.036 1 90.38 373 ARG B CA 1
ATOM 5884 C C . ARG B 1 373 ? -2.74 35.75 0.732 1 90.38 373 ARG B C 1
ATOM 5886 O O . ARG B 1 373 ? -2.818 34.562 1.018 1 90.38 373 ARG B O 1
ATOM 5893 N N . PRO B 1 374 ? -1.664 36.562 1.017 1 88.81 374 PRO B N 1
ATOM 5894 C CA . PRO B 1 374 ? -0.583 35.969 1.811 1 88.81 374 PRO B CA 1
ATOM 5895 C C . PRO B 1 374 ? -1.048 35.5 3.188 1 88.81 374 PRO B C 1
ATOM 5897 O O . PRO B 1 374 ? -1.896 36.156 3.809 1 88.81 374 PRO B O 1
ATOM 5900 N N . SER B 1 375 ? -0.431 34.406 3.639 1 91.31 375 SER B N 1
ATOM 5901 C CA . SER B 1 375 ? -0.804 33.781 4.902 1 91.31 375 SER B CA 1
ATOM 5902 C C . SER B 1 375 ? -0.772 34.812 6.047 1 91.31 375 SER B C 1
ATOM 5904 O O . SER B 1 375 ? -1.677 34.812 6.887 1 91.31 375 SER B O 1
ATOM 5906 N N . GLY B 1 376 ? 0.284 35.594 6.074 1 91.69 376 GLY B N 1
ATOM 5907 C CA . GLY B 1 376 ? 0.43 36.594 7.137 1 91.69 376 GLY B CA 1
ATOM 5908 C C . GLY B 1 376 ? -0.727 37.562 7.207 1 91.69 376 GLY B C 1
ATOM 5909 O O . GLY B 1 376 ? -1.159 37.938 8.297 1 91.69 376 GLY B O 1
ATOM 5910 N N . GLU B 1 377 ? -1.216 37.938 6.082 1 93.69 377 GLU B N 1
ATOM 5911 C CA . GLU B 1 377 ? -2.314 38.906 6.031 1 93.69 377 GLU B CA 1
ATOM 5912 C C . GLU B 1 377 ? -3.617 38.281 6.523 1 93.69 377 GLU B C 1
ATOM 5914 O O . GLU B 1 377 ? -4.375 38.906 7.266 1 93.69 377 GLU B O 1
ATOM 5919 N N . ILE B 1 378 ? -3.857 37.094 6.094 1 95.69 378 ILE B N 1
ATOM 5920 C CA . ILE B 1 378 ? -5.051 36.406 6.551 1 95.69 378 ILE B CA 1
ATOM 5921 C C . ILE B 1 378 ? -4.988 36.219 8.062 1 95.69 378 ILE B C 1
ATOM 5923 O O . ILE B 1 378 ? -5.969 36.469 8.766 1 95.69 378 ILE B O 1
ATOM 5927 N N . ALA B 1 379 ? -3.846 35.812 8.516 1 96.31 379 ALA B N 1
ATOM 5928 C CA . ALA B 1 379 ? -3.646 35.594 9.945 1 96.31 379 ALA B CA 1
ATOM 5929 C C . ALA B 1 379 ? -3.828 36.875 10.734 1 96.31 379 ALA B C 1
ATOM 5931 O O . ALA B 1 379 ? -4.461 36.906 11.789 1 96.31 379 ALA B O 1
ATOM 5932 N N . ALA B 1 380 ? -3.252 37.938 10.211 1 96.44 380 ALA B N 1
ATOM 5933 C CA . ALA B 1 380 ? -3.367 39.25 10.859 1 96.44 380 ALA B CA 1
ATOM 5934 C C . ALA B 1 380 ? -4.828 39.688 11 1 96.44 380 ALA B C 1
ATOM 5936 O O . ALA B 1 380 ? -5.227 40.219 12.023 1 96.44 380 ALA B O 1
ATOM 5937 N N . GLU B 1 381 ? -5.562 39.438 10.008 1 96.5 381 GLU B N 1
ATOM 5938 C CA . GLU B 1 381 ? -6.984 39.781 10.031 1 96.5 381 GLU B CA 1
ATOM 5939 C C . GLU B 1 381 ? -7.715 39 11.125 1 96.5 381 GLU B C 1
ATOM 5941 O O . GLU B 1 381 ? -8.57 39.531 11.82 1 96.5 381 GLU B O 1
ATOM 5946 N N . VAL B 1 382 ? -7.41 37.75 11.242 1 97.25 382 VAL B N 1
ATOM 5947 C CA . VAL B 1 382 ? -8.031 36.906 12.266 1 97.25 382 VAL B CA 1
ATOM 5948 C C . VAL B 1 382 ? -7.656 37.438 13.656 1 97.25 382 VAL B C 1
ATOM 5950 O O . VAL B 1 382 ? -8.516 37.562 14.531 1 97.25 382 VAL B O 1
ATOM 5953 N N . VAL B 1 383 ? -6.387 37.719 13.867 1 97.44 383 VAL B N 1
ATOM 5954 C CA . VAL B 1 383 ? -5.898 38.219 15.148 1 97.44 383 VAL B CA 1
ATOM 5955 C C . VAL B 1 383 ? -6.625 39.531 15.5 1 97.44 383 VAL B C 1
ATOM 5957 O O . VAL B 1 383 ? -7.133 39.656 16.609 1 97.44 383 VAL B O 1
ATOM 5960 N N . MET B 1 384 ? -6.738 40.406 14.578 1 96.94 384 MET B N 1
ATOM 5961 C CA . MET B 1 384 ? -7.395 41.688 14.82 1 96.94 384 MET B CA 1
ATOM 5962 C C . MET B 1 384 ? -8.883 41.5 15.094 1 96.94 384 MET B C 1
ATOM 5964 O O . MET B 1 384 ? -9.477 42.25 15.891 1 96.94 384 MET B O 1
ATOM 5968 N N . GLY B 1 385 ? -9.453 40.531 14.352 1 96.5 385 GLY B N 1
ATOM 5969 C CA . GLY B 1 385 ? -10.844 40.219 14.641 1 96.5 385 GLY B CA 1
ATOM 5970 C C . GLY B 1 385 ? -11.062 39.781 16.078 1 96.5 385 GLY B C 1
ATOM 5971 O O . GLY B 1 385 ? -12.031 40.188 16.719 1 96.5 385 GLY B O 1
ATOM 5972 N N . CYS B 1 386 ? -10.148 39 16.578 1 96.5 386 CYS B N 1
ATOM 5973 C CA . CYS B 1 386 ? -10.234 38.531 17.969 1 96.5 386 CYS B CA 1
ATOM 5974 C C . CYS B 1 386 ? -10.016 39.688 18.938 1 96.5 386 CYS B C 1
ATOM 5976 O O . CYS B 1 386 ? -10.68 39.75 19.969 1 96.5 386 CYS B O 1
ATOM 5978 N N . VAL B 1 387 ? -9.125 40.594 18.641 1 95.69 387 VAL B N 1
ATOM 5979 C CA . VAL B 1 387 ? -8.836 41.75 19.484 1 95.69 387 VAL B CA 1
ATOM 5980 C C . VAL B 1 387 ? -10.07 42.656 19.562 1 95.69 387 VAL B C 1
ATOM 5982 O O . VAL B 1 387 ? -10.453 43.094 20.641 1 95.69 387 VAL B O 1
ATOM 5985 N N . ARG B 1 388 ? -10.672 42.844 18.422 1 94.81 388 ARG B N 1
ATOM 5986 C CA . ARG B 1 388 ? -11.844 43.719 18.375 1 94.81 388 ARG B CA 1
ATOM 5987 C C . ARG B 1 388 ? -13.008 43.125 19.156 1 94.81 388 ARG B C 1
ATOM 5989 O O . ARG B 1 388 ? -13.727 43.844 19.859 1 94.81 388 ARG B O 1
ATOM 5996 N N . LYS B 1 389 ? -13.141 41.875 19 1 93.38 389 LYS B N 1
ATOM 5997 C CA . LYS B 1 389 ? -14.211 41.188 19.719 1 93.38 389 LYS B CA 1
ATOM 5998 C C . LYS B 1 389 ? -14.008 41.281 21.219 1 93.38 389 LYS B C 1
ATOM 6000 O O . LYS B 1 389 ? -14.969 41.438 21.984 1 93.38 389 LYS B O 1
ATOM 6005 N N . ALA B 1 390 ? -12.805 41.156 21.672 1 90.69 390 ALA B N 1
ATOM 6006 C CA . ALA B 1 390 ? -12.484 41.25 23.094 1 90.69 390 ALA B CA 1
ATOM 6007 C C . ALA B 1 390 ? -12.742 42.625 23.641 1 90.69 390 ALA B C 1
ATOM 6009 O O . ALA B 1 390 ? -13.203 42.781 24.781 1 90.69 390 ALA B O 1
ATOM 6010 N N . VAL B 1 391 ? -12.414 43.688 22.906 1 86.12 391 VAL B N 1
ATOM 6011 C CA . VAL B 1 391 ? -12.633 45.062 23.312 1 86.12 391 VAL B CA 1
ATOM 6012 C C . VAL B 1 391 ? -14.133 45.375 23.359 1 86.12 391 VAL B C 1
ATOM 6014 O O . VAL B 1 391 ? -14.609 46.031 24.281 1 86.12 391 VAL B O 1
ATOM 6017 N N . GLY B 1 392 ? -14.82 44.875 22.375 1 82.38 392 GLY B N 1
ATOM 6018 C CA . GLY B 1 392 ? -16.266 45.062 22.344 1 82.38 392 GLY B CA 1
ATOM 6019 C C . GLY B 1 392 ? -16.969 44.375 23.5 1 82.38 392 GLY B C 1
ATOM 6020 O O . GLY B 1 392 ? -17.984 44.906 24 1 82.38 392 GLY B O 1
ATOM 6021 N N . SER B 1 393 ? -16.453 43.344 23.922 1 74.12 393 SER B N 1
ATOM 6022 C CA . SER B 1 393 ? -17.078 42.625 25.031 1 74.12 393 SER B CA 1
ATOM 6023 C C . SER B 1 393 ? -16.766 43.281 26.359 1 74.12 393 SER B C 1
ATOM 6025 O O . SER B 1 393 ? -17.484 43.094 27.344 1 74.12 393 SER B O 1
ATOM 6027 N N . ARG B 1 394 ? -15.719 44.062 26.531 1 70.62 394 ARG B N 1
ATOM 6028 C CA . ARG B 1 394 ? -15.328 44.75 27.75 1 70.62 394 ARG B CA 1
ATOM 6029 C C . ARG B 1 394 ? -16.109 46.031 27.922 1 70.62 394 ARG B C 1
ATOM 6031 O O . ARG B 1 394 ? -16.297 46.5 29.047 1 70.62 394 ARG B O 1
ATOM 6038 N N . GLN B 1 395 ? -16.641 46.656 26.859 1 57.03 395 GLN B N 1
ATOM 6039 C CA . GLN B 1 395 ? -17.453 47.844 26.969 1 57.03 395 GLN B CA 1
ATOM 6040 C C . GLN B 1 395 ? -18.922 47.5 27.234 1 57.03 395 GLN B C 1
ATOM 6042 O O . GLN B 1 395 ? -19.609 48.219 27.969 1 57.03 395 GLN B O 1
#

Solvent-accessible surface area (backbone atoms only — not comparable to full-atom values): 40212 Å² total; per-residue (Å²): 124,78,68,66,57,60,43,35,37,30,35,38,15,45,46,72,70,29,12,52,55,49,34,39,24,52,52,30,37,28,69,74,63,66,25,55,65,44,49,41,43,31,32,44,72,58,27,33,75,63,61,34,65,45,80,51,67,26,70,73,60,57,66,71,57,74,69,46,39,63,77,38,38,67,59,46,52,49,49,35,51,51,51,18,52,52,49,42,72,64,61,35,55,29,38,38,26,23,41,62,57,82,52,34,49,52,22,41,44,50,23,32,73,72,34,70,73,44,33,27,36,36,34,50,58,71,62,29,78,39,37,62,48,64,51,29,41,66,40,35,87,41,33,65,30,32,37,17,48,46,74,63,46,35,60,47,26,55,73,50,54,22,34,57,50,42,70,29,40,43,76,65,82,71,29,65,52,37,53,52,10,23,55,43,45,69,46,90,74,89,45,56,79,87,45,71,41,31,34,35,46,31,42,49,81,47,67,70,37,32,69,65,36,46,58,44,50,43,47,13,53,50,44,35,40,74,70,66,45,46,75,43,43,38,26,54,46,46,74,94,41,40,65,60,49,56,61,60,43,68,76,34,94,71,70,56,48,77,36,67,50,69,70,56,41,27,53,48,50,16,62,35,48,29,32,45,32,35,68,51,73,61,49,42,52,32,29,59,16,49,39,44,55,40,33,30,46,63,66,56,72,69,54,40,67,59,43,66,76,48,53,70,46,69,61,90,43,59,56,29,60,71,56,68,36,74,56,58,58,76,29,51,49,92,58,56,39,28,66,37,52,25,35,52,50,54,45,36,51,33,94,35,25,52,32,49,34,31,44,54,46,21,52,49,38,46,60,66,50,57,60,97,58,58,39,30,49,51,45,26,51,52,53,50,51,43,36,50,52,42,54,61,69,74,108,114,85,67,69,57,61,44,36,37,28,34,39,16,44,45,73,71,30,11,50,53,49,35,40,26,53,53,29,35,28,68,75,62,66,25,54,66,44,51,41,44,29,34,42,73,59,28,34,74,64,61,35,64,46,80,52,67,26,70,73,61,59,68,69,59,74,70,46,39,62,78,39,38,67,59,47,52,49,50,33,51,50,51,17,51,53,50,42,73,64,61,36,54,29,37,38,28,22,41,63,57,84,54,33,49,52,23,40,45,49,22,33,73,73,33,69,73,44,33,27,36,35,34,50,58,72,62,31,78,39,36,63,48,64,51,28,41,66,40,36,86,43,33,65,31,30,36,18,48,46,75,63,46,35,60,47,27,55,74,51,53,22,33,56,52,42,67,29,38,44,75,64,81,70,30,66,53,37,52,50,10,23,56,43,45,69,44,91,72,89,46,57,80,87,45,72,40,33,34,34,45,32,43,49,82,47,65,70,37,32,69,65,37,45,60,46,50,42,46,14,54,50,45,36,39,74,72,68,46,46,74,43,44,37,26,52,44,47,74,92,42,39,66,60,49,57,61,61,46,66,76,32,92,70,69,55,48,77,34,68,50,69,72,56,42,26,53,47,51,16,62,34,46,29,31,45,32,34,67,53,73,62,49,43,52,32,29,61,18,50,38,45,56,39,34,29,46,63,67,56,72,69,53,41,66,59,44,66,76,48,54,71,47,70,63,90,43,59,54,27,61,72,56,66,37,73,55,59,56,76,30,51,48,92,58,58,38,27,66,36,52,26,34,54,50,54,44,34,52,34,94,35,24,53,32,49,33,31,45,54,46,22,53,48,38,47,60,66,53,56,59,97,58,60,40,30,50,50,44,27,51,52,54,50,50,44,36,51,52,42,54,61,69,72,107

Radius of gyration: 32.49 Å; Cα contacts (8 Å, |Δi|>4): 1522; chains: 2; bounding box: 56×111×70 Å